Protein 7Y68 (pdb70)

GO terms:
  GO:0005764 lysosome (C, IDA)
  GO:0005765 lysosomal membrane (C, IDA)
  GO:0005886 plasma membrane (C, IDA)
  GO:0050658 RNA transport (P, IDA)
  GO:0005765 lysosomal membrane (C, EXP)

Organism: Homo sapiens (NCBI:txid9606)

InterPro domains:
  IPR025958 SID1 transmembrane family [PF13965] (170-832)
  IPR025958 SID1 transmembrane family [PTHR12185] (2-832)

Foldseek 3Di:
DAADEAEEEDEAPDKDKAWAFQRYKYKYKYKDKAFQVDDKWKKKKKFWPPDDPPWWKKKWKFWPPDIDIATPQHWDDDDQLFIETHRMAMDIAADDGDPDRMDMTMMMMMIHINHHDITIMMIHMHMDPCQEDDAFDKDKDKADQRYKDKHKYAADPPFFKKKKKKFFPFFPFKKKKFKAERDDDAQAHPPRRQVDGAIEIAGGIDMDMDGCVVHVVRMIMTIMHTDPDCVQVPDDDDCPPRSPNDHHHDNPDMTMMMIHMYGADGPCLVVVLLVVLCVVLCVVVVVVVVVCVVPVVVAVVLVVVLVVVLVVLLVVLVVQLVCCVPRNHVQRFQDLNQFAPDDDSFGRVLQQSLLVLLQSLLVVQVVVLVVVVVVVVVCVVVPDVVCDFLAHPDDCNLVNVLSVLSNSLSRQRSSCNRGPDLVSPCRHLLSVVVNLVSLVVLLVCQLPVPCPVVVVVCVVVSVVLVVLQVVCSVPLPDDCVNLVVVLVVLLVVQVVVLPVVPVVVSVVVSVPRNVVSVVLSVVCSVCVASRDSLSVSVVSVVVSLVVLVVSVVVCVPDPRDWDVVLVVLNVVLVVLVVVLVVLSVLPGNLDDDTSNVSNVSRDFADPSRRHRSVSVNSNSVSVSSSSSSSNSPCGRPVSNRHRPCSNPVD/DAADEAEEEDEAPDKDKAWAFQRYKYKYKYKDKAFQVDDKWKKKKKFWDPDDPPWWKKKWKFWPPDIDIATPQHWDDDDQLFIETHRMAMDIAADDGDPDRMDMTMMMMMIHINHHDITIMMIHMHMDPCQEDDAFDKDKDKADQRYKDKHKYAADPPFFKKKKKKFFPFFPFKKKKFKAERDDDAQAHPPRRQVDGAIEIAGGIDMDMDGCVVHVVRMIMTIMHTDPDCVQVPDDDDCPPRSPNDHHHDNPDMTMMMIHMYGADGPCLVVVLLVVLCVVLCVVVVVVVVVCVVPVVVAVVLVVVLVVVLVVLLVVLVVQLVCCVPRNHVQRFQDLNQFAPDDDSFGRVLQQSLLVLLQSLLVVQVVVLVVVVVVVVVCVVVPDVVCDFLAHPDDCNLVNVLSVLSNSLSRQRSSCNRGPDLVSPCRHLLSVVVNLVSLVVLLVCQLPVPCPVVVVVCVVVSVVLVVLQVVCSVPLPDDCVNLVVVLVVLLVVQVVVLPVVPVVVSVVVSVPRNVVSVVLSVVCSVCVASRDSLSVSVVSVVVSLVVLVVSVVVCVPDPRDWDVVLVVLNVVLVVLVVVLVVLSVLPGNLDDDTSNVSNVSRDFADPSRRHRSVSVNSNSVSVSSSSSSSNSPCGRPVSNRHRPCSNPVD

Radius of gyration: 37.03 Å; Cα contacts (8 Å, |Δi|>4): 2255; chains: 2; bounding box: 83×62×116 Å

Solvent-accessible surface area: 59311 Å² total; per-residue (Å²): 104,106,53,98,36,40,62,73,131,14,119,28,82,124,48,29,87,39,77,0,33,32,90,38,17,4,18,0,25,0,77,10,71,13,40,128,139,99,45,35,2,4,14,2,18,2,44,4,62,153,33,73,96,62,1,18,0,0,1,3,2,16,24,92,89,25,19,55,27,12,28,0,8,22,72,22,36,15,104,136,67,10,27,9,25,4,54,66,0,27,22,7,12,19,48,45,114,15,167,63,123,44,50,111,44,98,5,20,2,14,0,2,5,19,4,109,88,104,6,41,0,57,1,87,0,26,80,25,131,52,13,33,12,132,56,48,89,111,46,58,20,70,1,6,12,1,28,6,21,2,1,30,2,85,20,46,166,50,16,91,29,0,21,2,39,1,58,8,153,134,24,83,3,0,0,13,2,0,1,4,30,16,66,39,73,17,17,9,68,47,18,12,7,58,65,49,32,38,31,0,16,0,2,75,65,4,4,2,40,0,46,67,170,71,13,96,66,66,4,0,10,0,0,1,5,3,62,16,21,17,50,48,0,34,17,110,73,97,47,104,64,43,68,47,102,84,40,20,92,14,48,153,48,91,3,79,0,28,2,50,1,25,88,29,42,94,73,117,10,38,81,41,0,78,120,65,0,83,40,47,0,88,68,48,40,114,117,31,94,98,106,42,62,166,78,95,219,215,140,76,76,44,54,40,68,6,58,68,30,33,28,38,1,53,39,20,3,94,56,58,10,57,55,22,89,124,69,10,32,25,28,32,4,44,24,18,24,32,0,15,17,41,77,80,89,57,37,4,19,0,11,36,18,0,2,49,0,3,36,34,0,0,67,4,0,42,89,41,0,80,75,80,52,78,75,47,82,169,48,88,140,78,118,108,92,30,66,52,60,15,5,20,51,86,97,34,60,38,25,72,23,0,0,42,4,0,33,48,3,2,82,7,2,14,36,18,16,24,0,11,13,54,15,4,23,50,24,8,11,29,31,4,23,80,0,11,27,26,1,51,24,10,4,70,38,34,23,53,94,129,1,81,89,27,44,70,66,38,64,74,64,34,34,60,25,39,54,24,13,19,62,3,54,79,53,39,74,30,120,90,67,62,22,64,86,62,13,95,105,37,60,113,49,6,80,123,114,23,93,119,58,102,186,117,66,66,129,65,24,56,88,74,11,8,67,56,10,125,38,21,16,47,142,0,58,142,80,52,12,36,18,15,10,7,26,32,1,2,21,20,2,30,52,10,63,48,38,24,46,26,14,31,69,62,9,93,178,72,86,34,138,24,82,106,105,3,76,120,34,42,75,63,11,50,86,32,4,44,126,0,28,116,46,10,98,85,17,23,41,42,46,56,135,28,26,1,28,8,5,41,60,9,58,94,31,99,51,80,93,0,0,1,11,52,0,21,7,6,7,34,0,0,33,0,6,13,14,2,0,37,5,3,15,18,3,21,47,55,7,84,124,39,50,81,63,16,82,90,42,78,107,108,53,98,35,39,60,70,131,15,119,28,79,123,50,29,84,40,77,0,33,33,88,38,18,4,18,0,24,1,77,11,71,13,38,129,141,98,45,36,2,5,13,3,17,1,43,4,60,150,32,75,98,62,1,18,0,0,1,3,2,16,22,93,90,24,19,56,29,9,27,0,8,22,73,22,32,17,108,137,66,10,31,8,24,4,53,64,0,26,22,8,11,18,46,44,114,16,168,64,123,42,48,107,43,95,5,21,1,15,0,2,5,19,4,109,88,103,7,41,0,57,0,85,0,24,79,26,133,53,13,30,12,130,53,48,88,114,43,57,19,70,1,6,13,0,28,6,20,2,2,30,1,86,20,48,164,50,17,92,28,0,20,2,40,0,57,8,155,135,22,83,2,0,0,13,1,0,1,5,26,15,64,39,75,16,19,10,65,47,18,12,6,57,65,47,34,39,31,0,16,0,2,76,65,3,4,1,39,0,44,65,170,70,12,96,66,67,5,0,11,0,0,1,5,3,60,17,20,18,52,48,0,33,17,111,75,100,47,104,66,44,67,48,100,84,40,22,93,14,47,153,46,89,4,80,1,28,1,52,1,25,90,29,42,92,73,116,9,39,82,44,0,79,118,66,0,82,40,50,0,88,67,49,40,116,119,30,94,98,105,40,65,164,80,94,219,217,139,74,75,42,54,40,68,6,56,69,30,32,27,38,1,53,38,20,4,93,54,59,10,57,54,23,89,123,70,10,31,26,28,33,2,42,26,16,25,32,0,16,18,40,77,80,89,55,37,4,19,0,12,36,18,0,2,48,0,3,35,35,0,0,68,4,0,41,90,42,1,81,76,78,52,80,76,48,81,166,47,88,138,79,118,110,91,31,65,55,61,16,4,19,53,88,98,32,60,36,24,72,22,0,0,41,5,0,33,48,2,2,81,9,2,14,36,19,13,24,0,13,14,56,16,3,24,51,24,8,10,29,33,4,23,80,1,12,27,25,1,51,24,11,4,71,40,34,24,54,93,130,1,80,91,27,44,71,67,37,66,74,63,35,36,59,26,39,55,25,15,19,63,4,56,78,53,37,74,33,122,91,67,60,22,65,86,60,13,95,106,37,61,114,48,6,78,123,113,23,94,120,59,102,184,118,68,66,128,66,25,57,90,74,12,9,69,56,11,123,38,20,16,48,141,0,58,143,81,53,13,37,17,14,10,7,27,32,1,2,21,19,3,29,52,10,63,46,38,25,46,26,15,32,71,62,9,91,178,70,87,32,137,25,83,107,103,3,75,122,34,43,76,64,12,49,86,32,2,43,124,0,29,114,46,12,97,86,16,24,42,44,46,55,136,26,26,1,28,8,4,40,59,9,57,92,29,98,51,80,95,0,0,2,11,51,0,22,7,6,7,33,0,0,34,0,7,13,15,2,0,36,5,3,16,18,3,21,47,55,7,84,122,40,50,82,62,16,83,89,44,78

Secondary structure (DSSP, 8-state):
-PPEEEEEE--SS--B--EE-TTEEEEEEEEEEEETTB--EEEEEEEESS--SSS-EEEEEE-SS-EEEEEESEEEE-SSS-EEEESEEEEEPP-PPPSSSEEEEEEEEEEEE--SS-EEEEEEEEEETT-B--BT--EEEEEBTTB-EEEEEE--TT--EEEEEEE-SS--S-EEEEEE-SSS----STTTTTSSSEEEEESSEEEEEEEGGG-TTSEEEEEEEE-S--GGGT-----SSTTSSS-EE-TT--EEEEEEEEEPP-SHHHHHHHHHHHHHHHHHHHHHHHHHHHHTT--HHHHHHHHHHHHHHHHHHHHHHHHHHHH-B-SSS---TTS---BTTBS-SHHHHTTHHHHHHHHHHHHHHHHHHHHHHHHTTT--STTTTSS----THHHHHHHHHHHHHHHHHHHHTTS--STTTHHHHTTHHHHHHHHHHHHHHHH-S--HHHHHHHHHHHHHHHHHHHHHHHTTT--HHHHHHHHHHHHHHHHHHHHHT--HHHHHHHHHHHHHHHHHHHHHHHH--S--HHHHHHHHHHHHHHHHHHHHHHHHTSS----STTTHHHHHHHHHHHHHHHHHHHTTSS--SSHHHHHTT-----BTTTB-HHHHHHHHHHHHHHHHHHHHHHGGGS-SS-SSTTTT--/-PPEEEEEE--SS--B--EE-TTEEEEEEEEEEEETTB--EEEEEEEESS--SSS-EEEEEE-SS-EEEEEESEEEE-SSS-EEEESEEEEEPP-PPPSSSEEEEEEEEEEEE--SS-EEEEEEEEEETT-B--BT--EEEEEBTTB-EEEEEE--TT--EEEEEEE-SS--S-EEEEEE-SSS----STTTTTSSSEEEEESSEEEEEEEGGG-TTSEEEEEEEE-S--GGGT-----SSTTSSS-EE-TT--EEEEEEEEEPP-SHHHHHHHHHHHHHHHHHHHHHHHHHHHHTT--HHHHHHHHHHHHHHHHHHHHHHHHHHHH-B-SSS---TTS---BTTBS-SHHHHTTHHHHHHHHHHHHHHHHHHHHHHHHTTT--STTTTSS----THHHHHHHHHHHHHHHHHHHHTTS--STTTHHHHTTHHHHHHHHHHHHHHHH-S--HHHHHHHHHHHHHHHHHHHHHHHTTT--HHHHHHHHHHHHHHHHHHHHHT--HHHHHHHHHHHHHHHHHHHHHHHH--S--HHHHHHHHHHHHHHHHHHHHHHHHTSS----STTTHHHHHHHHHHHHHHHHHHHTTSS--SSHHHHHTT-----BTTTB-HHHHHHHHHHHHHHHHHHHHHHGGGS-SS-SSTTTT--

Nearest PDB structures (foldseek):
  7y68-assembly1_A  TM=1.002E+00  e=0.000E+00  Homo sapiens
  7y69-assembly1_B  TM=9.981E-01  e=0.000E+00  Homo sapiens
  8wor-assembly1_B  TM=9.069E-01  e=5.785E-72  Homo sapiens
  8k11-assembly1_B  TM=9.899E-01  e=1.745E-47  Homo sapiens
  8k1b-assembly1_B  TM=9.508E-01  e=8.782E-30  Homo sapiens

Sequence (1300 aa):
GPKNVSQKDAEFERTYVDEVNSELVNIYTFNHTVTRNRTEGVRVSVNVLNKQKGAPLLFVVRQKEAVVSFQVPLILRGMFQRKYLYQKVERTLCQPPTKNESEIQFFYVDVSTLSPVNTTYQLRVSRMDDFVLRTGEQFSFNTTAAQPQYFKYEFPEGVDSVIVKVTSNKAFPCSVISIQDVLCPVYDLDNNVAFIGMYQTMTKKAAITVQRKDFPSNSFYVVVVVKTEDQACGGSLPFYPFAEDEPVDQGHRQKTLSVLVSQAVTSEAYVSGMLFCLGIFLSFYLLTVLLACWENWRFWNIATIAVFYALPVVQLVITYQTVVNVTGNQDICYYNFLCAHPLGNLSAFNNILSNLGYILLGLLFLLIILQREINHNRALLRNDLCALECGIPKHFGLFYAMGTALMMEGLLSACYHVCPNYTNFQFDTSFMYMIAGLCMLKLYQKRHPDINASAYSAYACLAIVIFFSVLGVVFGKGNTAFWIVFSIIHIIATLLLSTQLYYVDRMVLLVMGNVINWSLAAYGLIMRPNDFASYLLAIGICNLLLYFAFYIIMKLRSGERIKLIPLLCIVCTSVVWGFALFFFFQGLSTWQKTPAESREHNRDCILLDFFDDHDIWHFLSSIAMFGSFLVLLTLDDDLDTVQRDKIYVFGPKNVSQKDAEFERTYVDEVNSELVNIYTFNHTVTRNRTEGVRVSVNVLNKQKGAPLLFVVRQKEAVVSFQVPLILRGMFQRKYLYQKVERTLCQPPTKNESEIQFFYVDVSTLSPVNTTYQLRVSRMDDFVLRTGEQFSFNTTAAQPQYFKYEFPEGVDSVIVKVTSNKAFPCSVISIQDVLCPVYDLDNNVAFIGMYQTMTKKAAITVQRKDFPSNSFYVVVVVKTEDQACGGSLPFYPFAEDEPVDQGHRQKTLSVLVSQAVTSEAYVSGMLFCLGIFLSFYLLTVLLACWENWRFWNIATIAVFYALPVVQLVITYQTVVNVTGNQDICYYNFLCAHPLGNLSAFNNILSNLGYILLGLLFLLIILQREINHNRALLRNDLCALECGIPKHFGLFYAMGTALMMEGLLSACYHVCPNYTNFQFDTSFMYMIAGLCMLKLYQKRHPDINASAYSAYACLAIVIFFSVLGVVFGKGNTAFWIVFSIIHIIATLLLSTQLYYVDRMVLLVMGNVINWSLAAYGLIMRPNDFASYLLAIGICNLLLYFAFYIIMKLRSGERIKLIPLLCIVCTSVVWGFALFFFFQGLSTWQKTPAESREHNRDCILLDFFDDHDIWHFLSSIAMFGSFLVLLTLDDDLDTVQRDKIYVF

B-factor: mean 83.23, std 34.51, range [32.23, 163.01]

Structure (mmCIF, N/CA/C/O backbone):
data_7Y68
#
_entry.id   7Y68
#
_cell.length_a   1.00
_cell.length_b   1.00
_cell.length_c   1.00
_cell.angle_alpha   90.00
_cell.angle_beta   90.00
_cell.angle_gamma   90.00
#
_symmetry.space_group_name_H-M   'P 1'
#
loop_
_entity.id
_entity.type
_entity.pdbx_description
1 polymer 'SID1 transmembrane family member 2'
2 branched 2-acetamido-2-deoxy-beta-D-glucopyranose-(1-4)-2-acetamido-2-deoxy-beta-D-glucopyranose
3 non-polymer 'ZINC ION'
4 non-polymer 2-acetamido-2-deoxy-beta-D-glucopyranose
#
loop_
_atom_site.group_PDB
_atom_site.id
_atom_site.type_symbol
_atom_site.label_atom_id
_atom_site.label_alt_id
_atom_site.label_comp_id
_atom_site.label_asym_id
_atom_site.label_entity_id
_atom_site.label_seq_id
_atom_site.pdbx_PDB_ins_code
_atom_site.Cartn_x
_atom_site.Cartn_y
_atom_site.Cartn_z
_atom_site.occupancy
_atom_site.B_iso_or_equiv
_atom_site.auth_seq_id
_atom_site.auth_comp_id
_atom_site.auth_asym_id
_atom_site.auth_atom_id
_atom_site.pdbx_PDB_model_num
ATOM 1 N N . GLY A 1 24 ? 148.009 131.356 68.343 1.00 72.87 24 GLY A N 1
ATOM 2 C CA . GLY A 1 24 ? 148.697 132.237 69.269 1.00 72.87 24 GLY A CA 1
ATOM 3 C C . GLY A 1 24 ? 147.807 132.750 70.382 1.00 72.87 24 GLY A C 1
ATOM 4 O O . GLY A 1 24 ? 147.774 132.174 71.470 1.00 72.87 24 GLY A O 1
ATOM 5 N N . PRO A 1 25 ? 147.087 133.836 70.121 1.00 69.42 25 PRO A N 1
ATOM 6 C CA . PRO A 1 25 ? 146.195 134.391 71.141 1.00 69.42 25 PRO A CA 1
ATOM 7 C C . PRO A 1 25 ? 145.017 133.470 71.421 1.00 69.42 25 PRO A C 1
ATOM 8 O O . PRO A 1 25 ? 144.542 132.731 70.555 1.00 69.42 25 PRO A O 1
ATOM 12 N N . LYS A 1 26 ? 144.551 133.526 72.663 1.00 62.09 26 LYS A N 1
ATOM 13 C CA . LYS A 1 26 ? 143.431 132.709 73.096 1.00 62.09 26 LYS A CA 1
ATOM 14 C C . LYS A 1 26 ? 142.160 133.084 72.343 1.00 62.09 26 LYS A C 1
ATOM 15 O O . LYS A 1 26 ? 141.972 134.224 71.910 1.00 62.09 26 LYS A O 1
ATOM 21 N N . ASN A 1 27 ? 141.280 132.100 72.183 1.00 63.12 27 ASN A N 1
ATOM 22 C CA . ASN A 1 27 ? 139.898 132.398 71.847 1.00 63.12 27 ASN A CA 1
ATOM 23 C C . ASN A 1 27 ? 139.287 133.236 72.960 1.00 63.12 27 ASN A C 1
ATOM 24 O O . ASN A 1 27 ? 139.636 133.081 74.130 1.00 63.12 27 ASN A O 1
ATOM 29 N N . VAL A 1 28 ? 138.376 134.130 72.597 1.00 56.33 28 VAL A N 1
ATOM 30 C CA . VAL A 1 28 ? 137.546 134.832 73.568 1.00 56.33 28 VAL A CA 1
ATOM 31 C C . VAL A 1 28 ? 136.119 134.816 73.047 1.00 56.33 28 VAL A C 1
ATOM 32 O O . VAL A 1 28 ? 135.825 135.432 72.017 1.00 56.33 28 VAL A O 1
ATOM 36 N N . SER A 1 29 ? 135.241 134.109 73.749 1.00 51.66 29 SER A N 1
ATOM 37 C CA . SER A 1 29 ? 133.843 133.997 73.365 1.00 51.66 29 SER A CA 1
ATOM 38 C C . SER A 1 29 ? 133.016 134.931 74.232 1.00 51.66 29 SER A C 1
ATOM 39 O O . SER A 1 29 ? 132.982 134.782 75.456 1.00 51.66 29 SER A O 1
ATOM 42 N N . GLN A 1 30 ? 132.350 135.884 73.593 1.00 50.40 30 GLN A N 1
ATOM 43 C CA . GLN A 1 30 ? 131.442 136.801 74.262 1.00 50.40 30 GLN A CA 1
ATOM 44 C C . GLN A 1 30 ? 130.032 136.472 73.801 1.00 50.40 30 GLN A C 1
ATOM 45 O O . GLN A 1 30 ? 129.769 136.418 72.596 1.00 50.40 30 GLN A O 1
ATOM 51 N N . LYS A 1 31 ? 129.131 136.259 74.755 1.00 48.99 31 LYS A N 1
ATOM 52 C CA . LYS A 1 31 ? 127.813 135.734 74.443 1.00 48.99 31 LYS A CA 1
ATOM 53 C C . LYS A 1 31 ? 126.787 136.303 75.407 1.00 48.99 31 LYS A C 1
ATOM 54 O O . LYS A 1 31 ? 127.041 136.406 76.609 1.00 48.99 31 LYS A O 1
ATOM 60 N N . ASP A 1 32 ? 125.637 136.689 74.867 1.00 52.34 32 ASP A N 1
ATOM 61 C CA . ASP A 1 32 ? 124.547 137.175 75.696 1.00 52.34 32 ASP A CA 1
ATOM 62 C C . ASP A 1 32 ? 123.948 136.025 76.492 1.00 52.34 32 ASP A C 1
ATOM 63 O O . ASP A 1 32 ? 123.897 134.886 76.023 1.00 52.34 32 ASP A O 1
ATOM 68 N N . ALA A 1 33 ? 123.488 136.328 77.698 1.00 49.74 33 ALA A N 1
ATOM 69 C CA . ALA A 1 33 ? 122.956 135.312 78.589 1.00 49.74 33 ALA A CA 1
ATOM 70 C C . ALA A 1 33 ? 121.661 135.805 79.214 1.00 49.74 33 ALA A C 1
ATOM 71 O O . ALA A 1 33 ? 121.275 136.967 79.068 1.00 49.74 33 ALA A O 1
ATOM 73 N N . GLU A 1 34 ? 120.984 134.900 79.916 1.00 55.87 34 GLU A N 1
ATOM 74 C CA . GLU A 1 34 ? 119.687 135.185 80.506 1.00 55.87 34 GLU A CA 1
ATOM 75 C C . GLU A 1 34 ? 119.637 134.628 81.918 1.00 55.87 34 GLU A C 1
ATOM 76 O O . GLU A 1 34 ? 120.373 133.704 82.272 1.00 55.87 34 GLU A O 1
ATOM 82 N N . PHE A 1 35 ? 118.761 135.209 82.731 1.00 48.90 35 PHE A N 1
ATOM 83 C CA . PHE A 1 35 ? 118.545 134.703 84.073 1.00 48.90 35 PHE A CA 1
ATOM 84 C C . PHE A 1 35 ? 117.776 133.385 84.026 1.00 48.90 35 PHE A C 1
ATOM 85 O O . PHE A 1 35 ? 117.046 133.094 83.076 1.00 48.90 35 PHE A O 1
ATOM 93 N N . GLU A 1 36 ? 117.940 132.592 85.084 1.00 49.93 36 GLU A N 1
ATOM 94 C CA . GLU A 1 36 ? 117.210 131.338 85.274 1.00 49.93 36 GLU A CA 1
ATOM 95 C C . GLU A 1 36 ? 117.290 130.449 84.039 1.00 49.93 36 GLU A C 1
ATOM 96 O O . GLU A 1 36 ? 116.279 129.997 83.500 1.00 49.93 36 GLU A O 1
ATOM 102 N N . ARG A 1 37 ? 118.514 130.199 83.587 1.00 51.90 37 ARG A N 1
ATOM 103 C CA . ARG A 1 37 ? 118.761 129.311 82.460 1.00 51.90 37 ARG A CA 1
ATOM 104 C C . ARG A 1 37 ? 120.183 128.798 82.577 1.00 51.90 37 ARG A C 1
ATOM 105 O O . ARG A 1 37 ? 121.127 129.591 82.619 1.00 51.90 37 ARG A O 1
ATOM 113 N N . THR A 1 38 ? 120.332 127.480 82.638 1.00 47.95 38 THR A N 1
ATOM 114 C CA . THR A 1 38 ? 121.601 126.856 82.981 1.00 47.95 38 THR A CA 1
ATOM 115 C C . THR A 1 38 ? 122.440 126.644 81.731 1.00 47.95 38 THR A C 1
ATOM 116 O O . THR A 1 38 ? 121.921 126.230 80.691 1.00 47.95 38 THR A O 1
ATOM 120 N N . TYR A 1 39 ? 123.736 126.926 81.838 1.00 48.11 39 TYR A N 1
ATOM 121 C CA . TYR A 1 39 ? 124.675 126.807 80.734 1.00 48.11 39 TYR A CA 1
ATOM 122 C C . TYR A 1 39 ? 125.689 125.723 81.054 1.00 48.11 39 TYR A C 1
ATOM 123 O O . TYR A 1 39 ? 126.290 125.732 82.134 1.00 48.11 39 TYR A O 1
ATOM 132 N N . VAL A 1 40 ? 125.882 124.804 80.117 1.00 49.80 40 VAL A N 1
ATOM 133 C CA . VAL A 1 40 ? 126.862 123.730 80.252 1.00 49.80 40 VAL A CA 1
ATOM 134 C C . VAL A 1 40 ? 127.888 123.935 79.145 1.00 49.80 40 VAL A C 1
ATOM 135 O O . VAL A 1 40 ? 127.733 123.442 78.025 1.00 49.80 40 VAL A O 1
ATOM 139 N N . ASP A 1 41 ? 128.953 124.658 79.457 1.00 52.65 41 ASP A N 1
ATOM 140 C CA . ASP A 1 41 ? 130.016 124.960 78.512 1.00 52.65 41 ASP A CA 1
ATOM 141 C C . ASP A 1 41 ? 131.315 124.343 79.021 1.00 52.65 41 ASP A C 1
ATOM 142 O O . ASP A 1 41 ? 131.329 123.607 80.008 1.00 52.65 41 ASP A O 1
ATOM 147 N N . GLU A 1 42 ? 132.414 124.638 78.330 1.00 57.00 42 GLU A N 1
ATOM 148 C CA . GLU A 1 42 ? 133.719 124.170 78.768 1.00 57.00 42 GLU A CA 1
ATOM 149 C C . GLU A 1 42 ? 134.791 125.156 78.334 1.00 57.00 42 GLU A C 1
ATOM 150 O O . GLU A 1 42 ? 134.623 125.893 77.359 1.00 57.00 42 GLU A O 1
ATOM 156 N N . VAL A 1 43 ? 135.897 125.159 79.077 1.00 49.97 43 VAL A N 1
ATOM 157 C CA . VAL A 1 43 ? 137.050 125.994 78.785 1.00 49.97 43 VAL A CA 1
ATOM 158 C C . VAL A 1 43 ? 138.307 125.152 78.932 1.00 49.97 43 VAL A C 1
ATOM 159 O O . VAL A 1 43 ? 138.301 124.083 79.544 1.00 49.97 43 VAL A O 1
ATOM 163 N N . ASN A 1 44 ? 139.391 125.652 78.354 1.00 53.51 44 ASN A N 1
ATOM 164 C CA . ASN A 1 44 ? 140.710 125.057 78.501 1.00 53.51 44 ASN A CA 1
ATOM 165 C C . ASN A 1 44 ? 141.709 126.198 78.630 1.00 53.51 44 ASN A C 1
ATOM 166 O O . ASN A 1 44 ? 141.337 127.349 78.869 1.00 53.51 44 ASN A O 1
ATOM 171 N N . SER A 1 45 ? 142.993 125.882 78.490 1.00 55.74 45 SER A N 1
ATOM 172 C CA . SER A 1 45 ? 144.004 126.919 78.621 1.00 55.74 45 SER A CA 1
ATOM 173 C C . SER A 1 45 ? 144.036 127.862 77.431 1.00 55.74 45 SER A C 1
ATOM 174 O O . SER A 1 45 ? 144.736 128.878 77.490 1.00 55.74 45 SER A O 1
ATOM 177 N N . GLU A 1 46 ? 143.300 127.563 76.365 1.00 57.28 46 GLU A N 1
ATOM 178 C CA . GLU A 1 46 ? 143.242 128.396 75.170 1.00 57.28 46 GLU A CA 1
ATOM 179 C C . GLU A 1 46 ? 141.813 128.832 74.878 1.00 57.28 46 GLU A C 1
ATOM 180 O O . GLU A 1 46 ? 141.369 128.841 73.731 1.00 57.28 46 GLU A O 1
ATOM 186 N N . LEU A 1 47 ? 141.076 129.205 75.924 1.00 50.00 47 LEU A N 1
ATOM 187 C CA . LEU A 1 47 ? 139.671 129.565 75.792 1.00 50.00 47 LEU A CA 1
ATOM 188 C C . LEU A 1 47 ? 139.179 130.303 77.027 1.00 50.00 47 LEU A C 1
ATOM 189 O O . LEU A 1 47 ? 139.386 129.846 78.155 1.00 50.00 47 LEU A O 1
ATOM 194 N N . VAL A 1 48 ? 138.535 131.449 76.825 1.00 46.12 48 VAL A N 1
ATOM 195 C CA . VAL A 1 48 ? 137.914 132.224 77.891 1.00 46.12 48 VAL A CA 1
ATOM 196 C C . VAL A 1 48 ? 136.467 132.463 77.499 1.00 46.12 48 VAL A C 1
ATOM 197 O O . VAL A 1 48 ? 136.193 132.881 76.370 1.00 46.12 48 VAL A O 1
ATOM 201 N N . ASN A 1 49 ? 135.542 132.198 78.418 1.00 42.46 49 ASN A N 1
ATOM 202 C CA . ASN A 1 49 ? 134.131 132.460 78.176 1.00 42.46 49 ASN A CA 1
ATOM 203 C C . ASN A 1 49 ? 133.693 133.691 78.952 1.00 42.46 49 ASN A C 1
ATOM 204 O O . ASN A 1 49 ? 134.054 133.862 80.116 1.00 42.46 49 ASN A O 1
ATOM 209 N N . ILE A 1 50 ? 132.924 134.554 78.295 1.00 41.60 50 ILE A N 1
ATOM 210 C CA . ILE A 1 50 ? 132.387 135.753 78.921 1.00 41.60 50 ILE A CA 1
ATOM 211 C C . ILE A 1 50 ? 130.896 135.809 78.635 1.00 41.60 50 ILE A C 1
ATOM 212 O O . ILE A 1 50 ? 130.482 135.759 77.473 1.00 41.60 50 ILE A O 1
ATOM 217 N N . TYR A 1 51 ? 130.095 135.915 79.690 1.00 42.59 51 TYR A N 1
ATOM 218 C CA . TYR A 1 51 ? 128.650 136.025 79.584 1.00 42.59 51 TYR A CA 1
ATOM 219 C C . TYR A 1 51 ? 128.214 137.403 80.055 1.00 42.59 51 TYR A C 1
ATOM 220 O O . TYR A 1 51 ? 128.685 137.889 81.088 1.00 42.59 51 TYR A O 1
ATOM 229 N N . THR A 1 52 ? 127.310 138.019 79.303 1.00 44.33 52 THR A N 1
ATOM 230 C CA . THR A 1 52 ? 126.771 139.336 79.618 1.00 44.33 52 THR A CA 1
ATOM 231 C C . THR A 1 52 ? 125.341 139.186 80.109 1.00 44.33 52 THR A C 1
ATOM 232 O O . THR A 1 52 ? 124.463 138.780 79.342 1.00 44.33 52 THR A O 1
ATOM 236 N N . PHE A 1 53 ? 125.104 139.527 81.371 1.00 45.24 53 PHE A N 1
ATOM 237 C CA . PHE A 1 53 ? 123.762 139.567 81.925 1.00 45.24 53 PHE A CA 1
ATOM 238 C C . PHE A 1 53 ? 123.349 141.012 82.150 1.00 45.24 53 PH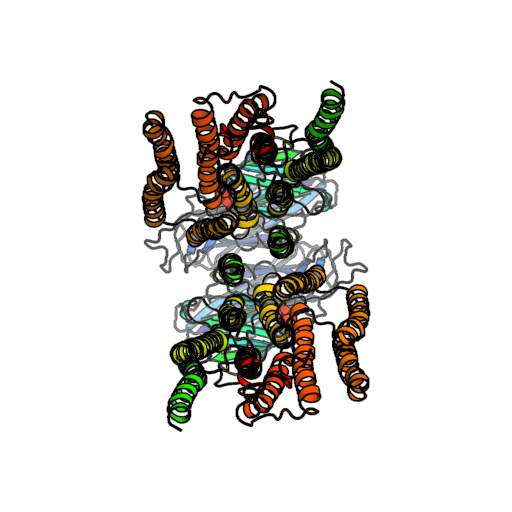E A C 1
ATOM 239 O O . PHE A 1 53 ? 124.190 141.885 82.379 1.00 45.24 53 PHE A O 1
ATOM 247 N N . ASN A 1 54 ? 122.048 141.257 82.091 1.00 56.22 54 ASN A N 1
ATOM 248 C CA . ASN A 1 54 ? 121.481 142.553 82.421 1.00 56.22 54 ASN A CA 1
ATOM 249 C C . ASN A 1 54 ? 120.185 142.332 83.183 1.00 56.22 54 ASN A C 1
ATOM 250 O O . ASN A 1 54 ? 119.538 141.291 83.057 1.00 56.22 54 ASN A O 1
ATOM 255 N N . HIS A 1 55 ? 119.801 143.332 83.965 1.00 62.03 55 HIS A N 1
ATOM 256 C CA . HIS A 1 55 ? 118.524 143.260 84.659 1.00 62.03 55 HIS A CA 1
ATOM 257 C C . HIS A 1 55 ? 118.089 144.665 85.033 1.00 62.03 55 HIS A C 1
ATOM 258 O O . HIS A 1 55 ? 118.926 145.535 85.283 1.00 62.03 55 HIS A O 1
ATOM 265 N N . THR A 1 56 ? 116.779 144.885 85.041 1.00 69.90 56 THR A N 1
ATOM 266 C CA . THR A 1 56 ? 116.214 146.191 85.346 1.00 69.90 56 THR A CA 1
ATOM 267 C C . THR A 1 56 ? 115.874 146.252 86.828 1.00 69.90 56 THR A C 1
ATOM 268 O O . THR A 1 56 ? 115.077 145.447 87.321 1.00 69.90 56 THR A O 1
ATOM 272 N N . VAL A 1 57 ? 116.476 147.202 87.531 1.00 75.75 57 VAL A N 1
ATOM 273 C CA . VAL A 1 57 ? 116.315 147.339 88.973 1.00 75.75 57 VAL A CA 1
ATOM 274 C C . VAL A 1 57 ? 115.479 148.574 89.266 1.00 75.75 57 VAL A C 1
ATOM 275 O O . VAL A 1 57 ? 115.506 149.565 88.525 1.00 75.75 57 VAL A O 1
ATOM 279 N N . THR A 1 58 ? 114.727 148.508 90.364 1.00 84.52 58 THR A N 1
ATOM 280 C CA . THR A 1 58 ? 113.794 149.549 90.764 1.00 84.52 58 THR A CA 1
ATOM 281 C C . THR A 1 58 ? 114.071 149.927 92.213 1.00 84.52 58 THR A C 1
ATOM 282 O O . THR A 1 58 ? 114.537 149.105 93.005 1.00 84.52 58 THR A O 1
ATOM 286 N N . ARG A 1 59 ? 113.783 151.187 92.554 1.00 89.68 59 ARG A N 1
ATOM 287 C CA . ARG A 1 59 ? 114.155 151.705 93.869 1.00 89.68 59 ARG A CA 1
ATOM 288 C C . ARG A 1 59 ? 113.402 151.000 94.993 1.00 89.68 59 ARG A C 1
ATOM 289 O O . ARG A 1 59 ? 114.014 150.514 95.950 1.00 89.68 59 ARG A O 1
ATOM 297 N N . ASN A 1 60 ? 112.078 150.928 94.896 1.00 94.76 60 ASN A N 1
ATOM 298 C CA . ASN A 1 60 ? 111.277 150.453 96.019 1.00 94.76 60 ASN A CA 1
ATOM 299 C C . ASN A 1 60 ? 111.012 148.956 95.977 1.00 94.76 60 ASN A C 1
ATOM 300 O O . ASN A 1 60 ? 110.170 148.471 96.739 1.00 94.76 60 ASN A O 1
ATOM 305 N N . ARG A 1 61 ? 111.702 148.219 95.114 1.00 82.61 61 ARG A N 1
ATOM 306 C CA . ARG A 1 61 ? 111.624 146.762 95.098 1.00 82.61 61 ARG A CA 1
ATOM 307 C C . ARG A 1 61 ? 113.018 146.255 94.768 1.00 82.61 61 ARG A C 1
ATOM 308 O O . ARG A 1 61 ? 113.458 146.350 93.619 1.00 82.61 61 ARG A O 1
ATOM 316 N N . THR A 1 62 ? 113.718 145.741 95.769 1.00 72.35 62 THR A N 1
ATOM 317 C CA . THR A 1 62 ? 115.065 145.232 95.579 1.00 72.35 62 THR A CA 1
ATOM 318 C C . THR A 1 62 ? 115.022 143.723 95.403 1.00 72.35 62 THR A C 1
ATOM 319 O O . THR A 1 62 ? 114.300 143.021 96.115 1.00 72.35 62 THR A O 1
ATOM 323 N N . GLU A 1 63 ? 115.801 143.234 94.446 1.00 68.52 63 GLU A N 1
ATOM 324 C CA . GLU A 1 63 ? 115.955 141.811 94.211 1.00 68.52 63 GLU A CA 1
ATOM 325 C C . GLU A 1 63 ? 117.418 141.447 94.394 1.00 68.52 63 GLU A C 1
ATOM 326 O O . GLU A 1 63 ? 118.295 142.312 94.424 1.00 68.52 63 GLU A O 1
ATOM 332 N N . GLY A 1 64 ? 117.672 140.155 94.525 1.00 54.18 64 GLY A N 1
ATOM 333 C CA . GLY A 1 64 ? 119.020 139.636 94.674 1.00 54.18 64 GLY A CA 1
ATOM 334 C C . GLY A 1 64 ? 119.375 138.785 93.471 1.00 54.18 64 GLY A C 1
ATOM 335 O O . GLY A 1 64 ? 118.526 138.073 92.933 1.00 54.18 64 GLY A O 1
ATOM 336 N N . VAL A 1 65 ? 120.628 138.871 93.048 1.00 43.20 65 VAL A N 1
ATOM 337 C CA . VAL A 1 65 ? 121.136 138.086 91.936 1.00 43.20 65 VAL A CA 1
ATOM 338 C C . VAL A 1 65 ? 122.113 137.079 92.512 1.00 43.20 65 VAL A C 1
ATOM 339 O O . VAL A 1 65 ? 123.123 137.460 93.113 1.00 43.20 65 VAL A O 1
ATOM 343 N N . ARG A 1 66 ? 121.814 135.798 92.340 1.00 39.85 66 ARG A N 1
ATOM 344 C CA . ARG A 1 66 ? 122.621 134.735 92.915 1.00 39.85 66 ARG A CA 1
ATOM 345 C C . ARG A 1 66 ? 123.229 133.931 91.781 1.00 39.85 66 ARG A C 1
ATOM 346 O O . ARG A 1 66 ? 122.503 133.340 90.974 1.00 39.85 66 ARG A O 1
ATOM 354 N N . VAL A 1 67 ? 124.546 133.925 91.713 1.00 39.86 67 VAL A N 1
ATOM 355 C CA . VAL A 1 67 ? 125.263 133.141 90.721 1.00 39.86 67 VAL A CA 1
ATOM 356 C C . VAL A 1 67 ? 125.653 131.813 91.347 1.00 39.86 67 VAL A C 1
ATOM 357 O O . VAL A 1 67 ? 126.010 131.740 92.532 1.00 39.86 67 VAL A O 1
ATOM 361 N N . SER A 1 68 ? 125.550 130.753 90.553 1.00 42.65 68 SER A N 1
ATOM 362 C CA . SER A 1 68 ? 125.819 129.396 90.992 1.00 42.65 68 SER A CA 1
ATOM 363 C C . SER A 1 68 ? 126.668 128.710 89.941 1.00 42.65 68 SER A C 1
ATOM 364 O O . SER A 1 68 ? 126.309 128.701 88.760 1.00 42.65 68 SER A O 1
ATOM 367 N N . VAL A 1 69 ? 127.786 128.136 90.365 1.00 40.55 69 VAL A N 1
ATOM 368 C CA . VAL A 1 69 ? 128.672 127.413 89.468 1.00 40.55 69 VAL A CA 1
ATOM 369 C C . VAL A 1 69 ? 128.894 126.024 90.043 1.00 40.55 69 VAL A C 1
ATOM 370 O O . VAL A 1 69 ? 128.865 125.819 91.259 1.00 40.55 69 VAL A O 1
ATOM 374 N N . ASN A 1 70 ? 129.112 125.067 89.150 1.00 46.88 70 ASN A N 1
ATOM 375 C CA . ASN A 1 70 ? 129.240 123.672 89.541 1.00 46.88 70 ASN A CA 1
ATOM 376 C C . ASN A 1 70 ? 130.058 122.967 88.473 1.00 46.88 70 ASN A C 1
ATOM 377 O O . ASN A 1 70 ? 129.649 122.929 87.315 1.00 46.88 70 ASN A O 1
ATOM 382 N N . VAL A 1 71 ? 131.202 122.422 88.850 1.00 49.91 71 VAL A N 1
ATOM 383 C CA . VAL A 1 71 ? 132.068 121.731 87.906 1.00 49.91 71 VAL A CA 1
ATOM 384 C C . VAL A 1 71 ? 131.743 120.247 87.935 1.00 49.91 71 VAL A C 1
ATOM 385 O O . VAL A 1 71 ? 131.514 119.664 89.001 1.00 49.91 71 VAL A O 1
ATOM 389 N N . LEU A 1 72 ? 131.705 119.637 86.759 1.00 57.01 72 LEU A N 1
ATOM 390 C CA . LEU A 1 72 ? 131.372 118.230 86.610 1.00 57.01 72 LEU A CA 1
ATOM 391 C C . LEU A 1 72 ? 132.652 117.410 86.547 1.00 57.01 72 LEU A C 1
ATOM 392 O O . LEU A 1 72 ? 133.587 117.779 85.830 1.00 57.01 72 LEU A O 1
ATOM 397 N N . ASN A 1 73 ? 132.696 116.337 87.338 1.00 66.25 73 ASN A N 1
ATOM 398 C CA . ASN A 1 73 ? 133.770 115.333 87.365 1.00 66.25 73 ASN A CA 1
ATOM 399 C C . ASN A 1 73 ? 135.143 115.948 87.080 1.00 66.25 73 ASN A C 1
ATOM 400 O O . ASN A 1 73 ? 135.855 115.577 86.145 1.00 66.25 73 ASN A O 1
ATOM 405 N N . LYS A 1 74 ? 135.508 116.896 87.936 1.00 66.40 74 LYS A N 1
ATOM 406 C CA . LYS A 1 74 ? 136.724 117.677 87.756 1.00 66.40 74 LYS A CA 1
ATOM 407 C C . LYS A 1 74 ? 137.920 116.994 88.408 1.00 66.40 74 LYS A C 1
ATOM 408 O O . LYS A 1 74 ? 137.839 116.512 89.540 1.00 66.40 74 LYS A O 1
ATOM 414 N N . GLN A 1 75 ? 139.034 116.956 87.683 1.00 70.22 75 GLN A N 1
ATOM 415 C CA . GLN A 1 75 ? 140.299 116.472 88.212 1.00 70.22 75 GLN A CA 1
ATOM 416 C C . GLN A 1 75 ? 141.076 117.626 88.835 1.00 70.22 75 GLN A C 1
ATOM 417 O O . GLN A 1 75 ? 140.872 118.794 88.505 1.00 70.22 75 GLN A O 1
ATOM 419 N N . LYS A 1 76 ? 141.992 117.280 89.734 1.00 70.01 76 LYS A N 1
ATOM 420 C CA . LYS A 1 76 ? 142.665 118.264 90.574 1.00 70.01 76 LYS A CA 1
ATOM 421 C C . LYS A 1 76 ? 143.787 119.011 89.857 1.00 70.01 76 LYS A C 1
ATOM 422 O O . LYS A 1 76 ? 144.601 119.653 90.530 1.00 70.01 76 LYS A O 1
ATOM 424 N N . GLY A 1 77 ? 143.857 118.942 88.530 1.00 63.68 77 GLY A N 1
ATOM 425 C CA . GLY A 1 77 ? 144.932 119.583 87.797 1.00 63.68 77 GLY A CA 1
ATOM 426 C C . GLY A 1 77 ? 145.046 121.076 88.032 1.00 63.68 77 GLY A C 1
ATOM 427 O O . GLY A 1 77 ? 146.000 121.537 88.664 1.00 63.68 77 GLY A O 1
ATOM 428 N N . ALA A 1 78 ? 144.071 121.844 87.543 1.00 56.96 78 ALA A N 1
ATOM 429 C CA . ALA A 1 78 ? 144.068 123.284 87.718 1.00 56.96 78 ALA A CA 1
ATOM 430 C C . ALA A 1 78 ? 142.623 123.751 87.705 1.00 56.96 78 ALA A C 1
ATOM 431 O O . ALA A 1 78 ? 141.848 123.312 86.843 1.00 56.96 78 ALA A O 1
ATOM 433 N N . PRO A 1 79 ? 142.237 124.628 88.620 1.00 48.11 79 PRO A N 1
ATOM 434 C CA . PRO A 1 79 ? 140.821 124.956 88.791 1.00 48.11 79 PRO A CA 1
ATOM 435 C C . PRO A 1 79 ? 140.304 125.904 87.720 1.00 48.11 79 PRO A C 1
ATOM 436 O O . PRO A 1 79 ? 141.050 126.487 86.936 1.00 48.11 79 PRO A O 1
ATOM 440 N N . LEU A 1 80 ? 138.980 126.033 87.702 1.00 41.15 80 LEU A N 1
ATOM 441 C CA . LEU A 1 80 ? 138.315 127.124 87.012 1.00 41.15 80 LEU A CA 1
ATOM 442 C C . LEU A 1 80 ? 138.507 128.409 87.799 1.00 41.15 80 LEU A C 1
ATOM 443 O O . LEU A 1 80 ? 138.622 128.396 89.025 1.00 41.15 80 LEU A O 1
ATOM 448 N N . LEU A 1 81 ? 138.454 129.528 87.087 1.00 34.32 81 LEU A N 1
ATOM 449 C CA . LEU A 1 81 ? 138.594 130.849 87.673 1.00 34.32 81 LEU A CA 1
ATOM 450 C C . LEU A 1 81 ? 137.398 131.659 87.207 1.00 34.32 81 LEU A C 1
ATOM 451 O O . LEU A 1 81 ? 137.220 131.865 85.998 1.00 34.32 81 LEU A O 1
ATOM 456 N N . PHE A 1 82 ? 136.566 132.075 88.159 1.00 35.50 82 PHE A N 1
ATOM 457 C CA . PHE A 1 82 ? 135.300 132.742 87.892 1.00 35.50 82 PHE A CA 1
ATOM 458 C C . PHE A 1 82 ? 135.368 134.172 88.398 1.00 35.50 82 PHE A C 1
ATOM 459 O O . PHE A 1 82 ? 135.706 134.409 89.562 1.00 35.50 82 PHE A O 1
ATOM 467 N N . VAL A 1 83 ? 135.046 135.120 87.523 1.00 33.13 83 VAL A N 1
ATOM 468 C CA . VAL A 1 83 ? 135.072 136.539 87.852 1.00 33.13 83 VAL A CA 1
ATOM 469 C C . VAL A 1 83 ? 133.714 137.133 87.513 1.00 33.13 83 VAL A C 1
ATOM 470 O O . VAL A 1 83 ? 133.270 137.051 86.367 1.00 33.13 83 VAL A O 1
ATOM 474 N N . VAL A 1 84 ? 133.067 137.745 88.496 1.00 33.79 84 VAL A N 1
ATOM 475 C CA . VAL A 1 84 ? 131.828 138.479 88.287 1.00 33.79 84 VAL A CA 1
ATOM 476 C C . VAL A 1 84 ? 132.159 139.961 88.350 1.00 33.79 84 VAL A C 1
ATOM 477 O O . VAL A 1 84 ? 132.626 140.458 89.383 1.00 33.79 84 VAL A O 1
ATOM 481 N N . ARG A 1 85 ? 131.928 140.661 87.250 1.00 37.67 85 ARG A N 1
ATOM 482 C CA . ARG A 1 85 ? 132.310 142.056 87.097 1.00 37.67 85 ARG A CA 1
ATOM 483 C C . ARG A 1 85 ? 131.056 142.909 87.007 1.00 37.67 85 ARG A C 1
ATOM 484 O O . ARG A 1 85 ? 130.251 142.736 86.087 1.00 37.67 85 ARG A O 1
ATOM 492 N N . GLN A 1 86 ? 130.905 143.829 87.947 1.00 43.57 86 GLN A N 1
ATOM 493 C CA . GLN A 1 86 ? 129.805 144.775 87.974 1.00 43.57 86 GLN A CA 1
ATOM 494 C C . GLN A 1 86 ? 130.353 146.178 87.760 1.00 43.57 86 GLN A C 1
ATOM 495 O O . GLN A 1 86 ? 131.550 146.376 87.546 1.00 43.57 86 GLN A O 1
ATOM 501 N N . LYS A 1 87 ? 129.461 147.165 87.820 1.00 46.56 87 LYS A N 1
ATOM 502 C CA . LYS A 1 87 ? 129.895 148.546 87.645 1.00 46.56 87 LYS A CA 1
ATOM 503 C C . LYS A 1 87 ? 130.835 148.983 88.758 1.00 46.56 87 LYS A C 1
ATOM 504 O O . LYS A 1 87 ? 131.845 149.646 88.497 1.00 46.56 87 LYS A O 1
ATOM 510 N N . GLU A 1 88 ? 130.526 148.624 90.003 1.00 48.01 88 GLU A N 1
ATOM 511 C CA . GLU A 1 88 ? 131.258 149.133 91.154 1.00 48.01 88 GLU A CA 1
ATOM 512 C C . GLU A 1 88 ? 131.908 148.041 91.990 1.00 48.01 88 GLU A C 1
ATOM 513 O O . GLU A 1 88 ? 132.341 148.319 93.112 1.00 48.01 88 GLU A O 1
ATOM 519 N N . ALA A 1 89 ? 132.002 146.815 91.484 1.00 40.31 89 ALA A N 1
ATOM 520 C CA . ALA A 1 89 ? 132.564 145.741 92.284 1.00 40.31 89 ALA A CA 1
ATOM 521 C C . ALA A 1 89 ? 133.066 144.631 91.378 1.00 40.31 89 ALA A C 1
ATOM 522 O O . ALA A 1 89 ? 132.484 144.369 90.325 1.00 40.31 89 ALA A O 1
ATOM 524 N N . VAL A 1 90 ? 134.151 143.991 91.801 1.00 35.93 90 VAL A N 1
ATOM 525 C CA . VAL A 1 90 ? 134.689 142.801 91.157 1.00 35.93 90 VAL A CA 1
ATOM 526 C C . VAL A 1 90 ? 134.733 141.702 92.203 1.00 35.93 90 VAL A C 1
ATOM 527 O O . VAL A 1 90 ? 135.247 141.912 93.306 1.00 35.93 90 VAL A O 1
ATOM 531 N N . VAL A 1 91 ? 134.199 140.537 91.861 1.00 32.89 91 VAL A N 1
ATOM 532 C CA . VAL A 1 91 ? 134.208 139.378 92.743 1.00 32.89 91 VAL A CA 1
ATOM 533 C C . VAL A 1 91 ? 134.871 138.244 91.986 1.00 32.89 91 VAL A C 1
ATOM 534 O O . VAL A 1 91 ? 134.676 138.110 90.778 1.00 32.89 91 VAL A O 1
ATOM 538 N N . SER A 1 92 ? 135.681 137.451 92.673 1.00 32.23 92 SER A N 1
ATOM 539 C CA . SER A 1 92 ? 136.337 136.351 91.992 1.00 32.23 92 SER A CA 1
ATOM 540 C C . SER A 1 92 ? 136.469 135.173 92.936 1.00 32.23 92 SER A C 1
ATOM 541 O O . SER A 1 92 ? 136.532 135.339 94.154 1.00 32.23 92 SER A O 1
ATOM 544 N N . PHE A 1 93 ? 136.504 133.980 92.355 1.00 35.86 93 PHE A N 1
ATOM 545 C CA . PHE A 1 93 ? 136.817 132.773 93.102 1.00 35.86 93 PHE A CA 1
ATOM 546 C C . PHE A 1 93 ? 137.332 131.718 92.135 1.00 35.86 93 PHE A C 1
ATOM 547 O O . PHE A 1 93 ? 137.468 131.958 90.932 1.00 35.86 93 PHE A O 1
ATOM 555 N N . GLN A 1 94 ? 137.629 130.543 92.678 1.00 40.98 94 GLN A N 1
ATOM 556 C CA . GLN A 1 94 ? 138.213 129.447 91.920 1.00 40.98 94 GLN A CA 1
ATOM 557 C C . GLN A 1 94 ? 137.552 128.148 92.340 1.00 40.98 94 GLN A C 1
ATOM 558 O O . GLN A 1 94 ? 137.356 127.904 93.531 1.00 40.98 94 GLN A O 1
ATOM 564 N N . VAL A 1 95 ? 137.192 127.332 91.353 1.00 41.91 95 VAL A N 1
ATOM 565 C CA . VAL A 1 95 ? 136.313 126.184 91.541 1.00 41.91 95 VAL A CA 1
ATOM 566 C C . VAL A 1 95 ? 137.022 124.947 91.008 1.00 41.91 95 VAL A C 1
ATOM 567 O O . VAL A 1 95 ? 137.500 124.967 89.875 1.00 41.91 95 VAL A O 1
ATOM 571 N N . PRO A 1 96 ? 137.091 123.841 91.760 1.00 44.07 96 PRO A N 1
ATOM 572 C CA . PRO A 1 96 ? 136.533 123.609 93.093 1.00 44.07 96 PRO A CA 1
ATOM 573 C C . PRO A 1 96 ? 137.198 124.454 94.163 1.00 44.07 96 PRO A C 1
ATOM 574 O O . PRO A 1 96 ? 138.415 124.595 94.177 1.00 44.07 96 PRO A O 1
ATOM 578 N N . LEU A 1 97 ? 136.389 125.001 95.062 1.00 43.49 97 LEU A N 1
ATOM 579 C CA . LEU A 1 97 ? 136.883 125.936 96.056 1.00 43.49 97 LEU A CA 1
ATOM 580 C C . LEU A 1 97 ? 137.445 125.169 97.243 1.00 43.49 97 LEU A C 1
ATOM 581 O O . LEU A 1 97 ? 136.815 124.233 97.739 1.00 43.49 97 LEU A O 1
ATOM 586 N N . ILE A 1 98 ? 138.630 125.565 97.693 1.00 48.95 98 ILE A N 1
ATOM 587 C CA . ILE A 1 98 ? 139.341 124.879 98.763 1.00 48.95 98 ILE A CA 1
ATOM 588 C C . ILE A 1 98 ? 139.309 125.761 100.002 1.00 48.95 98 ILE A C 1
ATOM 589 O O . ILE A 1 98 ? 139.636 126.951 99.933 1.00 48.95 98 ILE A O 1
ATOM 594 N N . LEU A 1 99 ? 138.919 125.174 101.128 1.00 53.45 99 LEU A N 1
ATOM 595 C CA . LEU A 1 99 ? 138.759 125.885 102.385 1.00 53.45 99 LEU A CA 1
ATOM 596 C C . LEU A 1 99 ? 139.619 125.237 103.459 1.00 53.45 99 LEU A C 1
ATOM 597 O O . LEU A 1 99 ? 139.962 124.053 103.388 1.00 53.45 99 LEU A O 1
ATOM 602 N N . ARG A 1 100 ? 139.956 125.941 104.463 1.00 60.92 100 ARG A N 1
ATOM 603 C CA . ARG A 1 100 ? 140.795 125.233 105.306 1.00 60.92 100 ARG A CA 1
ATOM 604 C C . ARG A 1 100 ? 140.265 124.801 106.609 1.00 60.92 100 ARG A C 1
ATOM 605 O O . ARG A 1 100 ? 139.244 125.142 107.080 1.00 60.92 100 ARG A O 1
ATOM 613 N N . GLY A 1 101 ? 141.047 123.987 107.180 1.00 70.71 101 GLY A N 1
ATOM 614 C CA . GLY A 1 101 ? 140.770 123.366 108.457 1.00 70.71 101 GLY A CA 1
ATOM 615 C C . GLY A 1 101 ? 141.622 123.966 109.554 1.00 70.71 101 GLY A C 1
ATOM 616 O O . GLY A 1 101 ? 141.978 125.150 109.518 1.00 70.71 101 GLY A O 1
ATOM 617 N N . MET A 1 102 ? 141.963 123.145 110.547 1.00 82.23 102 MET A N 1
ATOM 618 C CA . MET A 1 102 ? 142.895 123.588 111.580 1.00 82.23 102 MET A CA 1
ATOM 619 C C . MET A 1 102 ? 144.327 123.144 111.294 1.00 82.23 102 MET A C 1
ATOM 620 O O . MET A 1 102 ? 145.222 123.980 111.134 1.00 82.23 102 MET A O 1
ATOM 625 N N . PHE A 1 103 ? 144.559 121.836 111.228 1.00 84.49 103 PHE A N 1
ATOM 626 C CA . PHE A 1 103 ? 145.914 121.307 111.087 1.00 84.49 103 PHE A CA 1
ATOM 627 C C . PHE A 1 103 ? 146.173 120.906 109.636 1.00 84.49 103 PHE A C 1
ATOM 628 O O . PHE A 1 103 ? 146.216 119.729 109.279 1.00 84.49 103 PHE A O 1
ATOM 636 N N . GLN A 1 104 ? 146.370 121.930 108.803 1.00 84.84 104 GLN A N 1
ATOM 637 C CA . GLN A 1 104 ? 146.660 121.745 107.382 1.00 84.84 104 GLN A CA 1
ATOM 638 C C . GLN A 1 104 ? 145.643 120.821 106.722 1.00 84.84 104 GLN A C 1
ATOM 639 O O . GLN A 1 104 ? 145.987 119.957 105.914 1.00 84.84 104 GLN A O 1
ATOM 645 N N . ARG A 1 105 ? 144.376 120.999 107.076 1.00 79.47 105 ARG A N 1
ATOM 646 C CA . ARG A 1 105 ? 143.287 120.230 106.493 1.00 79.47 105 ARG A CA 1
ATOM 647 C C . ARG A 1 105 ? 142.593 121.087 105.446 1.00 79.47 105 ARG A C 1
ATOM 648 O O . ARG A 1 105 ? 142.186 122.217 105.734 1.00 79.47 105 ARG A O 1
ATOM 656 N N . LYS A 1 106 ? 142.465 120.550 104.240 1.00 69.20 106 LYS A N 1
ATOM 657 C CA . LYS A 1 106 ? 141.811 121.232 103.137 1.00 69.20 106 LYS A CA 1
ATOM 658 C C . LYS A 1 106 ? 140.522 120.506 102.795 1.00 69.20 106 LYS A C 1
ATOM 659 O O . LYS A 1 106 ? 140.495 119.275 102.715 1.00 69.20 106 LYS A O 1
ATOM 665 N N . TYR A 1 107 ? 139.454 121.270 102.606 1.00 61.23 107 TYR A N 1
ATOM 666 C CA . TYR A 1 107 ? 138.177 120.727 102.172 1.00 61.23 107 TYR A CA 1
ATOM 667 C C . TYR A 1 107 ? 137.832 121.314 100.814 1.00 61.23 107 TYR A C 1
ATOM 668 O O . TYR A 1 107 ? 137.971 122.517 100.598 1.00 61.23 107 TYR A O 1
ATOM 677 N N . LEU A 1 108 ? 137.376 120.466 99.900 1.00 54.68 108 LEU A N 1
ATOM 678 C CA . LEU A 1 108 ? 137.215 120.842 98.505 1.00 54.68 108 LEU A CA 1
ATOM 679 C C . LEU A 1 108 ? 135.750 120.743 98.114 1.00 54.68 108 LEU A C 1
ATOM 680 O O . LEU A 1 108 ? 135.111 119.713 98.348 1.00 54.68 108 LEU A O 1
ATOM 685 N N . TYR A 1 109 ? 135.223 121.814 97.523 1.00 48.03 109 TYR A N 1
ATOM 686 C CA . TYR A 1 109 ? 133.812 121.922 97.174 1.00 48.03 109 TYR A CA 1
ATOM 687 C C . TYR A 1 109 ? 133.678 122.087 95.671 1.00 48.03 109 TYR A C 1
ATOM 688 O O . TYR A 1 109 ? 134.257 123.013 95.093 1.00 48.03 109 TYR A O 1
ATOM 697 N N . GLN A 1 110 ? 132.906 121.199 95.041 1.00 47.14 110 GLN A N 1
ATOM 698 C CA . GLN A 1 110 ? 132.719 121.260 93.596 1.00 47.14 110 GLN A CA 1
ATOM 699 C C . GLN A 1 110 ? 131.728 122.331 93.174 1.00 47.14 110 GLN A C 1
ATOM 700 O O . GLN A 1 110 ? 131.734 122.727 92.006 1.00 47.14 110 GLN A O 1
ATOM 706 N N . LYS A 1 111 ? 130.880 122.808 94.079 1.00 42.08 111 LYS A N 1
ATOM 707 C CA . LYS A 1 111 ? 129.802 123.725 93.739 1.00 42.08 111 LYS A CA 1
ATOM 708 C C . LYS A 1 111 ? 129.878 124.961 94.619 1.00 42.08 111 LYS A C 1
ATOM 709 O O . LYS A 1 111 ? 129.946 124.849 95.845 1.00 42.08 111 LYS A O 1
ATOM 715 N N . VAL A 1 112 ? 129.847 126.136 93.992 1.00 40.51 112 VAL A N 1
ATOM 716 C CA . VAL A 1 112 ? 129.966 127.411 94.688 1.00 40.51 112 VAL A CA 1
ATOM 717 C C . VAL A 1 112 ? 128.779 128.283 94.312 1.00 40.51 112 VAL A C 1
ATOM 718 O O . VAL A 1 112 ? 128.214 128.152 93.223 1.00 40.51 112 VAL A O 1
ATOM 722 N N . GLU A 1 113 ? 128.386 129.169 95.227 1.00 42.39 113 GLU A N 1
ATOM 723 C CA . GLU A 1 113 ? 127.305 130.114 94.987 1.00 42.39 113 GLU A CA 1
ATOM 724 C C . GLU A 1 113 ? 127.581 131.406 95.736 1.00 42.39 113 GLU A C 1
ATOM 725 O O . GLU A 1 113 ? 128.126 131.384 96.840 1.00 42.39 113 GLU A O 1
ATOM 731 N N . ARG A 1 114 ? 127.200 132.529 95.134 1.00 42.48 114 ARG A N 1
ATOM 732 C CA . ARG A 1 114 ? 127.218 133.813 95.827 1.00 42.48 114 ARG A CA 1
ATOM 733 C C . ARG A 1 114 ? 126.035 134.674 95.424 1.00 42.48 114 ARG A C 1
ATOM 734 O O . ARG A 1 114 ? 125.672 134.740 94.250 1.00 42.48 114 ARG A O 1
ATOM 742 N N . THR A 1 115 ? 125.453 135.348 96.412 1.00 41.14 115 THR A N 1
ATOM 743 C CA . THR A 1 115 ? 124.549 136.455 96.145 1.00 41.14 115 THR A CA 1
ATOM 744 C C . THR A 1 115 ? 125.383 137.702 95.901 1.00 41.14 115 THR A C 1
ATOM 745 O O . THR A 1 115 ? 126.342 137.968 96.632 1.00 41.14 115 THR A O 1
ATOM 749 N N . LEU A 1 116 ? 125.027 138.468 94.878 1.00 43.21 116 LEU A N 1
ATOM 750 C CA . LEU A 1 116 ? 125.831 139.608 94.469 1.00 43.21 116 LEU A CA 1
ATOM 751 C C . LEU A 1 116 ? 125.417 140.855 95.238 1.00 43.21 116 LEU A C 1
ATOM 752 O O . LEU A 1 116 ? 124.232 141.193 95.295 1.00 43.21 116 LEU A O 1
ATOM 757 N N . CYS A 1 117 ? 126.400 141.530 95.825 1.00 54.67 117 CYS A N 1
ATOM 758 C CA . CYS A 1 117 ? 126.156 142.810 96.467 1.00 54.67 117 CYS A CA 1
ATOM 759 C C . CYS A 1 117 ? 126.010 143.891 95.409 1.00 54.67 117 CYS A C 1
ATOM 760 O O . CYS A 1 117 ? 126.743 143.914 94.418 1.00 54.67 117 CYS A O 1
ATOM 763 N N . GLN A 1 118 ? 125.054 144.794 95.618 1.00 64.26 118 GLN A N 1
ATOM 764 C CA . GLN A 1 118 ? 124.889 145.882 94.692 1.00 64.26 118 GLN A CA 1
ATOM 765 C C . GLN A 1 118 ? 124.374 147.112 95.428 1.00 64.26 118 GLN A C 1
ATOM 766 O O . GLN A 1 118 ? 123.442 146.992 96.237 1.00 64.26 118 GLN A O 1
ATOM 772 N N . PRO A 1 119 ? 124.966 148.277 95.190 1.00 68.73 119 PRO A N 1
ATOM 773 C CA . PRO A 1 119 ? 124.572 149.480 95.917 1.00 68.73 119 PRO A CA 1
ATOM 774 C C . PRO A 1 119 ? 123.173 149.912 95.519 1.00 68.73 119 PRO A C 1
ATOM 775 O O . PRO A 1 119 ? 122.675 149.507 94.458 1.00 68.73 119 PRO A O 1
ATOM 779 N N . PRO A 1 120 ? 122.502 150.713 96.345 1.00 75.78 120 PRO A N 1
ATOM 780 C CA . PRO A 1 120 ? 121.140 151.135 96.006 1.00 75.78 120 PRO A CA 1
ATOM 781 C C . PRO A 1 120 ? 121.113 151.931 94.710 1.00 75.78 120 PRO A C 1
ATOM 782 O O . PRO A 1 120 ? 122.025 152.704 94.409 1.00 75.78 120 PRO A O 1
ATOM 786 N N . THR A 1 121 ? 120.049 151.726 93.940 1.00 83.05 121 THR A N 1
ATOM 787 C CA . THR A 1 121 ? 119.924 152.380 92.645 1.00 83.05 121 THR A CA 1
ATOM 788 C C . THR A 1 121 ? 119.581 153.854 92.818 1.00 83.05 121 THR A C 1
ATOM 789 O O . THR A 1 121 ? 118.741 154.221 93.646 1.00 83.05 121 THR A O 1
ATOM 793 N N . LYS A 1 122 ? 120.248 154.705 92.038 1.00 88.68 122 LYS A N 1
ATOM 794 C CA . LYS A 1 122 ? 120.051 156.143 92.168 1.00 88.68 122 LYS A CA 1
ATOM 795 C C . LYS A 1 122 ? 118.796 156.619 91.448 1.00 88.68 122 LYS A C 1
ATOM 796 O O . LYS A 1 122 ? 118.211 157.634 91.842 1.00 88.68 122 LYS A O 1
ATOM 802 N N . ASN A 1 123 ? 118.365 155.916 90.405 1.00 89.73 123 ASN A N 1
ATOM 803 C CA . ASN A 1 123 ? 117.177 156.321 89.671 1.00 89.73 123 ASN A CA 1
ATOM 804 C C . ASN A 1 123 ? 115.947 155.591 90.206 1.00 89.73 123 ASN A C 1
ATOM 805 O O . ASN A 1 123 ? 116.017 154.801 91.150 1.00 89.73 123 ASN A O 1
ATOM 810 N N . GLU A 1 124 ? 114.795 155.866 89.591 1.00 88.44 124 GLU A N 1
ATOM 811 C CA . GLU A 1 124 ? 113.597 155.102 89.912 1.00 88.44 124 GLU A CA 1
ATOM 812 C C . GLU A 1 124 ? 113.699 153.677 89.386 1.00 88.44 124 GLU A C 1
ATOM 813 O O . GLU A 1 124 ? 113.152 152.750 89.994 1.00 88.44 124 GLU A O 1
ATOM 819 N N . SER A 1 125 ? 114.399 153.489 88.268 1.00 84.35 125 SER A N 1
ATOM 820 C CA . SER A 1 125 ? 114.639 152.185 87.669 1.00 84.35 125 SER A CA 1
ATOM 821 C C . SER A 1 125 ? 115.705 152.351 86.603 1.00 84.35 125 SER A C 1
ATOM 822 O O . SER A 1 125 ? 115.676 153.316 85.836 1.00 84.35 125 SER A O 1
ATOM 825 N N . GLU A 1 126 ? 116.639 151.407 86.559 1.00 79.12 126 GLU A N 1
ATOM 826 C CA . GLU A 1 126 ? 117.698 151.454 85.561 1.00 79.12 126 GLU A CA 1
ATOM 827 C C . GLU A 1 126 ? 118.094 150.046 85.156 1.00 79.12 126 GLU A C 1
ATOM 828 O O . GLU A 1 126 ? 117.933 149.090 85.914 1.00 79.12 126 GLU A O 1
ATOM 834 N N . ILE A 1 127 ? 118.631 149.936 83.948 1.00 68.40 127 ILE A N 1
ATOM 835 C CA . ILE A 1 127 ? 119.183 148.683 83.453 1.00 68.40 127 ILE A CA 1
ATOM 836 C C . ILE A 1 127 ? 120.621 148.585 83.933 1.00 68.40 127 ILE A C 1
ATOM 837 O O . ILE A 1 127 ? 121.413 149.514 83.736 1.00 68.40 127 ILE A O 1
ATOM 842 N N . GLN A 1 128 ? 120.967 147.468 84.561 1.00 62.73 128 GLN A N 1
ATOM 843 C CA . GLN A 1 128 ? 122.307 147.246 85.077 1.00 62.73 128 GLN A CA 1
ATOM 844 C C . GLN A 1 128 ? 122.867 145.984 84.451 1.00 62.73 128 GLN A C 1
ATOM 845 O O . GLN A 1 128 ? 122.201 144.944 84.441 1.00 62.73 128 GLN A O 1
ATOM 851 N N . PHE A 1 129 ? 124.081 146.086 83.928 1.00 52.61 129 PHE A N 1
ATOM 852 C CA . PHE A 1 129 ? 124.785 144.968 83.326 1.00 52.61 129 PHE A CA 1
ATOM 853 C C . PHE A 1 129 ? 125.833 144.428 84.284 1.00 52.61 129 PHE A C 1
ATOM 854 O O . PHE A 1 129 ? 126.361 145.151 85.132 1.00 52.61 129 PHE A O 1
ATOM 862 N N . PHE A 1 130 ? 126.133 143.145 84.132 1.00 42.28 130 PHE A N 1
ATOM 863 C CA . PHE A 1 130 ? 127.296 142.552 84.766 1.00 42.28 130 PHE A CA 1
ATOM 864 C C . PHE A 1 130 ? 127.758 141.394 83.899 1.00 42.28 130 PHE A C 1
ATOM 865 O O . PHE A 1 130 ? 127.053 140.949 82.991 1.00 42.28 130 PHE A O 1
ATOM 873 N N . TYR A 1 131 ? 128.978 140.944 84.152 1.00 38.24 131 TYR A N 1
ATOM 874 C CA . TYR A 1 131 ? 129.617 139.952 83.306 1.00 38.24 131 TYR A CA 1
ATOM 875 C C . TYR A 1 131 ? 130.160 138.823 84.160 1.00 38.24 131 TYR A C 1
ATOM 876 O O . TYR A 1 131 ? 130.560 139.028 85.305 1.00 38.24 131 TYR A O 1
ATOM 885 N N . VAL A 1 132 ? 130.161 137.623 83.591 1.00 38.52 132 VAL A N 1
ATOM 886 C CA . VAL A 1 132 ? 130.747 136.449 84.224 1.00 38.52 132 VAL A CA 1
ATOM 887 C C . VAL A 1 132 ? 131.849 135.929 83.318 1.00 38.52 132 VAL A C 1
ATOM 888 O O . VAL A 1 132 ? 131.634 135.738 82.117 1.00 38.52 132 VAL A O 1
ATOM 892 N N . ASP A 1 133 ? 133.023 135.703 83.894 1.00 37.84 133 ASP A N 1
ATOM 893 C CA . ASP A 1 133 ? 134.241 135.421 83.153 1.00 37.84 133 ASP A CA 1
ATOM 894 C C . ASP A 1 133 ? 134.784 134.096 83.654 1.00 37.84 133 ASP A C 1
ATOM 895 O O . ASP A 1 133 ? 135.146 133.982 84.830 1.00 37.84 133 ASP A O 1
ATOM 900 N N . VAL A 1 134 ? 134.842 133.103 82.774 1.00 39.42 134 VAL A N 1
ATOM 901 C CA . VAL A 1 134 ? 135.265 131.754 83.123 1.00 39.42 134 VAL A CA 1
ATOM 902 C C . VAL A 1 134 ? 136.542 131.451 82.362 1.00 39.42 134 VAL A C 1
ATOM 903 O O . VAL A 1 134 ? 136.567 131.536 81.127 1.00 39.42 134 VAL A O 1
ATOM 907 N N . SER A 1 135 ? 137.596 131.093 83.093 1.00 39.58 135 SER A N 1
ATOM 908 C CA . SER A 1 135 ? 138.857 130.783 82.437 1.00 39.58 135 SER A CA 1
ATOM 909 C C . SER A 1 135 ? 139.645 129.792 83.275 1.00 39.58 135 SER A C 1
ATOM 910 O O . SER A 1 135 ? 139.553 129.786 84.498 1.00 39.58 135 SER A O 1
ATOM 913 N N . THR A 1 136 ? 140.433 128.955 82.611 1.00 48.29 136 THR A N 1
ATOM 914 C CA . THR A 1 136 ? 141.295 128.024 83.321 1.00 48.29 136 THR A CA 1
ATOM 915 C C . THR A 1 136 ? 142.648 127.970 82.633 1.00 48.29 136 THR A C 1
ATOM 916 O O . THR A 1 136 ? 142.781 128.301 81.455 1.00 48.29 136 THR A O 1
ATOM 920 N N . LEU A 1 137 ? 143.662 127.566 83.399 1.00 52.47 137 LEU A N 1
ATOM 921 C CA . LEU A 1 137 ? 145.008 127.376 82.877 1.00 52.47 137 LEU A CA 1
ATOM 922 C C . LEU A 1 137 ? 145.348 125.902 82.697 1.00 52.47 137 LEU A C 1
ATOM 923 O O . LEU A 1 137 ? 146.516 125.561 82.492 1.00 52.47 137 LEU A O 1
ATOM 928 N N . SER A 1 138 ? 144.358 125.024 82.773 1.00 55.45 138 SER A N 1
ATOM 929 C CA . SER A 1 138 ? 144.664 123.622 82.550 1.00 55.45 138 SER A CA 1
ATOM 930 C C . SER A 1 138 ? 144.488 123.269 81.078 1.00 55.45 138 SER A C 1
ATOM 931 O O . SER A 1 138 ? 143.628 123.832 80.396 1.00 55.45 138 SER A O 1
ATOM 934 N N . PRO A 1 139 ? 145.284 122.337 80.564 1.00 59.66 139 PRO A N 1
ATOM 935 C CA . PRO A 1 139 ? 145.244 122.049 79.125 1.00 59.66 139 PRO A CA 1
ATOM 936 C C . PRO A 1 139 ? 144.196 121.022 78.729 1.00 59.66 139 PRO A C 1
ATOM 937 O O . PRO A 1 139 ? 144.227 120.508 77.609 1.00 59.66 139 PRO A O 1
ATOM 941 N N . VAL A 1 140 ? 143.266 120.715 79.627 1.00 58.98 140 VAL A N 1
ATOM 942 C CA . VAL A 1 140 ? 142.241 119.714 79.363 1.00 58.98 140 VAL A CA 1
ATOM 943 C C . VAL A 1 140 ? 140.877 120.388 79.368 1.00 58.98 140 VAL A C 1
ATOM 944 O O . VAL A 1 140 ? 140.658 121.385 80.065 1.00 58.98 140 VAL A O 1
ATOM 948 N N . ASN A 1 141 ? 139.962 119.849 78.565 1.00 61.63 141 ASN A N 1
ATOM 949 C CA . ASN A 1 141 ? 138.596 120.353 78.558 1.00 61.63 141 ASN A CA 1
ATOM 950 C C . ASN A 1 141 ? 137.990 120.192 79.939 1.00 61.63 141 ASN A C 1
ATOM 951 O O . ASN A 1 141 ? 137.859 119.070 80.437 1.00 61.63 141 ASN A O 1
ATOM 956 N N . THR A 1 142 ? 137.613 121.301 80.557 1.00 54.69 142 THR A N 1
ATOM 957 C CA . THR A 1 142 ? 136.944 121.273 81.846 1.00 54.69 142 THR A CA 1
ATOM 958 C C . THR A 1 142 ? 135.513 121.748 81.656 1.00 54.69 142 THR A C 1
ATOM 959 O O . THR A 1 142 ? 135.288 122.873 81.204 1.00 54.69 142 THR A O 1
ATOM 963 N N . THR A 1 143 ? 134.556 120.904 82.018 1.00 51.68 143 THR A N 1
ATOM 964 C CA . THR A 1 143 ? 133.146 121.170 81.775 1.00 51.68 143 THR A CA 1
ATOM 965 C C . THR A 1 143 ? 132.512 121.672 83.063 1.00 51.68 143 THR A C 1
ATOM 966 O O . THR A 1 143 ? 132.582 121.002 84.097 1.00 51.68 143 THR A O 1
ATOM 970 N N . TYR A 1 144 ? 131.900 122.842 82.995 1.00 46.82 144 TYR A N 1
ATOM 971 C CA . TYR A 1 144 ? 131.292 123.482 84.146 1.00 46.82 144 TYR A CA 1
ATOM 972 C C . TYR A 1 144 ? 129.802 123.666 83.895 1.00 46.82 144 TYR A C 1
ATOM 973 O O . TYR A 1 144 ? 129.267 123.272 82.859 1.00 46.82 144 TYR A O 1
ATOM 982 N N . GLN A 1 145 ? 129.135 124.283 84.862 1.00 47.03 145 GLN A N 1
ATOM 983 C CA . GLN A 1 145 ? 127.691 124.464 84.816 1.00 47.03 145 GLN A CA 1
ATOM 984 C C . GLN A 1 145 ? 127.396 125.767 85.539 1.00 47.03 145 GLN A C 1
ATOM 985 O O . GLN A 1 145 ? 127.665 125.878 86.738 1.00 47.03 145 GLN A O 1
ATOM 991 N N . LEU A 1 146 ? 126.865 126.744 84.815 1.00 42.87 146 LEU A N 1
ATOM 992 C CA . LEU A 1 146 ? 126.671 128.088 85.335 1.00 42.87 146 LEU A CA 1
ATOM 993 C C . LEU A 1 146 ? 125.193 128.439 85.320 1.00 42.87 146 LEU A C 1
ATOM 994 O O . LEU A 1 146 ? 124.466 128.073 84.394 1.00 42.87 146 LEU A O 1
ATOM 999 N N . ARG A 1 147 ? 124.744 129.152 86.349 1.00 43.64 147 ARG A N 1
ATOM 1000 C CA . ARG A 1 147 ? 123.351 129.587 86.386 1.00 43.64 147 ARG A CA 1
ATOM 1001 C C . ARG A 1 147 ? 123.238 130.838 87.235 1.00 43.64 147 ARG A C 1
ATOM 1002 O O . ARG A 1 147 ? 123.616 130.825 88.408 1.00 43.64 147 ARG A O 1
ATOM 1010 N N . VAL A 1 148 ? 122.701 131.903 86.656 1.00 41.72 148 VAL A N 1
ATOM 1011 C CA . VAL A 1 148 ? 122.427 133.141 87.370 1.00 41.72 148 VAL A CA 1
ATOM 1012 C C . VAL A 1 148 ? 120.926 133.223 87.576 1.00 41.72 148 VAL A C 1
ATOM 1013 O O . VAL A 1 148 ? 120.159 133.193 86.605 1.00 41.72 148 VAL A O 1
ATOM 1017 N N . SER A 1 149 ? 120.501 133.320 88.828 1.00 45.88 149 SER A N 1
ATOM 1018 C CA . SER A 1 149 ? 119.087 133.321 89.154 1.00 45.88 149 SER A CA 1
ATOM 1019 C C . SER A 1 149 ? 118.736 134.571 89.942 1.00 45.88 149 SER A C 1
ATOM 1020 O O . SER A 1 149 ? 119.589 135.185 90.585 1.00 45.88 149 SER A O 1
ATOM 1023 N N . ARG A 1 150 ? 117.469 134.948 89.871 1.00 55.08 150 ARG A N 1
ATOM 1024 C CA . ARG A 1 150 ? 116.946 136.076 90.619 1.00 55.08 150 ARG A CA 1
ATOM 1025 C C . ARG A 1 150 ? 116.148 135.560 91.806 1.00 55.08 150 ARG A C 1
ATOM 1026 O O . ARG A 1 150 ? 115.350 134.629 91.673 1.00 55.08 150 ARG A O 1
ATOM 1034 N N . MET A 1 151 ? 116.378 136.160 92.966 1.00 57.04 151 MET A N 1
ATOM 1035 C CA . MET A 1 151 ? 115.787 135.712 94.217 1.00 57.04 151 MET A CA 1
ATOM 1036 C C . MET A 1 151 ? 114.525 136.515 94.493 1.00 57.04 151 MET A C 1
ATOM 1037 O O . MET A 1 151 ? 114.577 137.743 94.614 1.00 57.04 151 MET A O 1
ATOM 1042 N N . ASP A 1 152 ? 113.397 135.820 94.603 1.00 63.18 152 ASP A N 1
ATOM 1043 C CA . ASP A 1 152 ? 112.131 136.441 94.956 1.00 63.18 152 ASP A CA 1
ATOM 1044 C C . ASP A 1 152 ? 111.913 136.477 96.461 1.00 63.18 152 ASP A C 1
ATOM 1045 O O . ASP A 1 152 ? 110.793 136.734 96.912 1.00 63.18 152 ASP A O 1
ATOM 1050 N N . ASP A 1 153 ? 112.964 136.228 97.240 1.00 58.92 153 ASP A N 1
ATOM 1051 C CA . ASP A 1 153 ? 112.870 136.101 98.687 1.00 58.92 153 ASP A CA 1
ATOM 1052 C C . ASP A 1 153 ? 114.027 136.805 99.389 1.00 58.92 153 ASP A C 1
ATOM 1053 O O . ASP A 1 153 ? 114.420 136.411 100.490 1.00 58.92 153 ASP A O 1
ATOM 1058 N N . PHE A 1 154 ? 114.578 137.848 98.765 1.00 46.91 154 PHE A N 1
ATOM 1059 C CA . PHE A 1 154 ? 115.754 138.520 99.307 1.00 46.91 154 PHE A CA 1
ATOM 1060 C C . PHE A 1 154 ? 115.403 139.448 100.464 1.00 46.91 154 PHE A C 1
ATOM 1061 O O . PHE A 1 154 ? 116.183 139.581 101.412 1.00 46.91 154 PHE A O 1
ATOM 1069 N N . VAL A 1 155 ? 114.248 140.098 100.409 1.00 48.41 155 VAL A N 1
ATOM 1070 C CA . VAL A 1 155 ? 113.848 141.051 101.437 1.00 48.41 155 VAL A CA 1
ATOM 1071 C C . VAL A 1 155 ? 113.036 140.316 102.492 1.00 48.41 155 VAL A C 1
ATOM 1072 O O . VAL A 1 155 ? 111.951 139.801 102.208 1.00 48.41 155 VAL A O 1
ATOM 1076 N N . LEU A 1 156 ? 113.561 140.270 103.712 1.00 50.18 156 LEU A N 1
ATOM 1077 C CA . LEU A 1 156 ? 112.856 139.624 104.804 1.00 50.18 156 LEU A CA 1
ATOM 1078 C C . LEU A 1 156 ? 111.653 140.454 105.230 1.00 50.18 156 LEU A C 1
ATOM 1079 O O . LEU A 1 156 ? 111.586 141.665 105.008 1.00 50.18 156 LEU A O 1
ATOM 1084 N N . ARG A 1 157 ? 110.695 139.785 105.859 1.00 57.36 157 ARG A N 1
ATOM 1085 C CA . ARG A 1 157 ? 109.480 140.421 106.334 1.00 57.36 157 ARG A CA 1
ATOM 1086 C C . ARG A 1 157 ? 109.363 140.235 107.839 1.00 57.36 157 ARG A C 1
ATOM 1087 O O . ARG A 1 157 ? 109.927 139.298 108.409 1.00 57.36 157 ARG A O 1
ATOM 1095 N N . THR A 1 158 ? 108.624 141.137 108.478 1.00 55.32 158 THR A N 1
ATOM 1096 C CA . THR A 1 158 ? 108.561 141.174 109.932 1.00 55.32 158 THR A CA 1
ATOM 1097 C C . THR A 1 158 ? 107.506 140.199 110.433 1.00 55.32 158 THR A C 1
ATOM 1098 O O . THR A 1 158 ? 106.314 140.365 110.156 1.00 55.32 158 THR A O 1
ATOM 1102 N N . GLY A 1 159 ? 107.943 139.183 111.171 1.00 56.12 159 GLY A N 1
ATOM 1103 C CA . GLY A 1 159 ? 107.019 138.246 111.770 1.00 56.12 159 GLY A CA 1
ATOM 1104 C C . GLY A 1 159 ? 106.661 137.052 110.918 1.00 56.12 159 GLY A C 1
ATOM 1105 O O . GLY A 1 159 ? 105.650 136.398 111.188 1.00 56.12 159 GLY A O 1
ATOM 1106 N N . GLU A 1 160 ? 107.456 136.742 109.896 1.00 56.32 160 GLU A N 1
ATOM 1107 C CA . GLU A 1 160 ? 107.166 135.637 108.987 1.00 56.32 160 GLU A CA 1
ATOM 1108 C C . GLU A 1 160 ? 108.392 134.742 108.871 1.00 56.32 160 GLU A C 1
ATOM 1109 O O . GLU A 1 160 ? 109.418 135.155 108.322 1.00 56.32 160 GLU A O 1
ATOM 1115 N N . GLN A 1 161 ? 108.279 133.524 109.394 1.00 53.59 161 GLN A N 1
ATOM 1116 C CA . GLN A 1 161 ? 109.337 132.530 109.275 1.00 53.59 161 GLN A CA 1
ATOM 1117 C C . GLN A 1 161 ? 109.701 132.271 107.820 1.00 53.59 161 GLN A C 1
ATOM 1118 O O . GLN A 1 161 ? 108.829 132.103 106.965 1.00 53.59 161 GLN A O 1
ATOM 1124 N N . PHE A 1 162 ? 111.004 132.231 107.543 1.00 49.76 162 PHE A N 1
ATOM 1125 C CA . PHE A 1 162 ? 111.513 131.972 106.201 1.00 49.76 162 PHE A CA 1
ATOM 1126 C C . PHE A 1 162 ? 112.656 130.971 106.273 1.00 49.76 162 PHE A C 1
ATOM 1127 O O . PHE A 1 162 ? 113.585 131.152 107.059 1.00 49.76 162 PHE A O 1
ATOM 1135 N N . SER A 1 163 ? 112.609 129.935 105.437 1.00 50.50 163 SER A N 1
ATOM 1136 C CA . SER A 1 163 ? 113.550 128.827 105.530 1.00 50.50 163 SER A CA 1
ATOM 1137 C C . SER A 1 163 ? 114.409 128.735 104.277 1.00 50.50 163 SER A C 1
ATOM 1138 O O . SER A 1 163 ? 113.960 129.053 103.173 1.00 50.50 163 SER A O 1
ATOM 1141 N N . PHE A 1 164 ? 115.650 128.285 104.454 1.00 46.52 164 PHE A N 1
ATOM 1142 C CA . PHE A 1 164 ? 116.605 128.224 103.350 1.00 46.52 164 PHE A CA 1
ATOM 1143 C C . PHE A 1 164 ? 117.695 127.205 103.669 1.00 46.52 164 PHE A C 1
ATOM 1144 O O . PHE A 1 164 ? 117.717 126.596 104.740 1.00 46.52 164 PHE A O 1
ATOM 1152 N N . ASN A 1 165 ? 118.617 127.045 102.717 1.00 53.05 165 ASN A N 1
ATOM 1153 C CA . ASN A 1 165 ? 119.702 126.075 102.776 1.00 53.05 165 ASN A CA 1
ATOM 1154 C C . ASN A 1 165 ? 121.030 126.794 102.608 1.00 53.05 165 ASN A C 1
ATOM 1155 O O . ASN A 1 165 ? 121.117 127.802 101.903 1.00 53.05 165 ASN A O 1
ATOM 1160 N N . THR A 1 166 ? 122.074 126.262 103.238 1.00 46.94 166 THR A N 1
ATOM 1161 C CA . THR A 1 166 ? 123.400 126.824 103.022 1.00 46.94 166 THR A CA 1
ATOM 1162 C C . THR A 1 166 ? 124.466 125.776 103.303 1.00 46.94 166 THR A C 1
ATOM 1163 O O . THR A 1 166 ? 124.256 124.836 104.070 1.00 46.94 166 THR A O 1
ATOM 1167 N N . THR A 1 167 ? 125.618 125.942 102.650 1.00 47.40 167 THR A N 1
ATOM 1168 C CA . THR A 1 167 ? 126.777 125.092 102.890 1.00 47.40 167 THR A CA 1
ATOM 1169 C C . THR A 1 167 ? 128.021 125.953 103.053 1.00 47.40 167 THR A C 1
ATOM 1170 O O . THR A 1 167 ? 127.932 127.184 103.047 1.00 47.40 167 THR A O 1
ATOM 1174 N N . ALA A 1 168 ? 129.187 125.320 103.189 1.00 46.46 168 ALA A N 1
ATOM 1175 C CA . ALA A 1 168 ? 130.411 126.075 103.423 1.00 46.46 168 ALA A CA 1
ATOM 1176 C C . ALA A 1 168 ? 130.888 126.813 102.184 1.00 46.46 168 ALA A C 1
ATOM 1177 O O . ALA A 1 168 ? 131.644 127.781 102.309 1.00 46.46 168 ALA A O 1
ATOM 1179 N N . ALA A 1 169 ? 130.471 126.383 100.997 1.00 43.13 169 ALA A N 1
ATOM 1180 C CA . ALA A 1 169 ? 130.829 127.048 99.756 1.00 43.13 169 ALA A CA 1
ATOM 1181 C C . ALA A 1 169 ? 129.705 127.910 99.209 1.00 43.13 169 ALA A C 1
ATOM 1182 O O . ALA A 1 169 ? 129.895 128.576 98.191 1.00 43.13 169 ALA A O 1
ATOM 1184 N N . GLN A 1 170 ? 128.547 127.921 99.861 1.00 42.58 170 GLN A N 1
ATOM 1185 C CA . GLN A 1 170 ? 127.377 128.668 99.401 1.00 42.58 170 GLN A CA 1
ATOM 1186 C C . GLN A 1 170 ? 126.847 129.531 100.536 1.00 42.58 170 GLN A C 1
ATOM 1187 O O . GLN A 1 170 ? 125.771 129.268 101.083 1.00 42.58 170 GLN A O 1
ATOM 1193 N N . PRO A 1 171 ? 127.576 130.578 100.910 1.00 40.53 171 PRO A N 1
ATOM 1194 C CA . PRO A 1 171 ? 127.094 131.468 101.968 1.00 40.53 171 PRO A CA 1
ATOM 1195 C C . PRO A 1 171 ? 125.911 132.280 101.481 1.00 40.53 171 PRO A C 1
ATOM 1196 O O . PRO A 1 171 ? 125.789 132.585 100.295 1.00 40.53 171 PRO A O 1
ATOM 1200 N N . GLN A 1 172 ? 125.026 132.639 102.409 1.00 40.65 172 GLN A N 1
ATOM 1201 C CA . GLN A 1 172 ? 123.845 133.386 102.006 1.00 40.65 172 GLN A CA 1
ATOM 1202 C C . GLN A 1 172 ? 123.687 134.628 102.862 1.00 40.65 172 GLN A C 1
ATOM 1203 O O . GLN A 1 172 ? 124.274 134.746 103.934 1.00 40.65 172 GLN A O 1
ATOM 1209 N N . TYR A 1 173 ? 122.911 135.578 102.351 1.00 39.69 173 TYR A N 1
ATOM 1210 C CA . TYR A 1 173 ? 122.584 136.766 103.117 1.00 39.69 173 TYR A CA 1
ATOM 1211 C C . TYR A 1 173 ? 121.297 137.368 102.579 1.00 39.69 173 TYR A C 1
ATOM 1212 O O . TYR A 1 173 ? 121.002 137.282 101.386 1.00 39.69 173 TYR A O 1
ATOM 1221 N N . PHE A 1 174 ? 120.532 137.965 103.484 1.00 40.20 174 PHE A N 1
ATOM 1222 C CA . PHE A 1 174 ? 119.230 138.534 103.181 1.00 40.20 174 PHE A CA 1
ATOM 1223 C C . PHE A 1 174 ? 119.170 139.944 103.739 1.00 40.20 174 PHE A C 1
ATOM 1224 O O . PHE A 1 174 ? 119.993 140.340 104.563 1.00 40.20 174 PHE A O 1
ATOM 1232 N N . LYS A 1 175 ? 118.187 140.706 103.277 1.00 44.22 175 LYS A N 1
ATOM 1233 C CA . LYS A 1 175 ? 118.061 142.111 103.629 1.00 44.22 175 LYS A CA 1
ATOM 1234 C C . LYS A 1 175 ? 116.788 142.335 104.425 1.00 44.22 175 LYS A C 1
ATOM 1235 O O . LYS A 1 175 ? 115.719 141.852 104.043 1.00 44.22 175 LYS A O 1
ATOM 1241 N N . TYR A 1 176 ? 116.907 143.063 105.528 1.00 50.14 176 TYR A N 1
ATOM 1242 C CA . TYR A 1 176 ? 115.757 143.491 106.308 1.00 50.14 176 TYR A CA 1
ATOM 1243 C C . TYR A 1 176 ? 115.781 145.005 106.421 1.00 50.14 176 TYR A C 1
ATOM 1244 O O . TYR A 1 176 ? 116.796 145.582 106.809 1.00 50.14 176 TYR A O 1
ATOM 1253 N N . GLU A 1 177 ? 114.656 145.641 106.110 1.00 54.32 177 GLU A N 1
ATOM 1254 C CA . GLU A 1 177 ? 114.523 147.087 106.206 1.00 54.32 177 GLU A CA 1
ATOM 1255 C C . GLU A 1 177 ? 113.410 147.422 107.185 1.00 54.32 177 GLU A C 1
ATOM 1256 O O . GLU A 1 177 ? 112.325 146.837 107.124 1.00 54.32 177 GLU A O 1
ATOM 1262 N N . PHE A 1 178 ? 113.693 148.356 108.089 1.00 55.14 178 PHE A N 1
ATOM 1263 C CA . PHE A 1 178 ? 112.839 148.574 109.247 1.00 55.14 178 PHE A CA 1
ATOM 1264 C C . PHE A 1 178 ? 111.461 149.066 108.817 1.00 55.14 178 PHE A C 1
ATOM 1265 O O . PHE A 1 178 ? 111.353 149.921 107.932 1.00 55.14 178 PHE A O 1
ATOM 1273 N N . PRO A 1 179 ? 110.392 148.554 109.418 1.00 57.34 179 PRO A N 1
ATOM 1274 C CA . PRO A 1 179 ? 109.056 149.080 109.126 1.00 57.34 179 PRO A CA 1
ATOM 1275 C C . PRO A 1 179 ? 108.858 150.466 109.718 1.00 57.34 179 PRO A C 1
ATOM 1276 O O . PRO A 1 179 ? 109.777 151.032 110.317 1.00 57.34 179 PRO A O 1
ATOM 1280 N N . GLU A 1 180 ? 107.663 151.025 109.556 1.00 63.35 180 GLU A N 1
ATOM 1281 C CA . GLU A 1 180 ? 107.394 152.381 110.014 1.00 63.35 180 GLU A CA 1
ATOM 1282 C C . GLU A 1 180 ? 107.236 152.393 111.529 1.00 63.35 180 GLU A C 1
ATOM 1283 O O . GLU A 1 180 ? 106.386 151.684 112.077 1.00 63.35 180 GLU A O 1
ATOM 1289 N N . GLY A 1 181 ? 108.053 153.199 112.202 1.00 63.17 181 GLY A N 1
ATOM 1290 C CA . GLY A 1 181 ? 107.915 153.412 113.627 1.00 63.17 181 GLY A CA 1
ATOM 1291 C C . GLY A 1 181 ? 108.439 152.312 114.520 1.00 63.17 181 GLY A C 1
ATOM 1292 O O . GLY A 1 181 ? 108.236 152.382 115.735 1.00 63.17 181 GLY A O 1
ATOM 1293 N N . VAL A 1 182 ? 109.107 151.304 113.970 1.00 61.04 182 VAL A N 1
ATOM 1294 C CA . VAL A 1 182 ? 109.674 150.216 114.760 1.00 61.04 182 VAL A CA 1
ATOM 1295 C C . VAL A 1 182 ? 111.148 150.528 114.965 1.00 61.04 182 VAL A C 1
ATOM 1296 O O . VAL A 1 182 ? 111.914 150.604 114.000 1.00 61.04 182 VAL A O 1
ATOM 1300 N N . ASP A 1 183 ? 111.552 150.706 116.220 1.00 59.70 183 ASP A N 1
ATOM 1301 C CA . ASP A 1 183 ? 112.894 151.176 116.526 1.00 59.70 183 ASP A CA 1
ATOM 1302 C C . ASP A 1 183 ? 113.861 150.060 116.887 1.00 59.70 183 ASP A C 1
ATOM 1303 O O . ASP A 1 183 ? 115.061 150.321 117.000 1.00 59.70 183 ASP A O 1
ATOM 1308 N N . SER A 1 184 ? 113.381 148.834 117.067 1.00 55.23 184 SER A N 1
ATOM 1309 C CA . SER A 1 184 ? 114.265 147.717 117.355 1.00 55.23 184 SER A CA 1
ATOM 1310 C C . SER A 1 184 ? 113.582 146.433 116.927 1.00 55.23 184 SER A C 1
ATOM 1311 O O . SER A 1 184 ? 112.354 146.336 116.938 1.00 55.23 184 SER A O 1
ATOM 1314 N N . VAL A 1 185 ? 114.394 145.452 116.547 1.00 50.77 185 VAL A N 1
ATOM 1315 C CA . VAL A 1 185 ? 113.916 144.125 116.186 1.00 50.77 185 VAL A CA 1
ATOM 1316 C C . VAL A 1 185 ? 114.844 143.094 116.812 1.00 50.77 185 VAL A C 1
ATOM 1317 O O . VAL A 1 185 ? 115.927 143.413 117.297 1.00 50.77 185 VAL A O 1
ATOM 1321 N N . ILE A 1 186 ? 114.393 141.847 116.820 1.00 49.25 186 ILE A N 1
ATOM 1322 C CA . ILE A 1 186 ? 115.231 140.716 117.180 1.00 49.25 186 ILE A CA 1
ATOM 1323 C C . ILE A 1 186 ? 115.194 139.719 116.032 1.00 49.25 186 ILE A C 1
ATOM 1324 O O . ILE A 1 186 ? 114.115 139.379 115.529 1.00 49.25 186 ILE A O 1
ATOM 1329 N N . VAL A 1 187 ? 116.372 139.286 115.600 1.00 47.57 187 VAL A N 1
ATOM 1330 C CA . VAL A 1 187 ? 116.537 138.309 114.535 1.00 47.57 187 VAL A CA 1
ATOM 1331 C C . VAL A 1 187 ? 116.792 136.965 115.198 1.00 47.57 187 VAL A C 1
ATOM 1332 O O . VAL A 1 187 ? 117.811 136.784 115.870 1.00 47.57 187 VAL A O 1
ATOM 1336 N N . LYS A 1 188 ? 115.864 136.030 115.026 1.00 45.85 188 LYS A N 1
ATOM 1337 C CA . LYS A 1 188 ? 115.966 134.696 115.591 1.00 45.85 188 LYS A CA 1
ATOM 1338 C C . LYS A 1 188 ? 116.170 133.719 114.448 1.00 45.85 188 LYS A C 1
ATOM 1339 O O . LYS A 1 188 ? 115.344 133.652 113.531 1.00 45.85 188 LYS A O 1
ATOM 1345 N N . VAL A 1 189 ? 117.261 132.965 114.500 1.00 47.90 189 VAL A N 1
ATOM 1346 C CA . VAL A 1 189 ? 117.566 131.963 113.488 1.00 47.90 189 VAL A CA 1
ATOM 1347 C C . VAL A 1 189 ? 117.664 130.618 114.191 1.00 47.90 189 VAL A C 1
ATOM 1348 O O . VAL A 1 189 ? 118.328 130.501 115.226 1.00 47.90 189 VAL A O 1
ATOM 1352 N N . THR A 1 190 ? 116.990 129.614 113.642 1.00 50.38 190 THR A N 1
ATOM 1353 C CA . THR A 1 190 ? 116.886 128.307 114.272 1.00 50.38 190 THR A CA 1
ATOM 1354 C C . THR A 1 190 ? 117.156 127.201 113.265 1.00 50.38 190 THR A C 1
ATOM 1355 O O . THR A 1 190 ? 116.858 127.330 112.075 1.00 50.38 190 THR A O 1
ATOM 1359 N N . SER A 1 191 ? 117.728 126.108 113.758 1.00 58.61 191 SER A N 1
ATOM 1360 C CA . SER A 1 191 ? 117.998 124.926 112.956 1.00 58.61 191 SER A CA 1
ATOM 1361 C C . SER A 1 191 ? 117.638 123.691 113.764 1.00 58.61 191 SER A C 1
ATOM 1362 O O . SER A 1 191 ? 117.964 123.603 114.949 1.00 58.61 191 SER A O 1
ATOM 1365 N N . ASN A 1 192 ? 116.967 122.738 113.121 1.00 66.17 192 ASN A N 1
ATOM 1366 C CA . ASN A 1 192 ? 116.506 121.529 113.788 1.00 66.17 192 ASN A CA 1
ATOM 1367 C C . ASN A 1 192 ? 117.556 120.425 113.800 1.00 66.17 192 ASN A C 1
ATOM 1368 O O . ASN A 1 192 ? 117.206 119.254 113.976 1.00 66.17 192 ASN A O 1
ATOM 1373 N N . LYS A 1 193 ? 118.828 120.769 113.620 1.00 64.24 193 LYS A N 1
ATOM 1374 C CA . LYS A 1 193 ? 119.898 119.784 113.608 1.00 64.24 193 LYS A CA 1
ATOM 1375 C C . LYS A 1 193 ? 121.192 120.486 113.990 1.00 64.24 193 LYS A C 1
ATOM 1376 O O . LYS A 1 193 ? 121.369 121.677 113.722 1.00 64.24 193 LYS A O 1
ATOM 1382 N N . ALA A 1 194 ? 122.099 119.738 114.614 1.00 65.02 194 ALA A N 1
ATOM 1383 C CA . ALA A 1 194 ? 123.173 120.345 115.394 1.00 65.02 194 ALA A CA 1
ATOM 1384 C C . ALA A 1 194 ? 124.406 120.718 114.572 1.00 65.02 194 ALA A C 1
ATOM 1385 O O . ALA A 1 194 ? 124.778 121.893 114.514 1.00 65.02 194 ALA A O 1
ATOM 1387 N N . PHE A 1 195 ? 125.049 119.741 113.924 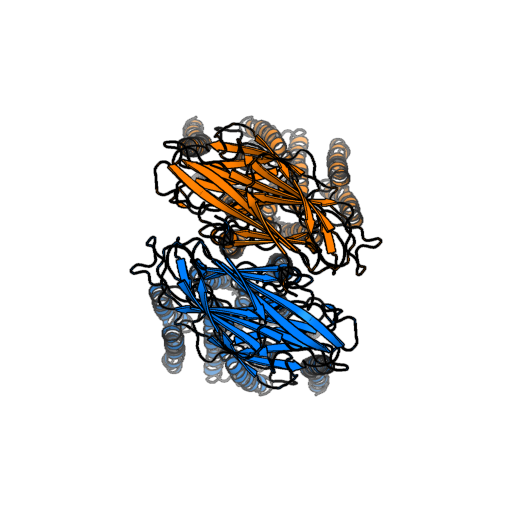1.00 68.80 195 PHE A N 1
ATOM 1388 C CA . PHE A 1 195 ? 126.442 120.016 113.589 1.00 68.80 195 PHE A CA 1
ATOM 1389 C C . PHE A 1 195 ? 126.798 120.186 112.120 1.00 68.80 195 PHE A C 1
ATOM 1390 O O . PHE A 1 195 ? 127.638 119.443 111.602 1.00 68.80 195 PHE A O 1
ATOM 1398 N N . PRO A 1 196 ? 126.196 121.121 111.421 1.00 62.03 196 PRO A N 1
ATOM 1399 C CA . PRO A 1 196 ? 127.017 122.087 110.694 1.00 62.03 196 PRO A CA 1
ATOM 1400 C C . PRO A 1 196 ? 127.138 123.307 111.585 1.00 62.03 196 PRO A C 1
ATOM 1401 O O . PRO A 1 196 ? 126.126 123.740 112.143 1.00 62.03 196 PRO A O 1
ATOM 1405 N N . CYS A 1 197 ? 128.320 123.881 111.750 1.00 60.86 197 CYS A N 1
ATOM 1406 C CA . CYS A 1 197 ? 128.342 125.108 112.523 1.00 60.86 197 CYS A CA 1
ATOM 1407 C C . CYS A 1 197 ? 127.947 126.281 111.638 1.00 60.86 197 CYS A C 1
ATOM 1408 O O . CYS A 1 197 ? 127.776 126.149 110.425 1.00 60.86 197 CYS A O 1
ATOM 1411 N N . SER A 1 198 ? 127.801 127.444 112.257 1.00 51.01 198 SER A N 1
ATOM 1412 C CA . SER A 1 198 ? 127.426 128.620 111.498 1.00 51.01 198 SER A CA 1
ATOM 1413 C C . SER A 1 198 ? 127.892 129.869 112.212 1.00 51.01 198 SER A C 1
ATOM 1414 O O . SER A 1 198 ? 128.092 129.878 113.427 1.00 51.01 198 SER A O 1
ATOM 1417 N N . VAL A 1 199 ? 128.062 130.923 111.430 1.00 44.21 199 VAL A N 1
ATOM 1418 C CA . VAL A 1 199 ? 128.270 132.275 111.915 1.00 44.21 199 VAL A CA 1
ATOM 1419 C C . VAL A 1 199 ? 127.189 133.134 111.286 1.00 44.21 199 VAL A C 1
ATOM 1420 O O . VAL A 1 199 ? 127.012 133.123 110.060 1.00 44.21 199 VAL A O 1
ATOM 1424 N N . ILE A 1 200 ? 126.448 133.840 112.125 1.00 47.13 200 ILE A N 1
ATOM 1425 C CA . ILE A 1 200 ? 125.337 134.675 111.700 1.00 47.13 200 ILE A CA 1
ATOM 1426 C C . ILE A 1 200 ? 125.707 136.104 112.054 1.00 47.13 200 ILE A C 1
ATOM 1427 O O . ILE A 1 200 ? 125.681 136.495 113.225 1.00 47.13 200 ILE A O 1
ATOM 1432 N N . SER A 1 201 ? 126.029 136.888 111.040 1.00 44.95 201 SER A N 1
ATOM 1433 C CA . SER A 1 201 ? 126.484 138.254 111.214 1.00 44.95 201 SER A CA 1
ATOM 1434 C C . SER A 1 201 ? 125.398 139.216 110.766 1.00 44.95 201 SER A C 1
ATOM 1435 O O . SER A 1 201 ? 124.554 138.885 109.935 1.00 44.95 201 SER A O 1
ATOM 1438 N N . ILE A 1 202 ? 125.407 140.409 111.344 1.00 44.17 202 ILE A N 1
ATOM 1439 C CA . ILE A 1 202 ? 124.458 141.449 110.984 1.00 44.17 202 ILE A CA 1
ATOM 1440 C C . ILE A 1 202 ? 125.259 142.678 110.595 1.00 44.17 202 ILE A C 1
ATOM 1441 O O . ILE A 1 202 ? 125.931 143.279 111.438 1.00 44.17 202 ILE A O 1
ATOM 1446 N N . GLN A 1 203 ? 125.193 143.045 109.322 1.00 43.60 203 GLN A N 1
ATOM 1447 C CA . GLN A 1 203 ? 126.009 144.114 108.774 1.00 43.60 203 GLN A CA 1
ATOM 1448 C C . GLN A 1 203 ? 125.116 145.179 108.159 1.00 43.60 203 GLN A C 1
ATOM 1449 O O . GLN A 1 203 ? 123.919 144.983 107.980 1.00 43.60 203 GLN A O 1
ATOM 1455 N N . ASP A 1 204 ? 125.700 146.328 107.845 1.00 49.26 204 ASP A N 1
ATOM 1456 C CA . ASP A 1 204 ? 124.930 147.367 107.184 1.00 49.26 204 ASP A CA 1
ATOM 1457 C C . ASP A 1 204 ? 124.809 147.048 105.696 1.00 49.26 204 ASP A C 1
ATOM 1458 O O . ASP A 1 204 ? 125.326 146.043 105.205 1.00 49.26 204 ASP A O 1
ATOM 1463 N N . VAL A 1 205 ? 124.122 147.912 104.957 1.00 47.82 205 VAL A N 1
ATOM 1464 C CA . VAL A 1 205 ? 123.749 147.617 103.582 1.00 47.82 205 VAL A CA 1
ATOM 1465 C C . VAL A 1 205 ? 124.683 148.299 102.582 1.00 47.82 205 VAL A C 1
ATOM 1466 O O . VAL A 1 205 ? 124.299 148.527 101.437 1.00 47.82 205 VAL A O 1
ATOM 1470 N N . LEU A 1 206 ? 125.898 148.630 102.996 1.00 51.85 206 LEU A N 1
ATOM 1471 C CA . LEU A 1 206 ? 126.893 149.199 102.100 1.00 51.85 206 LEU A CA 1
ATOM 1472 C C . LEU A 1 206 ? 127.782 148.081 101.578 1.00 51.85 206 LEU A C 1
ATOM 1473 O O . LEU A 1 206 ? 128.297 147.277 102.360 1.00 51.85 206 LEU A O 1
ATOM 1478 N N . CYS A 1 207 ? 127.954 148.029 100.261 1.00 55.03 207 CYS A N 1
ATOM 1479 C CA . CYS A 1 207 ? 128.818 147.020 99.677 1.00 55.03 207 CYS A CA 1
ATOM 1480 C C . CYS A 1 207 ? 130.267 147.278 100.086 1.00 55.03 207 CYS A C 1
ATOM 1481 O O . CYS A 1 207 ? 130.665 148.424 100.300 1.00 55.03 207 CYS A O 1
ATOM 1484 N N . PRO A 1 208 ? 131.085 146.223 100.206 1.00 49.80 208 PRO A N 1
ATOM 1485 C CA . PRO A 1 208 ? 130.744 144.823 99.958 1.00 49.80 208 PRO A CA 1
ATOM 1486 C C . PRO A 1 208 ? 130.099 144.156 101.161 1.00 49.80 208 PRO A C 1
ATOM 1487 O O . PRO A 1 208 ? 129.895 144.793 102.190 1.00 49.80 208 PRO A O 1
ATOM 1491 N N . VAL A 1 209 ? 129.776 142.877 101.020 1.00 46.83 209 VAL A N 1
ATOM 1492 C CA . VAL A 1 209 ? 129.257 142.066 102.110 1.00 46.83 209 VAL A CA 1
ATOM 1493 C C . VAL A 1 209 ? 130.307 141.024 102.450 1.00 46.83 209 VAL A C 1
ATOM 1494 O O . VAL A 1 209 ? 130.890 140.399 101.558 1.00 46.83 209 VAL A O 1
ATOM 1498 N N . TYR A 1 210 ? 130.558 140.854 103.739 1.00 46.04 210 TYR A N 1
ATOM 1499 C CA . TYR A 1 210 ? 131.633 139.998 104.221 1.00 46.04 210 TYR A CA 1
ATOM 1500 C C . TYR A 1 210 ? 131.020 138.654 104.586 1.00 46.04 210 TYR A C 1
ATOM 1501 O O . TYR A 1 210 ? 130.653 138.408 105.732 1.00 46.04 210 TYR A O 1
ATOM 1510 N N . ASP A 1 211 ? 130.916 137.774 103.596 1.00 45.65 211 ASP A N 1
ATOM 1511 C CA . ASP A 1 211 ? 130.261 136.483 103.752 1.00 45.65 211 ASP A CA 1
ATOM 1512 C C . ASP A 1 211 ? 131.208 135.336 103.435 1.00 45.65 211 ASP A C 1
ATOM 1513 O O . ASP A 1 211 ? 130.824 134.337 102.827 1.00 45.65 211 ASP A O 1
ATOM 1518 N N . LEU A 1 212 ? 132.459 135.464 103.853 1.00 47.15 212 LEU A N 1
ATOM 1519 C CA . LEU A 1 212 ? 133.451 134.416 103.696 1.00 47.15 212 LEU A CA 1
ATOM 1520 C C . LEU A 1 212 ? 133.953 133.990 105.065 1.00 47.15 212 LEU A C 1
ATOM 1521 O O . LEU A 1 212 ? 133.793 134.703 106.057 1.00 47.15 212 LEU A O 1
ATOM 1526 N N . ASP A 1 213 ? 134.562 132.806 105.109 1.00 53.13 213 ASP A N 1
ATOM 1527 C CA . ASP A 1 213 ? 135.044 132.264 106.371 1.00 53.13 213 ASP A CA 1
ATOM 1528 C C . ASP A 1 213 ? 136.062 133.174 107.043 1.00 53.13 213 ASP A C 1
ATOM 1529 O O . ASP A 1 213 ? 136.273 133.060 108.254 1.00 53.13 213 ASP A O 1
ATOM 1534 N N . ASN A 1 214 ? 136.695 134.069 106.289 1.00 48.65 214 ASN A N 1
ATOM 1535 C CA . ASN A 1 214 ? 137.696 134.970 106.832 1.00 48.65 214 ASN A CA 1
ATOM 1536 C C . ASN A 1 214 ? 137.273 136.432 106.854 1.00 48.65 214 ASN A C 1
ATOM 1537 O O . ASN A 1 214 ? 137.968 137.246 107.467 1.00 48.65 214 ASN A O 1
ATOM 1542 N N . ASN A 1 215 ? 136.165 136.789 106.206 1.00 45.90 215 ASN A N 1
ATOM 1543 C CA . ASN A 1 215 ? 135.653 138.150 106.250 1.00 45.90 215 ASN A CA 1
ATOM 1544 C C . ASN A 1 215 ? 134.531 138.340 107.261 1.00 45.90 215 ASN A C 1
ATOM 1545 O O . ASN A 1 215 ? 134.321 139.466 107.719 1.00 45.90 215 ASN A O 1
ATOM 1550 N N . VAL A 1 216 ? 133.808 137.273 107.612 1.00 45.89 216 VAL A N 1
ATOM 1551 C CA . VAL A 1 216 ? 132.521 137.419 108.287 1.00 45.89 216 VAL A CA 1
ATOM 1552 C C . VAL A 1 216 ? 132.668 138.054 109.662 1.00 45.89 216 VAL A C 1
ATOM 1553 O O . VAL A 1 216 ? 131.730 138.686 110.162 1.00 45.89 216 VAL A O 1
ATOM 1557 N N . ALA A 1 217 ? 133.829 137.918 110.293 1.00 46.99 217 ALA A N 1
ATOM 1558 C CA . ALA A 1 217 ? 134.042 138.456 111.628 1.00 46.99 217 ALA A CA 1
ATOM 1559 C C . ALA A 1 217 ? 134.748 139.803 111.614 1.00 46.99 217 ALA A C 1
ATOM 1560 O O . ALA A 1 217 ? 135.217 140.254 112.661 1.00 46.99 217 ALA A O 1
ATOM 1562 N N . PHE A 1 218 ? 134.841 140.450 110.453 1.00 47.97 218 PHE A N 1
ATOM 1563 C CA . PHE A 1 218 ? 135.568 141.711 110.364 1.00 47.97 218 PHE A CA 1
ATOM 1564 C C . PHE A 1 218 ? 134.820 142.836 111.072 1.00 47.97 218 PHE A C 1
ATOM 1565 O O . PHE A 1 218 ? 135.401 143.564 111.883 1.00 47.97 218 PHE A O 1
ATOM 1573 N N . ILE A 1 219 ? 133.530 142.989 110.785 1.00 50.95 219 ILE A N 1
ATOM 1574 C CA . ILE A 1 219 ? 132.710 144.057 111.338 1.00 50.95 219 ILE A CA 1
ATOM 1575 C C . ILE A 1 219 ? 131.339 143.492 111.688 1.00 50.95 219 ILE A C 1
ATOM 1576 O O . ILE A 1 219 ? 131.064 142.305 111.500 1.00 50.95 219 ILE A O 1
ATOM 1581 N N . GLY A 1 220 ? 130.474 144.360 112.200 1.00 54.94 220 GLY A N 1
ATOM 1582 C CA . GLY A 1 220 ? 129.138 143.956 112.586 1.00 54.94 220 GLY A CA 1
ATOM 1583 C C . GLY A 1 220 ? 129.147 143.131 113.860 1.00 54.94 220 GLY A C 1
ATOM 1584 O O . GLY A 1 220 ? 130.168 142.938 114.517 1.00 54.94 220 GLY A O 1
ATOM 1585 N N . MET A 1 221 ? 127.966 142.632 114.203 1.00 51.82 221 MET A N 1
ATOM 1586 C CA . MET A 1 221 ? 127.764 141.815 115.390 1.00 51.82 221 MET A CA 1
ATOM 1587 C C . MET A 1 221 ? 127.327 140.426 114.952 1.00 51.82 221 MET A C 1
ATOM 1588 O O . MET A 1 221 ? 126.465 140.291 114.079 1.00 51.82 221 MET A O 1
ATOM 1593 N N . TYR A 1 222 ? 127.938 139.397 115.532 1.00 52.43 222 TYR A N 1
ATOM 1594 C CA . TYR A 1 222 ? 127.743 138.043 115.041 1.00 52.43 222 TYR A CA 1
ATOM 1595 C C . TYR A 1 222 ? 127.624 137.070 116.203 1.00 52.43 222 TYR A C 1
ATOM 1596 O O . TYR A 1 222 ? 127.856 137.413 117.363 1.00 52.43 222 TYR A O 1
ATOM 1605 N N . GLN A 1 223 ? 127.273 135.831 115.864 1.00 51.75 223 GLN A N 1
ATOM 1606 C CA . GLN A 1 223 ? 126.939 134.804 116.842 1.00 51.75 223 GLN A CA 1
ATOM 1607 C C . GLN A 1 223 ? 127.136 133.443 116.200 1.00 51.75 223 GLN A C 1
ATOM 1608 O O . GLN A 1 223 ? 126.489 133.142 115.195 1.00 51.75 223 GLN A O 1
ATOM 1614 N N . THR A 1 224 ? 128.015 132.629 116.769 1.00 54.17 224 THR A N 1
ATOM 1615 C CA . THR A 1 224 ? 128.108 131.236 116.355 1.00 54.17 224 THR A CA 1
ATOM 1616 C C . THR A 1 224 ? 126.921 130.460 116.906 1.00 54.17 224 THR A C 1
ATOM 1617 O O . THR A 1 224 ? 126.602 130.565 118.093 1.00 54.17 224 THR A O 1
ATOM 1621 N N . MET A 1 225 ? 126.264 129.674 116.056 1.00 53.58 225 MET A N 1
ATOM 1622 C CA . MET A 1 225 ? 125.163 128.848 116.521 1.00 53.58 225 MET A CA 1
ATOM 1623 C C . MET A 1 225 ? 125.440 127.370 116.314 1.00 53.58 225 MET A C 1
ATOM 1624 O O . MET A 1 225 ? 126.322 126.969 115.554 1.00 53.58 225 MET A O 1
ATOM 1629 N N . THR A 1 226 ? 124.648 126.572 117.022 1.00 60.62 226 THR A N 1
ATOM 1630 C CA . THR A 1 226 ? 124.453 125.159 116.738 1.00 60.62 226 THR A CA 1
ATOM 1631 C C . THR A 1 226 ? 123.004 124.856 116.396 1.00 60.62 226 THR A C 1
ATOM 1632 O O . THR A 1 226 ? 122.737 124.148 115.420 1.00 60.62 226 THR A O 1
ATOM 1636 N N . LYS A 1 227 ? 122.057 125.382 117.174 1.00 56.27 227 LYS A N 1
ATOM 1637 C CA . LYS A 1 227 ? 120.639 125.190 116.900 1.00 56.27 227 LYS A CA 1
ATOM 1638 C C . LYS A 1 227 ? 119.862 126.497 116.984 1.00 56.27 227 LYS A C 1
ATOM 1639 O O . LYS A 1 227 ? 118.792 126.620 116.384 1.00 56.27 227 LYS A O 1
ATOM 1645 N N . LYS A 1 228 ? 120.374 127.475 117.728 1.00 50.99 228 LYS A N 1
ATOM 1646 C CA . LYS A 1 228 ? 119.666 128.730 117.926 1.00 50.99 228 LYS A CA 1
ATOM 1647 C C . LYS A 1 228 ? 120.637 129.897 117.914 1.00 50.99 228 LYS A C 1
ATOM 1648 O O . LYS A 1 228 ? 121.782 129.779 118.353 1.00 50.99 228 LYS A O 1
ATOM 1654 N N . ALA A 1 229 ? 120.163 131.025 117.395 1.00 48.94 229 ALA A N 1
ATOM 1655 C CA . ALA A 1 229 ? 120.820 132.310 117.563 1.00 48.94 229 ALA A CA 1
ATOM 1656 C C . ALA A 1 229 ? 119.745 133.382 117.607 1.00 48.94 229 ALA A C 1
ATOM 1657 O O . ALA A 1 229 ? 118.672 133.223 117.024 1.00 48.94 229 ALA A O 1
ATOM 1659 N N . ALA A 1 230 ? 120.049 134.481 118.290 1.00 49.38 230 ALA A N 1
ATOM 1660 C CA . ALA A 1 230 ? 119.096 135.579 118.429 1.00 49.38 230 ALA A CA 1
ATOM 1661 C C . ALA A 1 230 ? 119.884 136.848 118.690 1.00 49.38 230 ALA A C 1
ATOM 1662 O O . ALA A 1 230 ? 120.687 136.893 119.624 1.00 49.38 230 ALA A O 1
ATOM 1664 N N . ILE A 1 231 ? 119.666 137.869 117.865 1.00 51.42 231 ILE A N 1
ATOM 1665 C CA . ILE A 1 231 ? 120.438 139.105 117.926 1.00 51.42 231 ILE A CA 1
ATOM 1666 C C . ILE A 1 231 ? 119.483 140.288 117.936 1.00 51.42 231 ILE A C 1
ATOM 1667 O O . ILE A 1 231 ? 118.582 140.369 117.098 1.00 51.42 231 ILE A O 1
ATOM 1672 N N . THR A 1 232 ? 119.690 141.211 118.870 1.00 53.03 232 THR A N 1
ATOM 1673 C CA . THR A 1 232 ? 118.861 142.403 118.974 1.00 53.03 232 THR A CA 1
ATOM 1674 C C . THR A 1 232 ? 119.492 143.539 118.180 1.00 53.03 232 THR A C 1
ATOM 1675 O O . THR A 1 232 ? 120.672 143.852 118.363 1.00 53.03 232 THR A O 1
ATOM 1679 N N . VAL A 1 233 ? 118.702 144.157 117.306 1.00 52.36 233 VAL A N 1
ATOM 1680 C CA . VAL A 1 233 ? 119.174 145.174 116.378 1.00 52.36 233 VAL A CA 1
ATOM 1681 C C . VAL A 1 233 ? 118.359 146.442 116.586 1.00 52.36 233 VAL A C 1
ATOM 1682 O O . VAL A 1 233 ? 117.150 146.381 116.828 1.00 52.36 233 VAL A O 1
ATOM 1686 N N . GLN A 1 234 ? 119.030 147.588 116.494 1.00 56.54 234 GLN A N 1
ATOM 1687 C CA . GLN A 1 234 ? 118.418 148.886 116.724 1.00 56.54 234 GLN A CA 1
ATOM 1688 C C . GLN A 1 234 ? 118.789 149.835 115.593 1.00 56.54 234 GLN A C 1
ATOM 1689 O O . GLN A 1 234 ? 119.880 149.745 115.024 1.00 56.54 234 GLN A O 1
ATOM 1695 N N . ARG A 1 235 ? 117.867 150.744 115.263 1.00 57.88 235 ARG A N 1
ATOM 1696 C CA . ARG A 1 235 ? 118.058 151.603 114.096 1.00 57.88 235 ARG A CA 1
ATOM 1697 C C . ARG A 1 235 ? 119.278 152.500 114.244 1.00 57.88 235 ARG A C 1
ATOM 1698 O O . ARG A 1 235 ? 119.988 152.755 113.265 1.00 57.88 235 ARG A O 1
ATOM 1706 N N . LYS A 1 236 ? 119.528 153.007 115.453 1.00 57.67 236 LYS A N 1
ATOM 1707 C CA . LYS A 1 236 ? 120.579 153.999 115.647 1.00 57.67 236 LYS A CA 1
ATOM 1708 C C . LYS A 1 236 ? 121.957 153.504 115.224 1.00 57.67 236 LYS A C 1
ATOM 1709 O O . LYS A 1 236 ? 122.885 154.314 115.138 1.00 57.67 236 LYS A O 1
ATOM 1715 N N . ASP A 1 237 ? 122.116 152.210 114.958 1.00 59.94 237 ASP A N 1
ATOM 1716 C CA . ASP A 1 237 ? 123.368 151.695 114.428 1.00 59.94 237 ASP A CA 1
ATOM 1717 C C . ASP A 1 237 ? 123.377 151.625 112.909 1.00 59.94 237 ASP A C 1
ATOM 1718 O O . ASP A 1 237 ? 124.451 151.477 112.315 1.00 59.94 237 ASP A O 1
ATOM 1723 N N . PHE A 1 238 ? 122.213 151.729 112.272 1.00 55.85 238 PHE A N 1
ATOM 1724 C CA . PHE A 1 238 ? 122.071 151.553 110.829 1.00 55.85 238 PHE A CA 1
ATOM 1725 C C . PHE A 1 238 ? 121.334 152.755 110.260 1.00 55.85 238 PHE A C 1
ATOM 1726 O O . PHE A 1 238 ? 120.100 152.753 110.164 1.00 55.85 238 PHE A O 1
ATOM 1734 N N . PRO A 1 239 ? 122.061 153.804 109.873 1.00 60.61 239 PRO A N 1
ATOM 1735 C CA . PRO A 1 239 ? 121.395 155.023 109.387 1.00 60.61 239 PRO A CA 1
ATOM 1736 C C . PRO A 1 239 ? 120.633 154.830 108.093 1.00 60.61 239 PRO A C 1
ATOM 1737 O O . PRO A 1 239 ? 119.811 155.684 107.744 1.00 60.61 239 PRO A O 1
ATOM 1741 N N . SER A 1 240 ? 120.882 153.745 107.365 1.00 57.19 240 SER A N 1
ATOM 1742 C CA . SER A 1 240 ? 120.114 153.437 106.169 1.00 57.19 240 SER A CA 1
ATOM 1743 C C . SER A 1 240 ? 118.777 152.784 106.486 1.00 57.19 240 SER A C 1
ATOM 1744 O O . SER A 1 240 ? 117.996 152.539 105.561 1.00 57.19 240 SER A O 1
ATOM 1747 N N . ASN A 1 241 ? 118.506 152.496 107.761 1.00 55.92 241 ASN A N 1
ATOM 1748 C CA . ASN A 1 241 ? 117.270 151.845 108.192 1.00 55.92 241 ASN A CA 1
ATOM 1749 C C . ASN A 1 241 ? 117.096 150.482 107.529 1.00 55.92 241 ASN A C 1
ATOM 1750 O O . ASN A 1 241 ? 115.993 150.097 107.142 1.00 55.92 241 ASN A O 1
ATOM 1755 N N . SER A 1 242 ? 118.194 149.745 107.406 1.00 51.67 242 SER A N 1
ATOM 1756 C CA . SER A 1 242 ? 118.172 148.393 106.871 1.00 51.67 242 SER A CA 1
ATOM 1757 C C . SER A 1 242 ? 119.506 147.737 107.182 1.00 51.67 242 SER A C 1
ATOM 1758 O O . SER A 1 242 ? 120.492 148.415 107.476 1.00 51.67 242 SER A O 1
ATOM 1761 N N . PHE A 1 243 ? 119.523 146.410 107.109 1.00 45.52 243 PHE A N 1
ATOM 1762 C CA . PHE A 1 243 ? 120.741 145.656 107.356 1.00 45.52 243 PHE A CA 1
ATOM 1763 C C . PHE A 1 243 ? 120.677 144.318 106.635 1.00 45.52 243 PHE A C 1
ATOM 1764 O O . PHE A 1 243 ? 119.646 143.926 106.084 1.00 45.52 243 PHE A O 1
ATOM 1772 N N . TYR A 1 244 ? 121.812 143.629 106.641 1.00 41.15 244 TYR A N 1
ATOM 1773 C CA . TYR A 1 244 ? 121.980 142.316 106.039 1.00 41.15 244 TYR A CA 1
ATOM 1774 C C . TYR A 1 244 ? 122.183 141.287 107.139 1.00 41.15 244 TYR A C 1
ATOM 1775 O O . TYR A 1 244 ? 123.035 141.470 108.018 1.00 41.15 244 TYR A O 1
ATOM 1784 N N . VAL A 1 245 ? 121.401 140.216 107.078 1.00 39.06 245 VAL A N 1
ATOM 1785 C CA . VAL A 1 245 ? 121.606 139.020 107.881 1.00 39.06 245 VAL A CA 1
ATOM 1786 C C . VAL A 1 245 ? 122.409 138.042 107.038 1.00 39.06 245 VAL A C 1
ATOM 1787 O O . VAL A 1 245 ? 121.946 137.605 105.981 1.00 39.06 245 VAL A O 1
ATOM 1791 N N . VAL A 1 246 ? 123.604 137.692 107.501 1.00 38.98 246 VAL A N 1
ATOM 1792 C CA . VAL A 1 246 ? 124.550 136.886 106.743 1.00 38.98 246 VAL A CA 1
ATOM 1793 C C . VAL A 1 246 ? 124.752 135.567 107.471 1.00 38.98 246 VAL A C 1
ATOM 1794 O O . VAL A 1 246 ? 125.039 135.556 108.671 1.00 38.98 246 VAL A O 1
ATOM 1798 N N . VAL A 1 247 ? 124.612 134.462 106.744 1.00 39.15 247 VAL A N 1
ATOM 1799 C CA . VAL A 1 247 ? 124.792 133.122 107.282 1.00 39.15 247 VAL A CA 1
ATOM 1800 C C . VAL A 1 247 ? 125.945 132.463 106.540 1.00 39.15 247 VAL A C 1
ATOM 1801 O O . VAL A 1 247 ? 125.926 132.375 105.300 1.00 39.15 247 VAL A O 1
ATOM 1805 N N . VAL A 1 248 ? 126.942 132.002 107.299 1.00 43.76 248 VAL A N 1
ATOM 1806 C CA . VAL A 1 248 ? 128.137 131.357 106.763 1.00 43.76 248 VAL A CA 1
ATOM 1807 C C . VAL A 1 248 ? 128.366 130.065 107.534 1.00 43.76 248 VAL A C 1
ATOM 1808 O O . VAL A 1 248 ? 128.550 130.099 108.752 1.00 43.76 248 VAL A O 1
ATOM 1812 N N . VAL A 1 249 ? 128.395 128.940 106.835 1.00 49.34 249 VAL A N 1
ATOM 1813 C CA . VAL A 1 249 ? 128.605 127.647 107.477 1.00 49.34 249 VAL A CA 1
ATOM 1814 C C . VAL A 1 249 ? 130.095 127.342 107.506 1.00 49.34 249 VAL A C 1
ATOM 1815 O O . VAL A 1 249 ? 130.833 127.691 106.580 1.00 49.34 249 VAL A O 1
ATOM 1819 N N . LYS A 1 250 ? 130.542 126.700 108.580 1.00 56.27 250 LYS A N 1
ATOM 1820 C CA . LYS A 1 250 ? 131.955 126.471 108.832 1.00 56.27 250 LYS A CA 1
ATOM 1821 C C . LYS A 1 250 ? 132.349 125.048 108.454 1.00 56.27 250 LYS A C 1
ATOM 1822 O O . LYS A 1 250 ? 131.518 124.138 108.431 1.00 56.27 250 LYS A O 1
ATOM 1828 N N . THR A 1 251 ? 133.635 124.867 108.156 1.00 59.31 251 THR A N 1
ATOM 1829 C CA . THR A 1 251 ? 134.127 123.570 107.709 1.00 59.31 251 THR A CA 1
ATOM 1830 C C . THR A 1 251 ? 134.386 122.604 108.855 1.00 59.31 251 THR A C 1
ATOM 1831 O O . THR A 1 251 ? 134.533 121.403 108.608 1.00 59.31 251 THR A O 1
ATOM 1835 N N . GLU A 1 252 ? 134.450 123.088 110.090 1.00 67.80 252 GLU A N 1
ATOM 1836 C CA . GLU A 1 252 ? 134.761 122.237 111.227 1.00 67.80 252 GLU A CA 1
ATOM 1837 C C . GLU A 1 252 ? 133.973 122.697 112.444 1.00 67.80 252 GLU A C 1
ATOM 1838 O O . GLU A 1 252 ? 133.750 123.893 112.644 1.00 67.80 252 GLU A O 1
ATOM 1844 N N . ASP A 1 253 ? 133.564 121.730 113.263 1.00 70.11 253 ASP A N 1
ATOM 1845 C CA . ASP A 1 253 ? 132.596 121.956 114.328 1.00 70.11 253 ASP A CA 1
ATOM 1846 C C . ASP A 1 253 ? 133.231 122.026 115.713 1.00 70.11 253 ASP A C 1
ATOM 1847 O O . ASP A 1 253 ? 132.555 121.765 116.711 1.00 70.11 253 ASP A O 1
ATOM 1852 N N . GLN A 1 254 ? 134.518 122.364 115.798 1.00 75.04 254 GLN A N 1
ATOM 1853 C CA . GLN A 1 254 ? 135.171 122.448 117.101 1.00 75.04 254 GLN A CA 1
ATOM 1854 C C . GLN A 1 254 ? 134.638 123.615 117.920 1.00 75.04 254 GLN A C 1
ATOM 1855 O O . GLN A 1 254 ? 134.467 123.497 119.138 1.00 75.04 254 GLN A O 1
ATOM 1861 N N . ALA A 1 255 ? 134.373 124.750 117.274 1.00 74.83 255 ALA A N 1
ATOM 1862 C CA . ALA A 1 255 ? 133.875 125.920 117.981 1.00 74.83 255 ALA A CA 1
ATOM 1863 C C . ALA A 1 255 ? 132.471 125.724 118.535 1.00 74.83 255 ALA A C 1
ATOM 1864 O O . ALA A 1 255 ? 132.009 126.561 119.315 1.00 74.83 255 ALA A O 1
ATOM 1866 N N . CYS A 1 256 ? 131.786 124.650 118.151 1.00 72.74 256 CYS A N 1
ATOM 1867 C CA . CYS A 1 256 ? 130.461 124.340 118.667 1.00 72.74 256 CYS A CA 1
ATOM 1868 C C . CYS A 1 256 ? 130.464 123.103 119.553 1.00 72.74 256 CYS A C 1
ATOM 1869 O O . CYS A 1 256 ? 129.398 122.544 119.827 1.00 72.74 256 CYS A O 1
ATOM 1872 N N . GLY A 1 257 ? 131.634 122.660 120.001 1.00 73.96 257 GLY A N 1
ATOM 1873 C CA . GLY A 1 257 ? 131.726 121.510 120.875 1.00 73.96 257 GLY A CA 1
ATOM 1874 C C . GLY A 1 257 ? 131.727 120.168 120.185 1.00 73.96 257 GLY A C 1
ATOM 1875 O O . GLY A 1 257 ? 131.423 119.159 120.830 1.00 73.96 257 GLY A O 1
ATOM 1876 N N . GLY A 1 258 ? 132.055 120.117 118.899 1.00 78.36 258 GLY A N 1
ATOM 1877 C CA . GLY A 1 258 ? 132.098 118.872 118.170 1.00 78.36 258 GLY A CA 1
ATOM 1878 C C . GLY A 1 258 ? 133.511 118.347 117.998 1.00 78.36 258 GLY A C 1
ATOM 1879 O O . GLY A 1 258 ? 134.482 119.099 118.009 1.00 78.36 258 GLY A O 1
ATOM 1880 N N . SER A 1 259 ? 133.614 117.031 117.838 1.00 91.95 259 SER A N 1
ATOM 1881 C CA . SER A 1 259 ? 134.895 116.381 117.618 1.00 91.95 259 SER A CA 1
ATOM 1882 C C . SER A 1 259 ? 135.230 116.381 116.128 1.00 91.95 259 SER A C 1
ATOM 1883 O O . SER A 1 259 ? 134.439 116.813 115.287 1.00 91.95 259 SER A O 1
ATOM 1886 N N . LEU A 1 260 ? 136.423 115.889 115.792 1.00 98.29 260 LEU A N 1
ATOM 1887 C CA . LEU A 1 260 ? 136.859 115.826 114.405 1.00 98.29 260 LEU A CA 1
ATOM 1888 C C . LEU A 1 260 ? 137.474 114.461 114.117 1.00 98.29 260 LEU A C 1
ATOM 1889 O O . LEU A 1 260 ? 138.231 113.932 114.949 1.00 98.29 260 LEU A O 1
ATOM 1894 N N . PRO A 1 261 ? 137.160 113.851 112.979 1.00 104.93 261 PRO A N 1
ATOM 1895 C CA . PRO A 1 261 ? 137.951 112.719 112.494 1.00 104.93 261 PRO A CA 1
ATOM 1896 C C . PRO A 1 261 ? 138.991 113.175 111.485 1.00 104.93 261 PRO A C 1
ATOM 1897 O O . PRO A 1 261 ? 138.916 114.272 110.930 1.00 104.93 261 PRO A O 1
ATOM 1901 N N . PHE A 1 262 ? 140.002 112.330 111.279 1.00 107.59 262 PHE A N 1
ATOM 1902 C CA . PHE A 1 262 ? 140.894 112.512 110.130 1.00 107.59 262 PHE A CA 1
ATOM 1903 C C . PHE A 1 262 ? 141.495 111.152 109.770 1.00 107.59 262 PHE A C 1
ATOM 1904 O O . PHE A 1 262 ? 142.529 110.760 110.317 1.00 107.59 262 PHE A O 1
ATOM 1906 N N . TYR A 1 263 ? 140.846 110.440 108.847 1.00 105.97 263 TYR A N 1
ATOM 1907 C CA . TYR A 1 263 ? 141.531 109.259 108.333 1.00 105.97 263 TYR A CA 1
ATOM 1908 C C . TYR A 1 263 ? 142.530 109.676 107.250 1.00 105.97 263 TYR A C 1
ATOM 1909 O O . TYR A 1 263 ? 143.733 109.439 107.423 1.00 105.97 263 TYR A O 1
ATOM 1911 N N . PRO A 1 264 ? 142.114 110.282 106.136 1.00 105.91 264 PRO A N 1
ATOM 1912 C CA . PRO A 1 264 ? 143.086 110.920 105.233 1.00 105.91 264 PRO A CA 1
ATOM 1913 C C . PRO A 1 264 ? 143.172 112.438 105.334 1.00 105.91 264 PRO A C 1
ATOM 1914 O O . PRO A 1 264 ? 143.886 113.039 104.525 1.00 105.91 264 PRO A O 1
ATOM 1918 N N . PHE A 1 265 ? 142.467 113.065 106.283 1.00 102.12 265 PHE A N 1
ATOM 1919 C CA . PHE A 1 265 ? 142.237 114.507 106.202 1.00 102.12 265 PHE A CA 1
ATOM 1920 C C . PHE A 1 265 ? 143.536 115.294 106.324 1.00 102.12 265 PHE A C 1
ATOM 1921 O O . PHE A 1 265 ? 143.729 116.295 105.625 1.00 102.12 265 PHE A O 1
ATOM 1929 N N . ALA A 1 266 ? 144.440 114.862 107.205 1.00 102.00 266 ALA A N 1
ATOM 1930 C CA . ALA A 1 266 ? 145.675 115.600 107.428 1.00 102.00 266 ALA A CA 1
ATOM 1931 C C . ALA A 1 266 ? 146.650 115.491 106.264 1.00 102.00 266 ALA A C 1
ATOM 1932 O O . ALA A 1 266 ? 147.657 116.208 106.256 1.00 102.00 266 ALA A O 1
ATOM 1934 N N . GLU A 1 267 ? 146.380 114.628 105.288 1.00 100.21 267 GLU A N 1
ATOM 1935 C CA . GLU A 1 267 ? 147.279 114.451 104.158 1.00 100.21 267 GLU A CA 1
ATOM 1936 C C . GLU A 1 267 ? 147.230 115.675 103.241 1.00 100.21 267 GLU A C 1
ATOM 1937 O O . GLU A 1 267 ? 146.508 116.647 103.481 1.00 100.21 267 GLU A O 1
ATOM 1939 N N . ASP A 1 268 ? 148.023 115.619 102.169 1.00 98.29 268 ASP A N 1
ATOM 1940 C CA . ASP A 1 268 ? 148.165 116.774 101.286 1.00 98.29 268 ASP A CA 1
ATOM 1941 C C . ASP A 1 268 ? 146.878 117.067 100.521 1.00 98.29 268 ASP A C 1
ATOM 1942 O O . ASP A 1 268 ? 146.474 118.229 100.403 1.00 98.29 268 ASP A O 1
ATOM 1944 N N . GLU A 1 269 ? 146.227 116.034 99.991 1.00 93.69 269 GLU A N 1
ATOM 1945 C CA . GLU A 1 269 ? 145.062 116.251 99.151 1.00 93.69 269 GLU A CA 1
ATOM 1946 C C . GLU A 1 269 ? 143.896 116.797 99.974 1.00 93.69 269 GLU A C 1
ATOM 1947 O O . GLU A 1 269 ? 143.809 116.557 101.181 1.00 93.69 269 GLU A O 1
ATOM 1953 N N . PRO A 1 270 ? 143.002 117.555 99.348 1.00 79.08 270 PRO A N 1
ATOM 1954 C CA . PRO A 1 270 ? 141.804 118.020 100.047 1.00 79.08 270 PRO A CA 1
ATOM 1955 C C . PRO A 1 270 ? 140.767 116.916 100.177 1.00 79.08 270 PRO A C 1
ATOM 1956 O O . PRO A 1 270 ? 140.836 115.871 99.528 1.00 79.08 270 PRO A O 1
ATOM 1960 N N . VAL A 1 271 ? 139.788 117.172 101.038 1.00 76.10 271 VAL A N 1
ATOM 1961 C CA . VAL A 1 271 ? 138.754 116.206 101.382 1.00 76.10 271 VAL A CA 1
ATOM 1962 C C . VAL A 1 271 ? 137.430 116.687 100.812 1.00 76.10 271 VAL A C 1
ATOM 1963 O O . VAL A 1 271 ? 137.019 117.827 101.057 1.00 76.10 271 VAL A O 1
ATOM 1967 N N . ASP A 1 272 ? 136.763 115.820 100.056 1.00 73.36 272 ASP A N 1
ATOM 1968 C CA . ASP A 1 272 ? 135.451 116.153 99.521 1.00 73.36 272 ASP A CA 1
ATOM 1969 C C . ASP A 1 272 ? 134.467 116.359 100.662 1.00 73.36 272 ASP A C 1
ATOM 1970 O O . ASP A 1 272 ? 134.246 115.454 101.472 1.00 73.36 272 ASP A O 1
ATOM 1975 N N . GLN A 1 273 ? 133.871 117.552 100.725 1.00 65.21 273 GLN A N 1
ATOM 1976 C CA . GLN A 1 273 ? 133.003 117.899 101.842 1.00 65.21 273 GLN A CA 1
ATOM 1977 C C . GLN A 1 273 ? 131.750 118.628 101.374 1.00 65.21 273 GLN A C 1
ATOM 1978 O O . GLN A 1 273 ? 131.178 119.427 102.121 1.00 65.21 273 GLN A O 1
ATOM 1984 N N . GLY A 1 274 ? 131.298 118.356 100.155 1.00 69.87 274 GLY A N 1
ATOM 1985 C CA . GLY A 1 274 ? 130.114 119.005 99.637 1.00 69.87 274 GLY A CA 1
ATOM 1986 C C . GLY A 1 274 ? 128.806 118.358 100.024 1.00 69.87 274 GLY A C 1
ATOM 1987 O O . GLY A 1 274 ? 127.755 118.746 99.510 1.00 69.87 274 GLY A O 1
ATOM 1988 N N . HIS A 1 275 ? 128.841 117.377 100.921 1.00 73.11 275 HIS A N 1
ATOM 1989 C CA . HIS A 1 275 ? 127.678 116.576 101.268 1.00 73.11 275 HIS A CA 1
ATOM 1990 C C . HIS A 1 275 ? 126.967 117.039 102.534 1.00 73.11 275 HIS A C 1
ATOM 1991 O O . HIS A 1 275 ? 125.974 116.418 102.925 1.00 73.11 275 HIS A O 1
ATOM 1998 N N . ARG A 1 276 ? 127.434 118.102 103.185 1.00 65.15 276 ARG A N 1
ATOM 1999 C CA . ARG A 1 276 ? 126.851 118.556 104.441 1.00 65.15 276 ARG A CA 1
ATOM 2000 C C . ARG A 1 276 ? 126.204 119.919 104.248 1.00 65.15 276 ARG A C 1
ATOM 2001 O O . ARG A 1 276 ? 126.875 120.880 103.861 1.00 65.15 276 ARG A O 1
ATOM 2009 N N . GLN A 1 277 ? 124.912 119.998 104.533 1.00 58.14 277 GLN A N 1
ATOM 2010 C CA . GLN A 1 277 ? 124.136 121.221 104.433 1.00 58.14 277 GLN A CA 1
ATOM 2011 C C . GLN A 1 277 ? 123.626 121.628 105.804 1.00 58.14 277 GLN A C 1
ATOM 2012 O O . GLN A 1 277 ? 123.625 120.845 106.754 1.00 58.14 277 GLN A O 1
ATOM 2018 N N . LYS A 1 278 ? 123.157 122.867 105.883 1.00 52.40 278 LYS A N 1
ATOM 2019 C CA . LYS A 1 278 ? 122.427 123.336 107.049 1.00 52.40 278 LYS A CA 1
ATOM 2020 C C . LYS A 1 278 ? 121.153 124.007 106.570 1.00 52.40 278 LYS A C 1
ATOM 2021 O O . LYS A 1 278 ? 121.198 124.889 105.705 1.00 52.40 278 LYS A O 1
ATOM 2027 N N . THR A 1 279 ? 120.025 123.580 107.128 1.00 50.96 279 THR A N 1
ATOM 2028 C CA . THR A 1 279 ? 118.717 124.122 106.793 1.00 50.96 279 THR A CA 1
ATOM 2029 C C . THR A 1 279 ? 118.287 125.043 107.921 1.00 50.96 279 THR A C 1
ATOM 2030 O O . THR A 1 279 ? 118.095 124.593 109.055 1.00 50.96 279 THR A O 1
ATOM 2034 N N . LEU A 1 280 ? 118.127 126.323 107.614 1.00 47.06 280 LEU A N 1
ATOM 2035 C CA . LEU A 1 280 ? 117.917 127.329 108.641 1.00 47.06 280 LEU A CA 1
ATOM 2036 C C . LEU A 1 280 ? 116.581 128.024 108.448 1.00 47.06 280 LEU A C 1
ATOM 2037 O O . LEU A 1 280 ? 116.047 128.093 107.338 1.00 47.06 280 LEU A O 1
ATOM 2042 N N . SER A 1 281 ? 116.046 128.534 109.553 1.00 45.57 281 SER A N 1
ATOM 2043 C CA . SER A 1 281 ? 114.841 129.346 109.562 1.00 45.57 281 SER A CA 1
ATOM 2044 C C . SER A 1 281 ? 115.181 130.679 110.202 1.00 45.57 281 SER A C 1
ATOM 2045 O O . SER A 1 281 ? 115.836 130.716 111.246 1.00 45.57 281 SER A O 1
ATOM 2048 N N . VAL A 1 282 ? 114.737 131.763 109.588 1.00 45.37 282 VAL A N 1
ATOM 2049 C CA . VAL A 1 282 ? 115.017 133.109 110.063 1.00 45.37 282 VAL A CA 1
ATOM 2050 C C . VAL A 1 282 ? 113.695 133.835 110.254 1.00 45.37 282 VAL A C 1
ATOM 2051 O O . VAL A 1 282 ? 112.779 133.716 109.429 1.00 45.37 282 VAL A O 1
ATOM 2055 N N . LEU A 1 283 ? 113.587 134.547 111.374 1.00 45.98 283 LEU A N 1
ATOM 2056 C CA . LEU A 1 283 ? 112.386 135.289 111.731 1.00 45.98 283 LEU A CA 1
ATOM 2057 C C . LEU A 1 283 ? 112.812 136.576 112.415 1.00 45.98 283 LEU A C 1
ATOM 2058 O O . LEU A 1 283 ? 113.505 136.535 113.434 1.00 45.98 283 LEU A O 1
ATOM 2063 N N . VAL A 1 284 ? 112.411 137.714 111.862 1.00 50.28 284 VAL A N 1
ATOM 2064 C CA . VAL A 1 284 ? 112.739 139.018 112.425 1.00 50.28 284 VAL A CA 1
ATOM 2065 C C . VAL A 1 284 ? 111.464 139.598 113.010 1.00 50.28 284 VAL A C 1
ATOM 2066 O O . VAL A 1 284 ? 110.514 139.888 112.274 1.00 50.28 284 VAL A O 1
ATOM 2070 N N . SER A 1 285 ? 111.438 139.774 114.327 1.00 53.27 285 SER A N 1
ATOM 2071 C CA . SER A 1 285 ? 110.218 140.183 115.006 1.00 53.27 285 SER A CA 1
ATOM 2072 C C . SER A 1 285 ? 110.478 141.390 115.891 1.00 53.27 285 SER A C 1
ATOM 2073 O O . SER A 1 285 ? 111.565 141.556 116.444 1.00 53.27 285 SER A O 1
ATOM 2076 N N . GLN A 1 286 ? 109.454 142.223 116.035 1.00 59.20 286 GLN A N 1
ATOM 2077 C CA . GLN A 1 286 ? 109.579 143.442 116.818 1.00 59.20 286 GLN A CA 1
ATOM 2078 C C . GLN A 1 286 ? 109.818 143.117 118.288 1.00 59.20 286 GLN A C 1
ATOM 2079 O O . GLN A 1 286 ? 109.373 142.088 118.802 1.00 59.20 286 GLN A O 1
ATOM 2085 N N . ALA A 1 287 ? 110.536 144.005 118.963 1.00 62.49 287 ALA A N 1
ATOM 2086 C CA . ALA A 1 287 ? 110.876 143.841 120.367 1.00 62.49 287 ALA A CA 1
ATOM 2087 C C . ALA A 1 287 ? 109.948 144.677 121.243 1.00 62.49 287 ALA A C 1
ATOM 2088 O O . ALA A 1 287 ? 109.180 145.511 120.759 1.00 62.49 287 ALA A O 1
ATOM 2090 N N . VAL A 1 288 ? 110.013 144.423 122.552 1.00 67.45 288 VAL A N 1
ATOM 2091 C CA . VAL A 1 288 ? 109.167 145.133 123.508 1.00 67.45 288 VAL A CA 1
ATOM 2092 C C . VAL A 1 288 ? 109.383 146.631 123.347 1.00 67.45 288 VAL A C 1
ATOM 2093 O O . VAL A 1 288 ? 110.516 147.124 123.416 1.00 67.45 288 VAL A O 1
ATOM 2097 N N . THR A 1 289 ? 108.298 147.362 123.090 1.00 74.20 289 THR A N 1
ATOM 2098 C CA . THR A 1 289 ? 108.453 148.737 122.630 1.00 74.20 289 THR A CA 1
ATOM 2099 C C . THR A 1 289 ? 109.058 149.662 123.679 1.00 74.20 289 THR A C 1
ATOM 2100 O O . THR A 1 289 ? 110.245 149.994 123.606 1.00 74.20 289 THR A O 1
ATOM 2104 N N . SER A 1 290 ? 108.261 150.080 124.657 1.00 75.20 290 SER A N 1
ATOM 2105 C CA . SER A 1 290 ? 108.799 150.774 125.823 1.00 75.20 290 SER A CA 1
ATOM 2106 C C . SER A 1 290 ? 108.087 150.454 127.127 1.00 75.20 290 SER A C 1
ATOM 2107 O O . SER A 1 290 ? 108.716 150.553 128.186 1.00 75.20 290 SER A O 1
ATOM 2110 N N . GLU A 1 291 ? 106.811 150.074 127.102 1.00 75.75 291 GLU A N 1
ATOM 2111 C CA . GLU A 1 291 ? 106.044 149.907 128.326 1.00 75.75 291 GLU A CA 1
ATOM 2112 C C . GLU A 1 291 ? 106.299 148.578 129.012 1.00 75.75 291 GLU A C 1
ATOM 2113 O O . GLU A 1 291 ? 105.823 148.382 130.133 1.00 75.75 291 GLU A O 1
ATOM 2119 N N . ALA A 1 292 ? 107.031 147.663 128.376 1.00 68.93 292 ALA A N 1
ATOM 2120 C CA . ALA A 1 292 ? 107.480 146.475 129.092 1.00 68.93 292 ALA A CA 1
ATOM 2121 C C . ALA A 1 292 ? 108.415 146.856 130.229 1.00 68.93 292 ALA A C 1
ATOM 2122 O O . ALA A 1 292 ? 108.343 146.283 131.320 1.00 68.93 292 ALA A O 1
ATOM 2124 N N . TYR A 1 293 ? 109.296 147.831 129.989 1.00 66.41 293 TYR A N 1
ATOM 2125 C CA . TYR A 1 293 ? 110.187 148.308 131.042 1.00 66.41 293 TYR A CA 1
ATOM 2126 C C . TYR A 1 293 ? 109.399 148.923 132.189 1.00 66.41 293 TYR A C 1
ATOM 2127 O O . TYR A 1 293 ? 109.685 148.662 133.364 1.00 66.41 293 TYR A O 1
ATOM 2136 N N . VAL A 1 294 ? 108.405 149.752 131.862 1.00 69.25 294 VAL A N 1
ATOM 2137 C CA . VAL A 1 294 ? 107.564 150.360 132.886 1.00 69.25 294 VAL A CA 1
ATOM 2138 C C . VAL A 1 294 ? 106.828 149.287 133.674 1.00 69.25 294 VAL A C 1
ATOM 2139 O O . VAL A 1 294 ? 106.750 149.348 134.906 1.00 69.25 294 VAL A O 1
ATOM 2143 N N . SER A 1 295 ? 106.275 148.292 132.980 1.00 68.87 295 SER A N 1
ATOM 2144 C CA . SER A 1 295 ? 105.557 147.222 133.661 1.00 68.87 295 SER A CA 1
ATOM 2145 C C . SER A 1 295 ? 106.477 146.443 134.588 1.00 68.87 295 SER A C 1
ATOM 2146 O O . SER A 1 295 ? 106.099 146.122 135.720 1.00 68.87 295 SER A O 1
ATOM 2149 N N . GLY A 1 296 ? 107.692 146.136 134.136 1.00 68.96 296 GLY A N 1
ATOM 2150 C CA . GLY A 1 296 ? 108.618 145.404 134.985 1.00 68.96 296 GLY A CA 1
ATOM 2151 C C . GLY A 1 296 ? 109.016 146.190 136.220 1.00 68.96 296 GLY A C 1
ATOM 2152 O O . GLY A 1 296 ? 109.018 145.658 137.336 1.00 68.96 296 GLY A O 1
ATOM 2153 N N . MET A 1 297 ? 109.355 147.469 136.037 1.00 70.30 297 MET A N 1
ATOM 2154 C CA . MET A 1 297 ? 109.737 148.290 137.180 1.00 70.30 297 MET A CA 1
ATOM 2155 C C . MET A 1 297 ? 108.579 148.454 138.155 1.00 70.30 297 MET A C 1
ATOM 2156 O O . MET A 1 297 ? 108.768 148.362 139.375 1.00 70.30 297 MET A O 1
ATOM 2161 N N . LEU A 1 298 ? 107.372 148.696 137.638 1.00 68.45 298 LEU A N 1
ATOM 2162 C CA . LEU A 1 298 ? 106.212 148.832 138.511 1.00 68.45 298 LEU A CA 1
ATOM 2163 C C . LEU A 1 298 ? 105.922 147.536 139.250 1.00 68.45 298 LEU A C 1
ATOM 2164 O O . LEU A 1 298 ? 105.563 147.561 140.430 1.00 68.45 298 LEU A O 1
ATOM 2169 N N . PHE A 1 299 ? 106.085 146.393 138.584 1.00 66.31 299 PHE A N 1
ATOM 2170 C CA . PHE A 1 299 ? 105.888 145.114 139.255 1.00 66.31 299 PHE A CA 1
ATOM 2171 C C . PHE A 1 299 ? 106.880 144.941 140.396 1.00 66.31 299 PHE A C 1
ATOM 2172 O O . PHE A 1 299 ? 106.499 144.593 141.521 1.00 66.31 299 PHE A O 1
ATOM 2180 N N . CYS A 1 300 ? 108.164 145.185 140.122 1.00 68.73 300 CYS A N 1
ATOM 2181 C CA . CYS A 1 300 ? 109.185 145.056 141.157 1.00 68.73 300 CYS A CA 1
ATOM 2182 C C . CYS A 1 300 ? 108.873 145.951 142.348 1.00 68.73 300 CYS A C 1
ATOM 2183 O O . CYS A 1 300 ? 108.855 145.496 143.500 1.00 68.73 300 CYS A O 1
ATOM 2186 N N . LEU A 1 301 ? 108.616 147.235 142.084 1.00 70.11 301 LEU A N 1
ATOM 2187 C CA . LEU A 1 301 ? 108.367 148.174 143.170 1.00 70.11 301 LEU A CA 1
ATOM 2188 C C . LEU A 1 301 ? 107.115 147.802 143.947 1.00 70.11 301 LEU A C 1
ATOM 2189 O O . LEU A 1 301 ? 107.117 147.834 145.180 1.00 70.11 301 LEU A O 1
ATOM 2194 N N . GLY A 1 302 ? 106.039 147.432 143.253 1.00 69.45 302 GLY A N 1
ATOM 2195 C CA . GLY A 1 302 ? 104.823 147.065 143.950 1.00 69.45 302 GLY A CA 1
ATOM 2196 C C . GLY A 1 302 ? 105.009 145.870 144.860 1.00 69.45 302 GLY A C 1
ATOM 2197 O O . GLY A 1 302 ? 104.633 145.910 146.034 1.00 69.45 302 GLY A O 1
ATOM 2198 N N . ILE A 1 303 ? 105.624 144.801 144.347 1.00 68.61 303 ILE A N 1
ATOM 2199 C CA . ILE A 1 303 ? 105.735 143.605 145.172 1.00 68.61 303 ILE A CA 1
ATOM 2200 C C . ILE A 1 303 ? 106.702 143.821 146.330 1.00 68.61 303 ILE A C 1
ATOM 2201 O O . ILE A 1 303 ? 106.465 143.317 147.433 1.00 68.61 303 ILE A O 1
ATOM 2206 N N . PHE A 1 304 ? 107.799 144.550 146.124 1.00 68.62 304 PHE A N 1
ATOM 2207 C CA . PHE A 1 304 ? 108.774 144.714 147.195 1.00 68.62 304 PHE A CA 1
ATOM 2208 C C . PHE A 1 304 ? 108.516 145.931 148.074 1.00 68.62 304 PHE A C 1
ATOM 2209 O O . PHE A 1 304 ? 109.281 146.164 149.012 1.00 68.62 304 PHE A O 1
ATOM 2217 N N . LEU A 1 305 ? 107.468 146.710 147.804 1.00 71.68 305 LEU A N 1
ATOM 2218 C CA . LEU A 1 305 ? 106.992 147.698 148.762 1.00 71.68 305 LEU A CA 1
ATOM 2219 C C . LEU A 1 305 ? 105.705 147.275 149.447 1.00 71.68 305 LEU A C 1
ATOM 2220 O O . LEU A 1 305 ? 105.337 147.873 150.469 1.00 71.68 305 LEU A O 1
ATOM 2225 N N . SER A 1 306 ? 105.014 146.266 148.916 1.00 74.56 306 SER A N 1
ATOM 2226 C CA . SER A 1 306 ? 103.932 145.659 149.676 1.00 74.56 306 SER A CA 1
ATOM 2227 C C . SER A 1 306 ? 104.449 145.113 150.998 1.00 74.56 306 SER A C 1
ATOM 2228 O O . SER A 1 306 ? 103.766 145.202 152.021 1.00 74.56 306 SER A O 1
ATOM 2231 N N . PHE A 1 307 ? 105.670 144.575 151.000 1.00 75.93 307 PHE A N 1
ATOM 2232 C CA . PHE A 1 307 ? 106.270 144.101 152.243 1.00 75.93 307 PHE A CA 1
ATOM 2233 C C . PHE A 1 307 ? 106.460 145.243 153.232 1.00 75.93 307 PHE A C 1
ATOM 2234 O O . PHE A 1 307 ? 106.146 145.110 154.419 1.00 75.93 307 PHE A O 1
ATOM 2242 N N . TYR A 1 308 ? 106.982 146.375 152.760 1.00 76.38 308 TYR A N 1
ATOM 2243 C CA . TYR A 1 308 ? 107.218 147.516 153.641 1.00 76.38 308 TYR A CA 1
ATOM 2244 C C . TYR A 1 308 ? 105.912 148.027 154.236 1.00 76.38 308 TYR A C 1
ATOM 2245 O O . TYR A 1 308 ? 105.808 148.248 155.451 1.00 76.38 308 TYR A O 1
ATOM 2254 N N . LEU A 1 309 ? 104.900 148.218 153.388 1.00 82.84 309 LEU A N 1
ATOM 2255 C CA . LEU A 1 309 ? 103.603 148.672 153.877 1.00 82.84 309 LEU A CA 1
ATOM 2256 C C . LEU A 1 309 ? 103.007 147.664 154.853 1.00 82.84 309 LEU A C 1
ATOM 2257 O O . LEU A 1 309 ? 102.431 148.044 155.882 1.00 82.84 309 LEU A O 1
ATOM 2262 N N . LEU A 1 310 ? 103.146 146.372 154.549 1.00 84.78 310 LEU A N 1
ATOM 2263 C CA . LEU A 1 310 ? 102.625 145.333 155.426 1.00 84.78 310 LEU A CA 1
ATOM 2264 C C . LEU A 1 310 ? 103.286 145.381 156.792 1.00 84.78 310 LEU A C 1
ATOM 2265 O O . LEU A 1 310 ? 102.612 145.245 157.816 1.00 84.78 310 LEU A O 1
ATOM 2270 N N . THR A 1 311 ? 104.606 145.573 156.834 1.00 87.33 311 THR A N 1
ATOM 2271 C CA . THR A 1 311 ? 105.293 145.666 158.119 1.00 87.33 311 THR A CA 1
ATOM 2272 C C . THR A 1 311 ? 104.871 146.911 158.887 1.00 87.33 311 THR A C 1
ATOM 2273 O O . THR A 1 311 ? 104.733 146.867 160.113 1.00 87.33 311 THR A O 1
ATOM 2277 N N . VAL A 1 312 ? 104.677 148.034 158.192 1.00 93.74 312 VAL A N 1
ATOM 2278 C CA . VAL A 1 312 ? 104.236 149.250 158.877 1.00 93.74 312 VAL A CA 1
ATOM 2279 C C . VAL A 1 312 ? 102.881 149.027 159.543 1.00 93.74 312 VAL A C 1
ATOM 2280 O O . VAL A 1 312 ? 102.697 149.313 160.737 1.00 93.74 312 VAL A O 1
ATOM 2284 N N . LEU A 1 313 ? 101.912 148.511 158.784 1.00 99.79 313 LEU A N 1
ATOM 2285 C CA . LEU A 1 313 ? 100.610 148.222 159.380 1.00 99.79 313 LEU A CA 1
ATOM 2286 C C . LEU A 1 313 ? 100.708 147.158 160.469 1.00 99.79 313 LEU A C 1
ATOM 2287 O O . LEU A 1 313 ? 100.005 147.238 161.481 1.00 99.79 313 LEU A O 1
ATOM 2292 N N . LEU A 1 314 ? 101.581 146.164 160.292 1.00 106.04 314 LEU A N 1
ATOM 2293 C CA . LEU A 1 314 ? 101.729 145.124 161.304 1.00 106.04 314 LEU A CA 1
ATOM 2294 C C . LEU A 1 314 ? 102.230 145.702 162.618 1.00 106.04 314 LEU A C 1
ATOM 2295 O O . LEU A 1 314 ? 101.743 145.335 163.691 1.00 106.04 314 LEU A O 1
ATOM 2300 N N . ALA A 1 315 ? 103.213 146.599 162.553 1.00 110.52 315 ALA A N 1
ATOM 2301 C CA . ALA A 1 315 ? 103.717 147.225 163.769 1.00 110.52 315 ALA A CA 1
ATOM 2302 C C . ALA A 1 315 ? 102.653 148.095 164.424 1.00 110.52 315 ALA A C 1
ATOM 2303 O O . ALA A 1 315 ? 102.399 147.973 165.631 1.00 110.52 315 ALA A O 1
ATOM 2305 N N . CYS A 1 316 ? 102.000 148.967 163.642 1.00 115.11 316 CYS A N 1
ATOM 2306 C CA . CYS A 1 316 ? 101.004 149.851 164.241 1.00 115.11 316 CYS A CA 1
ATOM 2307 C C . CYS A 1 316 ? 99.805 149.068 164.762 1.00 115.11 316 CYS A C 1
ATOM 2308 O O . CYS A 1 316 ? 99.065 149.566 165.619 1.00 115.11 316 CYS A O 1
ATOM 2311 N N . TRP A 1 317 ? 99.598 147.850 164.261 1.00 120.29 317 TRP A N 1
ATOM 2312 C CA . TRP A 1 317 ? 98.582 146.964 164.817 1.00 120.29 317 TRP A CA 1
ATOM 2313 C C . TRP A 1 317 ? 99.046 146.345 166.130 1.00 120.29 317 TRP A C 1
ATOM 2314 O O . TRP A 1 317 ? 98.402 146.507 167.173 1.00 120.29 317 TRP A O 1
ATOM 2325 N N . GLU A 1 318 ? 100.167 145.626 166.090 1.00 123.97 318 GLU A N 1
ATOM 2326 C CA . GLU A 1 318 ? 100.561 144.796 167.223 1.00 123.97 318 GLU A CA 1
ATOM 2327 C C . GLU A 1 318 ? 100.943 145.638 168.433 1.00 123.97 318 GLU A C 1
ATOM 2328 O O . GLU A 1 318 ? 100.585 145.294 169.566 1.00 123.97 318 GLU A O 1
ATOM 2334 N N . ASN A 1 319 ? 101.671 146.738 168.223 1.00 125.40 319 ASN A N 1
ATOM 2335 C CA . ASN A 1 319 ? 102.057 147.568 169.362 1.00 125.40 319 ASN A CA 1
ATOM 2336 C C . ASN A 1 319 ? 100.843 148.164 170.061 1.00 125.40 319 ASN A C 1
ATOM 2337 O O . ASN A 1 319 ? 100.896 148.442 171.266 1.00 125.40 319 ASN A O 1
ATOM 2342 N N . TRP A 1 320 ? 99.743 148.361 169.334 1.00 127.21 320 TRP A N 1
ATOM 2343 C CA . TRP A 1 320 ? 98.524 148.936 169.889 1.00 127.21 320 TRP A CA 1
ATOM 2344 C C . TRP A 1 320 ? 97.455 147.882 170.160 1.00 127.21 320 TRP A C 1
ATOM 2345 O O . TRP A 1 320 ? 96.261 148.152 169.996 1.00 127.21 320 TRP A O 1
ATOM 2356 N N . ARG A 1 321 ? 97.863 146.685 170.567 1.00 129.67 321 ARG A N 1
ATOM 2357 C CA . ARG A 1 321 ? 96.912 145.631 170.904 1.00 129.67 321 ARG A CA 1
ATOM 2358 C C . ARG A 1 321 ? 97.109 145.158 172.340 1.00 129.67 321 ARG A C 1
ATOM 2359 O O . ARG A 1 321 ? 96.174 145.163 173.140 1.00 129.67 321 ARG A O 1
ATOM 2367 N N . PHE A 1 450 ? 131.939 141.997 161.828 1.00 147.79 450 PHE A N 1
ATOM 2368 C CA . PHE A 1 450 ? 131.088 143.140 161.524 1.00 147.79 450 PHE A CA 1
ATOM 2369 C C . PHE A 1 450 ? 131.550 143.838 160.249 1.00 147.79 450 PHE A C 1
ATOM 2370 O O . PHE A 1 450 ? 130.828 143.875 159.252 1.00 147.79 450 PHE A O 1
ATOM 2372 N N . TRP A 1 451 ? 132.762 144.394 160.288 1.00 147.90 451 TRP A N 1
ATOM 2373 C CA . TRP A 1 451 ? 133.300 145.064 159.109 1.00 147.90 451 TRP A CA 1
ATOM 2374 C C . TRP A 1 451 ? 133.925 144.075 158.134 1.00 147.90 451 TRP A C 1
ATOM 2375 O O . TRP A 1 451 ? 134.183 144.428 156.979 1.00 147.90 451 TRP A O 1
ATOM 2377 N N . ASN A 1 452 ? 134.175 142.840 158.577 1.00 147.22 452 ASN A N 1
ATOM 2378 C CA . ASN A 1 452 ? 134.822 141.858 157.713 1.00 147.22 452 ASN A CA 1
ATOM 2379 C C . ASN A 1 452 ? 133.919 141.451 156.555 1.00 147.22 452 ASN A C 1
ATOM 2380 O O . ASN A 1 452 ? 134.384 141.302 155.418 1.00 147.22 452 ASN A O 1
ATOM 2382 N N . ILE A 1 453 ? 132.625 141.259 156.825 1.00 146.85 453 ILE A N 1
ATOM 2383 C CA . ILE A 1 453 ? 131.700 140.822 155.781 1.00 146.85 453 ILE A CA 1
ATOM 2384 C C . ILE A 1 453 ? 131.607 141.872 154.680 1.00 146.85 453 ILE A C 1
ATOM 2385 O O . ILE A 1 453 ? 131.660 141.552 153.486 1.00 146.85 453 ILE A O 1
ATOM 2387 N N . ALA A 1 454 ? 131.459 143.141 155.066 1.00 144.61 454 ALA A N 1
ATOM 2388 C CA . ALA A 1 454 ? 131.435 144.212 154.076 1.00 144.61 454 ALA A CA 1
ATOM 2389 C C . ALA A 1 454 ? 132.776 144.339 153.364 1.00 144.61 454 ALA A C 1
ATOM 2390 O O . ALA A 1 454 ? 132.821 144.482 152.137 1.00 144.61 454 ALA A O 1
ATOM 2392 N N . THR A 1 455 ? 133.878 144.285 154.118 1.00 143.03 455 THR A N 1
ATOM 2393 C CA . THR A 1 455 ? 135.200 144.441 153.515 1.00 143.03 455 THR A CA 1
ATOM 2394 C C . THR A 1 455 ? 135.492 143.323 152.525 1.00 143.03 455 THR A C 1
ATOM 2395 O O . THR A 1 455 ? 136.065 143.567 151.457 1.00 143.03 455 THR A O 1
ATOM 2397 N N . ILE A 1 456 ? 135.113 142.089 152.864 1.00 139.69 456 ILE A N 1
ATOM 2398 C CA . ILE A 1 456 ? 135.282 140.976 151.933 1.00 139.69 456 ILE A CA 1
ATOM 2399 C C . ILE A 1 456 ? 134.535 141.261 150.638 1.00 139.69 456 ILE A C 1
ATOM 2400 O O . ILE A 1 456 ? 135.070 141.085 149.537 1.00 139.69 456 ILE A O 1
ATOM 2402 N N . ALA A 1 457 ? 133.284 141.711 150.751 1.00 135.89 457 ALA A N 1
ATOM 2403 C CA . ALA A 1 457 ? 132.539 142.125 149.567 1.00 135.89 457 ALA A CA 1
ATOM 2404 C C . ALA A 1 457 ? 133.144 143.377 148.945 1.00 135.89 457 ALA A C 1
ATOM 2405 O O . ALA A 1 457 ? 133.232 143.481 147.717 1.00 135.89 457 ALA A O 1
ATOM 2407 N N . VAL A 1 458 ? 133.565 144.338 149.773 1.00 135.56 458 VAL A N 1
ATOM 2408 C CA . VAL A 1 458 ? 134.179 145.555 149.246 1.00 135.56 458 VAL A CA 1
ATOM 2409 C C . VAL A 1 458 ? 135.478 145.226 148.525 1.00 135.56 458 VAL A C 1
ATOM 2410 O O . VAL A 1 458 ? 135.754 145.750 147.438 1.00 135.56 458 VAL A O 1
ATOM 2412 N N . PHE A 1 459 ? 136.296 144.348 149.112 1.00 135.13 459 PHE A N 1
ATOM 2413 C CA . PHE A 1 459 ? 137.496 143.867 148.430 1.00 135.13 459 PHE A CA 1
ATOM 2414 C C . PHE A 1 459 ? 137.181 142.863 147.346 1.00 135.13 459 PHE A C 1
ATOM 2415 O O . PHE A 1 459 ? 138.105 142.292 146.752 1.00 135.13 459 PHE A O 1
ATOM 2417 N N . TYR A 1 460 ? 135.894 142.633 147.096 1.00 128.30 460 TYR A N 1
ATOM 2418 C CA . TYR A 1 460 ? 135.434 141.831 145.970 1.00 128.30 460 TYR A CA 1
ATOM 2419 C C . TYR A 1 460 ? 134.632 142.652 144.975 1.00 128.30 460 TYR A C 1
ATOM 2420 O O . TYR A 1 460 ? 134.872 142.551 143.769 1.00 128.30 460 TYR A O 1
ATOM 2422 N N . ALA A 1 461 ? 133.709 143.491 145.455 1.00 125.12 461 ALA A N 1
ATOM 2423 C CA . ALA A 1 461 ? 132.814 144.220 144.557 1.00 125.12 461 ALA A CA 1
ATOM 2424 C C . ALA A 1 461 ? 133.592 145.092 143.582 1.00 125.12 461 ALA A C 1
ATOM 2425 O O . ALA A 1 461 ? 133.277 145.136 142.388 1.00 125.12 461 ALA A O 1
ATOM 2427 N N . LEU A 1 462 ? 134.606 145.805 144.071 1.00 122.15 462 LEU A N 1
ATOM 2428 C CA . LEU A 1 462 ? 135.442 146.585 143.162 1.00 122.15 462 LEU A CA 1
ATOM 2429 C C . LEU A 1 462 ? 136.157 145.697 142.151 1.00 122.15 462 LEU A C 1
ATOM 2430 O O . LEU A 1 462 ? 136.130 146.026 140.952 1.00 122.15 462 LEU A O 1
ATOM 2432 N N . PRO A 1 463 ? 136.797 144.582 142.531 1.00 120.99 463 PRO A N 1
ATOM 2433 C CA . PRO A 1 463 ? 137.203 143.614 141.496 1.00 120.99 463 PRO A CA 1
ATOM 2434 C C . PRO A 1 463 ? 136.038 143.080 140.680 1.00 120.99 463 PRO A C 1
ATOM 2435 O O . PRO A 1 463 ? 136.219 142.794 139.493 1.00 120.99 463 PRO A O 1
ATOM 2439 N N . VAL A 1 464 ? 134.849 142.930 141.273 1.00 116.06 464 VAL A N 1
ATOM 2440 C CA . VAL A 1 464 ? 133.685 142.525 140.486 1.00 116.06 464 VAL A CA 1
ATOM 2441 C C . VAL A 1 464 ? 133.319 143.614 139.489 1.00 116.06 464 VAL A C 1
ATOM 2442 O O . VAL A 1 464 ? 133.106 143.346 138.301 1.00 116.06 464 VAL A O 1
ATOM 2446 N N . VAL A 1 465 ? 133.241 144.861 139.957 1.00 116.75 465 VAL A N 1
ATOM 2447 C CA . VAL A 1 465 ? 132.890 145.969 139.072 1.00 116.75 465 VAL A CA 1
ATOM 2448 C C . VAL A 1 465 ? 133.934 146.118 137.972 1.00 116.75 465 VAL A C 1
ATOM 2449 O O . VAL A 1 465 ? 133.603 146.269 136.792 1.00 116.75 465 VAL A O 1
ATOM 2453 N N . GLN A 1 466 ? 135.215 146.059 138.342 1.00 115.83 466 GLN A N 1
ATOM 2454 C CA . GLN A 1 466 ? 136.269 146.284 137.359 1.00 115.83 466 GLN A CA 1
ATOM 2455 C C . GLN A 1 466 ? 136.360 145.135 136.360 1.00 115.83 466 GLN A C 1
ATOM 2456 O O . GLN A 1 466 ? 136.490 145.369 135.154 1.00 115.83 466 GLN A O 1
ATOM 2462 N N . LEU A 1 467 ? 136.293 143.890 136.840 1.00 112.31 467 LEU A N 1
ATOM 2463 C CA . LEU A 1 467 ? 136.473 142.741 135.956 1.00 112.31 467 LEU A CA 1
ATOM 2464 C C . LEU A 1 467 ? 135.381 142.672 134.895 1.00 112.31 467 LEU A C 1
ATOM 2465 O O . LEU A 1 467 ? 135.669 142.556 133.700 1.00 112.31 467 LEU A O 1
ATOM 2470 N N . VAL A 1 468 ? 134.118 142.740 135.317 1.00 105.19 468 VAL A N 1
ATOM 2471 C CA . VAL A 1 468 ? 133.018 142.554 134.376 1.00 105.19 468 VAL A CA 1
ATOM 2472 C C . VAL A 1 468 ? 132.917 143.735 133.418 1.00 105.19 468 VAL A C 1
ATOM 2473 O O . VAL A 1 468 ? 132.667 143.555 132.221 1.00 105.19 468 VAL A O 1
ATOM 2477 N N . ILE A 1 469 ? 133.101 144.957 133.923 1.00 107.09 469 ILE A N 1
ATOM 2478 C CA . ILE A 1 469 ? 133.069 146.129 133.050 1.00 107.09 469 ILE A CA 1
ATOM 2479 C C . ILE A 1 469 ? 134.177 146.046 132.008 1.00 107.09 469 ILE A C 1
ATOM 2480 O O . ILE A 1 469 ? 133.954 146.308 130.822 1.00 107.09 469 ILE A O 1
ATOM 2485 N N . THR A 1 470 ? 135.385 145.668 132.432 1.00 105.92 470 THR A N 1
ATOM 2486 C CA . THR A 1 470 ? 136.478 145.472 131.489 1.00 105.92 470 THR A CA 1
ATOM 2487 C C . THR A 1 470 ? 136.187 144.328 130.525 1.00 105.92 470 THR A C 1
ATOM 2488 O O . THR A 1 470 ? 136.769 144.279 129.435 1.00 105.92 470 THR A O 1
ATOM 2492 N N . TYR A 1 471 ? 135.274 143.433 130.888 1.00 97.59 471 TYR A N 1
ATOM 2493 C CA . TYR A 1 471 ? 134.941 142.271 130.077 1.00 97.59 471 TYR A CA 1
ATOM 2494 C C . TYR A 1 471 ? 133.686 142.475 129.239 1.00 97.59 471 TYR A C 1
ATOM 2495 O O . TYR A 1 471 ? 133.593 141.925 128.138 1.00 97.59 471 TYR A O 1
ATOM 2504 N N . GLN A 1 472 ? 132.721 143.250 129.743 1.00 93.31 472 GLN A N 1
ATOM 2505 C CA . GLN A 1 472 ? 131.527 143.574 128.964 1.00 93.31 472 GLN A CA 1
ATOM 2506 C C . GLN A 1 472 ? 131.861 144.433 127.751 1.00 93.31 472 GLN A C 1
ATOM 2507 O O . GLN A 1 472 ? 131.293 144.236 126.670 1.00 93.31 472 GLN A O 1
ATOM 2513 N N . THR A 1 473 ? 132.782 145.388 127.907 1.00 95.79 473 THR A N 1
ATOM 2514 C CA . THR A 1 473 ? 133.040 146.368 126.859 1.00 95.79 473 THR A CA 1
ATOM 2515 C C . THR A 1 473 ? 133.512 145.735 125.556 1.00 95.79 473 THR A C 1
ATOM 2516 O O . THR A 1 473 ? 133.415 146.376 124.504 1.00 95.79 473 THR A O 1
ATOM 2520 N N . VAL A 1 474 ? 134.022 144.503 125.598 1.00 91.89 474 VAL A N 1
ATOM 2521 C CA . VAL A 1 474 ? 134.493 143.856 124.377 1.00 91.89 474 VAL A CA 1
ATOM 2522 C C . VAL A 1 474 ? 133.343 143.681 123.392 1.00 91.89 474 VAL A C 1
ATOM 2523 O O . VAL A 1 474 ? 133.401 144.156 122.252 1.00 91.89 474 VAL A O 1
ATOM 2527 N N . VAL A 1 475 ? 132.271 143.012 123.824 1.00 88.51 475 VAL A N 1
ATOM 2528 C CA . VAL A 1 475 ? 131.105 142.840 122.960 1.00 88.51 475 VAL A CA 1
ATOM 2529 C C . VAL A 1 475 ? 130.507 144.190 122.592 1.00 88.51 475 VAL A C 1
ATOM 2530 O O . VAL A 1 475 ? 129.945 144.356 121.502 1.00 88.51 475 VAL A O 1
ATOM 2534 N N . ASN A 1 476 ? 130.617 145.174 123.490 1.00 91.91 476 ASN A N 1
ATOM 2535 C CA . ASN A 1 476 ? 130.137 146.518 123.189 1.00 91.91 476 ASN A CA 1
ATOM 2536 C C . ASN A 1 476 ? 130.853 147.102 121.976 1.00 91.91 476 ASN A C 1
ATOM 2537 O O . ASN A 1 476 ? 130.240 147.824 121.182 1.00 91.91 476 ASN A O 1
ATOM 2542 N N . VAL A 1 477 ? 132.136 146.787 121.802 1.00 89.19 477 VAL A N 1
ATOM 2543 C CA . VAL A 1 477 ? 132.921 147.355 120.720 1.00 89.19 477 VAL A CA 1
ATOM 2544 C C . VAL A 1 477 ? 133.258 146.335 119.635 1.00 89.19 477 VAL A C 1
ATOM 2545 O O . VAL A 1 477 ? 133.507 146.730 118.489 1.00 89.19 477 VAL A O 1
ATOM 2549 N N . THR A 1 478 ? 133.241 145.035 119.941 1.00 82.78 478 THR A N 1
ATOM 2550 C CA . THR A 1 478 ? 133.645 144.034 118.960 1.00 82.78 478 THR A CA 1
ATOM 2551 C C . THR A 1 478 ? 132.466 143.400 118.235 1.00 82.78 478 THR A C 1
ATOM 2552 O O . THR A 1 478 ? 132.599 143.022 117.066 1.00 82.78 478 THR A O 1
ATOM 2556 N N . GLY A 1 479 ? 131.316 143.284 118.889 1.00 68.18 479 GLY A N 1
ATOM 2557 C CA . GLY A 1 479 ? 130.195 142.597 118.291 1.00 68.18 479 GLY A CA 1
ATOM 2558 C C . GLY A 1 479 ? 130.289 141.091 118.323 1.00 68.18 479 GLY A C 1
ATOM 2559 O O . GLY A 1 479 ? 129.407 140.422 117.775 1.00 68.18 479 GLY A O 1
ATOM 2560 N N . ASN A 1 480 ? 131.323 140.535 118.943 1.00 65.08 480 ASN A N 1
ATOM 2561 C CA . ASN A 1 480 ? 131.456 139.089 119.093 1.00 65.08 480 ASN A CA 1
ATOM 2562 C C . ASN A 1 480 ? 130.624 138.680 120.297 1.00 65.08 480 ASN A C 1
ATOM 2563 O O . ASN A 1 480 ? 131.080 138.761 121.438 1.00 65.08 480 ASN A O 1
ATOM 2568 N N . GLN A 1 481 ? 129.392 138.242 120.047 1.00 61.83 481 GLN A N 1
ATOM 2569 C CA . GLN A 1 481 ? 128.446 137.938 121.108 1.00 61.83 481 GLN A CA 1
ATOM 2570 C C . GLN A 1 481 ? 128.569 136.510 121.614 1.00 61.83 481 GLN A C 1
ATOM 2571 O O . GLN A 1 481 ? 127.620 135.987 122.208 1.00 61.83 481 GLN A O 1
ATOM 2577 N N . ASP A 1 482 ? 129.713 135.870 121.396 1.00 66.13 482 ASP A N 1
ATOM 2578 C CA . ASP A 1 482 ? 130.001 134.565 121.968 1.00 66.13 482 ASP A CA 1
ATOM 2579 C C . ASP A 1 482 ? 130.822 134.680 123.243 1.00 66.13 482 ASP A C 1
ATOM 2580 O O . ASP A 1 482 ? 131.506 133.728 123.626 1.00 66.13 482 ASP A O 1
ATOM 2585 N N . ILE A 1 483 ? 130.770 135.834 123.898 1.00 72.76 483 ILE A N 1
ATOM 2586 C CA . ILE A 1 483 ? 131.631 136.138 125.026 1.00 72.76 483 ILE A CA 1
ATOM 2587 C C . ILE A 1 483 ? 130.862 136.157 126.341 1.00 72.76 483 ILE A C 1
ATOM 2588 O O . ILE A 1 483 ? 131.346 135.641 127.350 1.00 72.76 483 ILE A O 1
ATOM 2593 N N . CYS A 1 484 ? 129.656 136.716 126.346 1.00 71.94 484 CYS A N 1
ATOM 2594 C CA . CYS A 1 484 ? 128.808 136.757 127.528 1.00 71.94 484 CYS A CA 1
ATOM 2595 C C . CYS A 1 484 ? 127.637 135.804 127.334 1.00 71.94 484 CYS A C 1
ATOM 2596 O O . CYS A 1 484 ? 127.032 135.767 126.260 1.00 71.94 484 CYS A O 1
ATOM 2599 N N . TYR A 1 485 ? 127.329 135.036 128.378 1.00 68.23 485 TYR A N 1
ATOM 2600 C CA . TYR A 1 485 ? 126.369 133.934 128.295 1.00 68.23 485 TYR A CA 1
ATOM 2601 C C . TYR A 1 485 ? 124.988 134.401 128.755 1.00 68.23 485 TYR A C 1
ATOM 2602 O O . TYR A 1 485 ? 124.449 133.964 129.771 1.00 68.23 485 TYR A O 1
ATOM 2611 N N . TYR A 1 486 ? 124.411 135.302 127.968 1.00 63.55 486 TYR A N 1
ATOM 2612 C CA . TYR A 1 486 ? 123.088 135.819 128.271 1.00 63.55 486 TYR A CA 1
ATOM 2613 C C . TYR A 1 486 ? 122.017 134.786 127.945 1.00 63.55 486 TYR A C 1
ATOM 2614 O O . TYR A 1 486 ? 122.294 133.656 127.534 1.00 63.55 486 TYR A O 1
ATOM 2623 N N . ASN A 1 487 ? 120.771 135.195 128.138 1.00 57.68 487 ASN A N 1
ATOM 2624 C CA . ASN A 1 487 ? 119.594 134.499 127.634 1.00 57.68 487 ASN A CA 1
ATOM 2625 C C . ASN A 1 487 ? 119.067 135.409 126.530 1.00 57.68 487 ASN A C 1
ATOM 2626 O O . ASN A 1 487 ? 118.242 136.288 126.773 1.00 57.68 487 ASN A O 1
ATOM 2631 N N . PHE A 1 488 ? 119.567 135.199 125.314 1.00 54.08 488 PHE A N 1
ATOM 2632 C CA . PHE A 1 488 ? 119.363 136.166 124.245 1.00 54.08 488 PHE A CA 1
ATOM 2633 C C . PHE A 1 488 ? 117.909 136.282 123.823 1.00 54.08 488 PHE A C 1
ATOM 2634 O O . PHE A 1 488 ? 117.535 137.290 123.218 1.00 54.08 488 PHE A O 1
ATOM 2642 N N . LEU A 1 489 ? 117.083 135.280 124.117 1.00 55.82 489 LEU A N 1
ATOM 2643 C CA . LEU A 1 489 ? 115.670 135.375 123.784 1.00 55.82 489 LEU A CA 1
ATOM 2644 C C . LEU A 1 489 ? 114.902 136.257 124.757 1.00 55.82 489 LEU A C 1
ATOM 2645 O O . LEU A 1 489 ? 113.846 136.783 124.393 1.00 55.82 489 LEU A O 1
ATOM 2650 N N . CYS A 1 490 ? 115.405 136.427 125.981 1.00 57.97 490 CYS A N 1
ATOM 2651 C CA . CYS A 1 490 ? 114.859 137.379 126.952 1.00 57.97 490 CYS A CA 1
ATOM 2652 C C . CYS A 1 490 ? 116.037 138.188 127.487 1.00 57.97 490 CYS A C 1
ATOM 2653 O O . CYS A 1 490 ? 116.595 137.874 128.538 1.00 57.97 490 CYS A O 1
ATOM 2656 N N . ALA A 1 491 ? 116.408 139.240 126.758 1.00 54.46 491 ALA A N 1
ATOM 2657 C CA . ALA A 1 491 ? 117.513 140.107 127.164 1.00 54.46 491 ALA A CA 1
ATOM 2658 C C . ALA A 1 491 ? 117.209 141.498 126.622 1.00 54.46 491 ALA A C 1
ATOM 2659 O O . ALA A 1 491 ? 117.410 141.757 125.432 1.00 54.46 491 ALA A O 1
ATOM 2661 N N . HIS A 1 492 ? 116.731 142.382 127.491 1.00 56.19 492 HIS A N 1
ATOM 2662 C CA . HIS A 1 492 ? 116.222 143.671 127.058 1.00 56.19 492 HIS A CA 1
ATOM 2663 C C . HIS A 1 492 ? 117.228 144.761 127.378 1.00 56.19 492 HIS A C 1
ATOM 2664 O 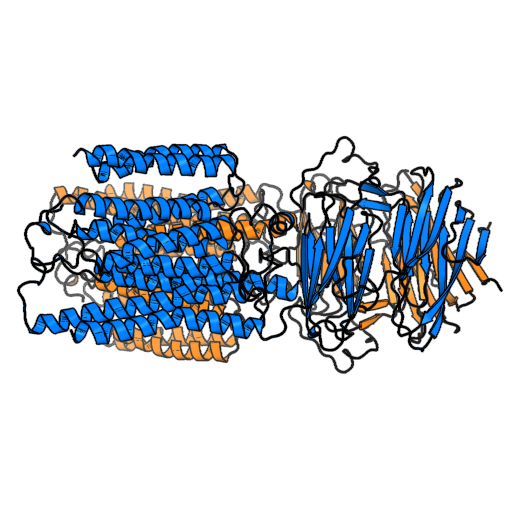O . HIS A 1 492 ? 117.454 145.053 128.559 1.00 56.19 492 HIS A O 1
ATOM 2671 N N . PRO A 1 493 ? 117.846 145.384 126.378 1.00 59.54 493 PRO A N 1
ATOM 2672 C CA . PRO A 1 493 ? 118.924 146.335 126.654 1.00 59.54 493 PRO A CA 1
ATOM 2673 C C . PRO A 1 493 ? 118.408 147.652 127.204 1.00 59.54 493 PRO A C 1
ATOM 2674 O O . PRO A 1 493 ? 117.268 148.056 126.963 1.00 59.54 493 PRO A O 1
ATOM 2678 N N . LEU A 1 494 ? 119.277 148.324 127.951 1.00 64.04 494 LEU A N 1
ATOM 2679 C CA . LEU A 1 494 ? 119.014 149.679 128.417 1.00 64.04 494 LEU A CA 1
ATOM 2680 C C . LEU A 1 494 ? 120.354 150.380 128.557 1.00 64.04 494 LEU A C 1
ATOM 2681 O O . LEU A 1 494 ? 121.191 149.956 129.357 1.00 64.04 494 LEU A O 1
ATOM 2686 N N . GLY A 1 495 ? 120.549 151.447 127.789 1.00 69.40 495 GLY A N 1
ATOM 2687 C CA . GLY A 1 495 ? 121.854 152.083 127.756 1.00 69.40 495 GLY A CA 1
ATOM 2688 C C . GLY A 1 495 ? 122.894 151.109 127.249 1.00 69.40 495 GLY A C 1
ATOM 2689 O O . GLY A 1 495 ? 122.756 150.521 126.171 1.00 69.40 495 GLY A O 1
ATOM 2690 N N . ASN A 1 496 ? 123.950 150.922 128.034 1.00 74.19 496 ASN A N 1
ATOM 2691 C CA . ASN A 1 496 ? 125.008 149.988 127.684 1.00 74.19 496 ASN A CA 1
ATOM 2692 C C . ASN A 1 496 ? 124.702 148.577 128.176 1.00 74.19 496 ASN A C 1
ATOM 2693 O O . ASN A 1 496 ? 125.288 147.614 127.672 1.00 74.19 496 ASN A O 1
ATOM 2698 N N . LEU A 1 497 ? 123.772 148.429 129.114 1.00 67.24 497 LEU A N 1
ATOM 2699 C CA . LEU A 1 497 ? 123.432 147.115 129.642 1.00 67.24 497 LEU A CA 1
ATOM 2700 C C . LEU A 1 497 ? 122.714 146.300 128.579 1.00 67.24 497 LEU A C 1
ATOM 2701 O O . LEU A 1 497 ? 121.778 146.789 127.940 1.00 67.24 497 LEU A O 1
ATOM 2706 N N . SER A 1 498 ? 123.151 145.055 128.388 1.00 64.96 498 SER A N 1
ATOM 2707 C CA . SER A 1 498 ? 122.520 144.204 127.385 1.00 64.96 498 SER A CA 1
ATOM 2708 C C . SER A 1 498 ? 121.282 143.520 127.943 1.00 64.96 498 SER A C 1
ATOM 2709 O O . SER A 1 498 ? 120.226 143.518 127.303 1.00 64.96 498 SER A O 1
ATOM 2712 N N . ALA A 1 499 ? 121.391 142.927 129.128 1.00 60.60 499 ALA A N 1
ATOM 2713 C CA . ALA A 1 499 ? 120.280 142.258 129.795 1.00 60.60 499 ALA A CA 1
ATOM 2714 C C . ALA A 1 499 ? 119.934 143.076 131.033 1.00 60.60 499 ALA A C 1
ATOM 2715 O O . ALA A 1 499 ? 120.431 142.809 132.127 1.00 60.60 499 ALA A O 1
ATOM 2717 N N . PHE A 1 500 ? 119.080 144.080 130.851 1.00 59.57 500 PHE A N 1
ATOM 2718 C CA . PHE A 1 500 ? 118.699 144.938 131.963 1.00 59.57 500 PHE A CA 1
ATOM 2719 C C . PHE A 1 500 ? 117.712 144.255 132.897 1.00 59.57 500 PHE A C 1
ATOM 2720 O O . PHE A 1 500 ? 117.692 144.555 134.094 1.00 59.57 500 PHE A O 1
ATOM 2728 N N . ASN A 1 501 ? 116.895 143.336 132.379 1.00 57.11 501 ASN A N 1
ATOM 2729 C CA . ASN A 1 501 ? 115.933 142.656 133.236 1.00 57.11 501 ASN A CA 1
ATOM 2730 C C . ASN A 1 501 ? 116.624 141.719 134.217 1.00 57.11 501 ASN A C 1
ATOM 2731 O O . ASN A 1 501 ? 116.083 141.443 135.293 1.00 57.11 501 ASN A O 1
ATOM 2736 N N . ASN A 1 502 ? 117.811 141.229 133.875 1.00 60.66 502 ASN A N 1
ATOM 2737 C CA . ASN A 1 502 ? 118.604 140.405 134.783 1.00 60.66 502 ASN A CA 1
ATOM 2738 C C . ASN A 1 502 ? 119.307 141.220 135.845 1.00 60.66 502 ASN A C 1
ATOM 2739 O O . ASN A 1 502 ? 120.171 140.710 136.556 1.00 60.66 502 ASN A O 1
ATOM 2744 N N . ILE A 1 503 ? 118.950 142.496 135.965 1.00 60.70 503 ILE A N 1
ATOM 2745 C CA . ILE A 1 503 ? 119.481 143.375 136.991 1.00 60.70 503 ILE A CA 1
ATOM 2746 C C . ILE A 1 503 ? 118.378 143.922 137.885 1.00 60.70 503 ILE A C 1
ATOM 2747 O O . ILE A 1 503 ? 118.535 143.968 139.110 1.00 60.70 503 ILE A O 1
ATOM 2752 N N . LEU A 1 504 ? 117.256 144.344 137.299 1.00 59.96 504 LEU A N 1
ATOM 2753 C CA . LEU A 1 504 ? 116.076 144.668 138.092 1.00 59.96 504 LEU A CA 1
ATOM 2754 C C . LEU A 1 504 ? 115.678 143.519 139.004 1.00 59.96 504 LEU A C 1
ATOM 2755 O O . LEU A 1 504 ? 115.184 143.750 140.112 1.00 59.96 504 LEU A O 1
ATOM 2760 N N . SER A 1 505 ? 115.862 142.280 138.548 1.00 61.61 505 SER A N 1
ATOM 2761 C CA . SER A 1 505 ? 115.488 141.121 139.343 1.00 61.61 505 SER A CA 1
ATOM 2762 C C . SER A 1 505 ? 116.192 141.094 140.689 1.00 61.61 505 SER A C 1
ATOM 2763 O O . SER A 1 505 ? 115.667 140.504 141.639 1.00 61.61 505 SER A O 1
ATOM 2766 N N . ASN A 1 506 ? 117.360 141.724 140.799 1.00 63.90 506 ASN A N 1
ATOM 2767 C CA . ASN A 1 506 ? 118.118 141.744 142.037 1.00 63.90 506 ASN A CA 1
ATOM 2768 C C . ASN A 1 506 ? 117.710 142.887 142.953 1.00 63.90 506 ASN A C 1
ATOM 2769 O O . ASN A 1 506 ? 118.450 143.217 143.884 1.00 63.90 506 ASN A O 1
ATOM 2774 N N . LEU A 1 507 ? 116.552 143.499 142.713 1.00 62.31 507 LEU A N 1
ATOM 2775 C CA . LEU A 1 507 ? 116.043 144.499 143.635 1.00 62.31 507 LEU A CA 1
ATOM 2776 C C . LEU A 1 507 ? 115.419 143.872 144.871 1.00 62.31 507 LEU A C 1
ATOM 2777 O O . LEU A 1 507 ? 115.265 144.554 145.886 1.00 62.31 507 LEU A O 1
ATOM 2782 N N . GLY A 1 508 ? 115.054 142.592 144.801 1.00 62.92 508 GLY A N 1
ATOM 2783 C CA . GLY A 1 508 ? 114.489 141.931 145.962 1.00 62.92 508 GLY A CA 1
ATOM 2784 C C . GLY A 1 508 ? 115.497 141.745 147.077 1.00 62.92 508 GLY A C 1
ATOM 2785 O O . GLY A 1 508 ? 115.166 141.888 148.254 1.00 62.92 508 GLY A O 1
ATOM 2786 N N . TYR A 1 509 ? 116.735 141.404 146.723 1.00 67.80 509 TYR A N 1
ATOM 2787 C CA . TYR A 1 509 ? 117.774 141.286 147.735 1.00 67.80 509 TYR A CA 1
ATOM 2788 C C . TYR A 1 509 ? 118.036 142.626 148.408 1.00 67.80 509 TYR A C 1
ATOM 2789 O O . TYR A 1 509 ? 118.162 142.698 149.635 1.00 67.80 509 TYR A O 1
ATOM 2798 N N . ILE A 1 510 ? 118.125 143.697 147.621 1.00 66.54 510 ILE A N 1
ATOM 2799 C CA . ILE A 1 510 ? 118.413 145.015 148.178 1.00 66.54 510 ILE A CA 1
ATOM 2800 C C . ILE A 1 510 ? 117.288 145.471 149.099 1.00 66.54 510 ILE A C 1
ATOM 2801 O O . ILE A 1 510 ? 117.532 145.947 150.212 1.00 66.54 510 ILE A O 1
ATOM 2806 N N . LEU A 1 511 ? 116.042 145.332 148.656 1.00 65.00 511 LEU A N 1
ATOM 2807 C CA . LEU A 1 511 ? 114.917 145.895 149.390 1.00 65.00 511 LEU A CA 1
ATOM 2808 C C . LEU A 1 511 ? 114.339 144.958 150.439 1.00 65.00 511 LEU A C 1
ATOM 2809 O O . LEU A 1 511 ? 113.461 145.378 151.199 1.00 65.00 511 LEU A O 1
ATOM 2814 N N . LEU A 1 512 ? 114.795 143.709 150.505 1.00 68.52 512 LEU A N 1
ATOM 2815 C CA . LEU A 1 512 ? 114.423 142.830 151.603 1.00 68.52 512 LEU A CA 1
ATOM 2816 C C . LEU A 1 512 ? 115.573 142.548 152.551 1.00 68.52 512 LEU A C 1
ATOM 2817 O O . LEU A 1 512 ? 115.332 142.056 153.657 1.00 68.52 512 LEU A O 1
ATOM 2822 N N . GLY A 1 513 ? 116.810 142.836 152.146 1.00 71.66 513 GLY A N 1
ATOM 2823 C CA . GLY A 1 513 ? 117.888 142.944 153.107 1.00 71.66 513 GLY A CA 1
ATOM 2824 C C . GLY A 1 513 ? 117.876 144.244 153.872 1.00 71.66 513 GLY A C 1
ATOM 2825 O O . GLY A 1 513 ? 118.485 144.331 154.939 1.00 71.66 513 GLY A O 1
ATOM 2826 N N . LEU A 1 514 ? 117.183 145.253 153.349 1.00 73.08 514 LEU A N 1
ATOM 2827 C CA . LEU A 1 514 ? 117.048 146.532 154.028 1.00 73.08 514 LEU A CA 1
ATOM 2828 C C . LEU A 1 514 ? 115.823 146.574 154.922 1.00 73.08 514 LEU A C 1
ATOM 2829 O O . LEU A 1 514 ? 115.840 147.256 155.951 1.00 73.08 514 LEU A O 1
ATOM 2834 N N . LEU A 1 515 ? 114.760 145.858 154.556 1.00 75.40 515 LEU A N 1
ATOM 2835 C CA . LEU A 1 515 ? 113.599 145.774 155.432 1.00 75.40 515 LEU A CA 1
ATOM 2836 C C . LEU A 1 515 ? 113.895 144.925 156.657 1.00 75.40 515 LEU A C 1
ATOM 2837 O O . LEU A 1 515 ? 113.328 145.165 157.728 1.00 75.40 515 LEU A O 1
ATOM 2842 N N . PHE A 1 516 ? 114.784 143.939 156.526 1.00 78.18 516 PHE A N 1
ATOM 2843 C CA . PHE A 1 516 ? 115.155 143.131 157.681 1.00 78.18 516 PHE A CA 1
ATOM 2844 C C . PHE A 1 516 ? 115.972 143.936 158.682 1.00 78.18 516 PHE A C 1
ATOM 2845 O O . PHE A 1 516 ? 115.723 143.866 159.890 1.00 78.18 516 PHE A O 1
ATOM 2853 N N . LEU A 1 517 ? 116.957 144.701 158.203 1.00 77.12 517 LEU A N 1
ATOM 2854 C CA . LEU A 1 517 ? 117.736 145.544 159.103 1.00 77.12 517 LEU A CA 1
ATOM 2855 C C . LEU A 1 517 ? 116.859 146.551 159.832 1.00 77.12 517 LEU A C 1
ATOM 2856 O O . LEU A 1 517 ? 117.213 146.998 160.926 1.00 77.12 517 LEU A O 1
ATOM 2861 N N . LEU A 1 518 ? 115.720 146.917 159.249 1.00 77.87 518 LEU A N 1
ATOM 2862 C CA . LEU A 1 518 ? 114.770 147.776 159.940 1.00 77.87 518 LEU A CA 1
ATOM 2863 C C . LEU A 1 518 ? 113.877 147.009 160.904 1.00 77.87 518 LEU A C 1
ATOM 2864 O O . LEU A 1 518 ? 113.084 147.629 161.616 1.00 77.87 518 LEU A O 1
ATOM 2869 N N . ILE A 1 519 ? 113.978 145.684 160.931 1.00 82.06 519 ILE A N 1
ATOM 2870 C CA . ILE A 1 519 ? 113.324 144.890 161.963 1.00 82.06 519 ILE A CA 1
ATOM 2871 C C . ILE A 1 519 ? 114.281 144.609 163.111 1.00 82.06 519 ILE A C 1
ATOM 2872 O O . ILE A 1 519 ? 113.918 144.761 164.279 1.00 82.06 519 ILE A O 1
ATOM 2877 N N . ILE A 1 520 ? 115.510 144.199 162.789 1.00 86.64 520 ILE A N 1
ATOM 2878 C CA . ILE A 1 520 ? 116.519 143.968 163.818 1.00 86.64 520 ILE A CA 1
ATOM 2879 C C . ILE A 1 520 ? 116.784 145.251 164.591 1.00 86.64 520 ILE A C 1
ATOM 2880 O O . ILE A 1 520 ? 116.931 145.236 165.819 1.00 86.64 520 ILE A O 1
ATOM 2885 N N . LEU A 1 521 ? 116.853 146.380 163.885 1.00 88.14 521 LEU A N 1
ATOM 2886 C CA . LEU A 1 521 ? 117.019 147.665 164.553 1.00 88.14 521 LEU A CA 1
ATOM 2887 C C . LEU A 1 521 ? 115.840 147.965 165.464 1.00 88.14 521 LEU A C 1
ATOM 2888 O O . LEU A 1 521 ? 116.019 148.458 166.583 1.00 88.14 521 LEU A O 1
ATOM 2893 N N . GLN A 1 522 ? 114.623 147.673 165.005 1.00 91.12 522 GLN A N 1
ATOM 2894 C CA . GLN A 1 522 ? 113.448 147.978 165.810 1.00 91.12 522 GLN A CA 1
ATOM 2895 C C . GLN A 1 522 ? 113.317 147.034 166.996 1.00 91.12 522 GLN A C 1
ATOM 2896 O O . GLN A 1 522 ? 112.820 147.436 168.052 1.00 91.12 522 GLN A O 1
ATOM 2902 N N . ARG A 1 523 ? 113.739 145.780 166.839 1.00 93.56 523 ARG A N 1
ATOM 2903 C CA . ARG A 1 523 ? 113.747 144.863 167.972 1.00 93.56 523 ARG A CA 1
ATOM 2904 C C . ARG A 1 523 ? 114.792 145.269 169.004 1.00 93.56 523 ARG A C 1
ATOM 2905 O O . ARG A 1 523 ? 114.531 145.212 170.211 1.00 93.56 523 ARG A O 1
ATOM 2913 N N . GLU A 1 524 ? 115.980 145.678 168.553 1.00 97.51 524 GLU A N 1
ATOM 2914 C CA . GLU A 1 524 ? 117.000 146.131 169.492 1.00 97.51 524 GLU A CA 1
ATOM 2915 C C . GLU A 1 524 ? 116.562 147.399 170.218 1.00 97.51 524 GLU A C 1
ATOM 2916 O O . GLU A 1 524 ? 116.679 147.490 171.445 1.00 97.51 524 GLU A O 1
ATOM 2922 N N . ILE A 1 525 ? 116.052 148.386 169.478 1.00 97.58 525 ILE A N 1
ATOM 2923 C CA . ILE A 1 525 ? 115.622 149.637 170.101 1.00 97.58 525 ILE A CA 1
ATOM 2924 C C . ILE A 1 525 ? 114.498 149.379 171.095 1.00 97.58 525 ILE A C 1
ATOM 2925 O O . ILE A 1 525 ? 114.519 149.879 172.226 1.00 97.58 525 ILE A O 1
ATOM 2930 N N . ASN A 1 526 ? 113.497 148.598 170.685 1.00 100.37 526 ASN A N 1
ATOM 2931 C CA . ASN A 1 526 ? 112.407 148.267 171.596 1.00 100.37 526 ASN A CA 1
ATOM 2932 C C . ASN A 1 526 ? 112.927 147.529 172.823 1.00 100.37 526 ASN A C 1
ATOM 2933 O O . ASN A 1 526 ? 112.490 147.797 173.949 1.00 100.37 526 ASN A O 1
ATOM 2938 N N . HIS A 1 527 ? 113.860 146.597 172.624 1.00 104.76 527 HIS A N 1
ATOM 2939 C CA . HIS A 1 527 ? 114.437 145.876 173.753 1.00 104.76 527 HIS A CA 1
ATOM 2940 C C . HIS A 1 527 ? 115.185 146.818 174.684 1.00 104.76 527 HIS A C 1
ATOM 2941 O O . HIS A 1 527 ? 115.100 146.685 175.910 1.00 104.76 527 HIS A O 1
ATOM 2948 N N . ASN A 1 528 ? 115.921 147.779 174.124 1.00 104.35 528 ASN A N 1
ATOM 2949 C CA . ASN A 1 528 ? 116.657 148.717 174.964 1.00 104.35 528 ASN A CA 1
ATOM 2950 C C . ASN A 1 528 ? 115.722 149.732 175.613 1.00 104.35 528 ASN A C 1
ATOM 2951 O O . ASN A 1 528 ? 115.979 150.193 176.730 1.00 104.35 528 ASN A O 1
ATOM 2956 N N . ARG A 1 529 ? 114.630 150.091 174.932 1.00 107.70 529 ARG A N 1
ATOM 2957 C CA . ARG A 1 529 ? 113.605 150.898 175.585 1.00 107.70 529 ARG A CA 1
ATOM 2958 C C . ARG A 1 529 ? 112.926 150.126 176.706 1.00 107.70 529 ARG A C 1
ATOM 2959 O O . ARG A 1 529 ? 112.282 150.727 177.573 1.00 107.70 529 ARG A O 1
ATOM 2967 N N . ALA A 1 530 ? 113.047 148.795 176.701 1.00 109.82 530 ALA A N 1
ATOM 2968 C CA . ALA A 1 530 ? 112.549 147.997 177.816 1.00 109.82 530 ALA A CA 1
ATOM 2969 C C . ALA A 1 530 ? 113.574 147.909 178.934 1.00 109.82 530 ALA A C 1
ATOM 2970 O O . ALA A 1 530 ? 113.205 147.749 180.103 1.00 109.82 530 ALA A O 1
ATOM 2972 N N . LEU A 1 531 ? 114.862 148.017 178.601 1.00 112.49 531 LEU A N 1
ATOM 2973 C CA . LEU A 1 531 ? 115.913 147.862 179.600 1.00 112.49 531 LEU A CA 1
ATOM 2974 C C . LEU A 1 531 ? 115.966 149.029 180.577 1.00 112.49 531 LEU A C 1
ATOM 2975 O O . LEU A 1 531 ? 116.729 148.972 181.546 1.00 112.49 531 LEU A O 1
ATOM 2980 N N . LEU A 1 532 ? 115.196 150.088 180.337 1.00 114.05 532 LEU A N 1
ATOM 2981 C CA . LEU A 1 532 ? 115.020 151.134 181.332 1.00 114.05 532 LEU A CA 1
ATOM 2982 C C . LEU A 1 532 ? 113.906 150.811 182.317 1.00 114.05 532 LEU A C 1
ATOM 2983 O O . LEU A 1 532 ? 113.784 151.496 183.340 1.00 114.05 532 LEU A O 1
ATOM 2988 N N . ARG A 1 533 ? 113.096 149.789 182.036 1.00 117.49 533 ARG A N 1
ATOM 2989 C CA . ARG A 1 533 ? 112.095 149.309 182.977 1.00 117.49 533 ARG A CA 1
ATOM 2990 C C . ARG A 1 533 ? 112.577 148.109 183.780 1.00 117.49 533 ARG A C 1
ATOM 2991 O O . ARG A 1 533 ? 112.039 147.849 184.863 1.00 117.49 533 ARG A O 1
ATOM 2993 N N . ASN A 1 534 ? 113.570 147.380 183.266 1.00 120.84 534 ASN A N 1
ATOM 2994 C CA . ASN A 1 534 ? 114.258 146.316 183.998 1.00 120.84 534 ASN A CA 1
ATOM 2995 C C . ASN A 1 534 ? 113.301 145.196 184.411 1.00 120.84 534 ASN A C 1
ATOM 2996 O O . ASN A 1 534 ? 113.110 144.903 185.592 1.00 120.84 534 ASN A O 1
ATOM 3001 N N . ASP A 1 535 ? 112.697 144.571 183.406 1.00 125.48 535 ASP A N 1
ATOM 3002 C CA . ASP A 1 535 ? 111.983 143.329 183.639 1.00 125.48 535 ASP A CA 1
ATOM 3003 C C . ASP A 1 535 ? 112.981 142.195 183.865 1.00 125.48 535 ASP A C 1
ATOM 3004 O O . ASP A 1 535 ? 114.149 142.275 183.474 1.00 125.48 535 ASP A O 1
ATOM 3009 N N . LEU A 1 536 ? 112.504 141.129 184.509 1.00 128.41 536 LEU A N 1
ATOM 3010 C CA . LEU A 1 536 ? 113.362 139.994 184.831 1.00 128.41 536 LEU A CA 1
ATOM 3011 C C . LEU A 1 536 ? 113.909 139.292 183.595 1.00 128.41 536 LEU A C 1
ATOM 3012 O O . LEU A 1 536 ? 114.900 138.562 183.710 1.00 128.41 536 LEU A O 1
ATOM 3014 N N . CYS A 1 537 ? 113.301 139.493 182.425 1.00 130.48 537 CYS A N 1
ATOM 3015 C CA . CYS A 1 537 ? 113.740 138.834 181.196 1.00 130.48 537 CYS A CA 1
ATOM 3016 C C . CYS A 1 537 ? 114.911 139.608 180.585 1.00 130.48 537 CYS A C 1
ATOM 3017 O O . CYS A 1 537 ? 114.802 140.265 179.549 1.00 130.48 537 CYS A O 1
ATOM 3019 N N . ALA A 1 538 ? 116.056 139.524 181.262 1.00 130.96 538 ALA A N 1
ATOM 3020 C CA . ALA A 1 538 ? 117.289 140.071 180.693 1.00 130.96 538 ALA A CA 1
ATOM 3021 C C . ALA A 1 538 ? 117.921 139.071 179.732 1.00 130.96 538 ALA A C 1
ATOM 3022 O O . ALA A 1 538 ? 118.057 139.338 178.533 1.00 130.96 538 ALA A O 1
ATOM 3024 N N . LEU A 1 539 ? 118.308 137.903 180.246 1.00 131.67 539 LEU A N 1
ATOM 3025 C CA . LEU A 1 539 ? 118.777 136.806 179.412 1.00 131.67 539 LEU A CA 1
ATOM 3026 C C . LEU A 1 539 ? 118.341 135.436 179.905 1.00 131.67 539 LEU A C 1
ATOM 3027 O O . LEU A 1 539 ? 118.725 134.436 179.292 1.00 131.67 539 LEU A O 1
ATOM 3029 N N . GLU A 1 540 ? 117.559 135.348 180.983 1.00 131.32 540 GLU A N 1
ATOM 3030 C CA . GLU A 1 540 ? 117.144 134.077 181.563 1.00 131.32 540 GLU A CA 1
ATOM 3031 C C . GLU A 1 540 ? 115.713 133.706 181.200 1.00 131.32 540 GLU A C 1
ATOM 3032 O O . GLU A 1 540 ? 115.470 132.613 180.683 1.00 131.32 540 GLU A O 1
ATOM 3034 N N . CYS A 1 541 ? 114.756 134.601 181.458 1.00 128.86 541 CYS A N 1
ATOM 3035 C CA . CYS A 1 541 ? 113.364 134.322 181.120 1.00 128.86 541 CYS A CA 1
ATOM 3036 C C . CYS A 1 541 ? 113.158 134.174 179.619 1.00 128.86 541 CYS A C 1
ATOM 3037 O O . CYS A 1 541 ? 112.120 133.654 179.195 1.00 128.86 541 CYS A O 1
ATOM 3039 N N . GLY A 1 542 ? 114.113 134.624 178.811 1.00 125.71 542 GLY A N 1
ATOM 3040 C CA . GLY A 1 542 ? 114.067 134.394 177.383 1.00 125.71 542 GLY A CA 1
ATOM 3041 C C . GLY A 1 542 ? 115.317 133.701 176.886 1.00 125.71 542 GLY A C 1
ATOM 3042 O O . GLY A 1 542 ? 115.701 132.647 177.402 1.00 125.71 542 GLY A O 1
ATOM 3043 N N . ILE A 1 543 ? 115.959 134.286 175.881 1.00 120.98 543 ILE A N 1
ATOM 3044 C CA . ILE A 1 543 ? 117.227 133.783 175.360 1.00 120.98 543 ILE A CA 1
ATOM 3045 C C . ILE A 1 543 ? 118.136 134.987 175.143 1.00 120.98 543 ILE A C 1
ATOM 3046 O O . ILE A 1 543 ? 117.657 136.045 174.712 1.00 120.98 543 ILE A O 1
ATOM 3051 N N . PRO A 1 544 ? 119.429 134.891 175.453 1.00 120.94 544 PRO A N 1
ATOM 3052 C CA . PRO A 1 544 ? 120.327 136.043 175.261 1.00 120.94 544 PRO A CA 1
ATOM 3053 C C . PRO A 1 544 ? 120.308 136.537 173.823 1.00 120.94 544 PRO A C 1
ATOM 3054 O O . PRO A 1 544 ? 120.689 135.822 172.893 1.00 120.94 544 PRO A O 1
ATOM 3058 N N . LYS A 1 545 ? 119.861 137.777 173.650 1.00 115.27 545 LYS A N 1
ATOM 3059 C CA . LYS A 1 545 ? 119.708 138.351 172.320 1.00 115.27 545 LYS A CA 1
ATOM 3060 C C . LYS A 1 545 ? 121.071 138.713 171.744 1.00 115.27 545 LYS A C 1
ATOM 3061 O O . LYS A 1 545 ? 121.801 139.526 172.320 1.00 115.27 545 LYS A O 1
ATOM 3067 N N . HIS A 1 546 ? 121.415 138.108 170.609 1.00 110.74 546 HIS A N 1
ATOM 3068 C CA . HIS A 1 546 ? 122.660 138.386 169.897 1.00 110.74 546 HIS A CA 1
ATOM 3069 C C . HIS A 1 546 ? 122.299 138.790 168.472 1.00 110.74 546 HIS A C 1
ATOM 3070 O O . HIS A 1 546 ? 122.218 137.949 167.575 1.00 110.74 546 HIS A O 1
ATOM 3077 N N . PHE A 1 547 ? 122.095 140.087 168.270 1.00 102.10 547 PHE A N 1
ATOM 3078 C CA . PHE A 1 547 ? 121.771 140.619 166.955 1.00 102.10 547 PHE A CA 1
ATOM 3079 C C . PHE A 1 547 ? 122.988 140.781 166.059 1.00 102.10 547 PHE A C 1
ATOM 3080 O O . PHE A 1 547 ? 122.816 141.055 164.866 1.00 102.10 547 PHE A O 1
ATOM 3088 N N . GLY A 1 548 ? 124.202 140.643 166.603 1.00 100.70 548 GLY A N 1
ATOM 3089 C CA . GLY A 1 548 ? 125.394 140.851 165.800 1.00 100.70 548 GLY A CA 1
ATOM 3090 C C . GLY A 1 548 ? 125.447 139.985 164.558 1.00 100.70 548 GLY A C 1
ATOM 3091 O O . GLY A 1 548 ? 125.977 140.407 163.526 1.00 100.70 548 GLY A O 1
ATOM 3092 N N . LEU A 1 549 ? 124.889 138.776 164.630 1.00 99.01 549 LEU A N 1
ATOM 3093 C CA . LEU A 1 549 ? 124.839 137.902 163.468 1.00 99.01 549 LEU A CA 1
ATOM 3094 C C . LEU A 1 549 ? 123.496 137.974 162.745 1.00 99.01 549 LEU A C 1
ATOM 3095 O O . LEU A 1 549 ? 123.377 137.459 161.632 1.00 99.01 549 LEU A O 1
ATOM 3100 N N . PHE A 1 550 ? 122.492 138.633 163.339 1.00 93.70 550 PHE A N 1
ATOM 3101 C CA . PHE A 1 550 ? 121.328 139.080 162.572 1.00 93.70 550 PHE A CA 1
ATOM 3102 C C . PHE A 1 550 ? 121.706 140.190 161.598 1.00 93.70 550 PHE A C 1
ATOM 3103 O O . PHE A 1 550 ? 121.323 140.157 160.425 1.00 93.70 550 PHE A O 1
ATOM 3111 N N . TYR A 1 551 ? 122.440 141.194 162.076 1.00 93.44 551 TYR A N 1
ATOM 3112 C CA . TYR A 1 551 ? 122.948 142.228 161.181 1.00 93.44 551 TYR A CA 1
ATOM 3113 C C . TYR A 1 551 ? 123.749 141.626 160.039 1.00 93.44 551 TYR A C 1
ATOM 3114 O O . TYR A 1 551 ? 123.676 142.102 158.901 1.00 93.44 551 TYR A O 1
ATOM 3123 N N . ALA A 1 552 ? 124.500 140.562 160.318 1.00 91.66 552 ALA A N 1
ATOM 3124 C CA . ALA A 1 552 ? 125.246 139.894 159.257 1.00 91.66 552 ALA A CA 1
ATOM 3125 C C . ALA A 1 552 ? 124.307 139.297 158.218 1.00 91.66 552 ALA A C 1
ATOM 3126 O O . ALA A 1 552 ? 124.559 139.396 157.013 1.00 91.66 552 ALA A O 1
ATOM 3128 N N . MET A 1 553 ? 123.218 138.670 158.667 1.00 90.81 553 MET A N 1
ATOM 3129 C CA . MET A 1 553 ? 122.251 138.110 157.728 1.00 90.81 553 MET A CA 1
ATOM 3130 C C . MET A 1 553 ? 121.557 139.203 156.928 1.00 90.81 553 MET A C 1
ATOM 3131 O O . MET A 1 553 ? 121.384 139.081 155.710 1.00 90.81 553 MET A O 1
ATOM 3136 N N . GLY A 1 554 ? 121.152 140.283 157.596 1.00 85.39 554 GLY A N 1
ATOM 3137 C CA . GLY A 1 554 ? 120.439 141.342 156.907 1.00 85.39 554 GLY A CA 1
ATOM 3138 C C . GLY A 1 554 ? 121.307 142.138 155.956 1.00 85.39 554 GLY A C 1
ATOM 3139 O O . GLY A 1 554 ? 120.788 142.809 155.060 1.00 85.39 554 GLY A O 1
ATOM 3140 N N . THR A 1 555 ? 122.627 142.077 156.122 1.00 84.38 555 THR A N 1
ATOM 3141 C CA . THR A 1 555 ? 123.521 142.813 155.243 1.00 84.38 555 THR A CA 1
ATOM 3142 C C . THR A 1 555 ? 124.167 141.930 154.188 1.00 84.38 555 THR A C 1
ATOM 3143 O O . THR A 1 555 ? 124.633 142.448 153.169 1.00 84.38 555 THR A O 1
ATOM 3147 N N . ALA A 1 556 ? 124.210 140.616 154.410 1.00 85.94 556 ALA A N 1
ATOM 3148 C CA . ALA A 1 556 ? 124.639 139.717 153.347 1.00 85.94 556 ALA A CA 1
ATOM 3149 C C . ALA A 1 556 ? 123.582 139.611 152.257 1.00 85.94 556 ALA A C 1
ATOM 3150 O O . ALA A 1 556 ? 123.921 139.452 151.081 1.00 85.94 556 ALA A O 1
ATOM 3152 N N . LEU A 1 557 ? 122.303 139.703 152.624 1.00 77.65 557 LEU A N 1
ATOM 3153 C CA . LEU A 1 557 ? 121.254 139.716 151.610 1.00 77.65 557 LEU A CA 1
ATOM 3154 C C . LEU A 1 557 ? 121.369 140.955 150.732 1.00 77.65 557 LEU A C 1
ATOM 3155 O O . LEU A 1 557 ? 121.089 140.901 149.531 1.00 77.65 557 LEU A O 1
ATOM 3160 N N . MET A 1 558 ? 121.794 142.078 151.313 1.00 81.47 558 MET A N 1
ATOM 3161 C CA . MET A 1 558 ? 122.023 143.290 150.532 1.00 81.47 558 MET A CA 1
ATOM 3162 C C . MET A 1 558 ? 123.148 143.105 149.522 1.00 81.47 558 MET A C 1
ATOM 3163 O O . MET A 1 558 ? 123.016 143.492 148.357 1.00 81.47 558 MET A O 1
ATOM 3168 N N . MET A 1 559 ? 124.268 142.524 149.951 1.00 85.95 559 MET A N 1
ATOM 3169 C CA . MET A 1 559 ? 125.400 142.376 149.044 1.00 85.95 559 MET A CA 1
ATOM 3170 C C . MET A 1 559 ? 125.115 141.354 147.953 1.00 85.95 559 MET A C 1
ATOM 3171 O O . MET A 1 559 ? 125.729 141.409 146.882 1.00 85.95 559 MET A O 1
ATOM 3176 N N . GLU A 1 560 ? 124.205 140.413 148.204 1.00 84.63 560 GLU A N 1
ATOM 3177 C CA . GLU A 1 560 ? 123.828 139.469 147.159 1.00 84.63 560 GLU A CA 1
ATOM 3178 C C . GLU A 1 560 ? 123.154 140.170 145.987 1.00 84.63 560 GLU A C 1
ATOM 3179 O O . GLU A 1 560 ? 123.409 139.820 144.829 1.00 84.63 560 GLU A O 1
ATOM 3185 N N . GLY A 1 561 ? 122.306 141.156 146.258 1.00 77.28 561 GLY A N 1
ATOM 3186 C CA . GLY A 1 561 ? 121.700 141.939 145.205 1.00 77.28 561 GLY A CA 1
ATOM 3187 C C . GLY A 1 561 ? 122.627 142.911 144.525 1.00 77.28 561 GLY A C 1
ATOM 3188 O O . GLY A 1 561 ? 122.176 143.741 143.735 1.00 77.28 561 GLY A O 1
ATOM 3189 N N . LEU A 1 562 ? 123.919 142.841 144.824 1.00 77.91 562 LEU A N 1
ATOM 3190 C CA . LEU A 1 562 ? 124.942 143.587 144.113 1.00 77.91 562 LEU A CA 1
ATOM 3191 C C . LEU A 1 562 ? 126.010 142.695 143.512 1.00 77.91 562 LEU A C 1
ATOM 3192 O O . LEU A 1 562 ? 126.514 143.002 142.431 1.00 77.91 562 LEU A O 1
ATOM 3197 N N . LEU A 1 563 ? 126.367 141.599 144.181 1.00 83.13 563 LEU A N 1
ATOM 3198 C CA . LEU A 1 563 ? 127.268 140.624 143.585 1.00 83.13 563 LEU A CA 1
ATOM 3199 C C . LEU A 1 563 ? 126.644 139.937 142.380 1.00 83.13 563 LEU A C 1
ATOM 3200 O O . LEU A 1 563 ? 127.344 139.688 141.394 1.00 83.13 563 LEU A O 1
ATOM 3205 N N . SER A 1 564 ? 125.350 139.632 142.436 1.00 76.22 564 SER A N 1
ATOM 3206 C CA . SER A 1 564 ? 124.645 139.022 141.317 1.00 76.22 564 SER A CA 1
ATOM 3207 C C . SER A 1 564 ? 124.182 140.033 140.281 1.00 76.22 564 SER A C 1
ATOM 3208 O O . SER A 1 564 ? 124.207 139.729 139.085 1.00 76.22 564 SER A O 1
ATOM 3211 N N . ALA A 1 565 ? 123.755 141.222 140.710 1.00 74.19 565 ALA A N 1
ATOM 3212 C CA . ALA A 1 565 ? 123.405 142.262 139.751 1.00 74.19 565 ALA A CA 1
ATOM 3213 C C . ALA A 1 565 ? 124.608 142.682 138.920 1.00 74.19 565 ALA A C 1
ATOM 3214 O O . ALA A 1 565 ? 124.450 143.083 137.764 1.00 74.19 565 ALA A O 1
ATOM 3216 N N . CYS A 1 566 ? 125.810 142.598 139.485 1.00 80.38 566 CYS A N 1
ATOM 3217 C CA . CYS A 1 566 ? 127.022 142.866 138.725 1.00 80.38 566 CYS A CA 1
ATOM 3218 C C . CYS A 1 566 ? 127.501 141.645 137.958 1.00 80.38 566 CYS A C 1
ATOM 3219 O O . CYS A 1 566 ? 128.139 141.793 136.911 1.00 80.38 566 CYS A O 1
ATOM 3222 N N . TYR A 1 567 ? 127.211 140.444 138.457 1.00 79.29 567 TYR A N 1
ATOM 3223 C CA . TYR A 1 567 ? 127.502 139.243 137.685 1.00 79.29 567 TYR A CA 1
ATOM 3224 C C . TYR A 1 567 ? 126.626 139.165 136.442 1.00 79.29 567 TYR A C 1
ATOM 3225 O O . TYR A 1 567 ? 127.074 138.696 135.391 1.00 79.29 567 TYR A O 1
ATOM 3234 N N . HIS A 1 568 ? 125.379 139.624 136.537 1.00 71.20 568 HIS A N 1
ATOM 3235 C CA . HIS A 1 568 ? 124.494 139.621 135.381 1.00 71.20 568 HIS A CA 1
ATOM 3236 C C . HIS A 1 568 ? 124.745 140.844 134.513 1.00 71.20 568 HIS A C 1
ATOM 3237 O O . HIS A 1 568 ? 123.814 141.575 134.163 1.00 71.20 568 HIS A O 1
ATOM 3244 N N . VAL A 1 569 ? 126.013 141.074 134.173 1.00 75.60 569 VAL A N 1
ATOM 3245 C CA . VAL A 1 569 ? 126.398 141.994 133.115 1.00 75.60 569 VAL A CA 1
ATOM 3246 C C . VAL A 1 569 ? 127.190 141.315 132.006 1.00 75.60 569 VAL A C 1
ATOM 3247 O O . VAL A 1 569 ? 127.152 141.755 130.853 1.00 75.60 569 VAL A O 1
ATOM 3251 N N . CYS A 1 570 ? 127.911 140.246 132.334 1.00 79.57 570 CYS A N 1
ATOM 3252 C CA . CYS A 1 570 ? 128.387 139.276 131.351 1.00 79.57 570 CYS A CA 1
ATOM 3253 C C . CYS A 1 570 ? 128.586 137.986 132.126 1.00 79.57 570 CYS A C 1
ATOM 3254 O O . CYS A 1 570 ? 129.681 137.712 132.635 1.00 79.57 570 CYS A O 1
ATOM 3257 N N . PRO A 1 571 ? 127.540 137.174 132.260 1.00 72.29 571 PRO A N 1
ATOM 3258 C CA . PRO A 1 571 ? 127.713 135.857 132.879 1.00 72.29 571 PRO A CA 1
ATOM 3259 C C . PRO A 1 571 ? 128.720 135.030 132.097 1.00 72.29 571 PRO A C 1
ATOM 3260 O O . PRO A 1 571 ? 128.806 135.122 130.872 1.00 72.29 571 PRO A O 1
ATOM 3264 N N . ASN A 1 572 ? 129.482 134.221 132.813 1.00 84.66 572 ASN A N 1
ATOM 3265 C CA . ASN A 1 572 ? 130.643 133.558 132.229 1.00 84.66 572 ASN A CA 1
ATOM 3266 C C . ASN A 1 572 ? 131.066 132.421 133.154 1.00 84.66 572 ASN A C 1
ATOM 3267 O O . ASN A 1 572 ? 130.355 132.075 134.106 1.00 84.66 572 ASN A O 1
ATOM 3272 N N . TYR A 1 573 ? 132.226 131.834 132.861 1.00 90.06 573 TYR A N 1
ATOM 3273 C CA . TYR A 1 573 ? 132.856 130.832 133.712 1.00 90.06 573 TYR A CA 1
ATOM 3274 C C . TYR A 1 573 ? 133.812 131.476 134.708 1.00 90.06 573 TYR A C 1
ATOM 3275 O O . TYR A 1 573 ? 133.782 131.159 135.901 1.00 90.06 573 TYR A O 1
ATOM 3277 N N . THR A 1 574 ? 134.670 132.378 134.226 1.00 92.80 574 THR A N 1
ATOM 3278 C CA . THR A 1 574 ? 135.542 133.130 135.120 1.00 92.80 574 THR A CA 1
ATOM 3279 C C . THR A 1 574 ? 134.742 134.003 136.075 1.00 92.80 574 THR A C 1
ATOM 3280 O O . THR A 1 574 ? 135.208 134.309 137.177 1.00 92.80 574 THR A O 1
ATOM 3284 N N . ASN A 1 575 ? 133.544 134.408 135.671 1.00 94.41 575 ASN A N 1
ATOM 3285 C CA . ASN A 1 575 ? 132.746 135.394 136.384 1.00 94.41 575 ASN A CA 1
ATOM 3286 C C . ASN A 1 575 ? 131.734 134.778 137.345 1.00 94.41 575 ASN A C 1
ATOM 3287 O O . ASN A 1 575 ? 131.042 135.523 138.046 1.00 94.41 575 ASN A O 1
ATOM 3292 N N . PHE A 1 576 ? 131.638 133.447 137.414 1.00 100.50 576 PHE A N 1
ATOM 3293 C CA . PHE A 1 576 ? 130.477 132.830 138.052 1.00 100.50 576 PHE A CA 1
ATOM 3294 C C . PHE A 1 576 ? 130.493 132.960 139.570 1.00 100.50 576 PHE A C 1
ATOM 3295 O O . PHE A 1 576 ? 129.437 133.143 140.186 1.00 100.50 576 PHE A O 1
ATOM 3303 N N . GLN A 1 577 ? 131.664 132.857 140.198 1.00 102.12 577 GLN A N 1
ATOM 3304 C CA . GLN A 1 577 ? 131.710 132.667 141.645 1.00 102.12 577 GLN A CA 1
ATOM 3305 C C . GLN A 1 577 ? 131.109 133.831 142.424 1.00 102.12 577 GLN A C 1
ATOM 3306 O O . GLN A 1 577 ? 130.832 133.674 143.616 1.00 102.12 577 GLN A O 1
ATOM 3312 N N . PHE A 1 578 ? 130.902 134.983 141.788 1.00 102.52 578 PHE A N 1
ATOM 3313 C CA . PHE A 1 578 ? 130.517 136.181 142.526 1.00 102.52 578 PHE A CA 1
ATOM 3314 C C . PHE A 1 578 ? 129.146 136.041 143.183 1.00 102.52 578 PHE A C 1
ATOM 3315 O O . PHE A 1 578 ? 128.959 136.472 144.328 1.00 102.52 578 PHE A O 1
ATOM 3323 N N . ASP A 1 579 ? 128.172 135.450 142.488 1.00 97.40 579 ASP A N 1
ATOM 3324 C CA . ASP A 1 579 ? 126.794 135.506 142.977 1.00 97.40 579 ASP A CA 1
ATOM 3325 C C . ASP A 1 579 ? 126.443 134.345 143.908 1.00 97.40 579 ASP A C 1
ATOM 3326 O O . ASP A 1 579 ? 126.064 134.566 145.063 1.00 97.40 579 ASP A O 1
ATOM 3331 N N . THR A 1 580 ? 126.562 133.104 143.427 1.00 102.97 580 THR A N 1
ATOM 3332 C CA . THR A 1 580 ? 126.024 131.974 144.177 1.00 102.97 580 THR A CA 1
ATOM 3333 C C . THR A 1 580 ? 126.904 131.601 145.361 1.00 102.97 580 THR A C 1
ATOM 3334 O O . THR A 1 580 ? 126.399 131.104 146.373 1.00 102.97 580 THR A O 1
ATOM 3338 N N . SER A 1 581 ? 128.216 131.819 145.252 1.00 104.34 581 SER A N 1
ATOM 3339 C CA . SER A 1 581 ? 129.105 131.495 146.361 1.00 104.34 581 SER A CA 1
ATOM 3340 C C . SER A 1 581 ? 128.820 132.366 147.576 1.00 104.34 581 SER A C 1
ATOM 3341 O O . SER A 1 581 ? 129.043 131.935 148.713 1.00 104.34 581 SER A O 1
ATOM 3344 N N . PHE A 1 582 ? 128.324 133.583 147.360 1.00 100.26 582 PHE A N 1
ATOM 3345 C CA . PHE A 1 582 ? 128.043 134.475 148.473 1.00 100.26 582 PHE A CA 1
ATOM 3346 C C . PHE A 1 582 ? 126.675 134.199 149.086 1.00 100.26 582 PHE A C 1
ATOM 3347 O O . PHE A 1 582 ? 126.360 134.752 150.145 1.00 100.26 582 PHE A O 1
ATOM 3355 N N . MET A 1 583 ? 125.865 133.341 148.462 1.00 99.56 583 MET A N 1
ATOM 3356 C CA . MET A 1 583 ? 124.666 132.844 149.121 1.00 99.56 583 MET A CA 1
ATOM 3357 C C . MET A 1 583 ? 124.978 131.722 150.097 1.00 99.56 583 MET A C 1
ATOM 3358 O O . MET A 1 583 ? 124.122 131.385 150.921 1.00 99.56 583 MET A O 1
ATOM 3363 N N . TYR A 1 584 ? 126.174 131.137 150.013 1.00 105.87 584 TYR A N 1
ATOM 3364 C CA . TYR A 1 584 ? 126.611 130.189 151.029 1.00 105.87 584 TYR A CA 1
ATOM 3365 C C . TYR A 1 584 ? 126.727 130.871 152.385 1.00 105.87 584 TYR A C 1
ATOM 3366 O O . TYR A 1 584 ? 126.414 130.271 153.420 1.00 105.87 584 TYR A O 1
ATOM 3375 N N . MET A 1 585 ? 127.200 132.120 152.394 1.00 105.34 585 MET A N 1
ATOM 3376 C CA . MET A 1 585 ? 127.294 132.874 153.639 1.00 105.34 585 MET A CA 1
ATOM 3377 C C . MET A 1 585 ? 125.937 132.967 154.321 1.00 105.34 585 MET A C 1
ATOM 3378 O O . MET A 1 585 ? 125.801 132.634 155.502 1.00 105.34 585 MET A O 1
ATOM 3383 N N . ILE A 1 586 ? 124.913 133.398 153.580 1.00 99.31 586 ILE A N 1
ATOM 3384 C CA . ILE A 1 586 ? 123.562 133.435 154.131 1.00 99.31 586 ILE A CA 1
ATOM 3385 C C . ILE A 1 586 ? 123.128 132.039 154.553 1.00 99.31 586 ILE A C 1
ATOM 3386 O O . ILE A 1 586 ? 122.477 131.858 155.589 1.00 99.31 586 ILE A O 1
ATOM 3391 N N . ALA A 1 587 ? 123.486 131.030 153.758 1.00 104.63 587 ALA A N 1
ATOM 3392 C CA . ALA A 1 587 ? 123.234 129.654 154.163 1.00 104.63 587 ALA A CA 1
ATOM 3393 C C . ALA A 1 587 ? 124.000 129.308 155.432 1.00 104.63 587 ALA A C 1
ATOM 3394 O O . ALA A 1 587 ? 123.479 128.616 156.313 1.00 104.63 587 ALA A O 1
ATOM 3396 N N . GLY A 1 588 ? 125.245 129.777 155.539 1.00 105.80 588 GLY A N 1
ATOM 3397 C CA . GLY A 1 588 ? 126.009 129.532 156.748 1.00 105.80 588 GLY A CA 1
ATOM 3398 C C . GLY A 1 588 ? 125.395 130.192 157.969 1.00 105.80 588 GLY A C 1
ATOM 3399 O O . GLY A 1 588 ? 125.164 129.542 158.991 1.00 105.80 588 GLY A O 1
ATOM 3400 N N . LEU A 1 589 ? 125.091 131.489 157.866 1.00 102.13 589 LEU A N 1
ATOM 3401 C CA . LEU A 1 589 ? 124.552 132.207 159.016 1.00 102.13 589 LEU A CA 1
ATOM 3402 C C . LEU A 1 589 ? 123.199 131.656 159.443 1.00 102.13 589 LEU A C 1
ATOM 3403 O O . LEU A 1 589 ? 122.852 131.717 160.627 1.00 102.13 589 LEU A O 1
ATOM 3408 N N . CYS A 1 590 ? 122.422 131.116 158.502 1.00 104.01 590 CYS A N 1
ATOM 3409 C CA . CYS A 1 590 ? 121.151 130.495 158.855 1.00 104.01 590 CYS A CA 1
ATOM 3410 C C . CYS A 1 590 ? 121.332 129.197 159.629 1.00 104.01 590 CYS A C 1
ATOM 3411 O O . CYS A 1 590 ? 120.363 128.703 160.213 1.00 104.01 590 CYS A O 1
ATOM 3414 N N . MET A 1 591 ? 122.540 128.636 159.638 1.00 109.80 591 MET A N 1
ATOM 3415 C CA . MET A 1 591 ? 122.846 127.448 160.424 1.00 109.80 591 MET A CA 1
ATOM 3416 C C . MET A 1 591 ? 123.392 127.802 161.799 1.00 109.80 591 MET A C 1
ATOM 3417 O O . MET A 1 591 ? 123.063 127.135 162.787 1.00 109.80 591 MET A O 1
ATOM 3422 N N . LEU A 1 592 ? 124.235 128.835 161.873 1.00 111.14 592 LEU A N 1
ATOM 3423 C CA . LEU A 1 592 ? 124.836 129.215 163.149 1.00 111.14 592 LEU A CA 1
ATOM 3424 C C . LEU A 1 592 ? 123.788 129.652 164.162 1.00 111.14 592 LEU A C 1
ATOM 3425 O O . LEU A 1 592 ? 123.884 129.304 165.343 1.00 111.14 592 LEU A O 1
ATOM 3430 N N . LYS A 1 593 ? 122.788 130.424 163.725 1.00 108.54 593 LYS A N 1
ATOM 3431 C CA . LYS A 1 593 ? 121.770 130.897 164.659 1.00 108.54 593 LYS A CA 1
ATOM 3432 C C . LYS A 1 593 ? 121.150 129.769 165.463 1.00 108.54 593 LYS A C 1
ATOM 3433 O O . LYS A 1 593 ? 121.156 129.815 166.697 1.00 108.54 593 LYS A O 1
ATOM 3439 N N . LEU A 1 594 ? 120.656 128.727 164.801 1.00 113.68 594 LEU A N 1
ATOM 3440 C CA . LEU A 1 594 ? 119.997 127.670 165.551 1.00 113.68 594 LEU A CA 1
ATOM 3441 C C . LEU A 1 594 ? 120.995 126.937 166.437 1.00 113.68 594 LEU A C 1
ATOM 3442 O O . LEU A 1 594 ? 120.646 126.469 167.527 1.00 113.68 594 LEU A O 1
ATOM 3447 N N . TYR A 1 595 ? 122.248 126.832 165.990 1.00 118.00 595 TYR A N 1
ATOM 3448 C CA . TYR A 1 595 ? 123.301 126.344 166.872 1.00 118.00 595 TYR A CA 1
ATOM 3449 C C . TYR A 1 595 ? 123.621 127.359 167.965 1.00 118.00 595 TYR A C 1
ATOM 3450 O O . TYR A 1 595 ? 123.690 127.003 169.147 1.00 118.00 595 TYR A O 1
ATOM 3459 N N . GLN A 1 596 ? 123.814 128.627 167.596 1.00 116.18 596 GLN A N 1
ATOM 3460 C CA . GLN A 1 596 ? 124.181 129.664 168.557 1.00 116.18 596 GLN A CA 1
ATOM 3461 C C . GLN A 1 596 ? 123.027 130.073 169.460 1.00 116.18 596 GLN A C 1
ATOM 3462 O O . GLN A 1 596 ? 123.203 130.959 170.302 1.00 116.18 596 GLN A O 1
ATOM 3468 N N . LYS A 1 597 ? 121.860 129.452 169.314 1.00 116.16 597 LYS A N 1
ATOM 3469 C CA . LYS A 1 597 ? 120.743 129.697 170.213 1.00 116.16 597 LYS A CA 1
ATOM 3470 C C . LYS A 1 597 ? 120.742 128.720 171.377 1.00 116.16 597 LYS A C 1
ATOM 3471 O O . LYS A 1 597 ? 120.345 129.079 172.490 1.00 116.16 597 LYS A O 1
ATOM 3477 N N . ARG A 1 598 ? 121.184 127.490 171.134 1.00 121.77 598 ARG A N 1
ATOM 3478 C CA . ARG A 1 598 ? 121.267 126.467 172.163 1.00 121.77 598 ARG A CA 1
ATOM 3479 C C . ARG A 1 598 ? 122.662 126.359 172.763 1.00 121.77 598 ARG A C 1
ATOM 3480 O O . ARG A 1 598 ? 122.896 125.494 173.610 1.00 121.77 598 ARG A O 1
ATOM 3488 N N . HIS A 1 599 ? 123.591 127.217 172.342 1.00 122.15 599 HIS A N 1
ATOM 3489 C CA . HIS A 1 599 ? 124.959 127.214 172.843 1.00 122.15 599 HIS A CA 1
ATOM 3490 C C . HIS A 1 599 ? 125.467 128.649 172.902 1.00 122.15 599 HIS A C 1
ATOM 3491 O O . HIS A 1 599 ? 125.797 129.237 171.864 1.00 122.15 599 HIS A O 1
ATOM 3498 N N . PRO A 1 600 ? 125.543 129.246 174.093 1.00 129.52 600 PRO A N 1
ATOM 3499 C CA . PRO A 1 600 ? 125.860 130.678 174.188 1.00 129.52 600 PRO A CA 1
ATOM 3500 C C . PRO A 1 600 ? 127.290 131.020 173.795 1.00 129.52 600 PRO A C 1
ATOM 3501 O O . PRO A 1 600 ? 127.511 131.910 172.967 1.00 129.52 600 PRO A O 1
ATOM 3505 N N . ASP A 1 601 ? 128.268 130.324 174.373 1.00 133.88 601 ASP A N 1
ATOM 3506 C CA . ASP A 1 601 ? 129.678 130.634 174.131 1.00 133.88 601 ASP A CA 1
ATOM 3507 C C . ASP A 1 601 ? 130.135 129.964 172.835 1.00 133.88 601 ASP A C 1
ATOM 3508 O O . ASP A 1 601 ? 131.019 129.105 172.806 1.00 133.88 601 ASP A O 1
ATOM 3513 N N . ILE A 1 602 ? 129.505 130.386 171.741 1.00 132.63 602 ILE A N 1
ATOM 3514 C CA . ILE A 1 602 ? 129.797 129.865 170.414 1.00 132.63 602 ILE A CA 1
ATOM 3515 C C . ILE A 1 602 ? 130.595 130.858 169.581 1.00 132.63 602 ILE A C 1
ATOM 3516 O O . ILE A 1 602 ? 130.755 130.660 168.372 1.00 132.63 602 ILE A O 1
ATOM 3518 N N . ASN A 1 603 ? 131.095 131.934 170.197 1.00 135.63 603 ASN A N 1
ATOM 3519 C CA . ASN A 1 603 ? 131.939 132.874 169.467 1.00 135.63 603 ASN A CA 1
ATOM 3520 C C . ASN A 1 603 ? 133.216 132.207 168.979 1.00 135.63 603 ASN A C 1
ATOM 3521 O O . ASN A 1 603 ? 133.749 132.579 167.927 1.00 135.63 603 ASN A O 1
ATOM 3523 N N . ALA A 1 604 ? 133.724 131.225 169.728 1.00 137.98 604 ALA A N 1
ATOM 3524 C CA . ALA A 1 604 ? 134.829 130.415 169.232 1.00 137.98 604 ALA A CA 1
ATOM 3525 C C . ALA A 1 604 ? 134.381 129.507 168.095 1.00 137.98 604 ALA A C 1
ATOM 3526 O O . ALA A 1 604 ? 135.163 129.230 167.179 1.00 137.98 604 ALA A O 1
ATOM 3528 N N . SER A 1 605 ? 133.132 129.037 168.136 1.00 138.95 605 SER A N 1
ATOM 3529 C CA . SER A 1 605 ? 132.591 128.232 167.050 1.00 138.95 605 SER A CA 1
ATOM 3530 C C . SER A 1 605 ? 132.126 129.078 165.876 1.00 138.95 605 SER A C 1
ATOM 3531 O O . SER A 1 605 ? 131.892 128.533 164.791 1.00 138.95 605 SER A O 1
ATOM 3533 N N . ALA A 1 606 ? 131.981 130.392 166.065 1.00 138.72 606 ALA A N 1
ATOM 3534 C CA . ALA A 1 606 ? 131.641 131.266 164.948 1.00 138.72 606 ALA A CA 1
ATOM 3535 C C . ALA A 1 606 ? 132.741 131.258 163.894 1.00 138.72 606 ALA A C 1
ATOM 3536 O O . ALA A 1 606 ? 132.460 131.193 162.692 1.00 138.72 606 ALA A O 1
ATOM 3538 N N . TYR A 1 607 ? 134.000 131.321 164.325 1.00 141.86 607 TYR A N 1
ATOM 3539 C CA . TYR A 1 607 ? 135.122 131.224 163.403 1.00 141.86 607 TYR A CA 1
ATOM 3540 C C . TYR A 1 607 ? 135.401 129.795 162.960 1.00 141.86 607 TYR A C 1
ATOM 3541 O O . TYR A 1 607 ? 136.143 129.599 161.993 1.00 141.86 607 TYR A O 1
ATOM 3543 N N . SER A 1 608 ? 134.830 128.799 163.643 1.00 142.19 608 SER A N 1
ATOM 3544 C CA . SER A 1 608 ? 134.999 127.416 163.211 1.00 142.19 608 SER A CA 1
ATOM 3545 C C . SER A 1 608 ? 134.349 127.180 161.853 1.00 142.19 608 SER A C 1
ATOM 3546 O O . SER A 1 608 ? 134.927 126.511 160.988 1.00 142.19 608 SER A O 1
ATOM 3548 N N . ALA A 1 609 ? 133.148 127.723 161.645 1.00 142.66 609 ALA A N 1
ATOM 3549 C CA . ALA A 1 609 ? 132.464 127.580 160.369 1.00 142.66 609 ALA A CA 1
ATOM 3550 C C . ALA A 1 609 ? 133.064 128.457 159.279 1.00 142.66 609 ALA A C 1
ATOM 3551 O O . ALA A 1 609 ? 132.927 128.129 158.096 1.00 142.66 609 ALA A O 1
ATOM 3553 N N . TYR A 1 610 ? 133.713 129.565 159.650 1.00 144.24 610 TYR A N 1
ATOM 3554 C CA . TYR A 1 610 ? 134.340 130.427 158.651 1.00 144.24 610 TYR A CA 1
ATOM 3555 C C . TYR A 1 610 ? 135.385 129.665 157.844 1.00 144.24 610 TYR A C 1
ATOM 3556 O O . TYR A 1 610 ? 135.568 129.924 156.650 1.00 144.24 610 TYR A O 1
ATOM 3558 N N . ALA A 1 611 ? 136.083 128.725 158.484 1.00 144.60 611 ALA A N 1
ATOM 3559 C CA . ALA A 1 611 ? 137.023 127.879 157.758 1.00 144.60 611 ALA A CA 1
ATOM 3560 C C . ALA A 1 611 ? 136.301 126.975 156.766 1.00 144.60 611 ALA A C 1
ATOM 3561 O O . ALA A 1 611 ? 136.791 126.749 155.654 1.00 144.60 611 ALA A O 1
ATOM 3563 N N . CYS A 1 612 ? 135.136 126.447 157.153 1.00 144.84 612 CYS A N 1
ATOM 3564 C CA . CYS A 1 612 ? 134.412 125.519 156.291 1.00 144.84 612 CYS A CA 1
ATOM 3565 C C . CYS A 1 612 ? 133.902 126.192 155.024 1.00 144.84 612 CYS A C 1
ATOM 3566 O O . CYS A 1 612 ? 133.838 125.550 153.969 1.00 144.84 612 CYS A O 1
ATOM 3568 N N . LEU A 1 613 ? 133.529 127.472 155.108 1.00 145.36 613 LEU A N 1
ATOM 3569 C CA . LEU A 1 613 ? 132.947 128.152 153.954 1.00 145.36 613 LEU A CA 1
ATOM 3570 C C . LEU A 1 613 ? 133.929 128.218 152.791 1.00 145.36 613 LEU A C 1
ATOM 3571 O O . LEU A 1 613 ? 133.549 127.983 151.637 1.00 145.36 613 LEU A O 1
ATOM 3573 N N . ALA A 1 614 ? 135.194 128.538 153.073 1.00 145.79 614 ALA A N 1
ATOM 3574 C CA . ALA A 1 614 ? 136.195 128.586 152.014 1.00 145.79 614 ALA A CA 1
ATOM 3575 C C . ALA A 1 614 ? 136.389 127.226 151.359 1.00 145.79 614 ALA A C 1
ATOM 3576 O O . ALA A 1 614 ? 136.660 127.150 150.156 1.00 145.79 614 ALA A O 1
ATOM 3578 N N . ILE A 1 615 ? 136.253 126.143 152.132 1.00 145.44 615 ILE A N 1
ATOM 3579 C CA . ILE A 1 615 ? 136.419 124.802 151.579 1.00 145.44 615 ILE A CA 1
ATOM 3580 C C . ILE A 1 615 ? 135.373 124.532 150.507 1.00 145.44 615 ILE A C 1
ATOM 3581 O O . ILE A 1 615 ? 135.677 123.965 149.450 1.00 145.44 615 ILE A O 1
ATOM 3583 N N . VAL A 1 616 ? 134.122 124.923 150.763 1.00 143.58 616 VAL A N 1
ATOM 3584 C CA . VAL A 1 616 ? 133.079 124.787 149.751 1.00 143.58 616 VAL A CA 1
ATOM 3585 C C . VAL A 1 616 ? 133.409 125.642 148.536 1.00 143.58 616 VAL A C 1
ATOM 3586 O O . VAL A 1 616 ? 133.236 125.213 147.388 1.00 143.58 616 VAL A O 1
ATOM 3588 N N . ILE A 1 617 ? 133.878 126.870 148.768 1.00 144.01 617 ILE A N 1
ATOM 3589 C CA . ILE A 1 617 ? 134.358 127.700 147.667 1.00 144.01 617 ILE A CA 1
ATOM 3590 C C . ILE A 1 617 ? 135.552 127.039 146.992 1.00 144.01 617 ILE A C 1
ATOM 3591 O O . ILE A 1 617 ? 135.672 127.044 145.760 1.00 144.01 617 ILE A O 1
ATOM 3593 N N . PHE A 1 618 ? 136.457 126.466 147.787 1.00 145.82 618 PHE A N 1
ATOM 3594 C CA . PHE A 1 618 ? 137.563 125.701 147.222 1.00 145.82 618 PHE A CA 1
ATOM 3595 C C . PHE A 1 618 ? 137.057 124.474 146.477 1.00 145.82 618 PHE A C 1
ATOM 3596 O O . PHE A 1 618 ? 137.575 124.130 145.410 1.00 145.82 618 PHE A O 1
ATOM 3598 N N . PHE A 1 619 ? 136.050 123.793 147.033 1.00 144.74 619 PHE A N 1
ATOM 3599 C CA . PHE A 1 619 ? 135.463 122.646 146.346 1.00 144.74 619 PHE A CA 1
ATOM 3600 C C . PHE A 1 619 ? 134.870 123.058 145.006 1.00 144.74 619 PHE A C 1
ATOM 3601 O O . PHE A 1 619 ? 135.046 122.361 144.000 1.00 144.74 619 PHE A O 1
ATOM 3603 N N . SER A 1 620 ? 134.157 124.186 144.975 1.00 144.23 620 SER A N 1
ATOM 3604 C CA . SER A 1 620 ? 133.703 124.730 143.701 1.00 144.23 620 SER A CA 1
ATOM 3605 C C . SER A 1 620 ? 134.887 125.116 142.826 1.00 144.23 620 SER A C 1
ATOM 3606 O O . SER A 1 620 ? 134.881 124.870 141.614 1.00 144.23 620 SER A O 1
ATOM 3609 N N . VAL A 1 621 ? 135.915 125.722 143.425 1.00 144.54 621 VAL A N 1
ATOM 3610 C CA . VAL A 1 621 ? 137.129 126.046 142.684 1.00 144.54 621 VAL A CA 1
ATOM 3611 C C . VAL A 1 621 ? 137.807 124.774 142.194 1.00 144.54 621 VAL A C 1
ATOM 3612 O O . VAL A 1 621 ? 138.294 124.710 141.058 1.00 144.54 621 VAL A O 1
ATOM 3614 N N . LEU A 1 622 ? 137.861 123.745 143.045 1.00 145.24 622 LEU A N 1
ATOM 3615 C CA . LEU A 1 622 ? 138.402 122.460 142.614 1.00 145.24 622 LEU A CA 1
ATOM 3616 C C . LEU A 1 622 ? 137.590 121.889 141.461 1.00 145.24 622 LEU A C 1
ATOM 3617 O O . LEU A 1 622 ? 138.153 121.366 140.493 1.00 145.24 622 LEU A O 1
ATOM 3619 N N . GLY A 1 623 ? 136.263 121.981 141.547 1.00 144.79 623 GLY A N 1
ATOM 3620 C CA . GLY A 1 623 ? 135.433 121.678 140.398 1.00 144.79 623 GLY A CA 1
ATOM 3621 C C . GLY A 1 623 ? 135.612 122.650 139.251 1.00 144.79 623 GLY A C 1
ATOM 3622 O O . GLY A 1 623 ? 135.493 122.249 138.090 1.00 144.79 623 GLY A O 1
ATOM 3623 N N . VAL A 1 624 ? 135.892 123.919 139.554 1.00 146.64 624 VAL A N 1
ATOM 3624 C CA . VAL A 1 624 ? 136.110 124.908 138.505 1.00 146.64 624 VAL A CA 1
ATOM 3625 C C . VAL A 1 624 ? 137.392 124.624 137.732 1.00 146.64 624 VAL A C 1
ATOM 3626 O O . VAL A 1 624 ? 137.484 124.943 136.543 1.00 146.64 624 VAL A O 1
ATOM 3628 N N . VAL A 1 625 ? 138.400 124.039 138.390 1.00 147.52 625 VAL A N 1
ATOM 3629 C CA . VAL A 1 625 ? 139.670 123.765 137.721 1.00 147.52 625 VAL A CA 1
ATOM 3630 C C . VAL A 1 625 ? 139.463 122.858 136.518 1.00 147.52 625 VAL A C 1
ATOM 3631 O O . VAL A 1 625 ? 140.181 122.963 135.516 1.00 147.52 625 VAL A O 1
ATOM 3633 N N . PHE A 1 626 ? 138.486 121.954 136.591 1.00 146.85 626 PHE A N 1
ATOM 3634 C CA . PHE A 1 626 ? 138.056 121.140 135.455 1.00 146.85 626 PHE A CA 1
ATOM 3635 C C . PHE A 1 626 ? 136.534 121.246 135.390 1.00 146.85 626 PHE A C 1
ATOM 3636 O O . PHE A 1 626 ? 135.823 120.433 135.984 1.00 146.85 626 PHE A O 1
ATOM 3638 N N . GLY A 1 627 ? 136.041 122.259 134.671 1.00 143.82 627 GLY A N 1
ATOM 3639 C CA . GLY A 1 627 ? 134.607 122.484 134.602 1.00 143.82 627 GLY A CA 1
ATOM 3640 C C . GLY A 1 627 ? 133.852 121.349 133.947 1.00 143.82 627 GLY A C 1
ATOM 3641 O O . GLY A 1 627 ? 132.716 121.052 134.330 1.00 143.82 627 GLY A O 1
ATOM 3642 N N . LYS A 1 628 ? 134.461 120.701 132.956 1.00 147.51 628 LYS A N 1
ATOM 3643 C CA . LYS A 1 628 ? 133.899 119.522 132.302 1.00 147.51 628 LYS A CA 1
ATOM 3644 C C . LYS A 1 628 ? 134.595 118.250 132.761 1.00 147.51 628 LYS A C 1
ATOM 3645 O O . LYS A 1 628 ? 134.842 117.341 131.963 1.00 147.51 628 LYS A O 1
ATOM 3647 N N . GLY A 1 629 ? 134.932 118.178 134.049 1.00 151.37 629 GLY A N 1
ATOM 3648 C CA . GLY A 1 629 ? 135.727 117.082 134.581 1.00 151.37 629 GLY A CA 1
ATOM 3649 C C . GLY A 1 629 ? 135.050 115.737 134.339 1.00 151.37 629 GLY A C 1
ATOM 3650 O O . GLY A 1 629 ? 133.832 115.638 134.169 1.00 151.37 629 GLY A O 1
ATOM 3651 N N . ASN A 1 630 ? 135.869 114.690 134.331 1.00 152.94 630 ASN A N 1
ATOM 3652 C CA . ASN A 1 630 ? 135.375 113.340 134.131 1.00 152.94 630 ASN A CA 1
ATOM 3653 C C . ASN A 1 630 ? 134.537 112.895 135.327 1.00 152.94 630 ASN A C 1
ATOM 3654 O O . ASN A 1 630 ? 134.422 113.589 136.342 1.00 152.94 630 ASN A O 1
ATOM 3659 N N . THR A 1 631 ? 133.938 111.710 135.189 1.00 153.12 631 THR A N 1
ATOM 3660 C CA . THR A 1 631 ? 133.194 111.121 136.295 1.00 153.12 631 THR A CA 1
ATOM 3661 C C . THR A 1 631 ? 134.082 110.920 137.517 1.00 153.12 631 THR A C 1
ATOM 3662 O O . THR A 1 631 ? 133.611 111.050 138.652 1.00 153.12 631 THR A O 1
ATOM 3666 N N . ALA A 1 632 ? 135.372 110.640 137.300 1.00 152.84 632 ALA A N 1
ATOM 3667 C CA . ALA A 1 632 ? 136.276 110.353 138.411 1.00 152.84 632 ALA A CA 1
ATOM 3668 C C . ALA A 1 632 ? 136.301 111.495 139.419 1.00 152.84 632 ALA A C 1
ATOM 3669 O O . ALA A 1 632 ? 136.308 111.259 140.632 1.00 152.84 632 ALA A O 1
ATOM 3671 N N . PHE A 1 633 ? 136.317 112.741 138.942 1.00 151.32 633 PHE A N 1
ATOM 3672 C CA . PHE A 1 633 ? 136.131 113.868 139.849 1.00 151.32 633 PHE A CA 1
ATOM 3673 C C . PHE A 1 633 ? 134.761 113.821 140.507 1.00 151.32 633 PHE A C 1
ATOM 3674 O O . PHE A 1 633 ? 134.630 114.054 141.714 1.00 151.32 633 PHE A O 1
ATOM 3682 N N . TRP A 1 634 ? 133.726 113.526 139.721 1.00 145.60 634 TRP A N 1
ATOM 3683 C CA . TRP A 1 634 ? 132.360 113.681 140.197 1.00 145.60 634 TRP A CA 1
ATOM 3684 C C . TRP A 1 634 ? 132.013 112.614 141.230 1.00 145.60 634 TRP A C 1
ATOM 3685 O O . TRP A 1 634 ? 131.441 112.919 142.283 1.00 145.60 634 TRP A O 1
ATOM 3696 N N . ILE A 1 635 ? 132.349 111.351 140.947 1.00 151.72 635 ILE A N 1
ATOM 3697 C CA . ILE A 1 635 ? 131.986 110.268 141.859 1.00 151.72 635 ILE A CA 1
ATOM 3698 C C . ILE A 1 635 ? 132.820 110.331 143.137 1.00 151.72 635 ILE A C 1
ATOM 3699 O O . ILE A 1 635 ? 132.302 110.114 144.239 1.00 151.72 635 ILE A O 1
ATOM 3704 N N . VAL A 1 636 ? 134.121 110.612 143.017 1.00 153.37 636 VAL A N 1
ATOM 3705 C CA . VAL A 1 636 ? 134.967 110.708 144.205 1.00 153.37 636 VAL A CA 1
ATOM 3706 C C . VAL A 1 636 ? 134.476 111.828 145.113 1.00 153.37 636 VAL A C 1
ATOM 3707 O O . VAL A 1 636 ? 134.460 111.689 146.342 1.00 153.37 636 VAL A O 1
ATOM 3711 N N . PHE A 1 637 ? 134.072 112.954 144.527 1.00 152.32 637 PHE A N 1
ATOM 3712 C CA . PHE A 1 637 ? 133.414 113.974 145.329 1.00 152.32 637 PHE A CA 1
ATOM 3713 C C . PHE A 1 637 ? 132.057 113.492 145.825 1.00 152.32 637 PHE A C 1
ATOM 3714 O O . PHE A 1 637 ? 131.635 113.857 146.926 1.00 152.32 637 PHE A O 1
ATOM 3722 N N . SER A 1 638 ? 131.356 112.691 145.021 1.00 153.45 638 SER A N 1
ATOM 3723 C CA . SER A 1 638 ? 130.067 112.157 145.447 1.00 153.45 638 SER A CA 1
ATOM 3724 C C . SER A 1 638 ? 130.222 111.226 146.644 1.00 153.45 638 SER A C 1
ATOM 3725 O O . SER A 1 638 ? 129.438 111.291 147.598 1.00 153.45 638 SER A O 1
ATOM 3728 N N . ILE A 1 639 ? 131.223 110.344 146.614 1.00 154.98 639 ILE A N 1
ATOM 3729 C CA . ILE A 1 639 ? 131.400 109.410 147.722 1.00 154.98 639 ILE A CA 1
ATOM 3730 C C . ILE A 1 639 ? 131.928 110.132 148.960 1.00 154.98 639 ILE A C 1
ATOM 3731 O O . ILE A 1 639 ? 131.541 109.809 150.089 1.00 154.98 639 ILE A O 1
ATOM 3736 N N . ILE A 1 640 ? 132.825 111.106 148.776 1.00 155.31 640 ILE A N 1
ATOM 3737 C CA . ILE A 1 640 ? 133.306 111.867 149.928 1.00 155.31 640 ILE A CA 1
ATOM 3738 C C . ILE A 1 640 ? 132.170 112.684 150.531 1.00 155.31 640 ILE A C 1
ATOM 3739 O O . ILE A 1 640 ? 132.194 113.011 151.723 1.00 155.31 640 ILE A O 1
ATOM 3744 N N . HIS A 1 641 ? 131.166 113.030 149.723 1.00 156.78 641 HIS A N 1
ATOM 3745 C CA . HIS A 1 641 ? 129.934 113.595 150.262 1.00 156.78 641 HIS A CA 1
ATOM 3746 C C . HIS A 1 641 ? 129.246 112.605 151.193 1.00 156.78 641 HIS A C 1
ATOM 3747 O O . HIS A 1 641 ? 128.744 112.985 152.257 1.00 156.78 641 HIS A O 1
ATOM 3754 N N . ILE A 1 642 ? 129.223 111.325 150.809 1.00 158.13 642 ILE A N 1
ATOM 3755 C CA . ILE A 1 642 ? 128.479 110.315 151.555 1.00 158.13 642 ILE A CA 1
ATOM 3756 C C . ILE A 1 642 ? 128.986 110.209 152.988 1.00 158.13 642 ILE A C 1
ATOM 3757 O O . ILE A 1 642 ? 128.206 109.953 153.913 1.00 158.13 642 ILE A O 1
ATOM 3762 N N . ILE A 1 643 ? 130.289 110.406 153.199 1.00 161.41 643 ILE A N 1
ATOM 3763 C CA . ILE A 1 643 ? 130.833 110.376 154.554 1.00 161.41 643 ILE A CA 1
ATOM 3764 C C . ILE A 1 643 ? 130.243 111.504 155.390 1.00 161.41 643 ILE A C 1
ATOM 3765 O O . ILE A 1 643 ? 129.879 111.310 156.556 1.00 161.41 643 ILE A O 1
ATOM 3770 N N . ALA A 1 644 ? 130.130 112.699 154.805 1.00 161.89 644 ALA A N 1
ATOM 3771 C CA . ALA A 1 644 ? 129.595 113.848 155.527 1.00 161.89 644 ALA A CA 1
ATOM 3772 C C . ALA A 1 644 ? 128.134 113.671 155.919 1.00 161.89 644 ALA A C 1
ATOM 3773 O O . ALA A 1 644 ? 127.645 114.410 156.778 1.00 161.89 644 ALA A O 1
ATOM 3775 N N . THR A 1 645 ? 127.428 112.720 155.304 1.00 160.84 645 THR A N 1
ATOM 3776 C CA . THR A 1 645 ? 126.031 112.483 155.651 1.00 160.84 645 THR A CA 1
ATOM 3777 C C . THR A 1 645 ? 125.891 112.104 157.121 1.00 160.84 645 THR A C 1
ATOM 3778 O O . THR A 1 645 ? 125.249 112.814 157.903 1.00 160.84 645 THR A O 1
ATOM 3782 N N . LEU A 1 646 ? 126.491 110.979 157.515 1.00 161.30 646 LEU A N 1
ATOM 3783 C CA . LEU A 1 646 ? 126.456 110.568 158.913 1.00 161.30 646 LEU A CA 1
ATOM 3784 C C . LEU A 1 646 ? 127.381 111.405 159.784 1.00 161.30 646 LEU A C 1
ATOM 3785 O O . LEU A 1 646 ? 127.209 111.422 161.008 1.00 161.30 646 LEU A O 1
ATOM 3790 N N . LEU A 1 647 ? 128.357 112.092 159.187 1.00 162.35 647 LEU A N 1
ATOM 3791 C CA . LEU A 1 647 ? 129.349 112.817 159.973 1.00 162.35 647 LEU A CA 1
ATOM 3792 C C . LEU A 1 647 ? 128.712 113.964 160.749 1.00 162.35 647 LEU A C 1
ATOM 3793 O O . LEU A 1 647 ? 128.946 114.119 161.954 1.00 162.35 647 LEU A O 1
ATOM 3798 N N . LEU A 1 648 ? 127.901 114.783 160.076 1.00 160.78 648 LEU A N 1
ATOM 3799 C CA . LEU A 1 648 ? 127.217 115.870 160.766 1.00 160.78 648 LEU A CA 1
ATOM 3800 C C . LEU A 1 648 ? 125.972 115.377 161.493 1.00 160.78 648 LEU A C 1
ATOM 3801 O O . LEU A 1 648 ? 125.528 116.014 162.457 1.00 160.78 648 LEU A O 1
ATOM 3806 N N . SER A 1 649 ? 125.403 114.252 161.055 1.00 161.70 649 SER A N 1
ATOM 3807 C CA . SER A 1 649 ? 124.252 113.681 161.747 1.00 161.70 649 SER A CA 1
ATOM 3808 C C . SER A 1 649 ? 124.611 113.281 163.172 1.00 161.70 649 SER A C 1
ATOM 3809 O O . SER A 1 649 ? 123.765 113.329 164.074 1.00 161.70 649 SER A O 1
ATOM 3812 N N . THR A 1 650 ? 125.865 112.878 163.395 1.00 162.11 650 THR A N 1
ATOM 3813 C CA . THR A 1 650 ? 126.311 112.510 164.733 1.00 162.11 650 THR A CA 1
ATOM 3814 C C . THR A 1 650 ? 126.396 113.724 165.653 1.00 162.11 650 THR A C 1
ATOM 3815 O O . THR A 1 650 ? 126.197 113.595 166.866 1.00 162.11 650 THR A O 1
ATOM 3819 N N . GLN A 1 651 ? 126.692 114.902 165.096 1.00 160.45 651 GLN A N 1
ATOM 3820 C CA . GLN A 1 651 ? 126.856 116.102 165.913 1.00 160.45 651 GLN A CA 1
ATOM 3821 C C . GLN A 1 651 ? 125.608 116.392 166.740 1.00 160.45 651 GLN A C 1
ATOM 3822 O O . GLN A 1 651 ? 125.705 116.767 167.914 1.00 160.45 651 GLN A O 1
ATOM 3828 N N . LEU A 1 652 ? 124.429 116.220 166.149 1.00 155.47 652 LEU A N 1
ATOM 3829 C CA . LEU A 1 652 ? 123.176 116.463 166.850 1.00 155.47 652 LEU A CA 1
ATOM 3830 C C . LEU A 1 652 ? 122.632 115.221 167.545 1.00 155.47 652 LEU A C 1
ATOM 3831 O O . LEU A 1 652 ? 121.551 115.284 168.137 1.00 155.47 652 LEU A O 1
ATOM 3836 N N . TYR A 1 653 ? 123.350 114.103 167.485 1.00 160.01 653 TYR A N 1
ATOM 3837 C CA . TYR A 1 653 ? 122.957 112.890 168.195 1.00 160.01 653 TYR A CA 1
ATOM 3838 C C . TYR A 1 653 ? 124.173 112.007 168.454 1.00 160.01 653 TYR A C 1
ATOM 3839 O O . TYR A 1 653 ? 124.408 111.573 169.581 1.00 160.01 653 TYR A O 1
ATOM 3848 N N . TYR A 1 685 ? 114.812 108.972 172.503 1.00 163.01 685 TYR A N 1
ATOM 3849 C CA . TYR A 1 685 ? 115.733 109.260 171.412 1.00 163.01 685 TYR A CA 1
ATOM 3850 C C . TYR A 1 685 ? 115.265 108.582 170.128 1.00 163.01 685 TYR A C 1
ATOM 3851 O O . TYR A 1 685 ? 116.050 108.381 169.200 1.00 163.01 685 TYR A O 1
ATOM 3860 N N . VAL A 1 686 ? 113.978 108.228 170.086 1.00 161.39 686 VAL A N 1
ATOM 3861 C CA . VAL A 1 686 ? 113.440 107.483 168.950 1.00 161.39 686 VAL A CA 1
ATOM 3862 C C . VAL A 1 686 ? 113.500 108.325 167.681 1.00 161.39 686 VAL A C 1
ATOM 3863 O O . VAL A 1 686 ? 113.959 107.863 166.629 1.00 161.39 686 VAL A O 1
ATOM 3867 N N . ASP A 1 687 ? 113.033 109.574 167.760 1.00 158.66 687 ASP A N 1
ATOM 3868 C CA . ASP A 1 687 ? 113.049 110.445 166.588 1.00 158.66 687 ASP A CA 1
ATOM 3869 C C . ASP A 1 687 ? 114.464 110.779 166.134 1.00 158.66 687 ASP A C 1
ATOM 3870 O O . ASP A 1 687 ? 114.653 111.177 164.979 1.00 158.66 687 ASP A O 1
ATOM 3875 N N . ARG A 1 688 ? 115.460 110.629 167.010 1.00 158.47 688 ARG A N 1
ATOM 3876 C CA . ARG A 1 688 ? 116.840 110.848 166.594 1.00 158.47 688 ARG A CA 1
ATOM 3877 C C . ARG A 1 688 ? 117.356 109.692 165.750 1.00 158.47 688 ARG A C 1
ATOM 3878 O O . ARG A 1 688 ? 118.240 109.887 164.907 1.00 158.47 688 ARG A O 1
ATOM 3886 N N . MET A 1 689 ? 116.833 108.483 165.965 1.00 158.27 689 MET A N 1
ATOM 3887 C CA . MET A 1 689 ? 117.067 107.406 165.012 1.00 158.27 689 MET A CA 1
ATOM 3888 C C . MET A 1 689 ? 116.235 107.601 163.753 1.00 158.27 689 MET A C 1
ATOM 3889 O O . MET A 1 689 ? 116.663 107.212 162.661 1.00 158.27 689 MET A O 1
ATOM 3894 N N . VAL A 1 690 ? 115.048 108.195 163.891 1.00 157.35 690 VAL A N 1
ATOM 3895 C CA . VAL A 1 690 ? 114.289 108.628 162.725 1.00 157.35 690 VAL A CA 1
ATOM 3896 C C . VAL A 1 690 ? 114.996 109.794 162.045 1.00 157.35 690 VAL A C 1
ATOM 3897 O O . VAL A 1 690 ? 114.900 109.959 160.823 1.00 157.35 690 VAL A O 1
ATOM 3901 N N . LEU A 1 691 ? 115.732 110.603 162.814 1.00 154.31 691 LEU A N 1
ATOM 3902 C CA . LEU A 1 691 ? 116.463 111.734 162.246 1.00 154.31 691 LEU A CA 1
ATOM 3903 C C . LEU A 1 691 ? 117.412 111.292 161.140 1.00 154.31 691 LEU A C 1
ATOM 3904 O O . LEU A 1 691 ? 117.609 112.012 160.153 1.00 154.31 691 LEU A O 1
ATOM 3909 N N . LEU A 1 692 ? 118.011 110.110 161.283 1.00 156.04 692 LEU A N 1
ATOM 3910 C CA . LEU A 1 692 ? 118.913 109.603 160.262 1.00 156.04 692 LEU A CA 1
ATOM 3911 C C . LEU A 1 692 ? 118.187 109.180 158.991 1.00 156.04 692 LEU A C 1
ATOM 3912 O O . LEU A 1 692 ? 118.843 108.980 157.965 1.00 156.04 692 LEU A O 1
ATOM 3917 N N . VAL A 1 693 ? 116.860 109.044 159.033 1.00 155.58 693 VAL A N 1
ATOM 3918 C CA . VAL A 1 693 ? 116.124 108.557 157.871 1.00 155.58 693 VAL A CA 1
ATOM 3919 C C . VAL A 1 693 ? 116.114 109.605 156.764 1.00 155.58 693 VAL A C 1
ATOM 3920 O O . VAL A 1 693 ? 116.644 109.381 155.670 1.00 155.58 693 VAL A O 1
ATOM 3924 N N . MET A 1 694 ? 115.525 110.771 157.037 1.00 155.28 694 MET A N 1
ATOM 3925 C CA . MET A 1 694 ? 115.344 111.759 155.977 1.00 155.28 694 MET A CA 1
ATOM 3926 C C . MET A 1 694 ? 116.646 112.448 155.599 1.00 155.28 694 MET A C 1
ATOM 3927 O O . MET A 1 694 ? 116.807 112.865 154.449 1.00 155.28 694 MET A O 1
ATOM 3932 N N . GLY A 1 695 ? 117.583 112.575 156.541 1.00 154.23 695 GLY A N 1
ATOM 3933 C CA . GLY A 1 695 ? 118.803 113.313 156.258 1.00 154.23 695 GLY A CA 1
ATOM 3934 C C . GLY A 1 695 ? 119.694 112.613 155.253 1.00 154.23 695 GLY A C 1
ATOM 3935 O O . GLY A 1 695 ? 120.139 113.213 154.271 1.00 154.23 695 GLY A O 1
ATOM 3936 N N . ASN A 1 696 ? 119.976 111.330 155.490 1.00 155.12 696 ASN A N 1
ATOM 3937 C CA . ASN A 1 696 ? 120.850 110.587 154.589 1.00 155.12 696 ASN A CA 1
ATOM 3938 C C . ASN A 1 696 ? 120.214 110.383 153.221 1.00 155.12 696 ASN A C 1
ATOM 3939 O O . ASN A 1 696 ? 120.922 110.356 152.209 1.00 155.12 696 ASN A O 1
ATOM 3944 N N . VAL A 1 697 ? 118.888 110.236 153.171 1.00 153.52 697 VAL A N 1
ATOM 3945 C CA . VAL A 1 697 ? 118.207 109.989 151.902 1.00 153.52 697 VAL A CA 1
ATOM 3946 C C . VAL A 1 697 ? 118.411 111.156 150.945 1.00 153.52 697 VAL A C 1
ATOM 3947 O O . VAL A 1 697 ? 118.721 110.958 149.765 1.00 153.52 697 VAL A O 1
ATOM 3951 N N . ILE A 1 698 ? 118.257 112.388 151.439 1.00 151.62 698 ILE A N 1
ATOM 3952 C CA . ILE A 1 698 ? 118.347 113.559 150.570 1.00 151.62 698 ILE A CA 1
ATOM 3953 C C . ILE A 1 698 ? 119.730 113.657 149.940 1.00 151.62 698 ILE A C 1
ATOM 3954 O O . ILE A 1 698 ? 119.862 113.901 148.736 1.00 151.62 698 ILE A O 1
ATOM 3959 N N . ASN A 1 699 ? 120.780 113.465 150.741 1.00 150.87 699 ASN A N 1
ATOM 3960 C CA . ASN A 1 699 ? 122.131 113.464 150.189 1.00 150.87 699 ASN A CA 1
ATOM 3961 C C . ASN A 1 699 ? 122.300 112.354 149.163 1.00 150.87 699 ASN A C 1
ATOM 3962 O O . ASN A 1 699 ? 122.895 112.566 148.099 1.00 150.87 699 ASN A O 1
ATOM 3967 N N . TRP A 1 700 ? 121.789 111.159 149.467 1.00 152.92 700 TRP A N 1
ATOM 3968 C CA . TRP A 1 700 ? 121.777 110.090 148.474 1.00 152.92 700 TRP A CA 1
ATOM 3969 C C . TRP A 1 700 ? 120.886 110.450 147.293 1.00 152.92 700 TRP A C 1
ATOM 3970 O O . TRP A 1 700 ? 121.232 110.172 146.139 1.00 152.92 700 TRP A O 1
ATOM 3981 N N . SER A 1 701 ? 119.729 111.062 147.561 1.00 149.87 701 SER A N 1
ATOM 3982 C CA . SER A 1 701 ? 118.853 111.494 146.475 1.00 149.87 701 SER A CA 1
ATOM 3983 C C . SER A 1 701 ? 119.530 112.540 145.600 1.00 149.87 701 SER A C 1
ATOM 3984 O O . SER A 1 701 ? 119.546 112.416 144.371 1.00 149.87 701 SER A O 1
ATOM 3987 N N . LEU A 1 702 ? 120.098 113.579 146.218 1.00 144.45 702 LEU A N 1
ATOM 3988 C CA . LEU A 1 702 ? 120.770 114.626 145.458 1.00 144.45 702 LEU A CA 1
ATOM 3989 C C . LEU A 1 702 ? 122.013 114.119 144.739 1.00 144.45 702 LEU A C 1
ATOM 3990 O O . LEU A 1 702 ? 122.467 114.761 143.789 1.00 144.45 702 LEU A O 1
ATOM 3995 N N . ALA A 1 703 ? 122.575 112.991 145.175 1.00 144.95 703 ALA A N 1
ATOM 3996 C CA . ALA A 1 703 ? 123.748 112.444 144.503 1.00 144.95 703 ALA A CA 1
ATOM 3997 C C . ALA A 1 703 ? 123.407 111.974 143.093 1.00 144.95 703 ALA A C 1
ATOM 3998 O O . ALA A 1 703 ? 124.083 112.339 142.126 1.00 144.95 703 ALA A O 1
ATOM 4000 N N . ALA A 1 704 ? 122.348 111.169 142.960 1.00 144.10 704 ALA A N 1
ATOM 4001 C CA . ALA A 1 704 ? 122.019 110.587 141.663 1.00 144.10 704 ALA A CA 1
ATOM 4002 C C . ALA A 1 704 ? 121.670 111.661 140.642 1.00 144.10 704 ALA A C 1
ATOM 4003 O O . ALA A 1 704 ? 122.118 111.604 139.491 1.00 144.10 704 ALA A O 1
ATOM 4005 N N . TYR A 1 705 ? 120.880 112.657 141.046 1.00 144.45 705 TYR A N 1
ATOM 4006 C CA . TYR A 1 705 ? 120.536 113.741 140.132 1.00 144.45 705 TYR A CA 1
ATOM 4007 C C . TYR A 1 705 ? 121.765 114.546 139.736 1.00 144.45 705 TYR A C 1
ATOM 4008 O O . TYR A 1 705 ? 121.749 115.242 138.714 1.00 144.45 705 TYR A O 1
ATOM 4017 N N . GLY A 1 706 ? 122.833 114.471 140.531 1.00 140.06 706 GLY A N 1
ATOM 4018 C CA . GLY A 1 706 ? 124.109 115.004 140.085 1.00 140.06 706 GLY A CA 1
ATOM 4019 C C . GLY A 1 706 ? 124.855 114.037 139.186 1.00 140.06 706 GLY A C 1
ATOM 4020 O O . GLY A 1 706 ? 125.421 114.437 138.164 1.00 140.06 706 GLY A O 1
ATOM 4021 N N . LEU A 1 707 ? 124.876 112.753 139.556 1.00 141.12 707 LEU A N 1
ATOM 4022 C CA . LEU A 1 707 ? 125.591 111.753 138.764 1.00 141.12 707 LEU A CA 1
ATOM 4023 C C . LEU A 1 707 ? 125.005 111.620 137.364 1.00 141.12 707 LEU A C 1
ATOM 4024 O O . LEU A 1 707 ? 125.744 111.578 136.375 1.00 141.12 707 LEU A O 1
ATOM 4029 N N . ILE A 1 708 ? 123.676 111.546 137.259 1.00 137.56 708 ILE A N 1
ATOM 4030 C CA . ILE A 1 708 ? 123.054 111.328 135.955 1.00 137.56 708 ILE A CA 1
ATOM 4031 C C . ILE A 1 708 ? 123.231 112.541 135.052 1.00 137.56 708 ILE A C 1
ATOM 4032 O O . ILE A 1 708 ? 123.357 112.400 133.830 1.00 137.56 708 ILE A O 1
ATOM 4037 N N . MET A 1 709 ? 123.246 113.744 135.623 1.00 131.67 709 MET A N 1
ATOM 4038 C CA . MET A 1 709 ? 123.255 114.980 134.851 1.00 131.67 709 MET A CA 1
ATOM 4039 C C . MET A 1 709 ? 124.645 115.593 134.735 1.00 131.67 709 MET A C 1
ATOM 4040 O O . MET A 1 709 ? 125.076 115.931 133.629 1.00 131.67 709 MET A O 1
ATOM 4045 N N . ARG A 1 710 ? 125.355 115.732 135.856 1.00 129.15 710 ARG A N 1
ATOM 4046 C CA . ARG A 1 710 ? 126.695 116.308 135.903 1.00 129.15 710 ARG A CA 1
ATOM 4047 C C . ARG A 1 710 ? 126.721 117.671 135.220 1.00 129.15 710 ARG A C 1
ATOM 4048 O O . ARG A 1 710 ? 127.355 117.822 134.170 1.00 129.15 710 ARG A O 1
ATOM 4050 N N . PRO A 1 711 ? 126.045 118.677 135.774 1.00 119.23 711 PRO A N 1
ATOM 4051 C CA . PRO A 1 711 ? 125.989 119.979 135.102 1.00 119.23 711 PRO A CA 1
ATOM 4052 C C . PRO A 1 711 ? 127.360 120.628 135.011 1.00 119.23 711 PRO A C 1
ATOM 4053 O O . PRO A 1 711 ? 128.224 120.436 135.869 1.00 119.23 711 PRO A O 1
ATOM 4057 N N . ASN A 1 712 ? 127.552 121.404 133.940 1.00 109.75 712 ASN A N 1
ATOM 4058 C CA . ASN A 1 712 ? 128.754 122.221 133.822 1.00 109.75 712 ASN A CA 1
ATOM 4059 C C . ASN A 1 712 ? 128.857 123.198 134.983 1.00 109.75 712 ASN A C 1
ATOM 4060 O O . ASN A 1 712 ? 129.961 123.506 135.447 1.00 109.75 712 ASN A O 1
ATOM 4065 N N . ASP A 1 713 ? 127.720 123.677 135.478 1.00 112.41 713 ASP A N 1
ATOM 4066 C CA . ASP A 1 713 ? 127.691 124.561 136.635 1.00 112.41 713 ASP A CA 1
ATOM 4067 C C . ASP A 1 713 ? 127.661 123.725 137.907 1.00 112.41 713 ASP A C 1
ATOM 4068 O O . ASP A 1 713 ? 126.653 123.075 138.207 1.00 112.41 713 ASP A O 1
ATOM 4073 N N . PHE A 1 714 ? 128.761 123.741 138.657 1.00 124.78 714 PHE A N 1
ATOM 4074 C CA . PHE A 1 714 ? 128.880 122.959 139.881 1.00 124.78 714 PHE A CA 1
ATOM 4075 C C . PHE A 1 714 ? 128.604 123.772 141.137 1.00 124.78 714 PHE A C 1
ATOM 4076 O O . PHE A 1 714 ? 127.923 123.285 142.044 1.00 124.78 714 PHE A O 1
ATOM 4084 N N . ALA A 1 715 ? 129.127 124.998 141.216 1.00 118.55 715 ALA A N 1
ATOM 4085 C CA . ALA A 1 715 ? 128.885 125.829 142.389 1.00 118.55 715 ALA A CA 1
ATOM 4086 C C . ALA A 1 715 ? 127.404 126.122 142.570 1.00 118.55 715 ALA A C 1
ATOM 4087 O O . ALA A 1 715 ? 126.940 126.315 143.699 1.00 118.55 715 ALA A O 1
ATOM 4089 N N . SER A 1 716 ? 126.647 126.164 141.473 1.00 113.43 716 SER A N 1
ATOM 4090 C CA . SER A 1 716 ? 125.200 126.292 141.585 1.00 113.43 716 SER A CA 1
ATOM 4091 C C . SER A 1 716 ? 124.561 124.986 142.035 1.00 113.43 716 SER A C 1
ATOM 4092 O O . SER A 1 716 ? 123.516 125.005 142.693 1.00 113.43 716 SER A O 1
ATOM 4095 N N . TYR A 1 717 ? 125.165 123.849 141.681 1.00 121.88 717 TYR A N 1
ATOM 4096 C CA . TYR A 1 717 ? 124.640 122.562 142.124 1.00 121.88 717 TYR A CA 1
ATOM 4097 C C . TYR A 1 717 ? 124.718 122.431 143.638 1.00 121.88 717 TYR A C 1
ATOM 4098 O O . TYR A 1 717 ? 123.721 122.121 144.297 1.00 121.88 717 TYR A O 1
ATOM 4107 N N . LEU A 1 718 ? 125.902 122.672 144.208 1.00 118.16 718 LEU A N 1
ATOM 4108 C CA . LEU A 1 718 ? 126.078 122.507 145.645 1.00 118.16 718 LEU A CA 1
ATOM 4109 C C . LEU A 1 718 ? 125.207 123.475 146.433 1.00 118.16 718 LEU A C 1
ATOM 4110 O O . LEU A 1 718 ? 124.837 123.172 147.572 1.00 118.16 718 LEU A O 1
ATOM 4115 N N . LEU A 1 719 ? 124.870 124.628 145.850 1.00 112.36 719 LEU A N 1
ATOM 4116 C CA . LEU A 1 719 ? 123.908 125.519 146.484 1.00 112.36 719 LEU A CA 1
ATOM 4117 C C . LEU A 1 719 ? 122.605 124.793 146.782 1.00 112.36 719 LEU A C 1
ATOM 4118 O O . LEU A 1 719 ? 122.017 124.976 147.852 1.00 112.36 719 LEU A O 1
ATOM 4123 N N . ALA A 1 720 ? 122.146 123.949 145.853 1.00 113.01 720 ALA A N 1
ATOM 4124 C CA . ALA A 1 720 ? 120.935 123.176 146.101 1.00 113.01 720 ALA A CA 1
ATOM 4125 C C . ALA A 1 720 ? 121.102 122.267 147.311 1.00 113.01 720 ALA A C 1
ATOM 4126 O O . ALA A 1 720 ? 120.213 122.192 148.166 1.00 113.01 720 ALA A O 1
ATOM 4128 N N . ILE A 1 721 ? 122.246 121.584 147.411 1.00 117.24 721 ILE A N 1
ATOM 4129 C CA . ILE A 1 721 ? 122.543 120.808 148.613 1.00 117.24 721 ILE A CA 1
ATOM 4130 C C . ILE A 1 721 ? 122.571 121.714 149.835 1.00 117.24 721 ILE A C 1
ATOM 4131 O O . ILE A 1 721 ? 122.174 121.303 150.933 1.00 117.24 721 ILE A O 1
ATOM 4136 N N . GLY A 1 722 ? 123.032 122.950 149.672 1.00 113.02 722 GLY A N 1
ATOM 4137 C CA . GLY A 1 722 ? 122.984 123.931 150.738 1.00 113.02 722 GLY A CA 1
ATOM 4138 C C . GLY A 1 722 ? 121.602 124.110 151.335 1.00 113.02 722 GLY A C 1
ATOM 4139 O O . GLY A 1 722 ? 121.402 123.837 152.520 1.00 113.02 722 GLY A O 1
ATOM 4140 N N . ILE A 1 723 ? 120.638 124.561 150.526 1.00 109.28 723 ILE A N 1
ATOM 4141 C CA . ILE A 1 723 ? 119.291 124.797 151.042 1.00 109.28 723 ILE A CA 1
ATOM 4142 C C . ILE A 1 723 ? 118.653 123.501 151.524 1.00 109.28 723 ILE A C 1
ATOM 4143 O O . ILE A 1 723 ? 118.028 123.467 152.590 1.00 109.28 723 ILE A O 1
ATOM 4148 N N . CYS A 1 724 ? 118.792 122.417 150.753 1.00 116.22 724 CYS A N 1
ATOM 4149 C CA . CYS A 1 724 ? 118.087 121.184 151.094 1.00 116.22 724 CYS A CA 1
ATOM 4150 C C . CYS A 1 724 ? 118.444 120.698 152.493 1.00 116.22 724 CYS A C 1
ATOM 4151 O O . CYS A 1 724 ? 117.561 120.301 153.263 1.00 116.22 724 CYS A O 1
ATOM 4154 N N . ASN A 1 725 ? 119.728 120.728 152.847 1.00 117.18 725 ASN A N 1
ATOM 4155 C CA . ASN A 1 725 ? 120.101 120.420 154.222 1.00 117.18 725 ASN A CA 1
ATOM 4156 C C . ASN A 1 725 ? 119.653 121.526 155.167 1.00 117.18 725 ASN A C 1
ATOM 4157 O O . ASN A 1 725 ? 119.148 121.250 156.262 1.00 117.18 725 ASN A O 1
ATOM 4162 N N . LEU A 1 726 ? 119.826 122.781 154.753 1.00 111.33 726 LEU A N 1
ATOM 4163 C CA . LEU A 1 726 ? 119.388 123.908 155.568 1.00 111.33 726 LEU A CA 1
ATOM 4164 C C . LEU A 1 726 ? 117.883 123.873 155.800 1.00 111.33 726 LEU A C 1
ATOM 4165 O O . LEU A 1 726 ? 117.412 124.064 156.925 1.00 111.33 726 LEU A O 1
ATOM 4170 N N . LEU A 1 727 ? 117.108 123.613 154.746 1.00 112.59 727 LEU A N 1
ATOM 4171 C CA . LEU A 1 727 ? 115.663 123.535 154.911 1.00 112.59 727 LEU A CA 1
ATOM 4172 C C . LEU A 1 727 ? 115.258 122.314 155.722 1.00 112.59 727 LEU A C 1
ATOM 4173 O O . LEU A 1 727 ? 114.187 122.314 156.336 1.00 112.59 727 LEU A O 1
ATOM 4178 N N . LEU A 1 728 ? 116.102 121.282 155.750 1.00 116.93 728 LEU A N 1
ATOM 4179 C CA . LEU A 1 728 ? 115.850 120.140 156.619 1.00 116.93 728 LEU A CA 1
ATOM 4180 C C . LEU A 1 728 ? 116.127 120.484 158.075 1.00 116.93 728 LEU A C 1
ATOM 4181 O O . LEU A 1 728 ? 115.380 120.076 158.971 1.00 116.93 728 LEU A O 1
ATOM 4186 N N . TYR A 1 729 ? 117.198 121.236 158.330 1.00 116.07 729 TYR A N 1
ATOM 4187 C CA . TYR A 1 729 ? 117.651 121.432 159.701 1.00 116.07 729 TYR A CA 1
ATOM 4188 C C . TYR A 1 729 ? 116.704 122.347 160.473 1.00 116.07 729 TYR A C 1
ATOM 4189 O O . TYR A 1 729 ? 116.657 122.283 161.707 1.00 116.07 729 TYR A O 1
ATOM 4198 N N . PHE A 1 730 ? 115.939 123.193 159.774 1.00 113.71 730 PHE A N 1
ATOM 4199 C CA . PHE A 1 730 ? 114.802 123.855 160.413 1.00 113.71 730 PHE A CA 1
ATOM 4200 C C . PHE A 1 730 ? 113.817 122.838 160.966 1.00 113.71 730 PHE A C 1
ATOM 4201 O O . PHE A 1 730 ? 113.323 122.988 162.089 1.00 113.71 730 PHE A O 1
ATOM 4209 N N . ALA A 1 731 ? 113.509 121.800 160.185 1.00 119.79 731 ALA A N 1
ATOM 4210 C CA . ALA A 1 731 ? 112.534 120.811 160.625 1.00 119.79 731 ALA A CA 1
ATOM 4211 C C . ALA A 1 731 ? 113.005 120.097 161.882 1.00 119.79 731 ALA A C 1
ATOM 4212 O O . ALA A 1 731 ? 112.217 119.867 162.805 1.00 119.79 731 ALA A O 1
ATOM 4214 N N . PHE A 1 732 ? 114.292 119.753 161.945 1.00 129.65 732 PHE A N 1
ATOM 4215 C CA . PHE A 1 732 ? 114.808 119.086 163.133 1.00 129.65 732 PHE A CA 1
ATOM 4216 C C . PHE A 1 732 ? 114.639 119.950 164.373 1.00 129.65 732 PHE A C 1
ATOM 4217 O O . PHE A 1 732 ? 114.211 119.459 165.424 1.00 129.65 732 PHE A O 1
ATOM 4225 N N . TYR A 1 733 ? 114.970 121.239 164.275 1.00 121.69 733 TYR A N 1
ATOM 4226 C CA . TYR A 1 733 ? 114.817 122.122 165.424 1.00 121.69 733 TYR A CA 1
ATOM 4227 C C . TYR A 1 733 ? 113.360 122.204 165.854 1.00 121.69 733 TYR A C 1
ATOM 4228 O O . TYR A 1 733 ? 113.063 122.397 167.038 1.00 121.69 733 TYR A O 1
ATOM 4237 N N . ILE A 1 734 ? 112.437 122.061 164.904 1.00 119.64 734 ILE A N 1
ATOM 4238 C CA . ILE A 1 734 ? 111.016 122.082 165.230 1.00 119.64 734 ILE A CA 1
ATOM 4239 C C . ILE A 1 734 ? 110.587 120.760 165.857 1.00 119.64 734 ILE A C 1
ATOM 4240 O O . ILE A 1 734 ? 109.893 120.740 166.880 1.00 119.64 734 ILE A O 1
ATOM 4245 N N . ILE A 1 735 ? 110.980 119.639 165.250 1.00 121.44 735 ILE A N 1
ATOM 4246 C CA . ILE A 1 735 ? 110.501 118.337 165.714 1.00 121.44 735 ILE A CA 1
ATOM 4247 C C . ILE A 1 735 ? 110.911 118.100 167.161 1.00 121.44 735 ILE A C 1
ATOM 4248 O O . ILE A 1 735 ? 110.110 117.639 167.982 1.00 121.44 735 ILE A O 1
ATOM 4253 N N . MET A 1 736 ? 112.164 118.414 167.499 1.00 122.78 736 MET A N 1
ATOM 4254 C CA . MET A 1 736 ? 112.582 118.326 168.894 1.00 122.78 736 MET A CA 1
ATOM 4255 C C . MET A 1 736 ? 111.801 119.308 169.756 1.00 122.78 736 MET A C 1
ATOM 4256 O O . MET A 1 736 ? 111.431 118.994 170.893 1.00 122.78 736 MET A O 1
ATOM 4261 N N . LYS A 1 737 ? 111.539 120.505 169.228 1.00 120.51 737 LYS A N 1
ATOM 4262 C CA . LYS A 1 737 ? 110.681 121.458 169.923 1.00 120.51 737 LYS A CA 1
ATOM 4263 C C . LYS A 1 737 ? 109.232 120.990 169.942 1.00 120.51 737 LYS A C 1
ATOM 4264 O O . LYS A 1 737 ? 108.482 121.335 170.863 1.00 120.51 737 LYS A O 1
ATOM 4270 N N . LEU A 1 738 ? 108.823 120.208 168.940 1.00 120.56 738 LEU A N 1
ATOM 4271 C CA . LEU A 1 738 ? 107.464 119.677 168.908 1.00 120.56 738 LEU A CA 1
ATOM 4272 C C . LEU A 1 738 ? 107.223 118.691 170.047 1.00 120.56 738 LEU A C 1
ATOM 4273 O O . LEU A 1 738 ? 106.073 118.475 170.446 1.00 120.56 738 LEU A O 1
ATOM 4278 N N . ARG A 1 739 ? 108.287 118.104 170.591 1.00 122.21 739 ARG A N 1
ATOM 4279 C CA . ARG A 1 739 ? 108.191 117.102 171.653 1.00 122.21 739 ARG A CA 1
ATOM 4280 C C . ARG A 1 739 ? 108.650 117.638 173.000 1.00 122.21 739 ARG A C 1
ATOM 4281 O O . ARG A 1 739 ? 109.286 116.926 173.780 1.00 122.21 739 ARG A O 1
ATOM 4289 N N . SER A 1 740 ? 108.342 118.897 173.293 1.00 121.60 740 SER A N 1
ATOM 4290 C CA . SER A 1 740 ? 108.542 119.474 174.612 1.00 121.60 740 SER A CA 1
ATOM 4291 C C . SER A 1 740 ? 107.259 120.169 175.044 1.00 121.60 740 SER A C 1
ATOM 4292 O O . SER A 1 740 ? 106.294 120.274 174.283 1.00 121.60 740 SER A O 1
ATOM 4295 N N . GLY A 1 741 ? 107.254 120.646 176.291 1.00 119.84 741 GLY A N 1
ATOM 4296 C CA . GLY A 1 741 ? 106.175 121.513 176.728 1.00 119.84 741 GLY A CA 1
ATOM 4297 C C . GLY A 1 741 ? 106.129 122.825 175.978 1.00 119.84 741 GLY A C 1
ATOM 4298 O O . GLY A 1 741 ? 105.089 123.492 175.974 1.00 119.84 741 GLY A O 1
ATOM 4299 N N . GLU A 1 742 ? 107.238 123.210 175.352 1.00 117.75 742 GLU A N 1
ATOM 4300 C CA . GLU A 1 742 ? 107.267 124.400 174.516 1.00 117.75 742 GLU A CA 1
ATOM 4301 C C . GLU A 1 742 ? 106.364 124.221 173.305 1.00 117.75 742 GLU A C 1
ATOM 4302 O O . GLU A 1 742 ? 106.416 123.200 172.613 1.00 117.75 742 GLU A O 1
ATOM 4308 N N . ARG A 1 743 ? 105.528 125.224 173.052 1.00 110.40 743 ARG A N 1
ATOM 4309 C CA . ARG A 1 743 ? 104.548 125.190 171.979 1.00 110.40 743 ARG A CA 1
ATOM 4310 C C . ARG A 1 743 ? 104.776 126.361 171.030 1.00 110.40 743 ARG A C 1
ATOM 4311 O O . ARG A 1 743 ? 105.173 127.451 171.448 1.00 110.40 743 ARG A O 1
ATOM 4319 N N . ILE A 1 744 ? 104.519 126.123 169.749 1.00 106.25 744 ILE A N 1
ATOM 4320 C CA . ILE A 1 744 ? 104.790 127.101 168.700 1.00 106.25 744 ILE A CA 1
ATOM 4321 C C . ILE A 1 744 ? 103.568 127.994 168.521 1.00 106.25 744 ILE A C 1
ATOM 4322 O O . ILE A 1 744 ? 102.483 127.516 168.173 1.00 106.25 744 ILE A O 1
ATOM 4327 N N . LYS A 1 745 ? 103.745 129.291 168.756 1.00 102.38 745 LYS A N 1
ATOM 4328 C CA . LYS A 1 745 ? 102.685 130.249 168.488 1.00 102.38 745 LYS A CA 1
ATOM 4329 C C . LYS A 1 745 ? 102.516 130.435 166.982 1.00 102.38 745 LYS A C 1
ATOM 4330 O O . LYS A 1 745 ? 103.397 130.100 166.189 1.00 102.38 745 LYS A O 1
ATOM 4336 N N . LEU A 1 746 ? 101.354 130.966 166.591 1.00 98.16 746 LEU A N 1
ATOM 4337 C CA . LEU A 1 746 ? 101.051 131.097 165.168 1.00 98.16 746 LEU A CA 1
ATOM 4338 C C . LEU A 1 746 ? 101.893 132.183 164.508 1.00 98.16 746 LEU A C 1
ATOM 4339 O O . LEU A 1 746 ? 102.319 132.024 163.359 1.00 98.16 746 LEU A O 1
ATOM 4344 N N . ILE A 1 747 ? 102.131 133.298 165.208 1.00 96.17 747 ILE A N 1
ATOM 4345 C CA . ILE A 1 747 ? 102.918 134.386 164.619 1.00 96.17 747 ILE A CA 1
ATOM 4346 C C . ILE A 1 747 ? 104.286 133.912 164.143 1.00 96.17 747 ILE A C 1
ATOM 4347 O O . ILE A 1 747 ? 104.707 134.316 163.048 1.00 96.17 747 ILE A O 1
ATOM 4352 N N . PRO A 1 748 ? 105.023 133.084 164.883 1.00 95.48 748 PRO A N 1
ATOM 4353 C CA . PRO A 1 748 ? 106.226 132.464 164.317 1.00 95.48 748 PRO A CA 1
ATOM 4354 C C . PRO A 1 748 ? 105.985 131.132 163.625 1.00 95.48 748 PRO A C 1
ATOM 4355 O O . PRO A 1 748 ? 106.958 130.480 163.235 1.00 95.48 748 PRO A O 1
ATOM 4359 N N . LEU A 1 749 ? 104.729 130.717 163.470 1.00 93.89 749 LEU A N 1
ATOM 4360 C CA . LEU A 1 749 ? 104.370 129.536 162.696 1.00 93.89 749 LEU A CA 1
ATOM 4361 C C . LEU A 1 749 ? 103.881 129.885 161.299 1.00 93.89 749 LEU A C 1
ATOM 4362 O O . LEU A 1 749 ? 104.193 129.170 160.344 1.00 93.89 749 LEU A O 1
ATOM 4367 N N . LEU A 1 750 ? 103.125 130.974 161.162 1.00 89.32 750 LEU A N 1
ATOM 4368 C CA . LEU A 1 750 ? 102.675 131.404 159.847 1.00 89.32 750 LEU A CA 1
ATOM 4369 C C . LEU A 1 750 ? 103.836 131.797 158.946 1.00 89.32 750 LEU A C 1
ATOM 4370 O O . LEU A 1 750 ? 103.651 131.910 157.731 1.00 89.32 750 LEU A O 1
ATOM 4375 N N . CYS A 1 751 ? 105.022 132.012 159.506 1.00 90.01 751 CYS A N 1
ATOM 4376 C CA . CYS A 1 751 ? 106.213 132.254 158.708 1.00 90.01 751 CYS A CA 1
ATOM 4377 C C . CYS A 1 751 ? 106.968 130.974 158.381 1.00 90.01 751 CYS A C 1
ATOM 4378 O O . CYS A 1 751 ? 107.983 131.033 157.684 1.00 90.01 751 CYS A O 1
ATOM 4381 N N . ILE A 1 752 ? 106.493 129.827 158.855 1.00 87.76 752 ILE A N 1
ATOM 4382 C CA . ILE A 1 752 ? 107.138 128.556 158.546 1.00 87.76 752 ILE A CA 1
ATOM 4383 C C . ILE A 1 752 ? 106.515 127.904 157.321 1.00 87.76 752 ILE A C 1
ATOM 4384 O O . ILE A 1 752 ? 107.224 127.346 156.481 1.00 87.76 752 ILE A O 1
ATOM 4389 N N . VAL A 1 753 ? 105.189 127.951 157.205 1.00 83.82 753 VAL A N 1
ATOM 4390 C CA . VAL A 1 753 ? 104.535 127.355 156.047 1.00 83.82 753 VAL A CA 1
ATOM 4391 C C . VAL A 1 753 ? 104.814 128.177 154.792 1.00 83.82 753 VAL A C 1
ATOM 4392 O O . VAL A 1 753 ? 105.143 127.629 153.736 1.00 83.82 753 VAL A O 1
ATOM 4396 N N . CYS A 1 754 ? 104.720 129.506 154.896 1.00 82.44 754 CYS A N 1
ATOM 4397 C CA . CYS A 1 754 ? 104.915 130.347 153.720 1.00 82.44 754 CYS A CA 1
ATOM 4398 C C . CYS A 1 754 ? 106.371 130.353 153.278 1.00 82.44 754 CYS A C 1
ATOM 4399 O O . CYS A 1 754 ? 106.661 130.453 152.082 1.00 82.44 754 CYS A O 1
ATOM 4402 N N . THR A 1 755 ? 107.304 130.250 154.224 1.00 80.18 755 THR A N 1
ATOM 4403 C CA . THR A 1 755 ? 108.706 130.143 153.840 1.00 80.18 755 THR A CA 1
ATOM 4404 C C . THR A 1 755 ? 108.955 128.866 153.052 1.00 80.18 755 THR A C 1
ATOM 4405 O O . THR A 1 755 ? 109.758 128.850 152.113 1.00 80.18 755 THR A O 1
ATOM 4409 N N . SER A 1 756 ? 108.258 127.786 153.405 1.00 79.70 756 SER A N 1
ATOM 4410 C CA . SER A 1 756 ? 108.449 126.525 152.701 1.00 79.70 756 SER A CA 1
ATOM 4411 C C . SER A 1 756 ? 107.742 126.528 151.353 1.00 79.70 756 SER A C 1
ATOM 4412 O O . SER A 1 756 ? 108.249 125.959 150.379 1.00 79.70 756 SER A O 1
ATOM 4415 N N . VAL A 1 757 ? 106.565 127.152 151.277 1.00 77.23 757 VAL A N 1
ATOM 4416 C CA . VAL A 1 757 ? 105.859 127.257 150.000 1.00 77.23 757 VAL A CA 1
ATOM 4417 C C . VAL A 1 757 ? 106.705 128.017 148.987 1.00 77.23 757 VAL A C 1
ATOM 4418 O O . VAL A 1 757 ? 106.886 127.575 147.849 1.00 77.23 757 VAL A O 1
ATOM 4422 N N . VAL A 1 758 ? 107.242 129.170 149.391 1.00 74.49 758 VAL A N 1
ATOM 4423 C CA . VAL A 1 758 ? 108.056 129.958 148.474 1.00 74.49 758 VAL A CA 1
ATOM 4424 C C . VAL A 1 758 ? 109.347 129.231 148.129 1.00 74.49 758 VAL A C 1
ATOM 4425 O O . VAL A 1 758 ? 109.843 129.342 147.003 1.00 74.49 758 VAL A O 1
ATOM 4429 N N . TRP A 1 759 ? 109.908 128.468 149.068 1.00 75.86 759 TRP A N 1
ATOM 4430 C CA . TRP A 1 759 ? 111.073 127.655 148.738 1.00 75.86 759 TRP A CA 1
ATOM 4431 C C . TRP A 1 759 ? 110.737 126.622 147.674 1.00 75.86 759 TRP A C 1
ATOM 4432 O O . TRP A 1 759 ? 111.549 126.353 146.782 1.00 75.86 759 TRP A O 1
ATOM 4443 N N . GLY A 1 760 ? 109.551 126.018 147.759 1.00 72.25 760 GLY A N 1
ATOM 4444 C CA . GLY A 1 760 ? 109.164 125.041 146.754 1.00 72.25 760 GLY A CA 1
ATOM 4445 C C . GLY A 1 760 ? 109.075 125.642 145.366 1.00 72.25 760 GLY A C 1
ATOM 4446 O O . GLY A 1 760 ? 109.599 125.087 144.401 1.00 72.25 760 GLY A O 1
ATOM 4447 N N . PHE A 1 761 ? 108.409 126.790 145.252 1.00 72.88 761 PHE A N 1
ATOM 4448 C CA . PHE A 1 761 ? 108.341 127.475 143.966 1.00 72.88 761 PHE A CA 1
ATOM 4449 C C . PHE A 1 761 ? 109.718 127.937 143.508 1.00 72.88 761 PHE A C 1
ATOM 4450 O O . PHE A 1 761 ? 110.067 127.784 142.333 1.00 72.88 761 PHE A O 1
ATOM 4458 N N . ALA A 1 762 ? 110.507 128.514 144.417 1.00 71.95 762 ALA A N 1
ATOM 4459 C CA . ALA A 1 762 ? 111.802 129.066 144.035 1.00 71.95 762 ALA A CA 1
ATOM 4460 C C . ALA A 1 762 ? 112.717 127.996 143.459 1.00 71.95 762 ALA A C 1
ATOM 4461 O O . ALA A 1 762 ? 113.476 128.258 142.521 1.00 71.95 762 ALA A O 1
ATOM 4463 N N . LEU A 1 763 ? 112.656 126.781 144.004 1.00 73.47 763 LEU A N 1
ATOM 4464 C CA . LEU A 1 763 ? 113.499 125.708 143.496 1.00 73.47 763 LEU A CA 1
ATOM 4465 C C . LEU A 1 763 ? 112.982 125.148 142.179 1.00 73.47 763 LEU A C 1
ATOM 4466 O O . LEU A 1 763 ? 113.747 124.506 141.453 1.00 73.47 763 LEU A O 1
ATOM 4471 N N . PHE A 1 764 ? 111.708 125.372 141.858 1.00 73.52 764 PHE A N 1
ATOM 4472 C CA . PHE A 1 764 ? 111.197 124.967 140.553 1.00 73.52 764 PHE A CA 1
ATOM 4473 C C . PHE A 1 764 ? 111.836 125.796 139.448 1.00 73.52 764 PHE A C 1
ATOM 4474 O O . PHE A 1 764 ? 112.360 125.249 138.471 1.00 73.52 764 PHE A O 1
ATOM 4482 N N . PHE A 1 765 ? 111.817 127.122 139.593 1.00 70.12 765 PHE A N 1
ATOM 4483 C CA . PHE A 1 765 ? 112.418 127.978 138.578 1.00 70.12 765 PHE A CA 1
ATOM 4484 C C . PHE A 1 765 ? 113.937 127.917 138.627 1.00 70.12 765 PHE A C 1
ATOM 4485 O O . PHE A 1 765 ? 114.599 128.171 137.615 1.00 70.12 765 PHE A O 1
ATOM 4493 N N . PHE A 1 766 ? 114.504 127.585 139.785 1.00 76.18 766 PHE A N 1
ATOM 4494 C CA . PHE A 1 766 ? 115.943 127.370 139.867 1.00 76.18 766 PHE A CA 1
ATOM 4495 C C . PHE A 1 766 ? 116.361 126.163 139.039 1.00 76.18 766 PHE A C 1
ATOM 4496 O O . PHE A 1 766 ? 117.422 126.170 138.407 1.00 76.18 766 PHE A O 1
ATOM 4504 N N . PHE A 1 767 ? 115.543 125.114 139.039 1.00 78.56 767 PHE A N 1
ATOM 4505 C CA . PHE A 1 767 ? 115.860 123.901 138.301 1.00 78.56 767 PHE A CA 1
ATOM 4506 C C . PHE A 1 767 ? 115.557 124.011 136.815 1.00 78.56 767 PHE A C 1
ATOM 4507 O O . PHE A 1 767 ? 116.031 123.171 136.044 1.00 78.56 767 PHE A O 1
ATOM 4515 N N . GLN A 1 768 ? 114.772 125.004 136.393 1.00 82.16 768 GLN A N 1
ATOM 4516 C CA . GLN A 1 768 ? 114.614 125.263 134.966 1.00 82.16 768 GLN A CA 1
ATOM 4517 C C . GLN A 1 768 ? 115.955 125.608 134.336 1.00 82.16 768 GLN A C 1
ATOM 4518 O O . GLN A 1 768 ? 116.443 124.900 133.449 1.00 82.16 768 GLN A O 1
ATOM 4524 N N . GLY A 1 769 ? 116.572 126.692 134.790 1.00 88.52 769 GLY A N 1
ATOM 4525 C CA . GLY A 1 769 ? 117.924 126.971 134.366 1.00 88.52 769 GLY A CA 1
ATOM 4526 C C . GLY A 1 769 ? 118.926 126.324 135.295 1.00 88.52 769 GLY A C 1
ATOM 4527 O O . GLY A 1 769 ? 119.300 126.888 136.327 1.00 88.52 769 GLY A O 1
ATOM 4528 N N . LEU A 1 770 ? 119.360 125.123 134.929 1.00 96.44 770 LEU A N 1
ATOM 4529 C CA . LEU A 1 770 ? 120.486 124.460 135.565 1.00 96.44 770 LEU A CA 1
ATOM 4530 C C . LEU A 1 770 ? 121.399 123.771 134.568 1.00 96.44 770 LEU A C 1
ATOM 4531 O O . LEU A 1 770 ? 122.590 123.604 134.859 1.00 96.44 770 LEU A O 1
ATOM 4536 N N . SER A 1 771 ? 120.889 123.387 133.401 1.00 93.27 771 SER A N 1
ATOM 4537 C CA . SER A 1 771 ? 121.695 122.939 132.279 1.00 93.27 771 SER A CA 1
ATOM 4538 C C . SER A 1 771 ? 121.946 124.052 131.275 1.00 93.27 771 SER A C 1
ATOM 4539 O O . SER A 1 771 ? 122.656 123.830 130.289 1.00 93.27 771 SER A O 1
ATOM 4542 N N . THR A 1 772 ? 121.391 125.241 131.502 1.00 90.02 772 THR A N 1
ATOM 4543 C CA . THR A 1 772 ? 121.508 126.316 130.527 1.00 90.02 772 THR A CA 1
ATOM 4544 C C . THR A 1 772 ? 122.851 127.019 130.667 1.00 90.02 772 THR A C 1
ATOM 4545 O O . THR A 1 772 ? 122.917 128.252 130.708 1.00 90.02 772 THR A O 1
ATOM 4549 N N . TRP A 1 773 ? 123.924 126.234 130.728 1.00 94.04 773 TRP A N 1
ATOM 4550 C CA . TRP A 1 773 ? 125.281 126.764 130.664 1.00 94.04 773 TRP A CA 1
ATOM 4551 C C . TRP A 1 773 ? 126.184 125.579 130.363 1.00 94.04 773 TRP A C 1
ATOM 4552 O O . TRP A 1 773 ? 126.346 124.698 131.213 1.00 94.04 773 TRP A O 1
ATOM 4563 N N . GLN A 1 774 ? 126.759 125.548 129.163 1.00 88.40 774 GLN A N 1
ATOM 4564 C CA . GLN A 1 774 ? 127.517 124.381 128.726 1.00 88.40 774 GLN A CA 1
ATOM 4565 C C . GLN A 1 774 ? 128.866 124.766 128.136 1.00 88.40 774 GLN A C 1
ATOM 4566 O O . GLN A 1 774 ? 129.317 125.905 128.292 1.00 88.40 774 GLN A O 1
ATOM 4572 N N . LYS A 1 775 ? 129.520 123.804 127.483 1.00 84.98 775 LYS A N 1
ATOM 4573 C CA . LYS A 1 775 ? 130.912 123.971 127.076 1.00 84.98 775 LYS A CA 1
ATOM 4574 C C . LYS A 1 775 ? 131.114 125.236 126.250 1.00 84.98 775 LYS A C 1
ATOM 4575 O O . LYS A 1 775 ? 132.008 126.039 126.538 1.00 84.98 775 LYS A O 1
ATOM 4581 N N . THR A 1 776 ? 130.291 125.436 125.226 1.00 73.15 776 THR A N 1
ATOM 4582 C CA . THR A 1 776 ? 130.499 126.538 124.303 1.00 73.15 776 THR A CA 1
ATOM 4583 C C . THR A 1 776 ? 129.255 127.416 124.229 1.00 73.15 776 THR A C 1
ATOM 4584 O O . THR A 1 776 ? 128.150 126.948 124.512 1.00 73.15 776 THR A O 1
ATOM 4588 N N . PRO A 1 777 ? 129.402 128.693 123.864 1.00 66.74 777 PRO A N 1
ATOM 4589 C CA . PRO A 1 777 ? 128.214 129.555 123.766 1.00 66.74 777 PRO A CA 1
ATOM 4590 C C . PRO A 1 777 ? 127.199 129.061 122.759 1.00 66.74 777 PRO A C 1
ATOM 4591 O O . PRO A 1 777 ? 125.999 129.295 122.943 1.00 66.74 777 PRO A O 1
ATOM 4595 N N . ALA A 1 778 ? 127.641 128.391 121.695 1.00 65.17 778 ALA A N 1
ATOM 4596 C CA . ALA A 1 778 ? 126.699 127.832 120.733 1.00 65.17 778 ALA A CA 1
ATOM 4597 C C . ALA A 1 778 ? 125.795 126.798 121.385 1.00 65.17 778 ALA A C 1
ATOM 4598 O O . ALA A 1 778 ? 124.578 126.805 121.170 1.00 65.17 778 ALA A O 1
ATOM 4600 N N . GLU A 1 779 ? 126.369 125.902 122.190 1.00 68.74 779 GLU A N 1
ATOM 4601 C CA . GLU A 1 779 ? 125.556 124.912 122.890 1.00 68.74 779 GLU A CA 1
ATOM 4602 C C . GLU A 1 779 ? 124.813 125.539 124.061 1.00 68.74 779 GLU A C 1
ATOM 4603 O O . GLU A 1 779 ? 123.679 125.153 124.359 1.00 68.74 779 GLU A O 1
ATOM 4609 N N . SER A 1 780 ? 125.437 126.496 124.744 1.00 70.39 780 SER A N 1
ATOM 4610 C CA . SER A 1 780 ? 124.759 127.179 125.837 1.00 70.39 780 SER A CA 1
ATOM 4611 C C . SER A 1 780 ? 123.591 128.030 125.359 1.00 70.39 780 SER A C 1
ATOM 4612 O O . SER A 1 780 ? 122.768 128.443 126.180 1.00 70.39 780 SER A O 1
ATOM 4615 N N . ARG A 1 781 ? 123.504 128.306 124.060 1.00 60.93 781 ARG A N 1
ATOM 4616 C CA . ARG A 1 781 ? 122.460 129.173 123.534 1.00 60.93 781 ARG A CA 1
ATOM 4617 C C . ARG A 1 781 ? 121.239 128.417 123.037 1.00 60.93 781 ARG A C 1
ATOM 4618 O O . ARG A 1 781 ? 120.183 129.030 122.861 1.00 60.93 781 ARG A O 1
ATOM 4626 N N . GLU A 1 782 ? 121.347 127.120 122.805 1.00 64.10 782 GLU A N 1
ATOM 4627 C CA . GLU A 1 782 ? 120.144 126.417 122.379 1.00 64.10 782 GLU A CA 1
ATOM 4628 C C . GLU A 1 782 ? 119.231 126.095 123.528 1.00 64.10 782 GLU A C 1
ATOM 4629 O O . GLU A 1 782 ? 118.260 125.351 123.357 1.00 64.10 782 GLU A O 1
ATOM 4635 N N . HIS A 1 783 ? 119.526 126.643 124.704 1.00 70.35 783 HIS A N 1
ATOM 4636 C CA . HIS A 1 783 ? 118.688 126.496 125.882 1.00 70.35 783 HIS A CA 1
ATOM 4637 C C . HIS A 1 783 ? 117.889 127.752 126.186 1.00 70.35 783 HIS A C 1
ATOM 4638 O O . HIS A 1 783 ? 117.057 127.734 127.096 1.00 70.35 783 HIS A O 1
ATOM 4645 N N . ASN A 1 784 ? 118.128 128.836 125.453 1.00 64.34 784 ASN A N 1
ATOM 4646 C CA . ASN A 1 784 ? 117.375 130.063 125.643 1.00 64.34 784 ASN A CA 1
ATOM 4647 C C . ASN A 1 784 ? 115.885 129.810 125.460 1.00 64.34 784 ASN A C 1
ATOM 4648 O O . ASN A 1 784 ? 115.462 128.896 124.748 1.00 64.34 784 ASN A O 1
ATOM 4653 N N . ARG A 1 785 ? 115.085 130.641 126.115 1.00 63.98 785 ARG A N 1
ATOM 4654 C CA . ARG A 1 785 ? 113.639 130.507 126.071 1.00 63.98 785 ARG A CA 1
ATOM 4655 C C . ARG A 1 785 ? 113.018 131.861 126.362 1.00 63.98 785 ARG A C 1
ATOM 4656 O O . ARG A 1 785 ? 113.609 132.694 127.052 1.00 63.98 785 ARG A O 1
ATOM 4664 N N . ASP A 1 786 ? 111.823 132.068 125.818 1.00 61.90 786 ASP A N 1
ATOM 4665 C CA . ASP A 1 786 ? 111.212 133.386 125.769 1.00 61.90 786 ASP A CA 1
ATOM 4666 C C . ASP A 1 786 ? 110.873 133.900 127.167 1.00 61.90 786 ASP A C 1
ATOM 4667 O O . ASP A 1 786 ? 110.932 133.176 128.161 1.00 61.90 786 ASP A O 1
ATOM 4672 N N . CYS A 1 787 ? 110.515 135.179 127.225 1.00 64.39 787 CYS A N 1
ATOM 4673 C CA . CYS A 1 787 ? 110.117 135.794 128.479 1.00 64.39 787 CYS A CA 1
ATOM 4674 C C . CYS A 1 787 ? 108.785 135.217 128.944 1.00 64.39 787 CYS A C 1
ATOM 4675 O O . CYS A 1 787 ? 108.003 134.678 128.159 1.00 64.39 787 CYS A O 1
ATOM 4678 N N . ILE A 1 788 ? 108.529 135.340 130.246 1.00 60.55 788 ILE A N 1
ATOM 4679 C CA . ILE A 1 788 ? 107.348 134.732 130.847 1.00 60.55 788 ILE A CA 1
ATOM 4680 C C . ILE A 1 788 ? 106.434 135.797 131.432 1.00 60.55 788 ILE A C 1
ATOM 4681 O O . ILE A 1 788 ? 105.253 135.879 131.080 1.00 60.55 788 ILE A O 1
ATOM 4686 N N . LEU A 1 789 ? 106.970 136.617 132.327 1.00 60.86 789 LEU A N 1
ATOM 4687 C CA . LEU A 1 789 ? 106.165 137.556 133.093 1.00 60.86 789 LEU A CA 1
ATOM 4688 C C . LEU A 1 789 ? 106.223 138.938 132.453 1.00 60.86 789 LEU A C 1
ATOM 4689 O O . LEU A 1 789 ? 107.299 139.531 132.339 1.00 60.86 789 LEU A O 1
ATOM 4694 N N . LEU A 1 790 ? 105.060 139.445 132.040 1.00 61.60 790 LEU A N 1
ATOM 4695 C CA . LEU A 1 790 ? 104.936 140.793 131.486 1.00 61.60 790 LEU A CA 1
ATOM 4696 C C . LEU A 1 790 ? 105.863 141.006 130.295 1.00 61.60 790 LEU A C 1
ATOM 4697 O O . LEU A 1 790 ? 106.266 142.135 130.003 1.00 61.60 790 LEU A O 1
ATOM 4702 N N . ASP A 1 791 ? 106.214 139.919 129.605 1.00 66.23 791 ASP A N 1
ATOM 4703 C CA . ASP A 1 791 ? 107.104 139.942 128.446 1.00 66.23 791 ASP A CA 1
ATOM 4704 C C . ASP A 1 791 ? 108.505 140.425 128.801 1.00 66.23 791 ASP A C 1
ATOM 4705 O O . ASP A 1 791 ? 109.273 140.805 127.913 1.00 66.23 791 ASP A O 1
ATOM 4710 N N . PHE A 1 792 ? 108.855 140.427 130.078 1.00 59.05 792 PHE A N 1
ATOM 4711 C CA . PHE A 1 792 ? 110.107 141.030 130.514 1.00 59.05 792 PHE A CA 1
ATOM 4712 C C . PHE A 1 792 ? 111.014 140.074 131.271 1.00 59.05 792 PHE A C 1
ATOM 4713 O O . PHE A 1 792 ? 112.228 140.100 131.062 1.00 59.05 792 PHE A O 1
ATOM 4721 N N . PHE A 1 793 ? 110.464 139.231 132.140 1.00 58.26 793 PHE A N 1
ATOM 4722 C CA . PHE A 1 793 ? 111.255 138.383 133.020 1.00 58.26 793 PHE A CA 1
ATOM 4723 C C . PHE A 1 793 ? 111.141 136.923 132.606 1.00 58.26 793 PHE A C 1
ATOM 4724 O O . PHE A 1 793 ? 110.040 136.422 132.362 1.00 58.26 793 PHE A O 1
ATOM 4732 N N . ASP A 1 794 ? 112.282 136.248 132.523 1.00 63.33 794 ASP A N 1
ATOM 4733 C CA . ASP A 1 794 ? 112.346 134.831 132.216 1.00 63.33 794 ASP A CA 1
ATOM 4734 C C . ASP A 1 794 ? 112.370 134.022 133.510 1.00 63.33 794 ASP A C 1
ATOM 4735 O O . ASP A 1 794 ? 112.093 134.536 134.595 1.00 63.33 794 ASP A O 1
ATOM 4740 N N . ASP A 1 795 ? 112.694 132.732 133.393 1.00 66.34 795 ASP A N 1
ATOM 4741 C CA . ASP A 1 795 ? 112.715 131.864 134.568 1.00 66.34 795 ASP A CA 1
ATOM 4742 C C . ASP A 1 795 ? 113.770 132.302 135.574 1.00 66.34 795 ASP A C 1
ATOM 4743 O O . ASP A 1 795 ? 113.515 132.309 136.781 1.00 66.34 795 ASP A O 1
ATOM 4748 N N . HIS A 1 796 ? 114.963 132.669 135.102 1.00 62.05 796 HIS A N 1
ATOM 4749 C CA . HIS A 1 796 ? 116.033 133.013 136.031 1.00 62.05 796 HIS A CA 1
ATOM 4750 C C . HIS A 1 796 ? 115.776 134.343 136.723 1.00 62.05 796 HIS A C 1
ATOM 4751 O O . HIS A 1 796 ? 116.316 134.588 137.804 1.00 62.05 796 HIS A O 1
ATOM 4758 N N . ASP A 1 797 ? 114.959 135.207 136.127 1.00 60.74 797 ASP A N 1
ATOM 4759 C CA . ASP A 1 797 ? 114.532 136.403 136.840 1.00 60.74 797 ASP A CA 1
ATOM 4760 C C . ASP A 1 797 ? 113.522 136.060 137.919 1.00 60.74 797 ASP A C 1
ATOM 4761 O O . ASP A 1 797 ? 113.519 136.670 138.993 1.00 60.74 797 ASP A O 1
ATOM 4766 N N . ILE A 1 798 ? 112.653 135.084 137.654 1.00 60.49 798 ILE A N 1
ATOM 4767 C CA . ILE A 1 798 ? 111.704 134.638 138.662 1.00 60.49 798 ILE A CA 1
ATOM 4768 C C . ILE A 1 798 ? 112.422 133.890 139.778 1.00 60.49 798 ILE A C 1
ATOM 4769 O O . ILE A 1 798 ? 111.862 133.704 140.863 1.00 60.49 798 ILE A O 1
ATOM 4774 N N . TRP A 1 799 ? 113.677 133.498 139.555 1.00 60.69 799 TRP A N 1
ATOM 4775 C CA . TRP A 1 799 ? 114.465 132.897 140.625 1.00 60.69 799 TRP A CA 1
ATOM 4776 C C . TRP A 1 799 ? 115.052 133.964 141.537 1.00 60.69 799 TRP A C 1
ATOM 4777 O O . TRP A 1 799 ? 115.052 133.805 142.761 1.00 60.69 799 TRP A O 1
ATOM 4788 N N . HIS A 1 800 ? 115.551 135.061 140.966 1.00 62.10 800 HIS A N 1
ATOM 4789 C CA . HIS A 1 800 ? 115.998 136.183 141.785 1.00 62.10 800 HIS A CA 1
ATOM 4790 C C . HIS A 1 800 ? 114.857 136.761 142.608 1.00 62.10 800 HIS A C 1
ATOM 4791 O O . HIS A 1 800 ? 115.097 137.399 143.639 1.00 62.10 800 HIS A O 1
ATOM 4798 N N . PHE A 1 801 ? 113.615 136.564 142.168 1.00 60.70 801 PHE A N 1
ATOM 4799 C CA . PHE A 1 801 ? 112.470 137.124 142.876 1.00 60.70 801 PHE A CA 1
ATOM 4800 C C . PHE A 1 801 ? 112.065 136.254 144.054 1.00 60.70 801 PHE A C 1
ATOM 4801 O O . PHE A 1 801 ? 111.893 136.750 145.170 1.00 60.70 801 PHE A O 1
ATOM 4809 N N . LEU A 1 802 ? 111.893 134.956 143.819 1.00 61.77 802 LEU A N 1
ATOM 4810 C CA . LEU A 1 802 ? 111.433 134.068 144.873 1.00 61.77 802 LEU A CA 1
ATOM 4811 C C . LEU A 1 802 ? 112.535 133.749 145.870 1.00 61.77 802 LEU A C 1
ATOM 4812 O O . LEU A 1 802 ? 112.245 133.481 147.037 1.00 61.77 802 LEU A O 1
ATOM 4817 N N . SER A 1 803 ? 113.793 133.762 145.430 1.00 62.10 803 SER A N 1
ATOM 4818 C CA . SER A 1 803 ? 114.892 133.489 146.349 1.00 62.10 803 SER A CA 1
ATOM 4819 C C . SER A 1 803 ? 115.018 134.580 147.400 1.00 62.10 803 SER A C 1
ATOM 4820 O O . SER A 1 803 ? 115.252 134.289 148.577 1.00 62.10 803 SER A O 1
ATOM 4823 N N . SER A 1 804 ? 114.870 135.841 146.999 1.00 63.61 804 SER A N 1
ATOM 4824 C CA . SER A 1 804 ? 114.993 136.937 147.948 1.00 63.61 804 SER A CA 1
ATOM 4825 C C . SER A 1 804 ? 113.817 137.000 148.908 1.00 63.61 804 SER A C 1
ATOM 4826 O O . SER A 1 804 ? 113.949 137.571 149.993 1.00 63.61 804 SER A O 1
ATOM 4829 N N . ILE A 1 805 ? 112.680 136.422 148.538 1.00 64.63 805 ILE A N 1
ATOM 4830 C CA . ILE A 1 805 ? 111.552 136.339 149.454 1.00 64.63 805 ILE A CA 1
ATOM 4831 C C . ILE A 1 805 ? 111.646 135.097 150.334 1.00 64.63 805 ILE A C 1
ATOM 4832 O O . ILE A 1 805 ? 111.200 135.118 151.484 1.00 64.63 805 ILE A O 1
ATOM 4837 N N . ALA A 1 806 ? 112.241 134.017 149.827 1.00 68.73 806 ALA A N 1
ATOM 4838 C CA . ALA A 1 806 ? 112.448 132.840 150.658 1.00 68.73 806 ALA A CA 1
ATOM 4839 C C . ALA A 1 806 ? 113.512 133.094 151.717 1.00 68.73 806 ALA A C 1
ATOM 4840 O O . ALA A 1 806 ? 113.322 132.746 152.887 1.00 68.73 806 ALA A O 1
ATOM 4842 N N . MET A 1 807 ? 114.641 133.696 151.328 1.00 70.74 807 MET A N 1
ATOM 4843 C CA . MET A 1 807 ? 115.647 134.088 152.311 1.00 70.74 807 MET A CA 1
ATOM 4844 C C . MET A 1 807 ? 115.042 134.964 153.400 1.00 70.74 807 MET A C 1
ATOM 4845 O O . MET A 1 807 ? 115.165 134.665 154.591 1.00 70.74 807 MET A O 1
ATOM 4850 N N . PHE A 1 808 ? 114.376 136.050 153.005 1.00 71.13 808 PHE A N 1
ATOM 4851 C CA . PHE A 1 808 ? 113.729 136.916 153.984 1.00 71.13 808 PHE A CA 1
ATOM 4852 C C . PHE A 1 808 ? 112.684 136.152 154.782 1.00 71.13 808 PHE A C 1
ATOM 4853 O O . PHE A 1 808 ? 112.571 136.331 156.000 1.00 71.13 808 PHE A O 1
ATOM 4861 N N . GLY A 1 809 ? 111.925 135.278 154.123 1.00 74.00 809 GLY A N 1
ATOM 4862 C CA . GLY A 1 809 ? 110.979 134.440 154.837 1.00 74.00 809 GLY A CA 1
ATOM 4863 C C . GLY A 1 809 ? 111.627 133.459 155.787 1.00 74.00 809 GLY A C 1
ATOM 4864 O O . GLY A 1 809 ? 110.947 132.923 156.666 1.00 74.00 809 GLY A O 1
ATOM 4865 N N . SER A 1 810 ? 112.923 133.207 155.628 1.00 77.37 810 SER A N 1
ATOM 4866 C CA . SER A 1 810 ? 113.643 132.330 156.539 1.00 77.37 810 SER A CA 1
ATOM 4867 C C . SER A 1 810 ? 114.312 133.094 157.667 1.00 77.37 810 SER A C 1
ATOM 4868 O O . SER A 1 810 ? 114.527 132.529 158.744 1.00 77.37 810 SER A O 1
ATOM 4871 N N . PHE A 1 811 ? 114.661 134.361 157.439 1.00 78.54 811 PHE A N 1
ATOM 4872 C CA . PHE A 1 811 ? 115.198 135.181 158.519 1.00 78.54 811 PHE A CA 1
ATOM 4873 C C . PHE A 1 811 ? 114.168 135.384 159.620 1.00 78.54 811 PHE A C 1
ATOM 4874 O O . PHE A 1 811 ? 114.500 135.316 160.809 1.00 78.54 811 PHE A O 1
ATOM 4882 N N . LEU A 1 812 ? 112.911 135.639 159.249 1.00 81.86 812 LEU A N 1
ATOM 4883 C CA . LEU A 1 812 ? 111.868 135.814 160.252 1.00 81.86 812 LEU A CA 1
ATOM 4884 C C . LEU A 1 812 ? 111.510 134.515 160.956 1.00 81.86 812 LEU A C 1
ATOM 4885 O O . LEU A 1 812 ? 110.867 134.557 162.008 1.00 81.86 812 LEU A O 1
ATOM 4890 N N . VAL A 1 813 ? 111.891 133.368 160.399 1.00 86.54 813 VAL A N 1
ATOM 4891 C CA . VAL A 1 813 ? 111.745 132.123 161.143 1.00 86.54 813 VAL A CA 1
ATOM 4892 C C . VAL A 1 813 ? 112.787 132.050 162.250 1.00 86.54 813 VAL A C 1
ATOM 4893 O O . VAL A 1 813 ? 112.456 131.845 163.421 1.00 86.54 813 VAL A O 1
ATOM 4897 N N . LEU A 1 814 ? 114.062 132.244 161.902 1.00 90.58 814 LEU A N 1
ATOM 4898 C CA . LEU A 1 814 ? 115.115 132.264 162.912 1.00 90.58 814 LEU A CA 1
ATOM 4899 C C . LEU A 1 814 ? 114.859 133.323 163.973 1.00 90.58 814 LEU A C 1
ATOM 4900 O O . LEU A 1 814 ? 115.324 133.189 165.110 1.00 90.58 814 LEU A O 1
ATOM 4905 N N . LEU A 1 815 ? 114.131 134.380 163.620 1.00 88.92 815 LEU A N 1
ATOM 4906 C CA . LEU A 1 815 ? 113.908 135.489 164.538 1.00 88.92 815 LEU A CA 1
ATOM 4907 C C . LEU A 1 815 ? 112.720 135.227 165.457 1.00 88.92 815 LEU A C 1
ATOM 4908 O O . LEU A 1 815 ? 112.867 135.177 166.681 1.00 88.92 815 LEU A O 1
ATOM 4913 N N . THR A 1 816 ? 111.531 135.063 164.879 1.00 95.26 816 THR A N 1
ATOM 4914 C CA . THR A 1 816 ? 110.315 134.984 165.674 1.00 95.26 816 THR A CA 1
ATOM 4915 C C . THR A 1 816 ? 110.126 133.645 166.371 1.00 95.26 816 THR A C 1
ATOM 4916 O O . THR A 1 816 ? 109.375 133.588 167.351 1.00 95.26 816 THR A O 1
ATOM 4920 N N . LEU A 1 817 ? 110.788 132.586 165.896 1.00 102.15 817 LEU A N 1
ATOM 4921 C CA . LEU A 1 817 ? 110.407 131.217 166.242 1.00 102.15 817 LEU A CA 1
ATOM 4922 C C . LEU A 1 817 ? 110.182 131.042 167.738 1.00 102.15 817 LEU A C 1
ATOM 4923 O O . LEU A 1 817 ? 109.076 130.713 168.180 1.00 102.15 817 LEU A O 1
ATOM 4928 N N . ASP A 1 818 ? 111.220 131.266 168.535 1.00 109.21 818 ASP A N 1
ATOM 4929 C CA . ASP A 1 818 ? 111.143 131.022 169.974 1.00 109.21 818 ASP A CA 1
ATOM 4930 C C . ASP A 1 818 ? 110.739 132.275 170.744 1.00 109.21 818 ASP A C 1
ATOM 4931 O O . ASP A 1 818 ? 111.401 132.673 171.700 1.00 109.21 818 ASP A O 1
ATOM 4936 N N . ASP A 1 819 ? 109.637 132.907 170.340 1.00 111.65 819 ASP A N 1
ATOM 4937 C CA . ASP A 1 819 ? 109.115 134.046 171.081 1.00 111.65 819 ASP A CA 1
ATOM 4938 C C . ASP A 1 819 ? 108.175 133.642 172.204 1.00 111.65 819 ASP A C 1
ATOM 4939 O O . ASP A 1 819 ? 107.927 134.448 173.107 1.00 111.65 819 ASP A O 1
ATOM 4944 N N . ASP A 1 820 ? 107.646 132.419 172.171 1.00 116.15 820 ASP A N 1
ATOM 4945 C CA . ASP A 1 820 ? 106.847 131.931 173.287 1.00 116.15 820 ASP A CA 1
ATOM 4946 C C . ASP A 1 820 ? 107.681 131.749 174.547 1.00 116.15 820 ASP A C 1
ATOM 4947 O O . ASP A 1 820 ? 107.115 131.671 175.642 1.00 116.15 820 ASP A O 1
ATOM 4952 N N . LEU A 1 821 ? 109.007 131.684 174.421 1.00 120.00 821 LEU A N 1
ATOM 4953 C CA . LEU A 1 821 ? 109.876 131.535 175.581 1.00 120.00 821 LEU A CA 1
ATOM 4954 C C . LEU A 1 821 ? 110.244 132.899 176.144 1.00 120.00 821 LEU A C 1
ATOM 4955 O O . LEU A 1 821 ? 111.428 133.202 176.313 1.00 120.00 821 LEU A O 1
ATOM 4960 N N . ASP A 1 822 ? 109.246 133.729 176.436 1.00 124.89 822 ASP A N 1
ATOM 4961 C CA . ASP A 1 822 ? 109.481 135.038 177.029 1.00 124.89 822 ASP A CA 1
ATOM 4962 C C . ASP A 1 822 ? 109.234 135.045 178.530 1.00 124.89 822 ASP A C 1
ATOM 4963 O O . ASP A 1 822 ? 109.231 136.115 179.146 1.00 124.89 822 ASP A O 1
ATOM 4968 N N . THR A 1 823 ? 109.026 133.872 179.130 1.00 126.98 823 THR A N 1
ATOM 4969 C CA . THR A 1 823 ? 108.838 133.752 180.570 1.00 126.98 823 THR A CA 1
ATOM 4970 C C . THR A 1 823 ? 109.574 132.573 181.186 1.00 126.98 823 THR A C 1
ATOM 4971 O O . THR A 1 823 ? 109.610 132.480 182.417 1.00 126.98 823 THR A O 1
ATOM 4975 N N . VAL A 1 824 ? 110.158 131.678 180.393 1.00 131.73 824 VAL A N 1
ATOM 4976 C CA . VAL A 1 824 ? 110.735 130.432 180.887 1.00 131.73 824 VAL A CA 1
ATOM 4977 C C . VAL A 1 824 ? 112.247 130.580 180.974 1.00 131.73 824 VAL A C 1
ATOM 4978 O O . VAL A 1 824 ? 112.886 131.097 180.048 1.00 131.73 824 VAL A O 1
ATOM 4980 N N . GLN A 1 825 ? 112.822 130.125 182.088 1.00 131.81 825 GLN A N 1
ATOM 4981 C CA . GLN A 1 825 ? 114.262 130.135 182.284 1.00 131.81 825 GLN A CA 1
ATOM 4982 C C . GLN A 1 825 ? 114.848 128.754 182.534 1.00 131.81 825 GLN A C 1
ATOM 4983 O O . GLN A 1 825 ? 116.074 128.635 182.645 1.00 131.81 825 GLN A O 1
ATOM 4985 N N . ARG A 1 826 ? 114.018 127.716 182.629 1.00 134.23 826 ARG A N 1
ATOM 4986 C CA . ARG A 1 826 ? 114.495 126.354 182.835 1.00 134.23 826 ARG A CA 1
ATOM 4987 C C . ARG A 1 826 ? 114.661 125.603 181.515 1.00 134.23 826 ARG A C 1
ATOM 4988 O O . ARG A 1 826 ? 115.724 125.033 181.253 1.00 134.23 826 ARG A O 1
ATOM 4990 N N . ASP A 1 827 ? 113.616 125.593 180.682 1.00 136.88 827 ASP A N 1
ATOM 4991 C CA . ASP A 1 827 ? 113.686 124.882 179.409 1.00 136.88 827 ASP A CA 1
ATOM 4992 C C . ASP A 1 827 ? 114.721 125.503 178.479 1.00 136.88 827 ASP A C 1
ATOM 4993 O O . ASP A 1 827 ? 115.484 124.784 177.825 1.00 136.88 827 ASP A O 1
ATOM 4995 N N . LYS A 1 828 ? 114.757 126.835 178.403 1.00 137.34 828 LYS A N 1
ATOM 4996 C CA . LYS A 1 828 ? 115.705 127.502 177.516 1.00 137.34 828 LYS A CA 1
ATOM 4997 C C . LYS A 1 828 ? 117.146 127.250 177.945 1.00 137.34 828 LYS A C 1
ATOM 4998 O O . LYS A 1 828 ? 118.015 127.000 177.101 1.00 137.34 828 LYS A O 1
ATOM 5000 N N . ILE A 1 829 ? 117.418 127.312 179.249 1.00 139.44 829 ILE A N 1
ATOM 5001 C CA . ILE A 1 829 ? 118.791 127.187 179.729 1.00 139.44 829 ILE A CA 1
ATOM 5002 C C . ILE A 1 829 ? 119.302 125.763 179.551 1.00 139.44 829 ILE A C 1
ATOM 5003 O O . ILE A 1 829 ? 120.439 125.549 179.114 1.00 139.44 829 ILE A O 1
ATOM 5005 N N . TYR A 1 830 ? 118.480 124.770 179.882 1.00 138.44 830 TYR A N 1
ATOM 5006 C CA . TYR A 1 830 ? 118.898 123.375 179.865 1.00 138.44 830 TYR A CA 1
ATOM 5007 C C . TYR A 1 830 ? 118.504 122.648 178.585 1.00 138.44 830 TYR A C 1
ATOM 5008 O O . TYR A 1 830 ? 118.466 121.413 178.576 1.00 138.44 830 TYR A O 1
ATOM 5010 N N . VAL A 1 831 ? 118.208 123.379 177.509 1.00 134.96 831 VAL A N 1
ATOM 5011 C CA . VAL A 1 831 ? 117.875 122.731 176.245 1.00 134.96 831 VAL A CA 1
ATOM 5012 C C . VAL A 1 831 ? 119.103 122.050 175.656 1.00 134.96 831 VAL A C 1
ATOM 5013 O O . VAL A 1 831 ? 119.010 120.962 175.075 1.00 134.96 831 VAL A O 1
ATOM 5015 N N . PHE A 1 832 ? 120.268 122.676 175.791 1.00 131.08 832 PHE A N 1
ATOM 5016 C CA . PHE A 1 832 ? 121.510 122.098 175.291 1.00 131.08 832 PHE A CA 1
ATOM 5017 C C . PHE A 1 832 ? 122.709 122.608 176.083 1.00 131.08 832 PHE A C 1
ATOM 5018 O O . PHE A 1 832 ? 123.412 123.519 175.645 1.00 131.08 832 PHE A O 1
ATOM 5020 N N . GLY B 1 24 ? 129.126 145.774 68.338 1.00 72.87 24 GLY B N 1
ATOM 5021 C CA . GLY B 1 24 ? 128.438 144.893 69.264 1.00 72.87 24 GLY B CA 1
ATOM 5022 C C . GLY B 1 24 ? 129.327 144.381 70.377 1.00 72.87 24 GLY B C 1
ATOM 5023 O O . GLY B 1 24 ? 129.361 144.956 71.465 1.00 72.87 24 GLY B O 1
ATOM 5024 N N . PRO B 1 25 ? 130.048 143.295 70.116 1.00 69.42 25 PRO B N 1
ATOM 5025 C CA . PRO B 1 25 ? 130.939 142.739 71.136 1.00 69.42 25 PRO B CA 1
ATOM 5026 C C . PRO B 1 25 ? 132.117 143.660 71.416 1.00 69.42 25 PRO B C 1
ATOM 5027 O O . PRO B 1 25 ? 132.592 144.399 70.551 1.00 69.42 25 PRO B O 1
ATOM 5031 N N . LYS B 1 26 ? 132.584 143.604 72.659 1.00 62.09 26 LYS B N 1
ATOM 5032 C CA . LYS B 1 26 ? 133.703 144.421 73.092 1.00 62.09 26 LYS B CA 1
ATOM 5033 C C . LYS B 1 26 ? 134.975 144.046 72.339 1.00 62.09 26 LYS B C 1
ATOM 5034 O O . LYS B 1 26 ? 135.162 142.906 71.907 1.00 62.09 26 LYS B O 1
ATOM 5040 N N . ASN B 1 27 ? 135.855 145.030 72.179 1.00 63.12 27 ASN B N 1
ATOM 5041 C CA . ASN B 1 27 ? 137.237 144.732 71.844 1.00 63.12 27 ASN B CA 1
ATOM 5042 C C . ASN B 1 27 ? 137.848 143.893 72.957 1.00 63.12 27 ASN B C 1
ATOM 5043 O O . ASN B 1 27 ? 137.498 144.048 74.127 1.00 63.12 27 ASN B O 1
ATOM 5048 N N . VAL B 1 28 ? 138.758 142.999 72.594 1.00 56.33 28 VAL B N 1
ATOM 5049 C CA . VAL B 1 28 ? 139.588 142.298 73.565 1.00 56.33 28 VAL B CA 1
ATOM 5050 C C . VAL B 1 28 ? 141.015 142.314 73.044 1.00 56.33 28 VAL B C 1
ATOM 5051 O O . VAL B 1 28 ? 141.309 141.697 72.015 1.00 56.33 28 VAL B O 1
ATOM 5055 N N . SER B 1 29 ? 141.893 143.020 73.747 1.00 51.66 29 SER B N 1
ATOM 5056 C CA . SER B 1 29 ? 143.292 143.132 73.363 1.00 51.66 29 SER B CA 1
ATOM 5057 C C . SER B 1 29 ? 144.117 142.198 74.229 1.00 51.66 29 SER B C 1
ATOM 5058 O O . SER B 1 29 ? 144.152 142.347 75.453 1.00 51.66 29 SER B O 1
ATOM 5061 N N . GLN B 1 30 ? 144.784 141.245 73.591 1.00 50.40 30 GLN B N 1
ATOM 5062 C CA . GLN B 1 30 ? 145.692 140.327 74.260 1.00 50.40 30 GLN B CA 1
ATOM 5063 C C . GLN B 1 30 ? 147.102 140.657 73.800 1.00 50.40 30 GLN B C 1
ATOM 5064 O O . GLN B 1 30 ? 147.365 140.711 72.595 1.00 50.40 30 GLN B O 1
ATOM 5070 N N . LYS B 1 31 ? 148.002 140.870 74.753 1.00 48.99 31 LYS B N 1
ATOM 5071 C CA . LYS B 1 31 ? 149.320 141.395 74.442 1.00 48.99 31 LYS B CA 1
ATOM 5072 C C . LYS B 1 31 ? 150.346 140.825 75.406 1.00 48.99 31 LYS B C 1
ATOM 5073 O O . LYS B 1 31 ? 150.093 140.722 76.608 1.00 48.99 31 LYS B O 1
ATOM 5079 N N . ASP B 1 32 ? 151.496 140.439 74.866 1.00 52.34 32 ASP B N 1
ATOM 5080 C CA . ASP B 1 32 ? 152.586 139.954 75.695 1.00 52.34 32 ASP B CA 1
ATOM 5081 C C . ASP B 1 32 ? 153.186 141.103 76.491 1.00 52.34 32 ASP B C 1
ATOM 5082 O O . ASP B 1 32 ? 153.237 142.243 76.022 1.00 52.34 32 ASP B O 1
ATOM 5087 N N . ALA B 1 33 ? 153.645 140.800 77.698 1.00 49.74 33 ALA B N 1
ATOM 5088 C CA . ALA B 1 33 ? 154.177 141.816 78.589 1.00 49.74 33 ALA B CA 1
ATOM 5089 C C . ALA B 1 33 ? 155.472 141.323 79.214 1.00 49.74 33 ALA B C 1
ATOM 5090 O O . ALA B 1 33 ? 155.858 140.161 79.067 1.00 49.74 33 ALA B O 1
ATOM 5092 N N . GLU B 1 34 ? 156.149 142.228 79.916 1.00 55.87 34 GLU B N 1
ATOM 5093 C CA . GLU B 1 34 ? 157.446 141.942 80.507 1.00 55.87 34 GLU B CA 1
ATOM 5094 C C . GLU B 1 34 ? 157.495 142.499 81.918 1.00 55.87 34 GLU B C 1
ATOM 5095 O O . GLU B 1 34 ? 156.760 143.423 82.272 1.00 55.87 34 GLU B O 1
ATOM 5101 N N . PHE B 1 35 ? 158.371 141.918 82.732 1.00 48.90 35 PHE B N 1
ATOM 5102 C CA . PHE B 1 35 ? 158.587 142.424 84.074 1.00 48.90 35 PHE B CA 1
ATOM 5103 C C . PHE B 1 35 ? 159.356 143.742 84.027 1.00 48.90 35 PHE B C 1
ATOM 5104 O O . PHE B 1 35 ? 160.086 144.033 83.077 1.00 48.90 35 PHE B O 1
ATOM 5112 N N . GLU B 1 36 ? 159.192 144.534 85.086 1.00 49.93 36 GLU B N 1
ATOM 5113 C CA . GLU B 1 36 ? 159.922 145.788 85.275 1.00 49.93 36 GLU B CA 1
ATOM 5114 C C . GLU B 1 36 ? 159.842 146.678 84.040 1.00 49.93 36 GLU B C 1
ATOM 5115 O O . GLU B 1 36 ? 160.853 147.130 83.501 1.00 49.93 36 GLU B O 1
ATOM 5121 N N . ARG B 1 37 ? 158.618 146.928 83.588 1.00 51.90 37 ARG B N 1
ATOM 5122 C CA . ARG B 1 37 ? 158.371 147.816 82.462 1.00 51.90 37 ARG B CA 1
ATOM 5123 C C . ARG B 1 37 ? 156.949 148.330 82.578 1.00 51.90 37 ARG B C 1
ATOM 5124 O O . ARG B 1 37 ? 156.005 147.536 82.620 1.00 51.90 37 ARG B O 1
ATOM 5132 N N . THR B 1 38 ? 156.801 149.648 82.640 1.00 47.95 38 THR B N 1
ATOM 5133 C CA . THR B 1 38 ? 155.532 150.271 82.982 1.00 47.95 38 THR B CA 1
ATOM 5134 C C . THR B 1 38 ? 154.693 150.483 81.732 1.00 47.95 38 THR B C 1
ATOM 5135 O O . THR B 1 38 ? 155.212 150.898 80.692 1.00 47.95 38 THR B O 1
ATOM 5139 N N . TYR B 1 39 ? 153.397 150.202 81.839 1.00 48.11 39 TYR B N 1
ATOM 5140 C CA . TYR B 1 39 ? 152.458 150.321 80.734 1.00 48.11 39 TYR B CA 1
ATOM 5141 C C . TYR B 1 39 ? 151.444 151.405 81.055 1.00 48.11 39 TYR B C 1
ATOM 5142 O O . TYR B 1 39 ? 150.843 151.396 82.135 1.00 48.11 39 TYR B O 1
ATOM 5151 N N . VAL B 1 40 ? 151.251 152.323 80.117 1.00 49.80 40 VAL B N 1
ATOM 5152 C CA . VAL B 1 40 ? 150.271 153.398 80.253 1.00 49.80 40 VAL B CA 1
ATOM 5153 C C . VAL B 1 40 ? 149.246 153.193 79.146 1.00 49.80 40 VAL B C 1
ATOM 5154 O O . VAL B 1 40 ? 149.401 153.687 78.026 1.00 49.80 40 VAL B O 1
ATOM 5158 N N . ASP B 1 41 ? 148.181 152.470 79.457 1.00 52.65 41 ASP B N 1
ATOM 5159 C CA . ASP B 1 41 ? 147.118 152.169 78.512 1.00 52.65 41 ASP B CA 1
ATOM 5160 C C . ASP B 1 41 ? 145.819 152.785 79.021 1.00 52.65 41 ASP B C 1
ATOM 5161 O O . ASP B 1 41 ? 145.804 153.521 80.008 1.00 52.65 41 ASP B O 1
ATOM 5166 N N . GLU B 1 42 ? 144.720 152.490 78.329 1.00 57.00 42 GLU B N 1
ATOM 5167 C CA . GLU B 1 42 ? 143.415 152.958 78.767 1.00 57.00 42 GLU B CA 1
ATOM 5168 C C . GLU B 1 42 ? 142.343 151.973 78.333 1.00 57.00 42 GLU B C 1
ATOM 5169 O O . GLU B 1 42 ? 142.510 151.236 77.358 1.00 57.00 42 GLU B O 1
ATOM 5175 N N . VAL B 1 43 ? 141.237 151.969 79.075 1.00 49.97 43 VAL B N 1
ATOM 5176 C CA . VAL B 1 43 ? 140.083 151.135 78.783 1.00 49.97 43 VAL B CA 1
ATOM 5177 C C . VAL B 1 43 ? 138.827 151.977 78.931 1.00 49.97 43 VAL B C 1
ATOM 5178 O O . VAL B 1 43 ? 138.832 153.046 79.543 1.00 49.97 43 VAL B O 1
ATOM 5182 N N . ASN B 1 44 ? 137.742 151.476 78.352 1.00 53.51 44 ASN B N 1
ATOM 5183 C CA . ASN B 1 44 ? 136.424 152.071 78.499 1.00 53.51 44 ASN B CA 1
ATOM 5184 C C . ASN B 1 44 ? 135.424 150.931 78.628 1.00 53.51 44 ASN B C 1
ATOM 5185 O O . ASN B 1 44 ? 135.796 149.779 78.866 1.00 53.51 44 ASN B O 1
ATOM 5190 N N . SER B 1 45 ? 134.140 151.247 78.487 1.00 55.74 45 SER B N 1
ATOM 5191 C CA . SER B 1 45 ? 133.129 150.210 78.618 1.00 55.74 45 SER B CA 1
ATOM 5192 C C . SER B 1 45 ? 133.098 149.267 77.428 1.00 55.74 45 SER B C 1
ATOM 5193 O O . SER B 1 45 ? 132.398 148.252 77.487 1.00 55.74 45 SER B O 1
ATOM 5196 N N . GLU B 1 46 ? 133.834 149.566 76.362 1.00 57.28 46 GLU B N 1
ATOM 5197 C CA . GLU B 1 46 ? 133.892 148.733 75.167 1.00 57.28 46 GLU B CA 1
ATOM 5198 C C . GLU B 1 46 ? 135.321 148.297 74.875 1.00 57.28 46 GLU B C 1
ATOM 5199 O O . GLU B 1 46 ? 135.765 148.288 73.729 1.00 57.28 46 GLU B O 1
ATOM 5205 N N . LEU B 1 47 ? 136.058 147.924 75.921 1.00 50.00 47 LEU B N 1
ATOM 5206 C CA . LEU B 1 47 ? 137.463 147.564 75.789 1.00 50.00 47 LEU B CA 1
ATOM 5207 C C . LEU B 1 47 ? 137.955 146.826 77.025 1.00 50.00 47 LEU B C 1
ATOM 5208 O O . LEU B 1 47 ? 137.748 147.282 78.152 1.00 50.00 47 LEU B O 1
ATOM 5213 N N . VAL B 1 48 ? 138.598 145.680 76.822 1.00 46.12 48 VAL B N 1
ATOM 5214 C CA . VAL B 1 48 ? 139.219 144.904 77.888 1.00 46.12 48 VAL B CA 1
ATOM 5215 C C . VAL B 1 48 ? 140.666 144.666 77.497 1.00 46.12 48 VAL B C 1
ATOM 5216 O O . VAL B 1 48 ? 140.940 144.248 76.368 1.00 46.12 48 VAL B O 1
ATOM 5220 N N . ASN B 1 49 ? 141.591 144.931 78.416 1.00 42.46 49 ASN B N 1
ATOM 5221 C CA . ASN B 1 49 ? 143.002 144.669 78.174 1.00 42.46 49 ASN B CA 1
ATOM 5222 C C . ASN B 1 49 ? 143.440 143.437 78.950 1.00 42.46 49 ASN B C 1
ATOM 5223 O O . ASN B 1 49 ? 143.078 143.266 80.114 1.00 42.46 49 ASN B O 1
ATOM 5228 N N . ILE B 1 50 ? 144.209 142.574 78.293 1.00 41.60 50 ILE B N 1
ATOM 5229 C CA . ILE B 1 50 ? 144.746 141.375 78.919 1.00 41.60 50 ILE B CA 1
ATOM 5230 C C . ILE B 1 50 ? 146.237 141.319 78.633 1.00 41.60 50 ILE B C 1
ATOM 5231 O O . ILE B 1 50 ? 146.651 141.369 77.471 1.00 41.60 50 ILE B O 1
ATOM 5236 N N . TYR B 1 51 ? 147.038 141.213 79.689 1.00 42.59 51 TYR B N 1
ATOM 5237 C CA . TYR B 1 51 ? 148.483 141.103 79.583 1.00 42.59 51 TYR B CA 1
ATOM 5238 C C . TYR B 1 51 ? 148.919 139.725 80.053 1.00 42.59 51 TYR B C 1
ATOM 5239 O O . TYR B 1 51 ? 148.448 139.239 81.086 1.00 42.59 51 TYR B O 1
ATOM 5248 N N . THR B 1 52 ? 149.823 139.109 79.302 1.00 44.33 52 THR B N 1
ATOM 5249 C CA . THR B 1 52 ? 150.361 137.792 79.616 1.00 44.33 52 THR B CA 1
ATOM 5250 C C . THR B 1 52 ? 151.791 137.941 80.108 1.00 44.33 52 THR B C 1
ATOM 5251 O O . THR B 1 52 ? 152.669 138.348 79.341 1.00 44.33 52 THR B O 1
ATOM 5255 N N . PHE B 1 53 ? 152.029 137.601 81.370 1.00 45.24 53 PHE B N 1
ATOM 5256 C CA . PHE B 1 53 ? 153.371 137.561 81.924 1.00 45.24 53 PHE B CA 1
ATOM 5257 C C . PHE B 1 53 ? 153.783 136.115 82.149 1.00 45.24 53 PHE B C 1
ATOM 5258 O O . PHE B 1 53 ? 152.942 135.242 82.378 1.00 45.24 53 PHE B O 1
ATOM 5266 N N . ASN B 1 54 ? 155.084 135.870 82.090 1.00 56.22 54 ASN B N 1
ATOM 5267 C CA . ASN B 1 54 ? 155.651 134.574 82.420 1.00 56.22 54 ASN B CA 1
ATOM 5268 C C . ASN B 1 54 ? 156.947 134.795 83.182 1.00 56.22 54 ASN B C 1
ATOM 5269 O O . ASN B 1 54 ? 157.593 135.836 83.057 1.00 56.22 54 ASN B O 1
ATOM 5274 N N . HIS B 1 55 ? 157.330 133.795 83.964 1.00 62.03 55 HIS B N 1
ATOM 5275 C CA . HIS B 1 55 ? 158.607 133.867 84.659 1.00 62.03 55 HIS B CA 1
ATOM 5276 C C . HIS B 1 55 ? 159.042 132.461 85.032 1.00 62.03 55 HIS B C 1
ATOM 5277 O O . HIS B 1 55 ? 158.205 131.592 85.282 1.00 62.03 55 HIS B O 1
ATOM 5284 N N . THR B 1 56 ? 160.352 132.241 85.040 1.00 69.90 56 THR B N 1
ATOM 5285 C CA . THR B 1 56 ? 160.917 130.936 85.345 1.00 69.90 56 THR B CA 1
ATOM 5286 C C . THR B 1 56 ? 161.257 130.874 86.827 1.00 69.90 56 THR B C 1
ATOM 5287 O O . THR B 1 56 ? 162.054 131.679 87.321 1.00 69.90 56 THR B O 1
ATOM 5291 N N . VAL B 1 57 ? 160.655 129.924 87.530 1.00 75.75 57 VAL B N 1
ATOM 5292 C CA . VAL B 1 57 ? 160.815 129.787 88.972 1.00 75.75 57 VAL B CA 1
ATOM 5293 C C . VAL B 1 57 ? 161.651 128.553 89.266 1.00 75.75 57 VAL B C 1
ATOM 5294 O O . VAL B 1 57 ? 161.625 127.561 88.524 1.00 75.75 57 VAL B O 1
ATOM 5298 N N . THR B 1 58 ? 162.403 128.618 90.363 1.00 84.52 58 THR B N 1
ATOM 5299 C CA . THR B 1 58 ? 163.336 127.577 90.763 1.00 84.52 58 THR B CA 1
ATOM 5300 C C . THR B 1 58 ? 163.059 127.198 92.212 1.00 84.52 58 THR B C 1
ATOM 5301 O O . THR B 1 58 ? 162.592 128.020 93.004 1.00 84.52 58 THR B O 1
ATOM 5305 N N . ARG B 1 59 ? 163.347 125.938 92.553 1.00 89.68 59 ARG B N 1
ATOM 5306 C CA . ARG B 1 59 ? 162.974 125.421 93.868 1.00 89.68 59 ARG B CA 1
ATOM 5307 C C . ARG B 1 59 ? 163.727 126.125 94.992 1.00 89.68 59 ARG B C 1
ATOM 5308 O O . ARG B 1 59 ? 163.115 126.611 95.949 1.00 89.68 59 ARG B O 1
ATOM 5316 N N . ASN B 1 60 ? 165.051 126.197 94.895 1.00 94.76 60 ASN B N 1
ATOM 5317 C CA . ASN B 1 60 ? 165.852 126.671 96.018 1.00 94.76 60 ASN B CA 1
ATOM 5318 C C . ASN B 1 60 ? 166.117 128.168 95.977 1.00 94.76 60 ASN B C 1
ATOM 5319 O O . ASN B 1 60 ? 166.959 128.654 96.739 1.00 94.76 60 ASN B O 1
ATOM 5324 N N . ARG B 1 61 ? 165.428 128.906 95.114 1.00 82.61 61 ARG B N 1
ATOM 5325 C CA . ARG B 1 61 ? 165.505 130.363 95.098 1.00 82.61 61 ARG B CA 1
ATOM 5326 C C . ARG B 1 61 ? 164.111 130.870 94.768 1.00 82.61 61 ARG B C 1
ATOM 5327 O O . ARG B 1 61 ? 163.672 130.776 93.619 1.00 82.61 61 ARG B O 1
ATOM 5335 N N . THR B 1 62 ? 163.411 131.384 95.769 1.00 72.35 62 THR B N 1
ATOM 5336 C CA . THR B 1 62 ? 162.064 131.893 95.579 1.00 72.35 62 THR B CA 1
ATOM 5337 C C . THR B 1 62 ? 162.107 133.402 95.403 1.00 72.35 62 THR B C 1
ATOM 5338 O O . THR B 1 62 ? 162.830 134.104 96.115 1.00 72.35 62 THR B O 1
ATOM 5342 N N . GLU B 1 63 ? 161.328 133.892 94.445 1.00 68.52 63 GLU B N 1
ATOM 5343 C CA . GLU B 1 63 ? 161.175 135.314 94.211 1.00 68.52 63 GLU B CA 1
ATOM 5344 C C . GLU B 1 63 ? 159.712 135.678 94.394 1.00 68.52 63 GLU B C 1
ATOM 5345 O O . GLU B 1 63 ? 158.835 134.813 94.423 1.00 68.52 63 GLU B O 1
ATOM 5351 N N . GLY B 1 64 ? 159.458 136.970 94.525 1.00 54.18 64 GLY B N 1
ATOM 5352 C CA . GLY B 1 64 ? 158.110 137.489 94.674 1.00 54.18 64 GLY B CA 1
ATOM 5353 C C . GLY B 1 64 ? 157.755 138.341 93.470 1.00 54.18 64 GLY B C 1
ATOM 5354 O O . GLY B 1 64 ? 158.604 139.053 92.933 1.00 54.18 64 GLY B O 1
ATOM 5355 N N . VAL B 1 65 ? 156.502 138.255 93.048 1.00 43.20 65 VAL B N 1
ATOM 5356 C CA . VAL B 1 65 ? 155.994 139.040 91.936 1.00 43.20 65 VAL B CA 1
ATOM 5357 C C . VAL B 1 65 ? 155.017 140.046 92.511 1.00 43.20 65 VAL B C 1
ATOM 5358 O O . VAL B 1 65 ? 154.007 139.665 93.112 1.00 43.20 65 VAL B O 1
ATOM 5362 N N . ARG B 1 66 ? 155.316 141.327 92.340 1.00 39.85 66 ARG B N 1
ATOM 5363 C CA . ARG B 1 66 ? 154.510 142.390 92.915 1.00 39.85 66 ARG B CA 1
ATOM 5364 C C . ARG B 1 66 ? 153.902 143.195 91.781 1.00 39.85 66 ARG B C 1
ATOM 5365 O O . ARG B 1 66 ? 154.628 143.786 90.974 1.00 39.85 66 ARG B O 1
ATOM 5373 N N . VAL B 1 67 ? 152.585 143.201 91.713 1.00 39.86 67 VAL B N 1
ATOM 5374 C CA . VAL B 1 67 ? 151.868 143.986 90.720 1.00 39.86 67 VAL B CA 1
ATOM 5375 C C . VAL B 1 67 ? 151.478 145.313 91.347 1.00 39.86 67 VAL B C 1
ATOM 5376 O O . VAL B 1 67 ? 151.120 145.386 92.532 1.00 39.86 67 VAL B O 1
ATOM 5380 N N . SER B 1 68 ? 151.581 146.374 90.553 1.00 42.65 68 SER B N 1
ATOM 5381 C CA . SER B 1 68 ? 151.312 147.731 90.992 1.00 42.65 68 SER B CA 1
ATOM 5382 C C . SER B 1 68 ? 150.463 148.416 89.941 1.00 42.65 68 SER B C 1
ATOM 5383 O O . SER B 1 68 ? 150.822 148.425 88.760 1.00 42.65 68 SER B O 1
ATOM 5386 N N . VAL B 1 69 ? 149.345 148.990 90.365 1.00 40.55 69 VAL B N 1
ATOM 5387 C CA . VAL B 1 69 ? 148.459 149.714 89.468 1.00 40.55 69 VAL B CA 1
ATOM 5388 C C . VAL B 1 69 ? 148.237 151.102 90.043 1.00 40.55 69 VAL B C 1
ATOM 5389 O O . VAL B 1 69 ? 148.266 151.307 91.259 1.00 40.55 69 VAL B O 1
ATOM 5393 N N . ASN B 1 70 ? 148.020 152.060 89.150 1.00 46.88 70 ASN B N 1
ATOM 5394 C CA . ASN B 1 70 ? 147.891 153.455 89.541 1.00 46.88 70 ASN B CA 1
ATOM 5395 C C . ASN B 1 70 ? 147.074 154.160 88.473 1.00 46.88 70 ASN B C 1
ATOM 5396 O O . ASN B 1 70 ? 147.483 154.198 87.315 1.00 46.88 70 ASN B O 1
ATOM 5401 N N . VAL B 1 71 ? 145.929 154.705 88.850 1.00 49.91 71 VAL B N 1
ATOM 5402 C CA . VAL B 1 71 ? 145.064 155.396 87.906 1.00 49.91 71 VAL B CA 1
ATOM 5403 C C . VAL B 1 71 ? 145.388 156.880 87.936 1.00 49.91 71 VAL B C 1
ATOM 5404 O O . VAL B 1 71 ? 145.618 157.463 89.002 1.00 49.91 71 VAL B O 1
ATOM 5408 N N . LEU B 1 72 ? 145.427 157.490 86.760 1.00 57.01 72 LEU B N 1
ATOM 5409 C CA . LEU B 1 72 ? 145.761 158.897 86.610 1.00 57.01 72 LEU B CA 1
ATOM 5410 C C . LEU B 1 72 ? 144.481 159.717 86.548 1.00 57.01 72 LEU B C 1
ATOM 5411 O O . LEU B 1 72 ? 143.546 159.349 85.831 1.00 57.01 72 LEU B O 1
ATOM 5416 N N . ASN B 1 73 ? 144.436 160.790 87.339 1.00 66.25 73 ASN B N 1
ATOM 5417 C CA . ASN B 1 73 ? 143.362 161.794 87.366 1.00 66.25 73 ASN B CA 1
ATOM 5418 C C . ASN B 1 73 ? 141.989 161.180 87.080 1.00 66.25 73 ASN B C 1
ATOM 5419 O O . ASN B 1 73 ? 141.277 161.550 86.145 1.00 66.25 73 ASN B O 1
ATOM 5424 N N . LYS B 1 74 ? 141.624 160.231 87.936 1.00 66.40 74 LYS B N 1
ATOM 5425 C CA . LYS B 1 74 ? 140.408 159.451 87.756 1.00 66.40 74 LYS B CA 1
ATOM 5426 C C . LYS B 1 74 ? 139.212 160.133 88.407 1.00 66.40 74 LYS B C 1
ATOM 5427 O O . LYS B 1 74 ? 139.293 160.615 89.540 1.00 66.40 74 LYS B O 1
ATOM 5433 N N . GLN B 1 75 ? 138.098 160.171 87.683 1.00 70.22 75 GLN B N 1
ATOM 5434 C CA . GLN B 1 75 ? 136.833 160.655 88.211 1.00 70.22 75 GLN B CA 1
ATOM 5435 C C . GLN B 1 75 ? 136.056 159.501 88.834 1.00 70.22 75 GLN B C 1
ATOM 5436 O O . GLN B 1 75 ? 136.260 158.333 88.504 1.00 70.22 75 GLN B O 1
ATOM 5438 N N . LYS B 1 76 ? 135.140 159.847 89.733 1.00 70.01 76 LYS B N 1
ATOM 5439 C CA . LYS B 1 76 ? 134.466 158.863 90.572 1.00 70.01 76 LYS B CA 1
ATOM 5440 C C . LYS B 1 76 ? 133.345 158.116 89.855 1.00 70.01 76 LYS B C 1
ATOM 5441 O O . LYS B 1 76 ? 132.531 157.474 90.528 1.00 70.01 76 LYS B O 1
ATOM 5443 N N . GLY B 1 77 ? 133.275 158.185 88.528 1.00 63.68 77 GLY B N 1
ATOM 5444 C CA . GLY B 1 77 ? 132.200 157.545 87.795 1.00 63.68 77 GLY B CA 1
ATOM 5445 C C . GLY B 1 77 ? 132.086 156.052 88.030 1.00 63.68 77 GLY B C 1
ATOM 5446 O O . GLY B 1 77 ? 131.131 155.591 88.662 1.00 63.68 77 GLY B O 1
ATOM 5447 N N . ALA B 1 78 ? 133.061 155.284 87.540 1.00 56.96 78 ALA B N 1
ATOM 5448 C CA . ALA B 1 78 ? 133.064 153.844 87.716 1.00 56.96 78 ALA B CA 1
ATOM 5449 C C . ALA B 1 78 ? 134.509 153.377 87.703 1.00 56.96 78 ALA B C 1
ATOM 5450 O O . ALA B 1 78 ? 135.284 153.816 86.841 1.00 56.96 78 ALA B O 1
ATOM 5452 N N . PRO B 1 79 ? 134.895 152.499 88.617 1.00 48.11 79 PRO B N 1
ATOM 5453 C CA . PRO B 1 79 ? 136.311 152.171 88.789 1.00 48.11 79 PRO B CA 1
ATOM 5454 C C . PRO B 1 79 ? 136.828 151.223 87.717 1.00 48.11 79 PRO B C 1
ATOM 5455 O O . PRO B 1 79 ? 136.081 150.641 86.933 1.00 48.11 79 PRO B O 1
ATOM 5459 N N . LEU B 1 80 ? 138.151 151.094 87.700 1.00 41.15 80 LEU B N 1
ATOM 5460 C CA . LEU B 1 80 ? 138.817 150.003 87.010 1.00 41.15 80 LEU B CA 1
ATOM 5461 C C . LEU B 1 80 ? 138.624 148.718 87.796 1.00 41.15 80 LEU B C 1
ATOM 5462 O O . LEU B 1 80 ? 138.509 148.731 89.022 1.00 41.15 80 LEU B O 1
ATOM 5467 N N . LEU B 1 81 ? 138.678 147.599 87.085 1.00 34.32 81 LEU B N 1
ATOM 5468 C CA . LEU B 1 81 ? 138.538 146.278 87.671 1.00 34.32 81 LEU B CA 1
ATOM 5469 C C . LEU B 1 81 ? 139.734 145.468 87.204 1.00 34.32 81 LEU B C 1
ATOM 5470 O O . LEU B 1 81 ? 139.911 145.262 85.995 1.00 34.32 81 LEU B O 1
ATOM 5475 N N . PHE B 1 82 ? 140.566 145.052 88.157 1.00 35.50 82 PHE B N 1
ATOM 5476 C CA . PHE B 1 82 ? 141.831 144.385 87.889 1.00 35.50 82 PHE B CA 1
ATOM 5477 C C . PHE B 1 82 ? 141.763 142.955 88.396 1.00 35.50 82 PHE B C 1
ATOM 5478 O O . PHE B 1 82 ? 141.425 142.718 89.559 1.00 35.50 82 PHE B O 1
ATOM 5486 N N . VAL B 1 83 ? 142.085 142.007 87.521 1.00 33.13 83 VAL B N 1
ATOM 5487 C CA . VAL B 1 83 ? 142.059 140.588 87.849 1.00 33.13 83 VAL B CA 1
ATOM 5488 C C . VAL B 1 83 ? 143.418 139.994 87.511 1.00 33.13 83 VAL B C 1
ATOM 5489 O O . VAL B 1 83 ? 143.862 140.076 86.365 1.00 33.13 83 VAL B O 1
ATOM 5493 N N . VAL B 1 84 ? 144.064 139.382 88.493 1.00 33.79 84 VAL B N 1
ATOM 5494 C CA . VAL B 1 84 ? 145.304 138.648 88.285 1.00 33.79 84 VAL B CA 1
ATOM 5495 C C . VAL B 1 84 ? 144.972 137.166 88.348 1.00 33.79 84 VAL B C 1
ATOM 5496 O O . VAL B 1 84 ? 144.504 136.668 89.380 1.00 33.79 84 VAL B O 1
ATOM 5500 N N . ARG B 1 85 ? 145.203 136.466 87.247 1.00 37.67 85 ARG B N 1
ATOM 5501 C CA . ARG B 1 85 ? 144.821 135.071 87.094 1.00 37.67 85 ARG B CA 1
ATOM 5502 C C . ARG B 1 85 ? 146.075 134.218 87.004 1.00 37.67 85 ARG B C 1
ATOM 5503 O O . ARG B 1 85 ? 146.881 134.391 86.084 1.00 37.67 85 ARG B O 1
ATOM 5511 N N . GLN B 1 86 ? 146.226 133.298 87.944 1.00 43.57 86 GLN B N 1
ATOM 5512 C CA . GLN B 1 86 ? 147.325 132.352 87.971 1.00 43.57 86 GLN B CA 1
ATOM 5513 C C . GLN B 1 86 ? 146.778 130.948 87.757 1.00 43.57 86 GLN B C 1
ATOM 5514 O O . GLN B 1 86 ? 145.581 130.751 87.542 1.00 43.57 86 GLN B O 1
ATOM 5520 N N . LYS B 1 87 ? 147.670 129.962 87.817 1.00 46.56 87 LYS B N 1
ATOM 5521 C CA . LYS B 1 87 ? 147.236 128.580 87.641 1.00 46.56 87 LYS B CA 1
ATOM 5522 C C . LYS B 1 87 ? 146.296 128.144 88.754 1.00 46.56 87 LYS B C 1
ATOM 5523 O O . LYS B 1 87 ? 145.286 127.480 88.493 1.00 46.56 87 LYS B O 1
ATOM 5529 N N . GLU B 1 88 ? 146.604 128.503 89.999 1.00 48.01 88 GLU B N 1
ATOM 5530 C CA . GLU B 1 88 ? 145.872 127.993 91.150 1.00 48.01 88 GLU B CA 1
ATOM 5531 C C . GLU B 1 88 ? 145.222 129.085 91.987 1.00 48.01 88 GLU B C 1
ATOM 5532 O O . GLU B 1 88 ? 144.788 128.807 93.108 1.00 48.01 88 GLU B O 1
ATOM 5538 N N . ALA B 1 89 ? 145.129 130.311 91.480 1.00 40.31 89 ALA B N 1
ATOM 5539 C CA . ALA B 1 89 ? 144.566 131.385 92.281 1.00 40.31 89 ALA B CA 1
ATOM 5540 C C . ALA B 1 89 ? 144.064 132.496 91.374 1.00 40.31 89 ALA B C 1
ATOM 5541 O O . ALA B 1 89 ? 144.647 132.758 90.322 1.00 40.31 89 ALA B O 1
ATOM 5543 N N . VAL B 1 90 ? 142.979 133.136 91.797 1.00 35.93 90 VAL B N 1
ATOM 5544 C CA . VAL B 1 90 ? 142.441 134.326 91.154 1.00 35.93 90 VAL B CA 1
ATOM 5545 C C . VAL B 1 90 ? 142.397 135.425 92.199 1.00 35.93 90 VAL B C 1
ATOM 5546 O O . VAL B 1 90 ? 141.883 135.214 93.302 1.00 35.93 90 VAL B O 1
ATOM 5550 N N . VAL B 1 91 ? 142.932 136.590 91.858 1.00 32.89 91 VAL B N 1
ATOM 5551 C CA . VAL B 1 91 ? 142.922 137.748 92.740 1.00 32.89 91 VAL B CA 1
ATOM 5552 C C . VAL B 1 91 ? 142.259 138.883 91.983 1.00 32.89 91 VAL B C 1
ATOM 5553 O O . VAL B 1 91 ? 142.455 139.017 90.775 1.00 32.89 91 VAL B O 1
ATOM 5557 N N . SER B 1 92 ? 141.449 139.676 92.670 1.00 32.23 92 SER B N 1
ATOM 5558 C CA . SER B 1 92 ? 140.793 140.776 91.989 1.00 32.23 92 SER B CA 1
ATOM 5559 C C . SER B 1 92 ? 140.662 141.954 92.933 1.00 32.23 92 SER B C 1
ATOM 5560 O O . SER B 1 92 ? 140.598 141.787 94.151 1.00 32.23 92 SER B O 1
ATOM 5563 N N . PHE B 1 93 ? 140.627 143.147 92.352 1.00 35.86 93 PHE B N 1
ATOM 5564 C CA . PHE B 1 93 ? 140.313 144.354 93.100 1.00 35.86 93 PHE B CA 1
ATOM 5565 C C . PHE B 1 93 ? 139.799 145.408 92.132 1.00 35.86 93 PHE B C 1
ATOM 5566 O O . PHE B 1 93 ? 139.663 145.169 90.929 1.00 35.86 93 PHE B O 1
ATOM 5574 N N . GLN B 1 94 ? 139.501 146.584 92.676 1.00 40.98 94 GLN B N 1
ATOM 5575 C CA . GLN B 1 94 ? 138.917 147.679 91.918 1.00 40.98 94 GLN B CA 1
ATOM 5576 C C . GLN B 1 94 ? 139.579 148.979 92.338 1.00 40.98 94 GLN B C 1
ATOM 5577 O O . GLN B 1 94 ? 139.775 149.223 93.529 1.00 40.98 94 GLN B O 1
ATOM 5583 N N . VAL B 1 95 ? 139.939 149.794 91.352 1.00 41.91 95 VAL B N 1
ATOM 5584 C CA . VAL B 1 95 ? 140.818 150.942 91.540 1.00 41.91 95 VAL B CA 1
ATOM 5585 C C . VAL B 1 95 ? 140.109 152.179 91.006 1.00 41.91 95 VAL B C 1
ATOM 5586 O O . VAL B 1 95 ? 139.631 152.160 89.873 1.00 41.91 95 VAL B O 1
ATOM 5590 N N . PRO B 1 96 ? 140.040 153.285 91.759 1.00 44.07 96 PRO B N 1
ATOM 5591 C CA . PRO B 1 96 ? 140.597 153.518 93.092 1.00 44.07 96 PRO B CA 1
ATOM 5592 C C . PRO B 1 96 ? 139.932 152.672 94.162 1.00 44.07 96 PRO B C 1
ATOM 5593 O O . PRO B 1 96 ? 138.715 152.532 94.176 1.00 44.07 96 PRO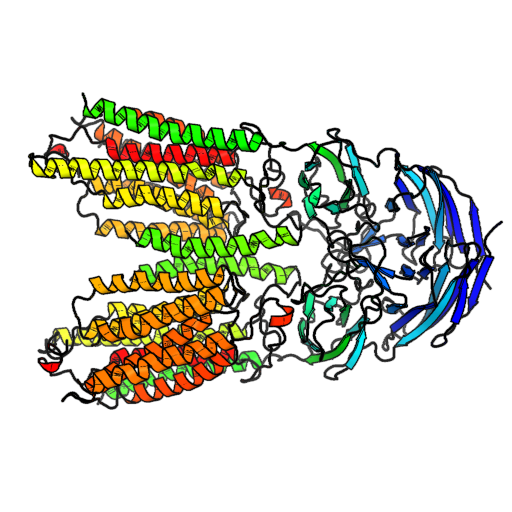 B O 1
ATOM 5597 N N . LEU B 1 97 ? 140.741 152.125 95.060 1.00 43.49 97 LEU B N 1
ATOM 5598 C CA . LEU B 1 97 ? 140.247 151.190 96.054 1.00 43.49 97 LEU B CA 1
ATOM 5599 C C . LEU B 1 97 ? 139.685 151.957 97.241 1.00 43.49 97 LEU B C 1
ATOM 5600 O O . LEU B 1 97 ? 140.315 152.893 97.738 1.00 43.49 97 LEU B O 1
ATOM 5605 N N . ILE B 1 98 ? 138.500 151.560 97.691 1.00 48.95 98 ILE B N 1
ATOM 5606 C CA . ILE B 1 98 ? 137.789 152.247 98.761 1.00 48.95 98 ILE B CA 1
ATOM 5607 C C . ILE B 1 98 ? 137.820 151.365 100.000 1.00 48.95 98 ILE B C 1
ATOM 5608 O O . ILE B 1 98 ? 137.494 150.175 99.931 1.00 48.95 98 ILE B O 1
ATOM 5613 N N . LEU B 1 99 ? 138.210 151.951 101.127 1.00 53.45 99 LEU B N 1
ATOM 5614 C CA . LEU B 1 99 ? 138.370 151.240 102.383 1.00 53.45 99 LEU B CA 1
ATOM 5615 C C . LEU B 1 99 ? 137.509 151.888 103.457 1.00 53.45 99 LEU B C 1
ATOM 5616 O O . LEU B 1 99 ? 137.167 153.072 103.386 1.00 53.45 99 LEU B O 1
ATOM 5621 N N . ARG B 1 100 ? 137.117 151.169 104.446 1.00 60.92 100 ARG B N 1
ATOM 5622 C CA . ARG B 1 100 ? 136.263 151.837 105.343 1.00 60.92 100 ARG B CA 1
ATOM 5623 C C . ARG B 1 100 ? 136.839 152.299 106.609 1.00 60.92 100 ARG B C 1
ATOM 5624 O O . ARG B 1 100 ? 137.869 151.955 107.061 1.00 60.92 100 ARG B O 1
ATOM 5632 N N . GLY B 1 101 ? 136.081 153.137 107.178 1.00 70.71 101 GLY B N 1
ATOM 5633 C CA . GLY B 1 101 ? 136.358 153.759 108.455 1.00 70.71 101 GLY B CA 1
ATOM 5634 C C . GLY B 1 101 ? 135.505 153.159 109.551 1.00 70.71 101 GLY B C 1
ATOM 5635 O O . GLY B 1 101 ? 135.149 151.975 109.516 1.00 70.71 101 GLY B O 1
ATOM 5636 N N . MET B 1 102 ? 135.165 153.979 110.545 1.00 82.23 102 MET B N 1
ATOM 5637 C CA . MET B 1 102 ? 134.233 153.536 111.578 1.00 82.23 102 MET B CA 1
ATOM 5638 C C . MET B 1 102 ? 132.801 153.980 111.291 1.00 82.23 102 MET B C 1
ATOM 5639 O O . MET B 1 102 ? 131.906 153.145 111.131 1.00 82.23 102 MET B O 1
ATOM 5644 N N . PHE B 1 103 ? 132.569 155.288 111.225 1.00 84.49 103 PHE B N 1
ATOM 5645 C CA . PHE B 1 103 ? 131.214 155.817 111.085 1.00 84.49 103 PHE B CA 1
ATOM 5646 C C . PHE B 1 103 ? 130.955 156.218 109.633 1.00 84.49 103 PHE B C 1
ATOM 5647 O O . PHE B 1 103 ? 130.912 157.395 109.276 1.00 84.49 103 PHE B O 1
ATOM 5655 N N . GLN B 1 104 ? 130.758 155.195 108.801 1.00 84.84 104 GLN B N 1
ATOM 5656 C CA . GLN B 1 104 ? 130.468 155.380 107.379 1.00 84.84 104 GLN B CA 1
ATOM 5657 C C . GLN B 1 104 ? 131.486 156.304 106.720 1.00 84.84 104 GLN B C 1
ATOM 5658 O O . GLN B 1 104 ? 131.142 157.168 105.911 1.00 84.84 104 GLN B O 1
ATOM 5664 N N . ARG B 1 105 ? 132.753 156.126 107.074 1.00 79.47 105 ARG B N 1
ATOM 5665 C CA . ARG B 1 105 ? 133.842 156.895 106.491 1.00 79.47 105 ARG B CA 1
ATOM 5666 C C . ARG B 1 105 ? 134.535 156.038 105.444 1.00 79.47 105 ARG B C 1
ATOM 5667 O O . ARG B 1 105 ? 134.942 154.908 105.732 1.00 79.47 105 ARG B O 1
ATOM 5675 N N . LYS B 1 106 ? 134.664 156.575 104.239 1.00 69.20 106 LYS B N 1
ATOM 5676 C CA . LYS B 1 106 ? 135.318 155.893 103.135 1.00 69.20 106 LYS B CA 1
ATOM 5677 C C . LYS B 1 106 ? 136.607 156.619 102.793 1.00 69.20 106 LYS B C 1
ATOM 5678 O O . LYS B 1 106 ? 136.634 157.850 102.714 1.00 69.20 106 LYS B O 1
ATOM 5684 N N . TYR B 1 107 ? 137.675 155.855 102.605 1.00 61.23 107 TYR B N 1
ATOM 5685 C CA . TYR B 1 107 ? 138.952 156.398 102.171 1.00 61.23 107 TYR B CA 1
ATOM 5686 C C . TYR B 1 107 ? 139.298 155.811 100.813 1.00 61.23 107 TYR B C 1
ATOM 5687 O O . TYR B 1 107 ? 139.159 154.608 100.596 1.00 61.23 107 TYR B O 1
ATOM 5696 N N . LEU B 1 108 ? 139.754 156.659 99.899 1.00 54.68 108 LEU B N 1
ATOM 5697 C CA . LEU B 1 108 ? 139.915 156.284 98.504 1.00 54.68 108 LEU B CA 1
ATOM 5698 C C . LEU B 1 108 ? 141.380 156.383 98.114 1.00 54.68 108 LEU B C 1
ATOM 5699 O O . LEU B 1 108 ? 142.019 157.412 98.348 1.00 54.68 108 LEU B O 1
ATOM 5704 N N . TYR B 1 109 ? 141.907 155.312 97.522 1.00 48.03 109 TYR B N 1
ATOM 5705 C CA . TYR B 1 109 ? 143.318 155.204 97.173 1.00 48.03 109 TYR B CA 1
ATOM 5706 C C . TYR B 1 109 ? 143.452 155.039 95.671 1.00 48.03 109 TYR B C 1
ATOM 5707 O O . TYR B 1 109 ? 142.874 154.113 95.093 1.00 48.03 109 TYR B O 1
ATOM 5716 N N . GLN B 1 110 ? 144.224 155.927 95.041 1.00 47.14 110 GLN B N 1
ATOM 5717 C CA . GLN B 1 110 ? 144.412 155.866 93.596 1.00 47.14 110 GLN B CA 1
ATOM 5718 C C . GLN B 1 110 ? 145.403 154.795 93.174 1.00 47.14 110 GLN B C 1
ATOM 5719 O O . GLN B 1 110 ? 145.398 154.399 92.006 1.00 47.14 110 GLN B O 1
ATOM 5725 N N . LYS B 1 111 ? 146.251 154.318 94.080 1.00 42.08 111 LYS B N 1
ATOM 5726 C CA . LYS B 1 111 ? 147.329 153.401 93.739 1.00 42.08 111 LYS B CA 1
ATOM 5727 C C . LYS B 1 111 ? 147.252 152.165 94.619 1.00 42.08 111 LYS B C 1
ATOM 5728 O O . LYS B 1 111 ? 147.185 152.277 95.845 1.00 42.08 111 LYS B O 1
ATOM 5734 N N . VAL B 1 112 ? 147.283 150.990 93.992 1.00 40.51 112 VAL B N 1
ATOM 5735 C CA . VAL B 1 112 ? 147.164 149.715 94.688 1.00 40.51 112 VAL B CA 1
ATOM 5736 C C . VAL B 1 112 ? 148.351 148.843 94.311 1.00 40.51 112 VAL B C 1
ATOM 5737 O O . VAL B 1 112 ? 148.917 148.974 93.222 1.00 40.51 112 VAL B O 1
ATOM 5741 N N . GLU B 1 113 ? 148.744 147.957 95.227 1.00 42.39 113 GLU B N 1
ATOM 5742 C CA . GLU B 1 113 ? 149.825 147.011 94.986 1.00 42.39 113 GLU B CA 1
ATOM 5743 C C . GLU B 1 113 ? 149.549 145.719 95.735 1.00 42.39 113 GLU B C 1
ATOM 5744 O O . GLU B 1 113 ? 149.004 145.742 96.839 1.00 42.39 113 GLU B O 1
ATOM 5750 N N . ARG B 1 114 ? 149.930 144.596 95.134 1.00 42.48 114 ARG B N 1
ATOM 5751 C CA . ARG B 1 114 ? 149.912 143.312 95.826 1.00 42.48 114 ARG B CA 1
ATOM 5752 C C . ARG B 1 114 ? 151.095 142.452 95.423 1.00 42.48 114 ARG B C 1
ATOM 5753 O O . ARG B 1 114 ? 151.458 142.385 94.250 1.00 42.48 114 ARG B O 1
ATOM 5761 N N . THR B 1 115 ? 151.677 141.778 96.411 1.00 41.14 115 THR B N 1
ATOM 5762 C CA . THR B 1 115 ? 152.581 140.671 96.144 1.00 41.14 115 THR B CA 1
ATOM 5763 C C . THR B 1 115 ? 151.747 139.424 95.900 1.00 41.14 115 THR B C 1
ATOM 5764 O O . THR B 1 115 ? 150.788 139.158 96.631 1.00 41.14 115 THR B O 1
ATOM 5768 N N . LEU B 1 116 ? 152.103 138.658 94.877 1.00 43.21 116 LEU B N 1
ATOM 5769 C CA . LEU B 1 116 ? 151.299 137.517 94.468 1.00 43.21 116 LEU B CA 1
ATOM 5770 C C . LEU B 1 116 ? 151.713 136.271 95.236 1.00 43.21 116 LEU B C 1
ATOM 5771 O O . LEU B 1 116 ? 152.898 135.933 95.293 1.00 43.21 116 LEU B O 1
ATOM 5776 N N . CYS B 1 117 ? 150.730 135.596 95.823 1.00 54.67 117 CYS B N 1
ATOM 5777 C CA . CYS B 1 117 ? 150.974 134.316 96.465 1.00 54.67 117 CYS B CA 1
ATOM 5778 C C . CYS B 1 117 ? 151.119 133.235 95.406 1.00 54.67 117 CYS B C 1
ATOM 5779 O O . CYS B 1 117 ? 150.386 133.212 94.415 1.00 54.67 117 CYS B O 1
ATOM 5782 N N . GLN B 1 118 ? 152.075 132.332 95.616 1.00 64.26 118 GLN B N 1
ATOM 5783 C CA . GLN B 1 118 ? 152.240 131.244 94.690 1.00 64.26 118 GLN B CA 1
ATOM 5784 C C . GLN B 1 118 ? 152.755 130.014 95.426 1.00 64.26 118 GLN B C 1
ATOM 5785 O O . GLN B 1 118 ? 153.687 130.133 96.235 1.00 64.26 118 GLN B O 1
ATOM 5791 N N . PRO B 1 119 ? 152.164 128.849 95.188 1.00 68.73 119 PRO B N 1
ATOM 5792 C CA . PRO B 1 119 ? 152.558 127.646 95.914 1.00 68.73 119 PRO B CA 1
ATOM 5793 C C . PRO B 1 119 ? 153.956 127.214 95.517 1.00 68.73 119 PRO B C 1
ATOM 5794 O O . PRO B 1 119 ? 154.454 127.619 94.456 1.00 68.73 119 PRO B O 1
ATOM 5798 N N . PRO B 1 120 ? 154.627 126.412 96.343 1.00 75.78 120 PRO B N 1
ATOM 5799 C CA . PRO B 1 120 ? 155.989 125.990 96.003 1.00 75.78 120 PRO B CA 1
ATOM 5800 C C . PRO B 1 120 ? 156.016 125.195 94.708 1.00 75.78 120 PRO B C 1
ATOM 5801 O O . PRO B 1 120 ? 155.104 124.422 94.406 1.00 75.78 120 PRO B O 1
ATOM 5805 N N . THR B 1 121 ? 157.080 125.400 93.938 1.00 83.05 121 THR B N 1
ATOM 5806 C CA . THR B 1 121 ? 157.206 124.746 92.643 1.00 83.05 121 THR B CA 1
ATOM 5807 C C . THR B 1 121 ? 157.549 123.272 92.815 1.00 83.05 121 THR B C 1
ATOM 5808 O O . THR B 1 121 ? 158.389 122.905 93.644 1.00 83.05 121 THR B O 1
ATOM 5812 N N . LYS B 1 122 ? 156.881 122.421 92.035 1.00 88.68 122 LYS B N 1
ATOM 5813 C CA . LYS B 1 122 ? 157.078 120.983 92.165 1.00 88.68 122 LYS B CA 1
ATOM 5814 C C . LYS B 1 122 ? 158.334 120.507 91.445 1.00 88.68 122 LYS B C 1
ATOM 5815 O O . LYS B 1 122 ? 158.919 119.492 91.840 1.00 88.68 122 LYS B O 1
ATOM 5821 N N . ASN B 1 123 ? 158.765 121.210 90.402 1.00 89.73 123 ASN B N 1
ATOM 5822 C CA . ASN B 1 123 ? 159.953 120.805 89.669 1.00 89.73 123 ASN B CA 1
ATOM 5823 C C . ASN B 1 123 ? 161.183 121.535 90.204 1.00 89.73 123 ASN B C 1
ATOM 5824 O O . ASN B 1 123 ? 161.113 122.325 91.148 1.00 89.73 123 ASN B O 1
ATOM 5829 N N . GLU B 1 124 ? 162.335 121.260 89.589 1.00 88.44 124 GLU B N 1
ATOM 5830 C CA . GLU B 1 124 ? 163.533 122.024 89.911 1.00 88.44 124 GLU B CA 1
ATOM 5831 C C . GLU B 1 124 ? 163.431 123.449 89.385 1.00 88.44 124 GLU B C 1
ATOM 5832 O O . GLU B 1 124 ? 163.978 124.376 89.993 1.00 88.44 124 GLU B O 1
ATOM 5838 N N . SER B 1 125 ? 162.731 123.637 88.267 1.00 84.35 125 SER B N 1
ATOM 5839 C CA . SER B 1 125 ? 162.491 124.941 87.668 1.00 84.35 125 SER B CA 1
ATOM 5840 C C . SER B 1 125 ? 161.426 124.776 86.601 1.00 84.35 125 SER B C 1
ATOM 5841 O O . SER B 1 125 ? 161.455 123.811 85.835 1.00 84.35 125 SER B O 1
ATOM 5844 N N . GLU B 1 126 ? 160.492 125.720 86.558 1.00 79.12 126 GLU B N 1
ATOM 5845 C CA . GLU B 1 126 ? 159.433 125.672 85.560 1.00 79.12 126 GLU B CA 1
ATOM 5846 C C . GLU B 1 126 ? 159.037 127.080 85.154 1.00 79.12 126 GLU B C 1
ATOM 5847 O O . GLU B 1 126 ? 159.199 128.037 85.913 1.00 79.12 126 GLU B O 1
ATOM 5853 N N . ILE B 1 127 ? 158.500 127.191 83.946 1.00 68.40 127 ILE B N 1
ATOM 5854 C CA . ILE B 1 127 ? 157.948 128.444 83.452 1.00 68.40 127 ILE B CA 1
ATOM 5855 C C . ILE B 1 127 ? 156.510 128.542 83.931 1.00 68.40 127 ILE B C 1
ATOM 5856 O O . ILE B 1 127 ? 155.718 127.613 83.734 1.00 68.40 127 ILE B O 1
ATOM 5861 N N . GLN B 1 128 ? 156.165 129.659 84.560 1.00 62.73 128 GLN B N 1
ATOM 5862 C CA . GLN B 1 128 ? 154.825 129.881 85.075 1.00 62.73 128 GLN B CA 1
ATOM 5863 C C . GLN B 1 128 ? 154.265 131.143 84.449 1.00 62.73 128 GLN B C 1
ATOM 5864 O O . GLN B 1 128 ? 154.930 132.183 84.440 1.00 62.73 128 GLN B O 1
ATOM 5870 N N . PHE B 1 129 ? 153.051 131.041 83.925 1.00 52.61 129 PHE B N 1
ATOM 5871 C CA . PHE B 1 129 ? 152.347 132.159 83.324 1.00 52.61 129 PHE B CA 1
ATOM 5872 C C . PHE B 1 129 ? 151.298 132.699 84.282 1.00 52.61 129 PHE B C 1
ATOM 5873 O O . PHE B 1 129 ? 150.770 131.976 85.130 1.00 52.61 129 PHE B O 1
ATOM 5881 N N . PHE B 1 130 ? 150.998 133.982 84.130 1.00 42.28 130 PHE B N 1
ATOM 5882 C CA . PHE B 1 130 ? 149.835 134.575 84.764 1.00 42.28 130 PHE B CA 1
ATOM 5883 C C . PHE B 1 130 ? 149.374 135.733 83.897 1.00 42.28 130 PHE B C 1
ATOM 5884 O O . PHE B 1 130 ? 150.079 136.179 82.989 1.00 42.28 130 PHE B O 1
ATOM 5892 N N . TYR B 1 131 ? 148.154 136.184 84.150 1.00 38.24 131 TYR B N 1
ATOM 5893 C CA . TYR B 1 131 ? 147.515 137.176 83.304 1.00 38.24 131 TYR B CA 1
ATOM 5894 C C . TYR B 1 131 ? 146.972 138.305 84.158 1.00 38.24 131 TYR B C 1
ATOM 5895 O O . TYR B 1 131 ? 146.572 138.099 85.303 1.00 38.24 131 TYR B O 1
ATOM 5904 N N . VAL B 1 132 ? 146.971 139.505 83.589 1.00 38.52 132 VAL B N 1
ATOM 5905 C CA . VAL B 1 132 ? 146.385 140.679 84.222 1.00 38.52 132 VAL B CA 1
ATOM 5906 C C . VAL B 1 132 ? 145.283 141.198 83.316 1.00 38.52 132 VAL B C 1
ATOM 5907 O O . VAL B 1 132 ? 145.498 141.390 82.115 1.00 38.52 132 VAL B O 1
ATOM 5911 N N . ASP B 1 133 ? 144.109 141.424 83.892 1.00 37.84 133 ASP B N 1
ATOM 5912 C CA . ASP B 1 133 ? 142.891 141.707 83.150 1.00 37.84 133 ASP B CA 1
ATOM 5913 C C . ASP B 1 133 ? 142.348 143.032 83.652 1.00 37.84 133 ASP B C 1
ATOM 5914 O O . ASP B 1 133 ? 141.986 143.145 84.828 1.00 37.84 133 ASP B O 1
ATOM 5919 N N . VAL B 1 134 ? 142.291 144.025 82.771 1.00 39.42 134 VAL B N 1
ATOM 5920 C CA . VAL B 1 134 ? 141.867 145.374 83.121 1.00 39.42 134 VAL B CA 1
ATOM 5921 C C . VAL B 1 134 ? 140.590 145.677 82.360 1.00 39.42 134 VAL B C 1
ATOM 5922 O O . VAL B 1 134 ? 140.566 145.592 81.125 1.00 39.42 134 VAL B O 1
ATOM 5926 N N . SER B 1 135 ? 139.536 146.035 83.090 1.00 39.58 135 SER B N 1
ATOM 5927 C CA . SER B 1 135 ? 138.275 146.345 82.435 1.00 39.58 135 SER B CA 1
ATOM 5928 C C . SER B 1 135 ? 137.487 147.336 83.272 1.00 39.58 135 SER B C 1
ATOM 5929 O O . SER B 1 135 ? 137.580 147.342 84.495 1.00 39.58 135 SER B O 1
ATOM 5932 N N . THR B 1 136 ? 136.699 148.173 82.608 1.00 48.29 136 THR B N 1
ATOM 5933 C CA . THR B 1 136 ? 135.838 149.104 83.318 1.00 48.29 136 THR B CA 1
ATOM 5934 C C . THR B 1 136 ? 134.485 149.158 82.630 1.00 48.29 136 THR B C 1
ATOM 5935 O O . THR B 1 136 ? 134.351 148.828 81.452 1.00 48.29 136 THR B O 1
ATOM 5939 N N . LEU B 1 137 ? 133.471 149.562 83.396 1.00 52.47 137 LEU B N 1
ATOM 5940 C CA . LEU B 1 137 ? 132.125 149.753 82.873 1.00 52.47 137 LEU B CA 1
ATOM 5941 C C . LEU B 1 137 ? 131.785 151.227 82.694 1.00 52.47 137 LEU B C 1
ATOM 5942 O O . LEU B 1 137 ? 130.617 151.567 82.488 1.00 52.47 137 LEU B O 1
ATOM 5947 N N . SER B 1 138 ? 132.775 152.105 82.770 1.00 55.45 138 SER B N 1
ATOM 5948 C CA . SER B 1 138 ? 132.468 153.507 82.547 1.00 55.45 138 SER B CA 1
ATOM 5949 C C . SER B 1 138 ? 132.645 153.859 81.075 1.00 55.45 138 SER B C 1
ATOM 5950 O O . SER B 1 138 ? 133.505 153.296 80.394 1.00 55.45 138 SER B O 1
ATOM 5953 N N . PRO B 1 139 ? 131.849 154.791 80.561 1.00 59.66 139 PRO B N 1
ATOM 5954 C CA . PRO B 1 139 ? 131.889 155.080 79.122 1.00 59.66 139 PRO B CA 1
ATOM 5955 C C . PRO B 1 139 ? 132.937 156.107 78.727 1.00 59.66 139 PRO B C 1
ATOM 5956 O O . PRO B 1 139 ? 132.907 156.621 77.607 1.00 59.66 139 PRO B O 1
ATOM 5960 N N . VAL B 1 140 ? 133.867 156.414 79.625 1.00 58.98 140 VAL B N 1
ATOM 5961 C CA . VAL B 1 140 ? 134.893 157.414 79.361 1.00 58.98 140 VAL B CA 1
ATOM 5962 C C . VAL B 1 140 ? 136.256 156.740 79.367 1.00 58.98 140 VAL B C 1
ATOM 5963 O O . VAL B 1 140 ? 136.475 155.744 80.063 1.00 58.98 140 VAL B O 1
ATOM 5967 N N . ASN B 1 141 ? 137.171 157.279 78.564 1.00 61.63 141 ASN B N 1
ATOM 5968 C CA . ASN B 1 141 ? 138.537 156.775 78.557 1.00 61.63 141 ASN B CA 1
ATOM 5969 C C . ASN B 1 141 ? 139.144 156.937 79.938 1.00 61.63 141 ASN B C 1
ATOM 5970 O O . ASN B 1 141 ? 139.275 158.058 80.437 1.00 61.63 141 ASN B O 1
ATOM 5975 N N . THR B 1 142 ? 139.520 155.827 80.556 1.00 54.69 142 THR B N 1
ATOM 5976 C CA . THR B 1 142 ? 140.189 155.855 81.845 1.00 54.69 142 THR B CA 1
ATOM 5977 C C . THR B 1 142 ? 141.620 155.381 81.655 1.00 54.69 142 THR B C 1
ATOM 5978 O O . THR B 1 142 ? 141.845 154.255 81.203 1.00 54.69 142 THR B O 1
ATOM 5982 N N . THR B 1 143 ? 142.577 156.224 82.018 1.00 51.68 143 THR B N 1
ATOM 5983 C CA . THR B 1 143 ? 143.987 155.958 81.774 1.00 51.68 143 THR B CA 1
ATOM 5984 C C . THR B 1 143 ? 144.621 155.456 83.063 1.00 51.68 143 THR B C 1
ATOM 5985 O O . THR B 1 143 ? 144.551 156.125 84.097 1.00 51.68 143 THR B O 1
ATOM 5989 N N . TYR B 1 144 ? 145.232 154.285 82.995 1.00 46.82 144 TYR B N 1
ATOM 5990 C CA . TYR B 1 144 ? 145.840 153.646 84.146 1.00 46.82 144 TYR B CA 1
ATOM 5991 C C . TYR B 1 144 ? 147.330 153.462 83.895 1.00 46.82 144 TYR B C 1
ATOM 5992 O O . TYR B 1 144 ? 147.865 153.856 82.859 1.00 46.82 144 TYR B O 1
ATOM 6001 N N . GLN B 1 145 ? 147.997 152.844 84.862 1.00 47.03 145 GLN B N 1
ATOM 6002 C CA . GLN B 1 145 ? 149.441 152.663 84.817 1.00 47.03 145 GLN B CA 1
ATOM 6003 C C . GLN B 1 145 ? 149.736 151.360 85.539 1.00 47.03 145 GLN B C 1
ATOM 6004 O O . GLN B 1 145 ? 149.466 151.249 86.738 1.00 47.03 145 GLN B O 1
ATOM 6010 N N . LEU B 1 146 ? 150.267 150.383 84.816 1.00 42.87 146 LEU B N 1
ATOM 6011 C CA . LEU B 1 146 ? 150.461 149.039 85.335 1.00 42.87 146 LEU B CA 1
ATOM 6012 C C . LEU B 1 146 ? 151.939 148.689 85.320 1.00 42.87 146 LEU B C 1
ATOM 6013 O O . LEU B 1 146 ? 152.666 149.054 84.395 1.00 42.87 146 LEU B O 1
ATOM 6018 N N . ARG B 1 147 ? 152.388 147.975 86.350 1.00 43.64 147 ARG B N 1
ATOM 6019 C CA . ARG B 1 147 ? 153.781 147.540 86.386 1.00 43.64 147 ARG B CA 1
ATOM 6020 C C . ARG B 1 147 ? 153.894 146.289 87.236 1.00 43.64 147 ARG B C 1
ATOM 6021 O O . ARG B 1 147 ? 153.516 146.301 88.408 1.00 43.64 147 ARG B O 1
ATOM 6029 N N . VAL B 1 148 ? 154.430 145.224 86.656 1.00 41.72 148 VAL B N 1
ATOM 6030 C CA . VAL B 1 148 ? 154.704 143.985 87.370 1.00 41.72 148 VAL B CA 1
ATOM 6031 C C . VAL B 1 148 ? 156.205 143.903 87.577 1.00 41.72 148 VAL B C 1
ATOM 6032 O O . VAL B 1 148 ? 156.972 143.933 86.606 1.00 41.72 148 VAL B O 1
ATOM 6036 N N . SER B 1 149 ? 156.630 143.807 88.829 1.00 45.88 149 SER B N 1
ATOM 6037 C CA . SER B 1 149 ? 158.044 143.805 89.154 1.00 45.88 149 SER B CA 1
ATOM 6038 C C . SER B 1 149 ? 158.395 142.555 89.943 1.00 45.88 149 SER B C 1
ATOM 6039 O O . SER B 1 149 ? 157.541 141.941 90.586 1.00 45.88 149 SER B O 1
ATOM 6042 N N . ARG B 1 150 ? 159.662 142.178 89.872 1.00 55.08 150 ARG B N 1
ATOM 6043 C CA . ARG B 1 150 ? 160.185 141.050 90.620 1.00 55.08 150 ARG B CA 1
ATOM 6044 C C . ARG B 1 150 ? 160.982 141.566 91.807 1.00 55.08 150 ARG B C 1
ATOM 6045 O O . ARG B 1 150 ? 161.781 142.497 91.674 1.00 55.08 150 ARG B O 1
ATOM 6053 N N . MET B 1 151 ? 160.752 140.965 92.967 1.00 57.04 151 MET B N 1
ATOM 6054 C CA . MET B 1 151 ? 161.343 141.414 94.218 1.00 57.04 151 MET B CA 1
ATOM 6055 C C . MET B 1 151 ? 162.605 140.611 94.494 1.00 57.04 151 MET B C 1
ATOM 6056 O O . MET B 1 151 ? 162.553 139.382 94.615 1.00 57.04 151 MET B O 1
ATOM 6061 N N . ASP B 1 152 ? 163.733 141.305 94.605 1.00 63.18 152 ASP B N 1
ATOM 6062 C CA . ASP B 1 152 ? 164.999 140.684 94.957 1.00 63.18 152 ASP B CA 1
ATOM 6063 C C . ASP B 1 152 ? 165.217 140.647 96.462 1.00 63.18 152 ASP B C 1
ATOM 6064 O O . ASP B 1 152 ? 166.337 140.391 96.914 1.00 63.18 152 ASP B O 1
ATOM 6069 N N . ASP B 1 153 ? 164.166 140.896 97.242 1.00 58.92 153 ASP B N 1
ATOM 6070 C CA . ASP B 1 153 ? 164.259 141.024 98.689 1.00 58.92 153 ASP B CA 1
ATOM 6071 C C . ASP B 1 153 ? 163.102 140.320 99.391 1.00 58.92 153 ASP B C 1
ATOM 6072 O O . ASP B 1 153 ? 162.709 140.713 100.491 1.00 58.92 153 ASP B O 1
ATOM 6077 N N . PHE B 1 154 ? 162.551 139.277 98.766 1.00 46.91 154 PHE B N 1
ATOM 6078 C CA . PHE B 1 154 ? 161.375 138.605 99.307 1.00 46.91 154 PHE B CA 1
ATOM 6079 C C . PHE B 1 154 ? 161.726 137.677 100.465 1.00 46.91 154 PHE B C 1
ATOM 6080 O O . PHE B 1 154 ? 160.946 137.543 101.413 1.00 46.91 154 PHE B O 1
ATOM 6088 N N . VAL B 1 155 ? 162.881 137.026 100.409 1.00 48.41 155 VAL B N 1
ATOM 6089 C CA . VAL B 1 155 ? 163.281 136.073 101.438 1.00 48.41 155 VAL B CA 1
ATOM 6090 C C . VAL B 1 155 ? 164.092 136.808 102.493 1.00 48.41 155 VAL B C 1
ATOM 6091 O O . VAL B 1 155 ? 165.177 137.323 102.209 1.00 48.41 155 VAL B O 1
ATOM 6095 N N . LEU B 1 156 ? 163.567 136.854 103.712 1.00 50.18 156 LEU B N 1
ATOM 6096 C CA . LEU B 1 156 ? 164.272 137.500 104.805 1.00 50.18 156 LEU B CA 1
ATOM 6097 C C . LEU B 1 156 ? 165.475 136.669 105.231 1.00 50.18 156 LEU B C 1
ATOM 6098 O O . LEU B 1 156 ? 165.542 135.458 105.009 1.00 50.18 156 LEU B O 1
ATOM 6103 N N . ARG B 1 157 ? 166.432 137.339 105.860 1.00 57.36 157 ARG B N 1
ATOM 6104 C CA . ARG B 1 157 ? 167.647 136.702 106.336 1.00 57.36 157 ARG B CA 1
ATOM 6105 C C . ARG B 1 157 ? 167.764 136.888 107.841 1.00 57.36 157 ARG B C 1
ATOM 6106 O O . ARG B 1 157 ? 167.200 137.825 108.410 1.00 57.36 157 ARG B O 1
ATOM 6114 N N . THR B 1 158 ? 168.503 135.986 108.479 1.00 55.32 158 THR B N 1
ATOM 6115 C CA . THR B 1 158 ? 168.566 135.949 109.933 1.00 55.32 158 THR B CA 1
ATOM 6116 C C . THR B 1 158 ? 169.621 136.924 110.435 1.00 55.32 158 THR B C 1
ATOM 6117 O O . THR B 1 158 ? 170.813 136.758 110.158 1.00 55.32 158 THR B O 1
ATOM 6121 N N . GLY B 1 159 ? 169.184 137.939 111.173 1.00 56.12 159 GLY B N 1
ATOM 6122 C CA . GLY B 1 159 ? 170.107 138.876 111.772 1.00 56.12 159 GLY B CA 1
ATOM 6123 C C . GLY B 1 159 ? 170.465 140.070 110.921 1.00 56.12 159 GLY B C 1
ATOM 6124 O O . GLY B 1 159 ? 171.476 140.724 111.191 1.00 56.12 159 GLY B O 1
ATOM 6125 N N . GLU B 1 160 ? 169.671 140.381 109.899 1.00 56.32 160 GLU B N 1
ATOM 6126 C CA . GLU B 1 160 ? 169.961 141.486 108.989 1.00 56.32 160 GLU B CA 1
ATOM 6127 C C . GLU B 1 160 ? 168.735 142.380 108.874 1.00 56.32 160 GLU B C 1
ATOM 6128 O O . GLU B 1 160 ? 167.709 141.968 108.325 1.00 56.32 160 GLU B O 1
ATOM 6134 N N . GLN B 1 161 ? 168.849 143.599 109.397 1.00 53.59 161 GLN B N 1
ATOM 6135 C CA . GLN B 1 161 ? 167.790 144.592 109.278 1.00 53.59 161 GLN B CA 1
ATOM 6136 C C . GLN B 1 161 ? 167.427 144.852 107.823 1.00 53.59 161 GLN B C 1
ATOM 6137 O O . GLN B 1 161 ? 168.299 145.020 106.968 1.00 53.59 161 GLN B O 1
ATOM 6143 N N . PHE B 1 162 ? 166.124 144.892 107.546 1.00 49.76 162 PHE B N 1
ATOM 6144 C CA . PHE B 1 162 ? 165.615 145.152 106.203 1.00 49.76 162 PHE B CA 1
ATOM 6145 C C . PHE B 1 162 ? 164.472 146.152 106.275 1.00 49.76 162 PHE B C 1
ATOM 6146 O O . PHE B 1 162 ? 163.543 145.971 107.062 1.00 49.76 162 PHE B O 1
ATOM 6154 N N . SER B 1 163 ? 164.519 147.188 105.440 1.00 50.50 163 SER B N 1
ATOM 6155 C CA . SER B 1 163 ? 163.578 148.296 105.532 1.00 50.50 163 SER B CA 1
ATOM 6156 C C . SER B 1 163 ? 162.719 148.389 104.279 1.00 50.50 163 SER B C 1
ATOM 6157 O O . SER B 1 163 ? 163.169 148.071 103.175 1.00 50.50 163 SER B O 1
ATOM 6160 N N . PHE B 1 164 ? 161.478 148.839 104.456 1.00 46.52 164 PHE B N 1
ATOM 6161 C CA . PHE B 1 164 ? 160.524 148.900 103.352 1.00 46.52 164 PHE B CA 1
ATOM 6162 C C . PHE B 1 164 ? 159.433 149.919 103.670 1.00 46.52 164 PHE B C 1
ATOM 6163 O O . PHE B 1 164 ? 159.411 150.527 104.742 1.00 46.52 164 PHE B O 1
ATOM 6171 N N . ASN B 1 165 ? 158.512 150.079 102.719 1.00 53.05 165 ASN B N 1
ATOM 6172 C CA . ASN B 1 165 ? 157.427 151.049 102.778 1.00 53.05 165 ASN B CA 1
ATOM 6173 C C . ASN B 1 165 ? 156.099 150.331 102.609 1.00 53.05 165 ASN B C 1
ATOM 6174 O O . ASN B 1 165 ? 156.012 149.322 101.905 1.00 53.05 165 ASN B O 1
ATOM 6179 N N . THR B 1 166 ? 155.055 150.863 103.239 1.00 46.94 166 THR B N 1
ATOM 6180 C CA . THR B 1 166 ? 153.729 150.300 103.023 1.00 46.94 166 THR B CA 1
ATOM 6181 C C . THR B 1 166 ? 152.662 151.348 103.304 1.00 46.94 166 THR B C 1
ATOM 6182 O O . THR B 1 166 ? 152.873 152.289 104.071 1.00 46.94 166 THR B O 1
ATOM 6186 N N . THR B 1 167 ? 151.511 151.182 102.651 1.00 47.40 167 THR B N 1
ATOM 6187 C CA . THR B 1 167 ? 150.351 152.033 102.890 1.00 47.40 167 THR B CA 1
ATOM 6188 C C . THR B 1 167 ? 149.108 151.172 103.053 1.00 47.40 167 THR B C 1
ATOM 6189 O O . THR B 1 167 ? 149.197 149.941 103.047 1.00 47.40 167 THR B O 1
ATOM 6193 N N . ALA B 1 168 ? 147.941 151.805 103.189 1.00 46.46 168 ALA B N 1
ATOM 6194 C CA . ALA B 1 168 ? 146.717 151.050 103.422 1.00 46.46 168 ALA B CA 1
ATOM 6195 C C . ALA B 1 168 ? 146.241 150.311 102.183 1.00 46.46 168 ALA B C 1
ATOM 6196 O O . ALA B 1 168 ? 145.485 149.344 102.308 1.00 46.46 168 ALA B O 1
ATOM 6198 N N . ALA B 1 169 ? 146.658 150.742 100.996 1.00 43.13 169 ALA B N 1
ATOM 6199 C CA . ALA B 1 169 ? 146.301 150.077 99.755 1.00 43.13 169 ALA B CA 1
ATOM 6200 C C . ALA B 1 169 ? 147.424 149.215 99.209 1.00 43.13 169 ALA B C 1
ATOM 6201 O O . ALA B 1 169 ? 147.234 148.550 98.190 1.00 43.13 169 ALA B O 1
ATOM 6203 N N . GLN B 1 170 ? 148.583 149.204 99.860 1.00 42.58 170 GLN B N 1
ATOM 6204 C CA . GLN B 1 170 ? 149.752 148.457 99.401 1.00 42.58 170 GLN B CA 1
ATOM 6205 C C . GLN B 1 170 ? 150.282 147.594 100.536 1.00 42.58 170 GLN B C 1
ATOM 6206 O O . GLN B 1 170 ? 151.358 147.857 101.083 1.00 42.58 170 GLN B O 1
ATOM 6212 N N . PRO B 1 171 ? 149.553 146.546 100.909 1.00 40.53 171 PRO B N 1
ATOM 6213 C CA . PRO B 1 171 ? 150.035 145.657 101.967 1.00 40.53 171 PRO B CA 1
ATOM 6214 C C . PRO B 1 171 ? 151.218 144.845 101.481 1.00 40.53 171 PRO B C 1
ATOM 6215 O O . PRO B 1 171 ? 151.340 144.540 100.294 1.00 40.53 171 PRO B O 1
ATOM 6219 N N . GLN B 1 172 ? 152.103 144.485 102.408 1.00 40.65 172 GLN B N 1
ATOM 6220 C CA . GLN B 1 172 ? 153.284 143.738 102.006 1.00 40.65 172 GLN B CA 1
ATOM 6221 C C . GLN B 1 172 ? 153.442 142.496 102.861 1.00 40.65 172 GLN B C 1
ATOM 6222 O O . GLN B 1 172 ? 152.854 142.379 103.933 1.00 40.65 172 GLN B O 1
ATOM 6228 N N . TYR B 1 173 ? 154.218 141.546 102.351 1.00 39.69 173 TYR B N 1
ATOM 6229 C CA . TYR B 1 173 ? 154.545 140.359 103.117 1.00 39.69 173 TYR B CA 1
ATOM 6230 C C . TYR B 1 173 ? 155.831 139.757 102.578 1.00 39.69 173 TYR B C 1
ATOM 6231 O O . TYR B 1 173 ? 156.126 139.842 101.386 1.00 39.69 173 TYR B O 1
ATOM 6240 N N . PHE B 1 174 ? 156.596 139.159 103.484 1.00 40.20 174 PHE B N 1
ATOM 6241 C CA . PHE B 1 174 ? 157.898 138.590 103.181 1.00 40.20 174 PHE B CA 1
ATOM 6242 C C . PHE B 1 174 ? 157.958 137.180 103.739 1.00 40.20 174 PHE B C 1
ATOM 6243 O O . PHE B 1 174 ? 157.135 136.784 104.563 1.00 40.20 174 PHE B O 1
ATOM 6251 N N . LYS B 1 175 ? 158.941 136.418 103.277 1.00 44.22 175 LYS B N 1
ATOM 6252 C CA . LYS B 1 175 ? 159.067 135.013 103.628 1.00 44.22 175 LYS B CA 1
ATOM 6253 C C . LYS B 1 175 ? 160.340 134.789 104.425 1.00 44.22 175 LYS B C 1
ATOM 6254 O O . LYS B 1 175 ? 161.409 135.272 104.043 1.00 44.22 175 LYS B O 1
ATOM 6260 N N . TYR B 1 176 ? 160.221 134.061 105.528 1.00 50.14 176 TYR B N 1
ATOM 6261 C CA . TYR B 1 176 ? 161.371 133.632 106.307 1.00 50.14 176 TYR B CA 1
ATOM 6262 C C . TYR B 1 176 ? 161.347 132.118 106.421 1.00 50.14 176 TYR B C 1
ATOM 6263 O O . TYR B 1 176 ? 160.331 131.541 106.809 1.00 50.14 176 TYR B O 1
ATOM 6272 N N . GLU B 1 177 ? 162.471 131.482 106.109 1.00 54.32 177 GLU B N 1
ATOM 6273 C CA . GLU B 1 177 ? 162.604 130.036 106.206 1.00 54.32 177 GLU B CA 1
ATOM 6274 C C . GLU B 1 177 ? 163.717 129.702 107.185 1.00 54.32 177 GLU B C 1
ATOM 6275 O O . GLU B 1 177 ? 164.802 130.287 107.124 1.00 54.32 177 GLU B O 1
ATOM 6281 N N . PHE B 1 178 ? 163.434 128.768 108.088 1.00 55.14 178 PHE B N 1
ATOM 6282 C CA . PHE B 1 178 ? 164.287 128.549 109.246 1.00 55.14 178 PHE B CA 1
ATOM 6283 C C . PHE B 1 178 ? 165.666 128.057 108.817 1.00 55.14 178 PHE B C 1
ATOM 6284 O O . PHE B 1 178 ? 165.774 127.202 107.932 1.00 55.14 178 PHE B O 1
ATOM 6292 N N . PRO B 1 179 ? 166.734 128.569 109.418 1.00 57.34 179 PRO B N 1
ATOM 6293 C CA . PRO B 1 179 ? 168.070 128.042 109.127 1.00 57.34 179 PRO B CA 1
ATOM 6294 C C . PRO B 1 179 ? 168.268 126.657 109.718 1.00 57.34 179 PRO B C 1
ATOM 6295 O O . PRO B 1 179 ? 167.349 126.091 110.317 1.00 57.34 179 PRO B O 1
ATOM 6299 N N . GLU B 1 180 ? 169.464 126.098 109.557 1.00 63.35 180 GLU B N 1
ATOM 6300 C CA . GLU B 1 180 ? 169.733 124.742 110.014 1.00 63.35 180 GLU B CA 1
ATOM 6301 C C . GLU B 1 180 ? 169.890 124.729 111.529 1.00 63.35 180 GLU B C 1
ATOM 6302 O O . GLU B 1 180 ? 170.740 125.438 112.077 1.00 63.35 180 GLU B O 1
ATOM 6308 N N . GLY B 1 181 ? 169.073 123.923 112.202 1.00 63.17 181 GLY B N 1
ATOM 6309 C CA . GLY B 1 181 ? 169.211 123.711 113.627 1.00 63.17 181 GLY B CA 1
ATOM 6310 C C . GLY B 1 181 ? 168.686 124.810 114.520 1.00 63.17 181 GLY B C 1
ATOM 6311 O O . GLY B 1 181 ? 168.889 124.740 115.735 1.00 63.17 181 GLY B O 1
ATOM 6312 N N . VAL B 1 182 ? 168.018 125.818 113.970 1.00 61.04 182 VAL B N 1
ATOM 6313 C CA . VAL B 1 182 ? 167.452 126.906 114.760 1.00 61.04 182 VAL B CA 1
ATOM 6314 C C . VAL B 1 182 ? 165.978 126.594 114.964 1.00 61.04 182 VAL B C 1
ATOM 6315 O O . VAL B 1 182 ? 165.211 126.518 113.999 1.00 61.04 182 VAL B O 1
ATOM 6319 N N . ASP B 1 183 ? 165.573 126.416 116.219 1.00 59.70 183 ASP B N 1
ATOM 6320 C CA . ASP B 1 183 ? 164.231 125.946 116.525 1.00 59.70 183 ASP B CA 1
ATOM 6321 C C . ASP B 1 183 ? 163.264 127.061 116.886 1.00 59.70 183 ASP B C 1
ATOM 6322 O O . ASP B 1 183 ? 162.064 126.801 116.999 1.00 59.70 183 ASP B O 1
ATOM 6327 N N . SER B 1 184 ? 163.744 128.288 117.066 1.00 55.23 184 SER B N 1
ATOM 6328 C CA . SER B 1 184 ? 162.860 129.405 117.355 1.00 55.23 184 SER B CA 1
ATOM 6329 C C . SER B 1 184 ? 163.544 130.689 116.927 1.00 55.23 184 SER B C 1
ATOM 6330 O O . SER B 1 184 ? 164.772 130.786 116.938 1.00 55.23 184 SER B O 1
ATOM 6333 N N . VAL B 1 185 ? 162.732 131.670 116.547 1.00 50.77 185 VAL B N 1
ATOM 6334 C CA . VAL B 1 185 ? 163.210 132.997 116.186 1.00 50.77 185 VAL B CA 1
ATOM 6335 C C . VAL B 1 185 ? 162.281 134.028 116.812 1.00 50.77 185 VAL B C 1
ATOM 6336 O O . VAL B 1 185 ? 161.198 133.709 117.296 1.00 50.77 185 VAL B O 1
ATOM 6340 N N . ILE B 1 186 ? 162.732 135.275 116.821 1.00 49.25 186 ILE B N 1
ATOM 6341 C CA . ILE B 1 186 ? 161.894 136.406 117.180 1.00 49.25 186 ILE B CA 1
ATOM 6342 C C . ILE B 1 186 ? 161.932 137.403 116.033 1.00 49.25 186 ILE B C 1
ATOM 6343 O O . ILE B 1 186 ? 163.010 137.743 115.530 1.00 49.25 186 ILE B O 1
ATOM 6348 N N . VAL B 1 187 ? 160.754 137.836 115.600 1.00 47.57 187 VAL B N 1
ATOM 6349 C CA . VAL B 1 187 ? 160.590 138.814 114.535 1.00 47.57 187 VAL B CA 1
ATOM 6350 C C . VAL B 1 187 ? 160.334 140.157 115.199 1.00 47.57 187 VAL B C 1
ATOM 6351 O O . VAL B 1 187 ? 159.315 140.338 115.870 1.00 47.57 187 VAL B O 1
ATOM 6355 N N . LYS B 1 188 ? 161.262 141.092 115.027 1.00 45.85 188 LYS B N 1
ATOM 6356 C CA . LYS B 1 188 ? 161.160 142.426 115.593 1.00 45.85 188 LYS B CA 1
ATOM 6357 C C . LYS B 1 188 ? 160.956 143.404 114.449 1.00 45.85 188 LYS B C 1
ATOM 6358 O O . LYS B 1 188 ? 161.782 143.471 113.533 1.00 45.85 188 LYS B O 1
ATOM 6364 N N . VAL B 1 189 ? 159.865 144.158 114.501 1.00 47.90 189 VAL B N 1
ATOM 6365 C CA . VAL B 1 189 ? 159.560 145.159 113.490 1.00 47.90 189 VAL B CA 1
ATOM 6366 C C . VAL B 1 189 ? 159.463 146.504 114.192 1.00 47.90 189 VAL B C 1
ATOM 6367 O O . VAL B 1 189 ? 158.798 146.622 115.227 1.00 47.90 189 VAL B O 1
ATOM 6371 N N . THR B 1 190 ? 160.137 147.508 113.643 1.00 50.38 190 THR B N 1
ATOM 6372 C CA . THR B 1 190 ? 160.240 148.816 114.274 1.00 50.38 190 THR B CA 1
ATOM 6373 C C . THR B 1 190 ? 159.971 149.921 113.267 1.00 50.38 190 THR B C 1
ATOM 6374 O O . THR B 1 190 ? 160.269 149.793 112.077 1.00 50.38 190 THR B O 1
ATOM 6378 N N . SER B 1 191 ? 159.398 151.014 113.760 1.00 58.61 191 SER B N 1
ATOM 6379 C CA . SER B 1 191 ? 159.129 152.196 112.958 1.00 58.61 191 SER B CA 1
ATOM 6380 C C . SER B 1 191 ? 159.489 153.431 113.767 1.00 58.61 191 SER B C 1
ATOM 6381 O O . SER B 1 191 ? 159.163 153.520 114.952 1.00 58.61 191 SER B O 1
ATOM 6384 N N . ASN B 1 192 ? 160.160 154.384 113.124 1.00 66.17 192 ASN B N 1
ATOM 6385 C CA . ASN B 1 192 ? 160.621 155.594 113.791 1.00 66.17 192 ASN B CA 1
ATOM 6386 C C . ASN B 1 192 ? 159.571 156.697 113.803 1.00 66.17 192 ASN B C 1
ATOM 6387 O O . ASN B 1 192 ? 159.921 157.868 113.979 1.00 66.17 192 ASN B O 1
ATOM 6392 N N . LYS B 1 193 ? 158.299 156.353 113.623 1.00 64.24 193 LYS B N 1
ATOM 6393 C CA . LYS B 1 193 ? 157.229 157.339 113.610 1.00 64.24 193 LYS B CA 1
ATOM 6394 C C . LYS B 1 193 ? 155.935 156.637 113.992 1.00 64.24 193 LYS B C 1
ATOM 6395 O O . LYS B 1 193 ? 155.758 155.446 113.724 1.00 64.24 193 LYS B O 1
ATOM 6401 N N . ALA B 1 194 ? 155.028 157.385 114.617 1.00 65.02 194 ALA B N 1
ATOM 6402 C CA . ALA B 1 194 ? 153.954 156.777 115.395 1.00 65.02 194 ALA B CA 1
ATOM 6403 C C . ALA B 1 194 ? 152.720 156.405 114.574 1.00 65.02 194 ALA B C 1
ATOM 6404 O O . ALA B 1 194 ? 152.349 155.230 114.515 1.00 65.02 194 ALA B O 1
ATOM 6406 N N . PHE B 1 195 ? 152.078 157.382 113.926 1.00 68.80 195 PHE B N 1
ATOM 6407 C CA . PHE B 1 195 ? 150.685 157.107 113.590 1.00 68.80 195 PHE B CA 1
ATOM 6408 C C . PHE B 1 195 ? 150.329 156.937 112.121 1.00 68.80 195 PHE B C 1
ATOM 6409 O O . PHE B 1 195 ? 149.489 157.681 111.603 1.00 68.80 195 PHE B O 1
ATOM 6417 N N . PRO B 1 196 ? 150.931 156.002 111.423 1.00 62.03 196 PRO B N 1
ATOM 6418 C CA . PRO B 1 196 ? 150.111 155.037 110.695 1.00 62.03 196 PRO B CA 1
ATOM 6419 C C . PRO B 1 196 ? 149.990 153.816 111.586 1.00 62.03 196 PRO B C 1
ATOM 6420 O O . PRO B 1 196 ? 151.001 153.383 112.144 1.00 62.03 196 PRO B O 1
ATOM 6424 N N . CYS B 1 197 ? 148.808 153.243 111.751 1.00 60.86 197 CYS B N 1
ATOM 6425 C CA . CYS B 1 197 ? 148.785 152.015 112.523 1.00 60.86 197 CYS B CA 1
ATOM 6426 C C . CYS B 1 197 ? 149.180 150.843 111.638 1.00 60.86 197 CYS B C 1
ATOM 6427 O O . CYS B 1 197 ? 149.351 150.974 110.425 1.00 60.86 197 CYS B O 1
ATOM 6430 N N . SER B 1 198 ? 149.326 149.679 112.256 1.00 51.01 198 SER B N 1
ATOM 6431 C CA . SER B 1 198 ? 149.701 148.504 111.498 1.00 51.01 198 SER B CA 1
ATOM 6432 C C . SER B 1 198 ? 149.235 147.254 112.212 1.00 51.01 198 SER B C 1
ATOM 6433 O O . SER B 1 198 ? 149.035 147.245 113.427 1.00 51.01 198 SER B O 1
ATOM 6436 N N . VAL B 1 199 ? 149.065 146.201 111.429 1.00 44.21 199 VAL B N 1
ATOM 6437 C CA . VAL B 1 199 ? 148.857 144.849 111.914 1.00 44.21 199 VAL B CA 1
ATOM 6438 C C . VAL B 1 199 ? 149.938 143.990 111.285 1.00 44.21 199 VAL B C 1
ATOM 6439 O O . VAL B 1 199 ? 150.115 144.000 110.059 1.00 44.21 199 VAL B O 1
ATOM 6443 N N . ILE B 1 200 ? 150.679 143.283 112.124 1.00 47.13 200 ILE B N 1
ATOM 6444 C CA . ILE B 1 200 ? 151.790 142.448 111.700 1.00 47.13 200 ILE B CA 1
ATOM 6445 C C . ILE B 1 200 ? 151.420 141.019 112.053 1.00 47.13 200 ILE B C 1
ATOM 6446 O O . ILE B 1 200 ? 151.446 140.628 113.224 1.00 47.13 200 ILE B O 1
ATOM 6451 N N . SER B 1 201 ? 151.097 140.235 111.039 1.00 44.95 201 SER B N 1
ATOM 6452 C CA . SER B 1 201 ? 150.643 138.869 111.212 1.00 44.95 201 SER B CA 1
ATOM 6453 C C . SER B 1 201 ? 151.729 137.907 110.765 1.00 44.95 201 SER B C 1
ATOM 6454 O O . SER B 1 201 ? 152.573 138.239 109.934 1.00 44.95 201 SER B O 1
ATOM 6457 N N . ILE B 1 202 ? 151.720 136.714 111.343 1.00 44.17 202 ILE B N 1
ATOM 6458 C CA . ILE B 1 202 ? 152.669 135.674 110.982 1.00 44.17 202 ILE B CA 1
ATOM 6459 C C . ILE B 1 202 ? 151.867 134.446 110.593 1.00 44.17 202 ILE B C 1
ATOM 6460 O O . ILE B 1 202 ? 151.195 133.844 111.436 1.00 44.17 202 ILE B O 1
ATOM 6465 N N . GLN B 1 203 ? 151.934 134.079 109.321 1.00 43.60 203 GLN B N 1
ATOM 6466 C CA . GLN B 1 203 ? 151.118 133.009 108.771 1.00 43.60 203 GLN B CA 1
ATOM 6467 C C . GLN B 1 203 ? 152.011 131.944 108.157 1.00 43.60 203 GLN B C 1
ATOM 6468 O O . GLN B 1 203 ? 153.208 132.140 107.978 1.00 43.60 203 GLN B O 1
ATOM 6474 N N . ASP B 1 204 ? 151.427 130.796 107.843 1.00 49.26 204 ASP B N 1
ATOM 6475 C CA . ASP B 1 204 ? 152.197 129.757 107.181 1.00 49.26 204 ASP B CA 1
ATOM 6476 C C . ASP B 1 204 ? 152.318 130.076 105.693 1.00 49.26 204 ASP B C 1
ATOM 6477 O O . ASP B 1 204 ? 151.801 131.081 105.203 1.00 49.26 204 ASP B O 1
ATOM 6482 N N . VAL B 1 205 ? 153.006 129.212 104.955 1.00 47.82 205 VAL B N 1
ATOM 6483 C CA . VAL B 1 205 ? 153.379 129.508 103.580 1.00 47.82 205 VAL B CA 1
ATOM 6484 C C . VAL B 1 205 ? 152.445 128.825 102.580 1.00 47.82 205 VAL B C 1
ATOM 6485 O O . VAL B 1 205 ? 152.829 128.598 101.435 1.00 47.82 205 VAL B O 1
ATOM 6489 N N . LEU B 1 206 ? 151.230 128.494 102.993 1.00 51.85 206 LEU B N 1
ATOM 6490 C CA . LEU B 1 206 ? 150.235 127.926 102.097 1.00 51.85 206 LEU B CA 1
ATOM 6491 C C . LEU B 1 206 ? 149.346 129.044 101.575 1.00 51.85 206 LEU B C 1
ATOM 6492 O O . LEU B 1 206 ? 148.831 129.848 102.356 1.00 51.85 206 LEU B O 1
ATOM 6497 N N . CYS B 1 207 ? 149.174 129.096 100.258 1.00 55.03 207 CYS B N 1
ATOM 6498 C CA . CYS B 1 207 ? 148.310 130.105 99.674 1.00 55.03 207 CYS B CA 1
ATOM 6499 C C . CYS B 1 207 ? 146.861 129.847 100.083 1.00 55.03 207 CYS B C 1
ATOM 6500 O O . CYS B 1 207 ? 146.463 128.701 100.296 1.00 55.03 207 CYS B O 1
ATOM 6503 N N . PRO B 1 208 ? 146.044 130.902 100.202 1.00 49.80 208 PRO B N 1
ATOM 6504 C CA . PRO B 1 208 ? 146.385 132.302 99.955 1.00 49.80 208 PRO B CA 1
ATOM 6505 C C . PRO B 1 208 ? 147.029 132.969 101.158 1.00 49.80 208 PRO B C 1
ATOM 6506 O O . PRO B 1 208 ? 147.233 132.331 102.187 1.00 49.80 208 PRO B O 1
ATOM 6510 N N . VAL B 1 209 ? 147.352 134.248 101.017 1.00 46.83 209 VAL B N 1
ATOM 6511 C CA . VAL B 1 209 ? 147.872 135.059 102.107 1.00 46.83 209 VAL B CA 1
ATOM 6512 C C . VAL B 1 209 ? 146.822 136.100 102.448 1.00 46.83 209 VAL B C 1
ATOM 6513 O O . VAL B 1 209 ? 146.239 136.726 101.555 1.00 46.83 209 VAL B O 1
ATOM 6517 N N . TYR B 1 210 ? 146.570 136.271 103.736 1.00 46.04 210 TYR B N 1
ATOM 6518 C CA . TYR B 1 210 ? 145.495 137.127 104.218 1.00 46.04 210 TYR B CA 1
ATOM 6519 C C . TYR B 1 210 ? 146.108 138.471 104.584 1.00 46.04 210 TYR B C 1
ATOM 6520 O O . TYR B 1 210 ? 146.475 138.716 105.730 1.00 46.04 210 TYR B O 1
ATOM 6529 N N . ASP B 1 211 ? 146.212 139.351 103.594 1.00 45.65 211 ASP B N 1
ATOM 6530 C CA . ASP B 1 211 ? 146.868 140.642 103.751 1.00 45.65 211 ASP B CA 1
ATOM 6531 C C . ASP B 1 211 ? 145.921 141.789 103.433 1.00 45.65 211 ASP B C 1
ATOM 6532 O O . ASP B 1 211 ? 146.305 142.788 102.825 1.00 45.65 211 ASP B O 1
ATOM 6537 N N . LEU B 1 212 ? 144.669 141.661 103.851 1.00 47.15 212 LEU B N 1
ATOM 6538 C CA . LEU B 1 212 ? 143.677 142.708 103.694 1.00 47.15 212 LEU B CA 1
ATOM 6539 C C . LEU B 1 212 ? 143.175 143.135 105.063 1.00 47.15 212 LEU B C 1
ATOM 6540 O O . LEU B 1 212 ? 143.335 142.422 106.055 1.00 47.15 212 LEU B O 1
ATOM 6545 N N . ASP B 1 213 ? 142.566 144.319 105.107 1.00 53.13 213 ASP B N 1
ATOM 6546 C CA . ASP B 1 213 ? 142.084 144.861 106.369 1.00 53.13 213 ASP B CA 1
ATOM 6547 C C . ASP B 1 213 ? 141.066 143.951 107.040 1.00 53.13 213 ASP B C 1
ATOM 6548 O O . ASP B 1 213 ? 140.855 144.064 108.251 1.00 53.13 213 ASP B O 1
ATOM 6553 N N . ASN B 1 214 ? 140.433 143.056 106.286 1.00 48.65 214 ASN B N 1
ATOM 6554 C CA . ASN B 1 214 ? 139.431 142.155 106.829 1.00 48.65 214 ASN B CA 1
ATOM 6555 C C . ASN B 1 214 ? 139.855 140.693 106.850 1.00 48.65 214 ASN B C 1
ATOM 6556 O O . ASN B 1 214 ? 139.160 139.879 107.463 1.00 48.65 214 ASN B O 1
ATOM 6561 N N . ASN B 1 215 ? 140.963 140.336 106.203 1.00 45.90 215 ASN B N 1
ATOM 6562 C CA . ASN B 1 215 ? 141.475 138.975 106.247 1.00 45.90 215 ASN B CA 1
ATOM 6563 C C . ASN B 1 215 ? 142.597 138.784 107.258 1.00 45.90 215 ASN B C 1
ATOM 6564 O O . ASN B 1 215 ? 142.807 137.658 107.716 1.00 45.90 215 ASN B O 1
ATOM 6569 N N . VAL B 1 216 ? 143.319 139.851 107.610 1.00 45.89 216 VAL B N 1
ATOM 6570 C CA . VAL B 1 216 ? 144.606 139.705 108.284 1.00 45.89 216 VAL B CA 1
ATOM 6571 C C . VAL B 1 216 ? 144.459 139.070 109.659 1.00 45.89 216 VAL B C 1
ATOM 6572 O O . VAL B 1 216 ? 145.397 138.438 110.160 1.00 45.89 216 VAL B O 1
ATOM 6576 N N . ALA B 1 217 ? 143.298 139.206 110.290 1.00 46.99 217 ALA B N 1
ATOM 6577 C CA . ALA B 1 217 ? 143.084 138.668 111.625 1.00 46.99 217 ALA B CA 1
ATOM 6578 C C . ALA B 1 217 ? 142.379 137.321 111.611 1.00 46.99 217 ALA B C 1
ATOM 6579 O O . ALA B 1 217 ? 141.909 136.869 112.658 1.00 46.99 217 ALA B O 1
ATOM 6581 N N . PHE B 1 218 ? 142.286 136.674 110.450 1.00 47.97 218 PHE B N 1
ATOM 6582 C CA . PHE B 1 218 ? 141.559 135.413 110.360 1.00 47.97 218 PHE B CA 1
ATOM 6583 C C . PHE B 1 218 ? 142.306 134.288 111.069 1.00 47.97 218 PHE B C 1
ATOM 6584 O O . PHE B 1 218 ? 141.725 133.560 111.880 1.00 47.97 218 PHE B O 1
ATOM 6592 N N . ILE B 1 219 ? 143.596 134.135 110.782 1.00 50.95 219 ILE B N 1
ATOM 6593 C CA . ILE B 1 219 ? 144.416 133.066 111.334 1.00 50.95 219 ILE B CA 1
ATOM 6594 C C . ILE B 1 219 ? 145.787 133.631 111.685 1.00 50.95 219 ILE B C 1
ATOM 6595 O O . ILE B 1 219 ? 146.063 134.818 111.498 1.00 50.95 219 ILE B O 1
ATOM 6600 N N . GLY B 1 220 ? 146.652 132.764 112.197 1.00 54.94 220 GLY B N 1
ATOM 6601 C CA . GLY B 1 220 ? 147.988 133.167 112.583 1.00 54.94 220 GLY B CA 1
ATOM 6602 C C . GLY B 1 220 ? 147.979 133.992 113.857 1.00 54.94 220 GLY B C 1
ATOM 6603 O O . GLY B 1 220 ? 146.958 134.185 114.514 1.00 54.94 220 GLY B O 1
ATOM 6604 N N . MET B 1 221 ? 149.160 134.491 114.201 1.00 51.82 221 MET B N 1
ATOM 6605 C CA . MET B 1 221 ? 149.362 135.308 115.387 1.00 51.82 221 MET B CA 1
ATOM 6606 C C . MET B 1 221 ? 149.799 136.696 114.950 1.00 51.82 221 MET B C 1
ATOM 6607 O O . MET B 1 221 ? 150.661 136.831 114.078 1.00 51.82 221 MET B O 1
ATOM 6612 N N . TYR B 1 222 ? 149.187 137.726 115.530 1.00 52.43 222 TYR B N 1
ATOM 6613 C CA . TYR B 1 222 ? 149.383 139.079 115.040 1.00 52.43 222 TYR B CA 1
ATOM 6614 C C . TYR B 1 222 ? 149.502 140.053 116.202 1.00 52.43 222 TYR B C 1
ATOM 6615 O O . TYR B 1 222 ? 149.270 139.710 117.362 1.00 52.43 222 TYR B O 1
ATOM 6624 N N . GLN B 1 223 ? 149.853 141.292 115.862 1.00 51.75 223 GLN B N 1
ATOM 6625 C CA . GLN B 1 223 ? 150.186 142.319 116.841 1.00 51.75 223 GLN B CA 1
ATOM 6626 C C . GLN B 1 223 ? 149.990 143.680 116.199 1.00 51.75 223 GLN B C 1
ATOM 6627 O O . GLN B 1 223 ? 150.637 143.981 115.194 1.00 51.75 223 GLN B O 1
ATOM 6633 N N . THR B 1 224 ? 149.111 144.494 116.768 1.00 54.17 224 THR B N 1
ATOM 6634 C CA . THR B 1 224 ? 149.018 145.887 116.354 1.00 54.17 224 THR B CA 1
ATOM 6635 C C . THR B 1 224 ? 150.205 146.663 116.905 1.00 54.17 224 THR B C 1
ATOM 6636 O O . THR B 1 224 ? 150.523 146.557 118.092 1.00 54.17 224 THR B O 1
ATOM 6640 N N . MET B 1 225 ? 150.862 147.449 116.056 1.00 53.58 225 MET B N 1
ATOM 6641 C CA . MET B 1 225 ? 151.963 148.274 116.522 1.00 53.58 225 MET B CA 1
ATOM 6642 C C . MET B 1 225 ? 151.687 149.752 116.314 1.00 53.58 225 MET B C 1
ATOM 6643 O O . MET B 1 225 ? 150.805 150.154 115.554 1.00 53.58 225 MET B O 1
ATOM 6648 N N . THR B 1 226 ? 152.478 150.550 117.022 1.00 60.62 226 THR B N 1
ATOM 6649 C CA . THR B 1 226 ? 152.673 151.963 116.739 1.00 60.62 226 THR B CA 1
ATOM 6650 C C . THR B 1 226 ? 154.122 152.266 116.397 1.00 60.62 226 THR B C 1
ATOM 6651 O O . THR B 1 226 ? 154.390 152.974 115.421 1.00 60.62 226 THR B O 1
ATOM 6655 N N . LYS B 1 227 ? 155.069 151.741 117.176 1.00 56.27 227 LYS B N 1
ATOM 6656 C CA . LYS B 1 227 ? 156.487 151.932 116.901 1.00 56.27 227 LYS B CA 1
ATOM 6657 C C . LYS B 1 227 ? 157.264 150.625 116.986 1.00 56.27 227 LYS B C 1
ATOM 6658 O O . LYS B 1 227 ? 158.335 150.502 116.386 1.00 56.27 227 LYS B O 1
ATOM 6664 N N . LYS B 1 228 ? 156.752 149.647 117.730 1.00 50.99 228 LYS B N 1
ATOM 6665 C CA . LYS B 1 228 ? 157.460 148.392 117.927 1.00 50.99 228 LYS B CA 1
ATOM 6666 C C . LYS B 1 228 ? 156.488 147.225 117.915 1.00 50.99 228 LYS B C 1
ATOM 6667 O O . LYS B 1 228 ? 155.343 147.343 118.354 1.00 50.99 228 LYS B O 1
ATOM 6673 N N . ALA B 1 229 ? 156.963 146.097 117.396 1.00 48.94 229 ALA B N 1
ATOM 6674 C CA . ALA B 1 229 ? 156.306 144.812 117.564 1.00 48.94 229 ALA B CA 1
ATOM 6675 C C . ALA B 1 229 ? 157.381 143.740 117.607 1.00 48.94 229 ALA B C 1
ATOM 6676 O O . ALA B 1 229 ? 158.454 143.899 117.024 1.00 48.94 229 ALA B O 1
ATOM 6678 N N . ALA B 1 230 ? 157.077 142.641 118.290 1.00 49.38 230 ALA B N 1
ATOM 6679 C CA . ALA B 1 230 ? 158.029 141.543 118.430 1.00 49.38 230 ALA B CA 1
ATOM 6680 C C . ALA B 1 230 ? 157.241 140.274 118.690 1.00 49.38 230 ALA B C 1
ATOM 6681 O O . ALA B 1 230 ? 156.438 140.229 119.624 1.00 49.38 230 ALA B O 1
ATOM 6683 N N . ILE B 1 231 ? 157.459 139.253 117.865 1.00 51.42 231 ILE B N 1
ATOM 6684 C CA . ILE B 1 231 ? 156.688 138.017 117.925 1.00 51.42 231 ILE B CA 1
ATOM 6685 C C . ILE B 1 231 ? 157.643 136.834 117.936 1.00 51.42 231 ILE B C 1
ATOM 6686 O O . ILE B 1 231 ? 158.544 136.753 117.098 1.00 51.42 231 ILE B O 1
ATOM 6691 N N . THR B 1 232 ? 157.436 135.911 118.870 1.00 53.03 232 THR B N 1
ATOM 6692 C CA . THR B 1 232 ? 158.264 134.718 118.973 1.00 53.03 232 THR B CA 1
ATOM 6693 C C . THR B 1 232 ? 157.633 133.583 118.179 1.00 53.03 232 THR B C 1
ATOM 6694 O O . THR B 1 232 ? 156.453 133.270 118.362 1.00 53.03 232 THR B O 1
ATOM 6698 N N . VAL B 1 233 ? 158.423 132.965 117.305 1.00 52.36 233 VAL B N 1
ATOM 6699 C CA . VAL B 1 233 ? 157.952 131.948 116.377 1.00 52.36 233 VAL B CA 1
ATOM 6700 C C . VAL B 1 233 ? 158.766 130.680 116.585 1.00 52.36 233 VAL B C 1
ATOM 6701 O O . VAL B 1 233 ? 159.976 130.741 116.828 1.00 52.36 233 VAL B O 1
ATOM 6705 N N . GLN B 1 234 ? 158.095 129.534 116.492 1.00 56.54 234 GLN B N 1
ATOM 6706 C CA . GLN B 1 234 ? 158.707 128.236 116.723 1.00 56.54 234 GLN B CA 1
ATOM 6707 C C . GLN B 1 234 ? 158.337 127.288 115.591 1.00 56.54 234 GLN B C 1
ATOM 6708 O O . GLN B 1 234 ? 157.246 127.377 115.023 1.00 56.54 234 GLN B O 1
ATOM 6714 N N . ARG B 1 235 ? 159.259 126.379 115.261 1.00 57.88 235 ARG B N 1
ATOM 6715 C CA . ARG B 1 235 ? 159.067 125.519 114.094 1.00 57.88 235 ARG B CA 1
ATOM 6716 C C . ARG B 1 235 ? 157.847 124.622 114.242 1.00 57.88 235 ARG B C 1
ATOM 6717 O O . ARG B 1 235 ? 157.138 124.368 113.263 1.00 57.88 235 ARG B O 1
ATOM 6725 N N . LYS B 1 236 ? 157.597 124.116 115.450 1.00 57.67 236 LYS B N 1
ATOM 6726 C CA . LYS B 1 236 ? 156.546 123.123 115.644 1.00 57.67 236 LYS B CA 1
ATOM 6727 C C . LYS B 1 236 ? 155.168 123.618 115.222 1.00 57.67 236 LYS B C 1
ATOM 6728 O O . LYS B 1 236 ? 154.240 122.808 115.135 1.00 57.67 236 LYS B O 1
ATOM 6734 N N . ASP B 1 237 ? 155.009 124.912 114.955 1.00 59.94 237 ASP B N 1
ATOM 6735 C CA . ASP B 1 237 ? 153.757 125.428 114.425 1.00 59.94 237 ASP B CA 1
ATOM 6736 C C . ASP B 1 237 ? 153.749 125.498 112.906 1.00 59.94 237 ASP B C 1
ATOM 6737 O O . ASP B 1 237 ? 152.675 125.646 112.312 1.00 59.94 237 ASP B O 1
ATOM 6742 N N . PHE B 1 238 ? 154.913 125.394 112.269 1.00 55.85 238 PHE B N 1
ATOM 6743 C CA . PHE B 1 238 ? 155.055 125.570 110.826 1.00 55.85 238 PHE B CA 1
ATOM 6744 C C . PHE B 1 238 ? 155.793 124.368 110.258 1.00 55.85 238 PHE B C 1
ATOM 6745 O O . PHE B 1 238 ? 157.027 124.370 110.162 1.00 55.85 238 PHE B O 1
ATOM 6753 N N . PRO B 1 239 ? 155.066 123.319 109.870 1.00 60.61 239 PRO B N 1
ATOM 6754 C CA . PRO B 1 239 ? 155.731 122.100 109.384 1.00 60.61 239 PRO B CA 1
ATOM 6755 C C . PRO B 1 239 ? 156.493 122.294 108.090 1.00 60.61 239 PRO B C 1
ATOM 6756 O O . PRO B 1 239 ? 157.316 121.440 107.741 1.00 60.61 239 PRO B O 1
ATOM 6760 N N . SER B 1 240 ? 156.245 123.379 107.362 1.00 57.19 240 SER B N 1
ATOM 6761 C CA . SER B 1 240 ? 157.013 123.686 106.166 1.00 57.19 240 SER B CA 1
ATOM 6762 C C . SER B 1 240 ? 158.350 124.340 106.484 1.00 57.19 240 SER B C 1
ATOM 6763 O O . SER B 1 240 ? 159.131 124.585 105.559 1.00 57.19 240 SER B O 1
ATOM 6766 N N . ASN B 1 241 ? 158.620 124.627 107.759 1.00 55.92 241 ASN B N 1
ATOM 6767 C CA . ASN B 1 241 ? 159.857 125.278 108.191 1.00 55.92 241 ASN B CA 1
ATOM 6768 C C . ASN B 1 241 ? 160.031 126.641 107.528 1.00 55.92 241 ASN B C 1
ATOM 6769 O O . ASN B 1 241 ? 161.134 127.026 107.141 1.00 55.92 241 ASN B O 1
ATOM 6774 N N . SER B 1 242 ? 158.933 127.378 107.404 1.00 51.67 242 SER B N 1
ATOM 6775 C CA . SER B 1 242 ? 158.955 128.731 106.870 1.00 51.67 242 SER B CA 1
ATOM 6776 C C . SER B 1 242 ? 157.621 129.387 107.180 1.00 51.67 242 SER B C 1
ATOM 6777 O O . SER B 1 242 ? 156.635 128.709 107.474 1.00 51.67 242 SER B O 1
ATOM 6780 N N . PHE B 1 243 ? 157.604 130.714 107.108 1.00 45.52 243 PHE B N 1
ATOM 6781 C CA . PHE B 1 243 ? 156.387 131.468 107.354 1.00 45.52 243 PHE B CA 1
ATOM 6782 C C . PHE B 1 243 ? 156.451 132.806 106.634 1.00 45.52 243 PHE B C 1
ATOM 6783 O O . PHE B 1 243 ? 157.482 133.198 106.083 1.00 45.52 243 PHE B O 1
ATOM 6791 N N . TYR B 1 244 ? 155.316 133.494 106.640 1.00 41.15 244 TYR B N 1
ATOM 6792 C CA . TYR B 1 244 ? 155.148 134.808 106.038 1.00 41.15 244 TYR B CA 1
ATOM 6793 C C . TYR B 1 244 ? 154.944 135.836 107.138 1.00 41.15 244 TYR B C 1
ATOM 6794 O O . TYR B 1 244 ? 154.092 135.654 108.017 1.00 41.15 244 TYR B O 1
ATOM 6803 N N . VAL B 1 245 ? 155.726 136.908 107.077 1.00 39.06 245 VAL B N 1
ATOM 6804 C CA . VAL B 1 245 ? 155.522 138.104 107.881 1.00 39.06 245 VAL B CA 1
ATOM 6805 C C . VAL B 1 245 ? 154.719 139.081 107.037 1.00 39.06 245 VAL B C 1
ATOM 6806 O O . VAL B 1 245 ? 155.182 139.519 105.980 1.00 39.06 245 VAL B O 1
ATOM 6810 N N . VAL B 1 246 ? 153.524 139.431 107.500 1.00 38.98 246 VAL B N 1
ATOM 6811 C CA . VAL B 1 246 ? 152.578 140.238 106.742 1.00 38.98 246 VAL B CA 1
ATOM 6812 C C . VAL B 1 246 ? 152.375 141.557 107.470 1.00 38.98 246 VAL B C 1
ATOM 6813 O O . VAL B 1 246 ? 152.088 141.567 108.670 1.00 38.98 246 VAL B O 1
ATOM 6817 N N . VAL B 1 247 ? 152.515 142.662 106.744 1.00 39.15 247 VAL B N 1
ATOM 6818 C CA . VAL B 1 247 ? 152.336 144.002 107.282 1.00 39.15 247 VAL B CA 1
ATOM 6819 C C . VAL B 1 247 ? 151.183 144.661 106.539 1.00 39.15 247 VAL B C 1
ATOM 6820 O O . VAL B 1 247 ? 151.202 144.750 105.300 1.00 39.15 247 VAL B O 1
ATOM 6824 N N . VAL B 1 248 ? 150.186 145.122 107.299 1.00 43.76 248 VAL B N 1
ATOM 6825 C CA . VAL B 1 248 ? 148.991 145.767 106.762 1.00 43.76 248 VAL B CA 1
ATOM 6826 C C . VAL B 1 248 ? 148.762 147.059 107.534 1.00 43.76 248 VAL B C 1
ATOM 6827 O O . VAL B 1 248 ? 148.577 147.025 108.752 1.00 43.76 248 VAL B O 1
ATOM 6831 N N . VAL B 1 249 ? 148.733 148.184 106.835 1.00 49.34 249 VAL B N 1
ATOM 6832 C CA . VAL B 1 249 ? 148.522 149.477 107.477 1.00 49.34 249 VAL B CA 1
ATOM 6833 C C . VAL B 1 249 ? 147.033 149.782 107.506 1.00 49.34 249 VAL B C 1
ATOM 6834 O O . VAL B 1 249 ? 146.295 149.433 106.580 1.00 49.34 249 VAL B O 1
ATOM 6838 N N . LYS B 1 250 ? 146.586 150.424 108.579 1.00 56.27 250 LYS B N 1
ATOM 6839 C CA . LYS B 1 250 ? 145.173 150.653 108.831 1.00 56.27 250 LYS B CA 1
ATOM 6840 C C . LYS B 1 250 ? 144.779 152.076 108.454 1.00 56.27 250 LYS B C 1
ATOM 6841 O O . LYS B 1 250 ? 145.610 152.986 108.431 1.00 56.27 250 LYS B O 1
ATOM 6847 N N . THR B 1 251 ? 143.493 152.257 108.155 1.00 59.31 251 THR B N 1
ATOM 6848 C CA . THR B 1 251 ? 143.001 153.554 107.709 1.00 59.31 251 THR B CA 1
ATOM 6849 C C . THR B 1 251 ? 142.741 154.520 108.854 1.00 59.31 251 THR B C 1
ATOM 6850 O O . THR B 1 251 ? 142.595 155.721 108.607 1.00 59.31 251 THR B O 1
ATOM 6854 N N . GLU B 1 252 ? 142.678 154.036 110.089 1.00 67.80 252 GLU B N 1
ATOM 6855 C CA . GLU B 1 252 ? 142.367 154.887 111.226 1.00 67.80 252 GLU B CA 1
ATOM 6856 C C . GLU B 1 252 ? 143.154 154.426 112.444 1.00 67.80 252 GLU B C 1
ATOM 6857 O O . GLU B 1 252 ? 143.377 153.230 112.643 1.00 67.80 252 GLU B O 1
ATOM 6863 N N . ASP B 1 253 ? 143.563 155.393 113.262 1.00 70.11 253 ASP B N 1
ATOM 6864 C CA . ASP B 1 253 ? 144.531 155.167 114.328 1.00 70.11 253 ASP B CA 1
ATOM 6865 C C . ASP B 1 253 ? 143.895 155.097 115.713 1.00 70.11 253 ASP B C 1
ATOM 6866 O O . ASP B 1 253 ? 144.572 155.358 116.711 1.00 70.11 253 ASP B O 1
ATOM 6871 N N . GLN B 1 254 ? 142.608 154.759 115.797 1.00 75.04 254 GLN B N 1
ATOM 6872 C CA . GLN B 1 254 ? 141.955 154.675 117.100 1.00 75.04 254 GLN B CA 1
ATOM 6873 C C . GLN B 1 254 ? 142.488 153.507 117.920 1.00 75.04 254 GLN B C 1
ATOM 6874 O O . GLN B 1 254 ? 142.658 153.625 119.138 1.00 75.04 254 GLN B O 1
ATOM 6880 N N . ALA B 1 255 ? 142.753 152.373 117.273 1.00 74.83 255 ALA B N 1
ATOM 6881 C CA . ALA B 1 255 ? 143.251 151.202 117.980 1.00 74.83 255 ALA B CA 1
ATOM 6882 C C . ALA B 1 255 ? 144.655 151.399 118.535 1.00 74.83 255 ALA B C 1
ATOM 6883 O O . ALA B 1 255 ? 145.117 150.561 119.314 1.00 74.83 255 ALA B O 1
ATOM 6885 N N . CYS B 1 256 ? 145.340 152.473 118.151 1.00 72.74 256 CYS B N 1
ATOM 6886 C CA . CYS B 1 256 ? 146.665 152.782 118.667 1.00 72.74 256 CYS B CA 1
ATOM 6887 C C . CYS B 1 256 ? 146.662 154.019 119.553 1.00 72.74 256 CYS B C 1
ATOM 6888 O O . CYS B 1 256 ? 147.728 154.578 119.827 1.00 72.74 256 CYS B O 1
ATOM 6891 N N . GLY B 1 257 ? 145.492 154.462 120.001 1.00 73.96 257 GLY B N 1
ATOM 6892 C CA . GLY B 1 257 ? 145.400 155.612 120.875 1.00 73.96 257 GLY B CA 1
ATOM 6893 C C . GLY B 1 257 ? 145.399 156.954 120.186 1.00 73.96 257 GLY B C 1
ATOM 6894 O O . GLY B 1 257 ? 145.702 157.963 120.831 1.00 73.96 257 GLY B O 1
ATOM 6895 N N . GLY B 1 258 ? 145.071 157.006 118.900 1.00 78.36 258 GLY B N 1
ATOM 6896 C CA . GLY B 1 258 ? 145.028 158.251 118.170 1.00 78.36 258 GLY B CA 1
ATOM 6897 C C . GLY B 1 258 ? 143.615 158.775 117.998 1.00 78.36 258 GLY B C 1
ATOM 6898 O O . GLY B 1 258 ? 142.644 158.023 118.009 1.00 78.36 258 GLY B O 1
ATOM 6899 N N . SER B 1 259 ? 143.512 160.091 117.838 1.00 91.95 259 SER B N 1
ATOM 6900 C CA . SER B 1 259 ? 142.231 160.742 117.618 1.00 91.95 259 SER B CA 1
ATOM 6901 C C . SER B 1 259 ? 141.896 160.742 116.128 1.00 91.95 259 SER B C 1
ATOM 6902 O O . SER B 1 259 ? 142.688 160.310 115.287 1.00 91.95 259 SER B O 1
ATOM 6905 N N . LEU B 1 260 ? 140.703 161.234 115.792 1.00 98.29 260 LEU B N 1
ATOM 6906 C CA . LEU B 1 260 ? 140.268 161.297 114.405 1.00 98.29 260 LEU B CA 1
ATOM 6907 C C . LEU B 1 260 ? 139.653 162.662 114.117 1.00 98.29 260 LEU B C 1
ATOM 6908 O O . LEU B 1 260 ? 138.896 163.191 114.949 1.00 98.29 260 LEU B O 1
ATOM 6913 N N . PRO B 1 261 ? 139.967 163.273 112.979 1.00 104.93 261 PRO B N 1
ATOM 6914 C CA . PRO B 1 261 ? 139.176 164.405 112.494 1.00 104.93 261 PRO B CA 1
ATOM 6915 C C . PRO B 1 261 ? 138.136 163.948 111.485 1.00 104.93 261 PRO B C 1
ATOM 6916 O O . PRO B 1 261 ? 138.212 162.852 110.929 1.00 104.93 261 PRO B O 1
ATOM 6920 N N . PHE B 1 262 ? 137.125 164.794 111.279 1.00 107.59 262 PHE B N 1
ATOM 6921 C CA . PHE B 1 262 ? 136.234 164.612 110.129 1.00 107.59 262 PHE B CA 1
ATOM 6922 C C . PHE B 1 262 ? 135.633 165.972 109.770 1.00 107.59 262 PHE B C 1
ATOM 6923 O O . PHE B 1 262 ? 134.599 166.364 110.316 1.00 107.59 262 PHE B O 1
ATOM 6925 N N . TYR B 1 263 ? 136.282 166.685 108.847 1.00 105.97 263 TYR B N 1
ATOM 6926 C CA . TYR B 1 263 ? 135.598 167.865 108.333 1.00 105.97 263 TYR B CA 1
ATOM 6927 C C . TYR B 1 263 ? 134.598 167.449 107.250 1.00 105.97 263 TYR B C 1
ATOM 6928 O O . TYR B 1 263 ? 133.395 167.686 107.423 1.00 105.97 263 TYR B O 1
ATOM 6930 N N . PRO B 1 264 ? 135.015 166.843 106.135 1.00 105.91 264 PRO B N 1
ATOM 6931 C CA . PRO B 1 264 ? 134.043 166.205 105.232 1.00 105.91 264 PRO B CA 1
ATOM 6932 C C . PRO B 1 264 ? 133.957 164.687 105.334 1.00 105.91 264 PRO B C 1
ATOM 6933 O O . PRO B 1 264 ? 133.244 164.086 104.524 1.00 105.91 264 PRO B O 1
ATOM 6937 N N . PHE B 1 265 ? 134.662 164.060 106.282 1.00 102.12 265 PHE B N 1
ATOM 6938 C CA . PHE B 1 265 ? 134.891 162.618 106.201 1.00 102.12 265 PHE B CA 1
ATOM 6939 C C . PHE B 1 265 ? 133.592 161.831 106.323 1.00 102.12 265 PHE B C 1
ATOM 6940 O O . PHE B 1 265 ? 133.400 160.830 105.623 1.00 102.12 265 PHE B O 1
ATOM 6948 N N . ALA B 1 266 ? 132.689 162.263 107.204 1.00 102.00 266 ALA B N 1
ATOM 6949 C CA . ALA B 1 266 ? 131.453 161.525 107.427 1.00 102.00 266 ALA B CA 1
ATOM 6950 C C . ALA B 1 266 ? 130.478 161.634 106.262 1.00 102.00 266 ALA B C 1
ATOM 6951 O O . ALA B 1 266 ? 129.471 160.917 106.254 1.00 102.00 266 ALA B O 1
ATOM 6953 N N . GLU B 1 267 ? 130.748 162.497 105.286 1.00 100.21 267 GLU B N 1
ATOM 6954 C CA . GLU B 1 267 ? 129.850 162.674 104.156 1.00 100.21 267 GLU B CA 1
ATOM 6955 C C . GLU B 1 267 ? 129.899 161.451 103.239 1.00 100.21 267 GLU B C 1
ATOM 6956 O O . GLU B 1 267 ? 130.621 160.479 103.479 1.00 100.21 267 GLU B O 1
ATOM 6958 N N . ASP B 1 268 ? 129.107 161.506 102.167 1.00 98.29 268 ASP B N 1
ATOM 6959 C CA . ASP B 1 268 ? 128.965 160.352 101.284 1.00 98.29 268 ASP B CA 1
ATOM 6960 C C . ASP B 1 268 ? 130.251 160.059 100.518 1.00 98.29 268 ASP B C 1
ATOM 6961 O O . ASP B 1 268 ? 130.655 158.897 100.401 1.00 98.29 268 ASP B O 1
ATOM 6963 N N . GLU B 1 269 ? 130.903 161.092 99.989 1.00 93.69 269 GLU B N 1
ATOM 6964 C CA . GLU B 1 269 ? 132.068 160.875 99.149 1.00 93.69 269 GLU B CA 1
ATOM 6965 C C . GLU B 1 269 ? 133.233 160.328 99.972 1.00 93.69 269 GLU B C 1
ATOM 6966 O O . GLU B 1 269 ? 133.321 160.569 101.179 1.00 93.69 269 GLU B O 1
ATOM 6972 N N . PRO B 1 270 ? 134.128 159.570 99.347 1.00 79.08 270 PRO B N 1
ATOM 6973 C CA . PRO B 1 270 ? 135.325 159.106 100.045 1.00 79.08 270 PRO B CA 1
ATOM 6974 C C . PRO B 1 270 ? 136.362 160.210 100.176 1.00 79.08 270 PRO B C 1
ATOM 6975 O O . PRO B 1 270 ? 136.293 161.255 99.527 1.00 79.08 270 PRO B O 1
ATOM 6979 N N . VAL B 1 271 ? 137.341 159.953 101.038 1.00 76.10 271 VAL B N 1
ATOM 6980 C CA . VAL B 1 271 ? 138.376 160.919 101.382 1.00 76.10 271 VAL B CA 1
ATOM 6981 C C . VAL B 1 271 ? 139.700 160.438 100.811 1.00 76.10 271 VAL B C 1
ATOM 6982 O O . VAL B 1 271 ? 140.110 159.298 101.057 1.00 76.10 271 VAL B O 1
ATOM 6986 N N . ASP B 1 272 ? 140.367 161.305 100.056 1.00 73.36 272 ASP B N 1
ATOM 6987 C CA . ASP B 1 272 ? 141.678 160.972 99.521 1.00 73.36 272 ASP B CA 1
ATOM 6988 C C . ASP B 1 272 ? 142.663 160.767 100.662 1.00 73.36 272 ASP B C 1
ATOM 6989 O O . ASP B 1 272 ? 142.884 161.671 101.473 1.00 73.36 272 ASP B O 1
ATOM 6994 N N . GLN B 1 273 ? 143.258 159.573 100.726 1.00 65.21 273 GLN B N 1
ATOM 6995 C CA . GLN B 1 273 ? 144.126 159.226 101.843 1.00 65.21 273 GLN B CA 1
ATOM 6996 C C . GLN B 1 273 ? 145.379 158.497 101.374 1.00 65.21 273 GLN B C 1
ATOM 6997 O O . GLN B 1 273 ? 145.951 157.697 102.122 1.00 65.21 273 GLN B O 1
ATOM 7003 N N . GLY B 1 274 ? 145.831 158.769 100.155 1.00 69.87 274 GLY B N 1
ATOM 7004 C CA . GLY B 1 274 ? 147.016 158.120 99.638 1.00 69.87 274 GLY B CA 1
ATOM 7005 C C . GLY B 1 274 ? 148.324 158.767 100.025 1.00 69.87 274 GLY B C 1
ATOM 7006 O O . GLY B 1 274 ? 149.375 158.379 99.512 1.00 69.87 274 GLY B O 1
ATOM 7007 N N . HIS B 1 275 ? 148.288 159.748 100.922 1.00 73.11 275 HIS B N 1
ATOM 7008 C CA . HIS B 1 275 ? 149.452 160.549 101.269 1.00 73.11 275 HIS B CA 1
ATOM 7009 C C . HIS B 1 275 ? 150.163 160.086 102.536 1.00 73.11 275 HIS B C 1
ATOM 7010 O O . HIS B 1 275 ? 151.155 160.706 102.927 1.00 73.11 275 HIS B O 1
ATOM 7017 N N . ARG B 1 276 ? 149.696 159.023 103.187 1.00 65.15 276 ARG B N 1
ATOM 7018 C CA . ARG B 1 276 ? 150.278 158.568 104.443 1.00 65.15 276 ARG B CA 1
ATOM 7019 C C . ARG B 1 276 ? 150.924 157.205 104.249 1.00 65.15 276 ARG B C 1
ATOM 7020 O O . ARG B 1 276 ? 150.254 156.244 103.862 1.00 65.15 276 ARG B O 1
ATOM 7028 N N . GLN B 1 277 ? 152.216 157.127 104.535 1.00 58.14 277 GLN B N 1
ATOM 7029 C CA . GLN B 1 277 ? 152.993 155.904 104.434 1.00 58.14 277 GLN B CA 1
ATOM 7030 C C . GLN B 1 277 ? 153.502 155.496 105.805 1.00 58.14 277 GLN B C 1
ATOM 7031 O O . GLN B 1 277 ? 153.504 156.279 106.755 1.00 58.14 277 GLN B O 1
ATOM 7037 N N . LYS B 1 278 ? 153.971 154.257 105.885 1.00 52.40 278 LYS B N 1
ATOM 7038 C CA . LYS B 1 278 ? 154.701 153.787 107.050 1.00 52.40 278 LYS B CA 1
ATOM 7039 C C . LYS B 1 278 ? 155.975 153.116 106.572 1.00 52.40 278 LYS B C 1
ATOM 7040 O O . LYS B 1 278 ? 155.931 152.235 105.707 1.00 52.40 278 LYS B O 1
ATOM 7046 N N . THR B 1 279 ? 157.103 153.544 107.130 1.00 50.96 279 THR B N 1
ATOM 7047 C CA . THR B 1 279 ? 158.411 153.002 106.796 1.00 50.96 279 THR B CA 1
ATOM 7048 C C . THR B 1 279 ? 158.841 152.080 107.923 1.00 50.96 279 THR B C 1
ATOM 7049 O O . THR B 1 279 ? 159.033 152.530 109.057 1.00 50.96 279 THR B O 1
ATOM 7053 N N . LEU B 1 280 ? 159.001 150.800 107.616 1.00 47.06 280 LEU B N 1
ATOM 7054 C CA . LEU B 1 280 ? 159.211 149.794 108.642 1.00 47.06 280 LEU B CA 1
ATOM 7055 C C . LEU B 1 280 ? 160.547 149.099 108.450 1.00 47.06 280 LEU B C 1
ATOM 7056 O O . LEU B 1 280 ? 161.080 149.030 107.340 1.00 47.06 280 LEU B O 1
ATOM 7061 N N . SER B 1 281 ? 161.082 148.589 109.555 1.00 45.57 281 SER B N 1
ATOM 7062 C CA . SER B 1 281 ? 162.286 147.777 109.564 1.00 45.57 281 SER B CA 1
ATOM 7063 C C . SER B 1 281 ? 161.946 146.444 110.204 1.00 45.57 281 SER B C 1
ATOM 7064 O O . SER B 1 281 ? 161.291 146.407 111.248 1.00 45.57 281 SER B O 1
ATOM 7067 N N . VAL B 1 282 ? 162.390 145.360 109.589 1.00 45.37 282 VAL B N 1
ATOM 7068 C CA . VAL B 1 282 ? 162.110 144.014 110.065 1.00 45.37 282 VAL B CA 1
ATOM 7069 C C . VAL B 1 282 ? 163.432 143.288 110.256 1.00 45.37 282 VAL B C 1
ATOM 7070 O O . VAL B 1 282 ? 164.349 143.407 109.431 1.00 45.37 282 VAL B O 1
ATOM 7074 N N . LEU B 1 283 ? 163.540 142.575 111.375 1.00 45.98 283 LEU B N 1
ATOM 7075 C CA . LEU B 1 283 ? 164.741 141.834 111.733 1.00 45.98 283 LEU B CA 1
ATOM 7076 C C . LEU B 1 283 ? 164.315 140.547 112.417 1.00 45.98 283 LEU B C 1
ATOM 7077 O O . LEU B 1 283 ? 163.622 140.588 113.436 1.00 45.98 283 LEU B O 1
ATOM 7082 N N . VAL B 1 284 ? 164.715 139.409 111.863 1.00 50.28 284 VAL B N 1
ATOM 7083 C CA . VAL B 1 284 ? 164.387 138.105 112.426 1.00 50.28 284 VAL B CA 1
ATOM 7084 C C . VAL B 1 284 ? 165.662 137.524 113.011 1.00 50.28 284 VAL B C 1
ATOM 7085 O O . VAL B 1 284 ? 166.612 137.235 112.275 1.00 50.28 284 VAL B O 1
ATOM 7089 N N . SER B 1 285 ? 165.688 137.348 114.328 1.00 53.27 285 SER B N 1
ATOM 7090 C CA . SER B 1 285 ? 166.908 136.939 115.007 1.00 53.27 285 SER B CA 1
ATOM 7091 C C . SER B 1 285 ? 166.647 135.732 115.893 1.00 53.27 285 SER B C 1
ATOM 7092 O O . SER B 1 285 ? 165.560 135.566 116.445 1.00 53.27 285 SER B O 1
ATOM 7095 N N . GLN B 1 286 ? 167.672 134.899 116.036 1.00 59.20 286 GLN B N 1
ATOM 7096 C CA . GLN B 1 286 ? 167.546 133.680 116.819 1.00 59.20 286 GLN B CA 1
ATOM 7097 C C . GLN B 1 286 ? 167.307 134.004 118.289 1.00 59.20 286 GLN B C 1
ATOM 7098 O O . GLN B 1 286 ? 167.752 135.033 118.803 1.00 59.20 286 GLN B O 1
ATOM 7104 N N . ALA B 1 287 ? 166.589 133.116 118.964 1.00 62.49 287 ALA B N 1
ATOM 7105 C CA . ALA B 1 287 ? 166.248 133.281 120.368 1.00 62.49 287 ALA B CA 1
ATOM 7106 C C . ALA B 1 287 ? 167.176 132.444 121.243 1.00 62.49 287 ALA B C 1
ATOM 7107 O O . ALA B 1 287 ? 167.944 131.610 120.760 1.00 62.49 287 ALA B O 1
ATOM 7109 N N . VAL B 1 288 ? 167.111 132.698 122.552 1.00 67.45 288 VAL B N 1
ATOM 7110 C CA . VAL B 1 288 ? 167.957 131.987 123.509 1.00 67.45 288 VAL B CA 1
ATOM 7111 C C . VAL B 1 288 ? 167.741 130.489 123.348 1.00 67.45 288 VAL B C 1
ATOM 7112 O O . VAL B 1 288 ? 166.608 129.997 123.416 1.00 67.45 288 VAL B O 1
ATOM 7116 N N . THR B 1 289 ? 168.826 129.758 123.091 1.00 74.20 289 THR B N 1
ATOM 7117 C CA . THR B 1 289 ? 168.671 128.383 122.631 1.00 74.20 289 THR B CA 1
ATOM 7118 C C . THR B 1 289 ? 168.066 127.458 123.679 1.00 74.20 289 THR B C 1
ATOM 7119 O O . THR B 1 289 ? 166.879 127.126 123.606 1.00 74.20 289 THR B O 1
ATOM 7123 N N . SER B 1 290 ? 168.863 127.041 124.657 1.00 75.20 290 SER B N 1
ATOM 7124 C CA . SER B 1 290 ? 168.325 126.346 125.823 1.00 75.20 290 SER B CA 1
ATOM 7125 C C . SER B 1 290 ? 169.036 126.666 127.127 1.00 75.20 290 SER B C 1
ATOM 7126 O O . SER B 1 290 ? 168.407 126.567 128.186 1.00 75.20 290 SER B O 1
ATOM 7129 N N . GLU B 1 291 ? 170.312 127.046 127.103 1.00 75.75 291 GLU B N 1
ATOM 7130 C CA . GLU B 1 291 ? 171.079 127.213 128.327 1.00 75.75 291 GLU B CA 1
ATOM 7131 C C . GLU B 1 291 ? 170.824 128.542 129.012 1.00 75.75 291 GLU B C 1
ATOM 7132 O O . GLU B 1 291 ? 171.300 128.737 130.134 1.00 75.75 291 GLU B O 1
ATOM 7138 N N . ALA B 1 292 ? 170.092 129.457 128.377 1.00 68.93 292 ALA B N 1
ATOM 7139 C CA . ALA B 1 292 ? 169.643 130.645 129.093 1.00 68.93 292 ALA B CA 1
ATOM 7140 C C . ALA B 1 292 ? 168.708 130.264 130.229 1.00 68.93 292 ALA B C 1
ATOM 7141 O O . ALA B 1 292 ? 168.779 130.836 131.321 1.00 68.93 292 ALA B O 1
ATOM 7143 N N . TYR B 1 293 ? 167.827 129.289 129.989 1.00 66.41 293 TYR B N 1
ATOM 7144 C CA . TYR B 1 293 ? 166.936 128.812 131.042 1.00 66.41 293 TYR B CA 1
ATOM 7145 C C . TYR B 1 293 ? 167.723 128.196 132.190 1.00 66.41 293 TYR B C 1
ATOM 7146 O O . TYR B 1 293 ? 167.437 128.457 133.364 1.00 66.41 293 TYR B O 1
ATOM 7155 N N . VAL B 1 294 ? 168.718 127.367 131.862 1.00 69.25 294 VAL B N 1
ATOM 7156 C CA . VAL B 1 294 ? 169.558 126.760 132.886 1.00 69.25 294 VAL B CA 1
ATOM 7157 C C . VAL B 1 294 ? 170.294 127.832 133.674 1.00 69.25 294 VAL B C 1
ATOM 7158 O O . VAL B 1 294 ? 170.372 127.771 134.906 1.00 69.25 294 VAL B O 1
ATOM 7162 N N . SER B 1 295 ? 170.847 128.827 132.981 1.00 68.87 295 SER B N 1
ATOM 7163 C CA . SER B 1 295 ? 171.565 129.897 133.662 1.00 68.87 295 SER B CA 1
ATOM 7164 C C . SER B 1 295 ? 170.645 130.676 134.589 1.00 68.87 295 SER B C 1
ATOM 7165 O O . SER B 1 295 ? 171.023 130.996 135.721 1.00 68.87 295 SER B O 1
ATOM 7168 N N . GLY B 1 296 ? 169.430 130.983 134.137 1.00 68.96 296 GLY B N 1
ATOM 7169 C CA . GLY B 1 296 ? 168.504 131.715 134.986 1.00 68.96 296 GLY B CA 1
ATOM 7170 C C . GLY B 1 296 ? 168.106 130.929 136.221 1.00 68.96 296 GLY B C 1
ATOM 7171 O O . GLY B 1 296 ? 168.103 131.460 137.337 1.00 68.96 296 GLY B O 1
ATOM 7172 N N . MET B 1 297 ? 167.767 129.650 136.037 1.00 70.30 297 MET B N 1
ATOM 7173 C CA . MET B 1 297 ? 167.385 128.828 137.180 1.00 70.30 297 MET B CA 1
ATOM 7174 C C . MET B 1 297 ? 168.543 128.665 138.156 1.00 70.30 297 MET B C 1
ATOM 7175 O O . MET B 1 297 ? 168.353 128.757 139.376 1.00 70.30 297 MET B O 1
ATOM 7180 N N . LEU B 1 298 ? 169.750 128.423 137.639 1.00 68.45 298 LEU B N 1
ATOM 7181 C CA . LEU B 1 298 ? 170.909 128.286 138.512 1.00 68.45 298 LEU B CA 1
ATOM 7182 C C . LEU B 1 298 ? 171.199 129.582 139.251 1.00 68.45 298 LEU B C 1
ATOM 7183 O O . LEU B 1 298 ? 171.558 129.557 140.431 1.00 68.45 298 LEU B O 1
ATOM 7188 N N . PHE B 1 299 ? 171.036 130.725 138.585 1.00 66.31 299 PHE B N 1
ATOM 7189 C CA . PHE B 1 299 ? 171.233 132.004 139.257 1.00 66.31 299 PHE B CA 1
ATOM 7190 C C . PHE B 1 299 ? 170.240 132.177 140.397 1.00 66.31 299 PHE B C 1
ATOM 7191 O O . PHE B 1 299 ? 170.622 132.525 141.523 1.00 66.31 299 PHE B O 1
ATOM 7199 N N . CYS B 1 300 ? 168.957 131.933 140.123 1.00 68.73 300 CYS B N 1
ATOM 7200 C CA . CYS B 1 300 ? 167.936 132.062 141.158 1.00 68.73 300 CYS B CA 1
ATOM 7201 C C . CYS B 1 300 ? 168.248 131.166 142.349 1.00 68.73 300 CYS B C 1
ATOM 7202 O O . CYS B 1 300 ? 168.266 131.622 143.501 1.00 68.73 300 CYS B O 1
ATOM 7205 N N . LEU B 1 301 ? 168.504 129.883 142.084 1.00 70.11 301 LEU B N 1
ATOM 7206 C CA . LEU B 1 301 ? 168.753 128.944 143.171 1.00 70.11 301 LEU B CA 1
ATOM 7207 C C . LEU B 1 301 ? 170.005 129.316 143.948 1.00 70.11 301 LEU B C 1
ATOM 7208 O O . LEU B 1 301 ? 170.003 129.283 145.181 1.00 70.11 301 LEU B O 1
ATOM 7213 N N . GLY B 1 302 ? 171.081 129.686 143.254 1.00 69.45 302 GLY B N 1
ATOM 7214 C CA . GLY B 1 302 ? 172.298 130.052 143.952 1.00 69.45 302 GLY B CA 1
ATOM 7215 C C . GLY B 1 302 ? 172.111 131.247 144.861 1.00 69.45 302 GLY B C 1
ATOM 7216 O O . GLY B 1 302 ? 172.487 131.207 146.035 1.00 69.45 302 GLY B O 1
ATOM 7217 N N . ILE B 1 303 ? 171.496 132.316 144.349 1.00 68.61 303 ILE B N 1
ATOM 7218 C CA . ILE B 1 303 ? 171.385 133.512 145.174 1.00 68.61 303 ILE B CA 1
ATOM 7219 C C . ILE B 1 303 ? 170.417 133.297 146.331 1.00 68.61 303 ILE B C 1
ATOM 7220 O O . ILE B 1 303 ? 170.655 133.800 147.434 1.00 68.61 303 ILE B O 1
ATOM 7225 N N . PHE B 1 304 ? 169.321 132.567 146.125 1.00 68.62 304 PHE B N 1
ATOM 7226 C CA . PHE B 1 304 ? 168.345 132.403 147.196 1.00 68.62 304 PHE B CA 1
ATOM 7227 C C . PHE B 1 304 ? 168.603 131.186 148.075 1.00 68.62 304 PHE B C 1
ATOM 7228 O O . PHE B 1 304 ? 167.838 130.953 149.013 1.00 68.62 304 PHE B O 1
ATOM 7236 N N . LEU B 1 305 ? 169.651 130.407 147.805 1.00 71.68 305 LEU B N 1
ATOM 7237 C CA . LEU B 1 305 ? 170.127 129.419 148.763 1.00 71.68 305 LEU B CA 1
ATOM 7238 C C . LEU B 1 305 ? 171.414 129.841 149.448 1.00 71.68 305 LEU B C 1
ATOM 7239 O O . LEU B 1 305 ? 171.782 129.244 150.471 1.00 71.68 305 LEU B O 1
ATOM 7244 N N . SER B 1 306 ? 172.105 130.851 148.917 1.00 74.56 306 SER B N 1
ATOM 7245 C CA . SER B 1 306 ? 173.187 131.458 149.678 1.00 74.56 306 SER B CA 1
ATOM 7246 C C . SER B 1 306 ? 172.670 132.004 150.999 1.00 74.56 306 SER B C 1
ATOM 7247 O O . SER B 1 306 ? 173.353 131.914 152.022 1.00 74.56 306 SER B O 1
ATOM 7250 N N . PHE B 1 307 ? 171.449 132.542 151.002 1.00 75.93 307 PHE B N 1
ATOM 7251 C CA . PHE B 1 307 ? 170.849 133.016 152.244 1.00 75.93 307 PHE B CA 1
ATOM 7252 C C . PHE B 1 307 ? 170.659 131.873 153.234 1.00 75.93 307 PHE B C 1
ATOM 7253 O O . PHE B 1 307 ? 170.972 132.006 154.421 1.00 75.93 307 PHE B O 1
ATOM 7261 N N . TYR B 1 308 ? 170.137 130.741 152.761 1.00 76.38 308 TYR B N 1
ATOM 7262 C CA . TYR B 1 308 ? 169.901 129.600 153.642 1.00 76.38 308 TYR B CA 1
ATOM 7263 C C . TYR B 1 308 ? 171.207 129.089 154.237 1.00 76.38 308 TYR B C 1
ATOM 7264 O O . TYR B 1 308 ? 171.310 128.868 155.453 1.00 76.38 308 TYR B O 1
ATOM 7273 N N . LEU B 1 309 ? 172.218 128.898 153.389 1.00 82.84 309 LEU B N 1
ATOM 7274 C CA . LEU B 1 309 ? 173.515 128.444 153.878 1.00 82.84 309 LEU B CA 1
ATOM 7275 C C . LEU B 1 309 ? 174.111 129.452 154.854 1.00 82.84 309 LEU B C 1
ATOM 7276 O O . LEU B 1 309 ? 174.687 129.072 155.883 1.00 82.84 309 LEU B O 1
ATOM 7281 N N . LEU B 1 310 ? 173.972 130.744 154.551 1.00 84.78 310 LEU B N 1
ATOM 7282 C CA . LEU B 1 310 ? 174.493 131.783 155.428 1.00 84.78 310 LEU B CA 1
ATOM 7283 C C . LEU B 1 310 ? 173.831 131.734 156.794 1.00 84.78 310 LEU B C 1
ATOM 7284 O O . LEU B 1 310 ? 174.505 131.870 157.818 1.00 84.78 310 LEU B O 1
ATOM 7289 N N . THR B 1 311 ? 172.512 131.543 156.835 1.00 87.33 311 THR B N 1
ATOM 7290 C CA . THR B 1 311 ? 171.824 131.449 158.120 1.00 87.33 311 THR B CA 1
ATOM 7291 C C . THR B 1 311 ? 172.246 130.204 158.889 1.00 87.33 311 THR B C 1
ATOM 7292 O O . THR B 1 311 ? 172.384 130.248 160.115 1.00 87.33 311 THR B O 1
ATOM 7296 N N . VAL B 1 312 ? 172.440 129.081 158.193 1.00 93.74 312 VAL B N 1
ATOM 7297 C CA . VAL B 1 312 ? 172.881 127.865 158.878 1.00 93.74 312 VAL B CA 1
ATOM 7298 C C . VAL B 1 312 ? 174.236 128.088 159.545 1.00 93.74 312 VAL B C 1
ATOM 7299 O O . VAL B 1 312 ? 174.420 127.802 160.739 1.00 93.74 312 VAL B O 1
ATOM 7303 N N . LEU B 1 313 ? 175.205 128.604 158.786 1.00 99.79 313 LEU B N 1
ATOM 7304 C CA . LEU B 1 313 ? 176.507 128.893 159.382 1.00 99.79 313 LEU B CA 1
ATOM 7305 C C . LEU B 1 313 ? 176.409 129.957 160.471 1.00 99.79 313 LEU B C 1
ATOM 7306 O O . LEU B 1 313 ? 177.111 129.877 161.483 1.00 99.79 313 LEU B O 1
ATOM 7311 N N . LEU B 1 314 ? 175.537 130.951 160.294 1.00 106.04 314 LEU B N 1
ATOM 7312 C CA . LEU B 1 314 ? 175.388 131.991 161.306 1.00 106.04 314 LEU B CA 1
ATOM 7313 C C . LEU B 1 314 ? 174.887 131.412 162.620 1.00 106.04 314 LEU B C 1
ATOM 7314 O O . LEU B 1 314 ? 175.373 131.780 163.693 1.00 106.04 314 LEU B O 1
ATOM 7319 N N . ALA B 1 315 ? 173.904 130.515 162.555 1.00 110.52 315 ALA B N 1
ATOM 7320 C CA . ALA B 1 315 ? 173.400 129.890 163.771 1.00 110.52 315 ALA B CA 1
ATOM 7321 C C . ALA B 1 315 ? 174.463 129.020 164.425 1.00 110.52 315 ALA B C 1
ATOM 7322 O O . ALA B 1 315 ? 174.717 129.141 165.632 1.00 110.52 315 ALA B O 1
ATOM 7324 N N . CYS B 1 316 ? 175.116 128.148 163.644 1.00 115.11 316 CYS B N 1
ATOM 7325 C CA . CYS B 1 316 ? 176.112 127.263 164.242 1.00 115.11 316 CYS B CA 1
ATOM 7326 C C . CYS B 1 316 ? 177.312 128.046 164.765 1.00 115.11 316 CYS B C 1
ATOM 7327 O O . CYS B 1 316 ? 178.051 127.549 165.621 1.00 115.11 316 CYS B O 1
ATOM 7330 N N . TRP B 1 317 ? 177.519 129.264 164.263 1.00 120.29 317 TRP B N 1
ATOM 7331 C CA . TRP B 1 317 ? 178.534 130.150 164.819 1.00 120.29 317 TRP B CA 1
ATOM 7332 C C . TRP B 1 317 ? 178.070 130.769 166.132 1.00 120.29 317 TRP B C 1
ATOM 7333 O O . TRP B 1 317 ? 178.713 130.607 167.175 1.00 120.29 317 TRP B O 1
ATOM 7344 N N . GLU B 1 318 ? 176.949 131.488 166.093 1.00 123.97 318 GLU B N 1
ATOM 7345 C CA . GLU B 1 318 ? 176.555 132.318 167.225 1.00 123.97 318 GLU B CA 1
ATOM 7346 C C . GLU B 1 318 ? 176.173 131.476 168.435 1.00 123.97 318 GLU B C 1
ATOM 7347 O O . GLU B 1 318 ? 176.531 131.819 169.568 1.00 123.97 318 GLU B O 1
ATOM 7353 N N . ASN B 1 319 ? 175.444 130.376 168.225 1.00 125.40 319 ASN B N 1
ATOM 7354 C CA . ASN B 1 319 ? 175.058 129.546 169.364 1.00 125.40 319 ASN B CA 1
ATOM 7355 C C . ASN B 1 319 ? 176.272 128.949 170.063 1.00 125.40 319 ASN B C 1
ATOM 7356 O O . ASN B 1 319 ? 176.218 128.671 171.268 1.00 125.40 319 ASN B O 1
ATOM 7361 N N . TRP B 1 320 ? 177.372 128.752 169.336 1.00 127.21 320 TRP B N 1
ATOM 7362 C CA . TRP B 1 320 ? 178.591 128.177 169.891 1.00 127.21 320 TRP B CA 1
ATOM 7363 C C . TRP B 1 320 ? 179.660 129.232 170.163 1.00 127.21 320 TRP B C 1
ATOM 7364 O O . TRP B 1 320 ? 180.854 128.962 169.998 1.00 127.21 320 TRP B O 1
ATOM 7375 N N . ARG B 1 321 ? 179.252 130.429 170.570 1.00 129.67 321 ARG B N 1
ATOM 7376 C CA . ARG B 1 321 ? 180.203 131.482 170.907 1.00 129.67 321 ARG B CA 1
ATOM 7377 C C . ARG B 1 321 ? 180.006 131.955 172.344 1.00 129.67 321 ARG B C 1
ATOM 7378 O O . ARG B 1 321 ? 180.940 131.949 173.144 1.00 129.67 321 ARG B O 1
ATOM 7386 N N . PHE B 1 450 ? 145.178 135.119 161.825 1.00 147.79 450 PHE B N 1
ATOM 7387 C CA . PHE B 1 450 ? 146.029 133.976 161.521 1.00 147.79 450 PHE B CA 1
ATOM 7388 C C . PHE B 1 450 ? 145.567 133.278 160.246 1.00 147.79 450 PHE B C 1
ATOM 7389 O O . PHE B 1 450 ? 146.290 133.241 159.249 1.00 147.79 450 PHE B O 1
ATOM 7391 N N . TRP B 1 451 ? 144.355 132.722 160.284 1.00 147.90 451 TRP B N 1
ATOM 7392 C CA . TRP B 1 451 ? 143.818 132.052 159.105 1.00 147.90 451 TRP B CA 1
ATOM 7393 C C . TRP B 1 451 ? 143.193 133.042 158.130 1.00 147.90 451 TRP B C 1
ATOM 7394 O O . TRP B 1 451 ? 142.934 132.688 156.975 1.00 147.90 451 TRP B O 1
ATOM 7396 N N . ASN B 1 452 ? 142.943 134.277 158.574 1.00 147.22 452 ASN B N 1
ATOM 7397 C CA . ASN B 1 452 ? 142.296 135.259 157.709 1.00 147.22 452 ASN B CA 1
ATOM 7398 C C . ASN B 1 452 ? 143.199 135.665 156.552 1.00 147.22 452 ASN B C 1
ATOM 7399 O O . ASN B 1 452 ? 142.734 135.815 155.414 1.00 147.22 452 ASN B O 1
ATOM 7401 N N . ILE B 1 453 ? 144.493 135.858 156.822 1.00 146.85 453 ILE B N 1
ATOM 7402 C CA . ILE B 1 453 ? 145.418 136.295 155.778 1.00 146.85 453 ILE B CA 1
ATOM 7403 C C . ILE B 1 453 ? 145.512 135.245 154.677 1.00 146.85 453 ILE B C 1
ATOM 7404 O O . ILE B 1 453 ? 145.459 135.565 153.483 1.00 146.85 453 ILE B O 1
ATOM 7406 N N . ALA B 1 454 ? 145.659 133.976 155.063 1.00 144.61 454 ALA B N 1
ATOM 7407 C CA . ALA B 1 454 ? 145.683 132.905 154.073 1.00 144.61 454 ALA B CA 1
ATOM 7408 C C . ALA B 1 454 ? 144.342 132.778 153.360 1.00 144.61 454 ALA B C 1
ATOM 7409 O O . ALA B 1 454 ? 144.298 132.636 152.133 1.00 144.61 454 ALA B O 1
ATOM 7411 N N . THR B 1 455 ? 143.240 132.832 154.114 1.00 143.03 455 THR B N 1
ATOM 7412 C CA . THR B 1 455 ? 141.918 132.677 153.511 1.00 143.03 455 THR B CA 1
ATOM 7413 C C . THR B 1 455 ? 141.627 133.794 152.521 1.00 143.03 455 THR B C 1
ATOM 7414 O O . THR B 1 455 ? 141.054 133.551 151.453 1.00 143.03 455 THR B O 1
ATOM 7416 N N . ILE B 1 456 ? 142.005 135.029 152.860 1.00 139.69 456 ILE B N 1
ATOM 7417 C CA . ILE B 1 456 ? 141.836 136.141 151.930 1.00 139.69 456 ILE B CA 1
ATOM 7418 C C . ILE B 1 456 ? 142.584 135.857 150.634 1.00 139.69 456 ILE B C 1
ATOM 7419 O O . ILE B 1 456 ? 142.049 136.033 149.533 1.00 139.69 456 ILE B O 1
ATOM 7421 N N . ALA B 1 457 ? 143.835 135.406 150.748 1.00 135.89 457 ALA B N 1
ATOM 7422 C CA . ALA B 1 457 ? 144.580 134.993 149.564 1.00 135.89 457 ALA B CA 1
ATOM 7423 C C . ALA B 1 457 ? 143.976 133.741 148.941 1.00 135.89 457 ALA B C 1
ATOM 7424 O O . ALA B 1 457 ? 143.888 133.638 147.713 1.00 135.89 457 ALA B O 1
ATOM 7426 N N . VAL B 1 458 ? 143.555 132.780 149.769 1.00 135.56 458 VAL B N 1
ATOM 7427 C CA . VAL B 1 458 ? 142.940 131.563 149.242 1.00 135.56 458 VAL B CA 1
ATOM 7428 C C . VAL B 1 458 ? 141.641 131.893 148.521 1.00 135.56 458 VAL B C 1
ATOM 7429 O O . VAL B 1 458 ? 141.365 131.368 147.434 1.00 135.56 458 VAL B O 1
ATOM 7431 N N . PHE B 1 459 ? 140.824 132.771 149.107 1.00 135.13 459 PHE B N 1
ATOM 7432 C CA . PHE B 1 459 ? 139.624 133.251 148.426 1.00 135.13 459 PHE B CA 1
ATOM 7433 C C . PHE B 1 459 ? 139.939 134.255 147.342 1.00 135.13 459 PHE B C 1
ATOM 7434 O O . PHE B 1 459 ? 139.015 134.827 146.747 1.00 135.13 459 PHE B O 1
ATOM 7436 N N . TYR B 1 460 ? 141.226 134.485 147.092 1.00 128.30 460 TYR B N 1
ATOM 7437 C CA . TYR B 1 460 ? 141.686 135.288 145.966 1.00 128.30 460 TYR B CA 1
ATOM 7438 C C . TYR B 1 460 ? 142.488 134.467 144.972 1.00 128.30 460 TYR B C 1
ATOM 7439 O O . TYR B 1 460 ? 142.248 134.568 143.765 1.00 128.30 460 TYR B O 1
ATOM 7441 N N . ALA B 1 461 ? 143.411 133.627 145.451 1.00 125.12 461 ALA B N 1
ATOM 7442 C CA . ALA B 1 461 ? 144.306 132.899 144.553 1.00 125.12 461 ALA B CA 1
ATOM 7443 C C . ALA B 1 461 ? 143.528 132.027 143.578 1.00 125.12 461 ALA B C 1
ATOM 7444 O O . ALA B 1 461 ? 143.844 131.983 142.384 1.00 125.12 461 ALA B O 1
ATOM 7446 N N . LEU B 1 462 ? 142.514 131.314 144.067 1.00 122.15 462 LEU B N 1
ATOM 7447 C CA . LEU B 1 462 ? 141.678 130.534 143.158 1.00 122.15 462 LEU B CA 1
ATOM 7448 C C . LEU B 1 462 ? 140.964 131.422 142.147 1.00 122.15 462 LEU B C 1
ATOM 7449 O O . LEU B 1 462 ? 140.990 131.093 140.948 1.00 122.15 462 LEU B O 1
ATOM 7451 N N . PRO B 1 463 ? 140.324 132.537 142.526 1.00 120.99 463 PRO B N 1
ATOM 7452 C CA . PRO B 1 463 ? 139.918 133.505 141.492 1.00 120.99 463 PRO B CA 1
ATOM 7453 C C . PRO B 1 463 ? 141.083 134.040 140.676 1.00 120.99 463 PRO B C 1
ATOM 7454 O O . PRO B 1 463 ? 140.902 134.326 139.489 1.00 120.99 463 PRO B O 1
ATOM 7458 N N . VAL B 1 464 ? 142.272 134.189 141.270 1.00 116.06 464 VAL B N 1
ATOM 7459 C CA . VAL B 1 464 ? 143.436 134.594 140.483 1.00 116.06 464 VAL B CA 1
ATOM 7460 C C . VAL B 1 464 ? 143.803 133.505 139.485 1.00 116.06 464 VAL B C 1
ATOM 7461 O O . VAL B 1 464 ? 144.015 133.774 138.297 1.00 116.06 464 VAL B O 1
ATOM 7465 N N . VAL B 1 465 ? 143.880 132.258 139.953 1.00 116.75 465 VAL B N 1
ATOM 7466 C CA . VAL B 1 465 ? 144.231 131.151 139.068 1.00 116.75 465 VAL B CA 1
ATOM 7467 C C . VAL B 1 465 ? 143.187 131.002 137.968 1.00 116.75 465 VAL B C 1
ATOM 7468 O O . VAL B 1 465 ? 143.519 130.850 136.788 1.00 116.75 465 VAL B O 1
ATOM 7472 N N . GLN B 1 466 ? 141.906 131.060 138.338 1.00 115.83 466 GLN B N 1
ATOM 7473 C CA . GLN B 1 466 ? 140.853 130.836 137.355 1.00 115.83 466 GLN B CA 1
ATOM 7474 C C . GLN B 1 466 ? 140.762 131.985 136.356 1.00 115.83 466 GLN B C 1
ATOM 7475 O O . GLN B 1 466 ? 140.632 131.752 135.150 1.00 115.83 466 GLN B O 1
ATOM 7481 N N . LEU B 1 467 ? 140.828 133.230 136.836 1.00 112.31 467 LEU B N 1
ATOM 7482 C CA . LEU B 1 467 ? 140.649 134.379 135.952 1.00 112.31 467 LEU B CA 1
ATOM 7483 C C . LEU B 1 467 ? 141.741 134.448 134.891 1.00 112.31 467 LEU B C 1
ATOM 7484 O O . LEU B 1 467 ? 141.453 134.564 133.696 1.00 112.31 467 LEU B O 1
ATOM 7489 N N . VAL B 1 468 ? 143.004 134.380 135.314 1.00 105.19 468 VAL B N 1
ATOM 7490 C CA . VAL B 1 468 ? 144.104 134.566 134.373 1.00 105.19 468 VAL B CA 1
ATOM 7491 C C . VAL B 1 468 ? 144.205 133.386 133.414 1.00 105.19 468 VAL B C 1
ATOM 7492 O O . VAL B 1 468 ? 144.456 133.565 132.217 1.00 105.19 468 VAL B O 1
ATOM 7496 N N . ILE B 1 469 ? 144.021 132.163 133.919 1.00 107.09 469 ILE B N 1
ATOM 7497 C CA . ILE B 1 469 ? 144.053 130.992 133.046 1.00 107.09 469 ILE B CA 1
ATOM 7498 C C . ILE B 1 469 ? 142.945 131.074 132.004 1.00 107.09 469 ILE B C 1
ATOM 7499 O O . ILE B 1 469 ? 143.169 130.813 130.818 1.00 107.09 469 ILE B O 1
ATOM 7504 N N . THR B 1 470 ? 141.737 131.452 132.428 1.00 105.92 470 THR B N 1
ATOM 7505 C CA . THR B 1 470 ? 140.644 131.649 131.485 1.00 105.92 470 THR B CA 1
ATOM 7506 C C . THR B 1 470 ? 140.935 132.793 130.520 1.00 105.92 470 THR B C 1
ATOM 7507 O O . THR B 1 470 ? 140.354 132.842 129.431 1.00 105.92 470 THR B O 1
ATOM 7511 N N . TYR B 1 471 ? 141.849 133.688 130.885 1.00 97.59 471 TYR B N 1
ATOM 7512 C CA . TYR B 1 471 ? 1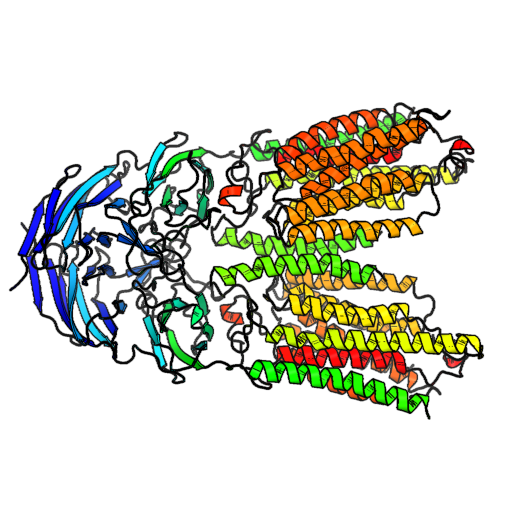42.182 134.850 130.073 1.00 97.59 471 TYR B CA 1
ATOM 7513 C C . TYR B 1 471 ? 143.438 134.646 129.236 1.00 97.59 471 TYR B C 1
ATOM 7514 O O . TYR B 1 471 ? 143.531 135.196 128.135 1.00 97.59 471 TYR B O 1
ATOM 7523 N N . GLN B 1 472 ? 144.402 133.871 129.739 1.00 93.31 472 GLN B N 1
ATOM 7524 C CA . GLN B 1 472 ? 145.596 133.547 128.961 1.00 93.31 472 GLN B CA 1
ATOM 7525 C C . GLN B 1 472 ? 145.262 132.688 127.748 1.00 93.31 472 GLN B C 1
ATOM 7526 O O . GLN B 1 472 ? 145.831 132.885 126.667 1.00 93.31 472 GLN B O 1
ATOM 7532 N N . THR B 1 473 ? 144.341 131.734 127.904 1.00 95.79 473 THR B N 1
ATOM 7533 C CA . THR B 1 473 ? 144.084 130.753 126.855 1.00 95.79 473 THR B CA 1
ATOM 7534 C C . THR B 1 473 ? 143.612 131.386 125.553 1.00 95.79 473 THR B C 1
ATOM 7535 O O . THR B 1 473 ? 143.708 130.746 124.500 1.00 95.79 473 THR B O 1
ATOM 7539 N N . VAL B 1 474 ? 143.102 132.619 125.594 1.00 91.89 474 VAL B N 1
ATOM 7540 C CA . VAL B 1 474 ? 142.631 133.266 124.373 1.00 91.89 474 VAL B CA 1
ATOM 7541 C C . VAL B 1 474 ? 143.781 133.441 123.388 1.00 91.89 474 VAL B C 1
ATOM 7542 O O . VAL B 1 474 ? 143.723 132.966 122.248 1.00 91.89 474 VAL B O 1
ATOM 7546 N N . VAL B 1 475 ? 144.853 134.110 123.820 1.00 88.51 475 VAL B N 1
ATOM 7547 C CA . VAL B 1 475 ? 146.019 134.282 122.957 1.00 88.51 475 VAL B CA 1
ATOM 7548 C C . VAL B 1 475 ? 146.618 132.932 122.589 1.00 88.51 475 VAL B C 1
ATOM 7549 O O . VAL B 1 475 ? 147.179 132.766 121.499 1.00 88.51 475 VAL B O 1
ATOM 7553 N N . ASN B 1 476 ? 146.507 131.948 123.486 1.00 91.91 476 ASN B N 1
ATOM 7554 C CA . ASN B 1 476 ? 146.987 130.604 123.186 1.00 91.91 476 ASN B CA 1
ATOM 7555 C C . ASN B 1 476 ? 146.271 130.020 121.973 1.00 91.91 476 ASN B C 1
ATOM 7556 O O . ASN B 1 476 ? 146.885 129.298 121.178 1.00 91.91 476 ASN B O 1
ATOM 7561 N N . VAL B 1 477 ? 144.988 130.335 121.798 1.00 89.19 477 VAL B N 1
ATOM 7562 C CA . VAL B 1 477 ? 144.204 129.767 120.716 1.00 89.19 477 VAL B CA 1
ATOM 7563 C C . VAL B 1 477 ? 143.867 130.788 119.631 1.00 89.19 477 VAL B C 1
ATOM 7564 O O . VAL B 1 477 ? 143.618 130.392 118.485 1.00 89.19 477 VAL B O 1
ATOM 7568 N N . THR B 1 478 ? 143.884 132.087 119.937 1.00 82.78 478 THR B N 1
ATOM 7569 C CA . THR B 1 478 ? 143.480 133.089 118.956 1.00 82.78 478 THR B CA 1
ATOM 7570 C C . THR B 1 478 ? 144.659 133.723 118.231 1.00 82.78 478 THR B C 1
ATOM 7571 O O . THR B 1 478 ? 144.526 134.100 117.062 1.00 82.78 478 THR B O 1
ATOM 7575 N N . GLY B 1 479 ? 145.809 133.839 118.886 1.00 68.18 479 GLY B N 1
ATOM 7576 C CA . GLY B 1 479 ? 146.930 134.526 118.288 1.00 68.18 479 GLY B CA 1
ATOM 7577 C C . GLY B 1 479 ? 146.837 136.032 118.321 1.00 68.18 479 GLY B C 1
ATOM 7578 O O . GLY B 1 479 ? 147.719 136.701 117.773 1.00 68.18 479 GLY B O 1
ATOM 7579 N N . ASN B 1 480 ? 145.802 136.588 118.940 1.00 65.08 480 ASN B N 1
ATOM 7580 C CA . ASN B 1 480 ? 145.669 138.033 119.091 1.00 65.08 480 ASN B CA 1
ATOM 7581 C C . ASN B 1 480 ? 146.501 138.442 120.295 1.00 65.08 480 ASN B C 1
ATOM 7582 O O . ASN B 1 480 ? 146.044 138.361 121.436 1.00 65.08 480 ASN B O 1
ATOM 7587 N N . GLN B 1 481 ? 147.733 138.880 120.045 1.00 61.83 481 GLN B N 1
ATOM 7588 C CA . GLN B 1 481 ? 148.678 139.184 121.106 1.00 61.83 481 GLN B CA 1
ATOM 7589 C C . GLN B 1 481 ? 148.556 140.612 121.612 1.00 61.83 481 GLN B C 1
ATOM 7590 O O . GLN B 1 481 ? 149.505 141.135 122.206 1.00 61.83 481 GLN B O 1
ATOM 7596 N N . ASP B 1 482 ? 147.412 141.252 121.395 1.00 66.13 482 ASP B N 1
ATOM 7597 C CA . ASP B 1 482 ? 147.124 142.557 121.966 1.00 66.13 482 ASP B CA 1
ATOM 7598 C C . ASP B 1 482 ? 146.302 142.442 123.241 1.00 66.13 482 ASP B C 1
ATOM 7599 O O . ASP B 1 482 ? 145.618 143.394 123.625 1.00 66.13 482 ASP B O 1
ATOM 7604 N N . ILE B 1 483 ? 146.354 141.288 123.896 1.00 72.76 483 ILE B N 1
ATOM 7605 C CA . ILE B 1 483 ? 145.493 140.983 125.024 1.00 72.76 483 ILE B CA 1
ATOM 7606 C C . ILE B 1 483 ? 146.262 140.964 126.339 1.00 72.76 483 ILE B C 1
ATOM 7607 O O . ILE B 1 483 ? 145.777 141.481 127.348 1.00 72.76 483 ILE B O 1
ATOM 7612 N N . CYS B 1 484 ? 147.468 140.406 126.344 1.00 71.94 484 CYS B N 1
ATOM 7613 C CA . CYS B 1 484 ? 148.315 140.364 127.526 1.00 71.94 484 CYS B CA 1
ATOM 7614 C C . CYS B 1 484 ? 149.486 141.317 127.332 1.00 71.94 484 CYS B C 1
ATOM 7615 O O . CYS B 1 484 ? 150.092 141.354 126.258 1.00 71.94 484 CYS B O 1
ATOM 7618 N N . TYR B 1 485 ? 149.795 142.084 128.377 1.00 68.23 485 TYR B N 1
ATOM 7619 C CA . TYR B 1 485 ? 150.755 143.186 128.294 1.00 68.23 485 TYR B CA 1
ATOM 7620 C C . TYR B 1 485 ? 152.136 142.720 128.755 1.00 68.23 485 TYR B C 1
ATOM 7621 O O . TYR B 1 485 ? 152.674 143.157 129.771 1.00 68.23 485 TYR B O 1
ATOM 7630 N N . TYR B 1 486 ? 152.713 141.819 127.967 1.00 63.55 486 TYR B N 1
ATOM 7631 C CA . TYR B 1 486 ? 154.036 141.302 128.271 1.00 63.55 486 TYR B CA 1
ATOM 7632 C C . TYR B 1 486 ? 155.107 142.335 127.945 1.00 63.55 486 TYR B C 1
ATOM 7633 O O . TYR B 1 486 ? 154.830 143.465 127.534 1.00 63.55 486 TYR B O 1
ATOM 7642 N N . ASN B 1 487 ? 156.353 141.926 128.138 1.00 57.68 487 ASN B N 1
ATOM 7643 C CA . ASN B 1 487 ? 157.530 142.621 127.634 1.00 57.68 487 ASN B CA 1
ATOM 7644 C C . ASN B 1 487 ? 158.057 141.712 126.531 1.00 57.68 487 ASN B C 1
ATOM 7645 O O . ASN B 1 487 ? 158.882 140.833 126.773 1.00 57.68 487 ASN B O 1
ATOM 7650 N N . PHE B 1 488 ? 157.557 141.922 125.315 1.00 54.08 488 PHE B N 1
ATOM 7651 C CA . PHE B 1 488 ? 157.761 140.955 124.245 1.00 54.08 488 PHE B CA 1
ATOM 7652 C C . PHE B 1 488 ? 159.215 140.839 123.823 1.00 54.08 488 PHE B C 1
ATOM 7653 O O . PHE B 1 488 ? 159.590 139.831 123.219 1.00 54.08 488 PHE B O 1
ATOM 7661 N N . LEU B 1 489 ? 160.041 141.841 124.117 1.00 55.82 489 LEU B N 1
ATOM 7662 C CA . LEU B 1 489 ? 161.454 141.746 123.785 1.00 55.82 489 LEU B CA 1
ATOM 7663 C C . LEU B 1 489 ? 162.222 140.864 124.758 1.00 55.82 489 LEU B C 1
ATOM 7664 O O . LEU B 1 489 ? 163.278 140.338 124.395 1.00 55.82 489 LEU B O 1
ATOM 7669 N N . CYS B 1 490 ? 161.719 140.693 125.982 1.00 57.97 490 CYS B N 1
ATOM 7670 C CA . CYS B 1 490 ? 162.265 139.741 126.952 1.00 57.97 490 CYS B CA 1
ATOM 7671 C C . CYS B 1 490 ? 161.087 138.932 127.487 1.00 57.97 490 CYS B C 1
ATOM 7672 O O . CYS B 1 490 ? 160.528 139.247 128.538 1.00 57.97 490 CYS B O 1
ATOM 7675 N N . ALA B 1 491 ? 160.716 137.880 126.758 1.00 54.46 491 ALA B N 1
ATOM 7676 C CA . ALA B 1 491 ? 159.611 137.013 127.164 1.00 54.46 491 ALA B CA 1
ATOM 7677 C C . ALA B 1 491 ? 159.914 135.622 126.622 1.00 54.46 491 ALA B C 1
ATOM 7678 O O . ALA B 1 491 ? 159.714 135.364 125.432 1.00 54.46 491 ALA B O 1
ATOM 7680 N N . HIS B 1 492 ? 160.392 134.738 127.491 1.00 56.19 492 HIS B N 1
ATOM 7681 C CA . HIS B 1 492 ? 160.901 133.449 127.057 1.00 56.19 492 HIS B CA 1
ATOM 7682 C C . HIS B 1 492 ? 159.895 132.359 127.377 1.00 56.19 492 HIS B C 1
ATOM 7683 O O . HIS B 1 492 ? 159.669 132.068 128.558 1.00 56.19 492 HIS B O 1
ATOM 7690 N N . PRO B 1 493 ? 159.278 131.737 126.377 1.00 59.54 493 PRO B N 1
ATOM 7691 C CA . PRO B 1 493 ? 158.200 130.786 126.653 1.00 59.54 493 PRO B CA 1
ATOM 7692 C C . PRO B 1 493 ? 158.715 129.468 127.203 1.00 59.54 493 PRO B C 1
ATOM 7693 O O . PRO B 1 493 ? 159.855 129.064 126.962 1.00 59.54 493 PRO B O 1
ATOM 7697 N N . LEU B 1 494 ? 157.846 128.796 127.949 1.00 64.04 494 LEU B N 1
ATOM 7698 C CA . LEU B 1 494 ? 158.109 127.441 128.416 1.00 64.04 494 LEU B CA 1
ATOM 7699 C C . LEU B 1 494 ? 156.769 126.740 128.555 1.00 64.04 494 LEU B C 1
ATOM 7700 O O . LEU B 1 494 ? 155.931 127.164 129.355 1.00 64.04 494 LEU B O 1
ATOM 7705 N N . GLY B 1 495 ? 156.574 125.674 127.787 1.00 69.40 495 GLY B N 1
ATOM 7706 C CA . GLY B 1 495 ? 155.269 125.038 127.753 1.00 69.40 495 GLY B CA 1
ATOM 7707 C C . GLY B 1 495 ? 154.229 126.012 127.246 1.00 69.40 495 GLY B C 1
ATOM 7708 O O . GLY B 1 495 ? 154.367 126.600 126.169 1.00 69.40 495 GLY B O 1
ATOM 7709 N N . ASN B 1 496 ? 153.173 126.199 128.032 1.00 74.19 496 ASN B N 1
ATOM 7710 C CA . ASN B 1 496 ? 152.115 127.132 127.681 1.00 74.19 496 ASN B CA 1
ATOM 7711 C C . ASN B 1 496 ? 152.421 128.544 128.174 1.00 74.19 496 ASN B C 1
ATOM 7712 O O . ASN B 1 496 ? 151.836 129.506 127.669 1.00 74.19 496 ASN B O 1
ATOM 7717 N N . LEU B 1 497 ? 153.351 128.692 129.112 1.00 67.24 497 LEU B N 1
ATOM 7718 C CA . LEU B 1 497 ? 153.691 130.005 129.640 1.00 67.24 497 LEU B CA 1
ATOM 7719 C C . LEU B 1 497 ? 154.409 130.821 128.577 1.00 67.24 497 LEU B C 1
ATOM 7720 O O . LEU B 1 497 ? 155.345 130.332 127.938 1.00 67.24 497 LEU B O 1
ATOM 7725 N N . SER B 1 498 ? 153.972 132.066 128.387 1.00 64.96 498 SER B N 1
ATOM 7726 C CA . SER B 1 498 ? 154.603 132.917 127.384 1.00 64.96 498 SER B CA 1
ATOM 7727 C C . SER B 1 498 ? 155.841 133.601 127.942 1.00 64.96 498 SER B C 1
ATOM 7728 O O . SER B 1 498 ? 156.897 133.603 127.302 1.00 64.96 498 SER B O 1
ATOM 7731 N N . ALA B 1 499 ? 155.732 134.193 129.127 1.00 60.60 499 ALA B N 1
ATOM 7732 C CA . ALA B 1 499 ? 156.843 134.862 129.794 1.00 60.60 499 ALA B CA 1
ATOM 7733 C C . ALA B 1 499 ? 157.189 134.044 131.032 1.00 60.60 499 ALA B C 1
ATOM 7734 O O . ALA B 1 499 ? 156.692 134.311 132.126 1.00 60.60 499 ALA B O 1
ATOM 7736 N N . PHE B 1 500 ? 158.042 133.040 130.851 1.00 59.57 500 PHE B N 1
ATOM 7737 C CA . PHE B 1 500 ? 158.423 132.182 131.962 1.00 59.57 500 PHE B CA 1
ATOM 7738 C C . PHE B 1 500 ? 159.411 132.864 132.896 1.00 59.57 500 PHE B C 1
ATOM 7739 O O . PHE B 1 500 ? 159.430 132.565 134.093 1.00 59.57 500 PHE B O 1
ATOM 7747 N N . ASN B 1 501 ? 160.228 133.783 132.379 1.00 57.11 501 ASN B N 1
ATOM 7748 C CA . ASN B 1 501 ? 161.189 134.464 133.236 1.00 57.11 501 ASN B CA 1
ATOM 7749 C C . ASN B 1 501 ? 160.498 135.401 134.217 1.00 57.11 501 ASN B C 1
ATOM 7750 O O . ASN B 1 501 ? 161.039 135.676 135.293 1.00 57.11 501 ASN B O 1
ATOM 7755 N N . ASN B 1 502 ? 159.311 135.891 133.874 1.00 60.66 502 ASN B N 1
ATOM 7756 C CA . ASN B 1 502 ? 158.519 136.715 134.783 1.00 60.66 502 ASN B CA 1
ATOM 7757 C C . ASN B 1 502 ? 157.815 135.900 135.845 1.00 60.66 502 ASN B C 1
ATOM 7758 O O . ASN B 1 502 ? 156.951 136.409 136.556 1.00 60.66 502 ASN B O 1
ATOM 7763 N N . ILE B 1 503 ? 158.171 134.623 135.964 1.00 60.70 503 ILE B N 1
ATOM 7764 C CA . ILE B 1 503 ? 157.640 133.744 136.990 1.00 60.70 503 ILE B CA 1
ATOM 7765 C C . ILE B 1 503 ? 158.743 133.197 137.885 1.00 60.70 503 ILE B C 1
ATOM 7766 O O . ILE B 1 503 ? 158.586 133.151 139.110 1.00 60.70 503 ILE B O 1
ATOM 7771 N N . LEU B 1 504 ? 159.865 132.775 137.298 1.00 59.96 504 LEU B N 1
ATOM 7772 C CA . LEU B 1 504 ? 161.045 132.451 138.092 1.00 59.96 504 LEU B CA 1
ATOM 7773 C C . LEU B 1 504 ? 161.444 133.600 139.004 1.00 59.96 504 LEU B C 1
ATOM 7774 O O . LEU B 1 504 ? 161.937 133.368 140.112 1.00 59.96 504 LEU B O 1
ATOM 7779 N N . SER B 1 505 ? 161.260 134.839 138.548 1.00 61.61 505 SER B N 1
ATOM 7780 C CA . SER B 1 505 ? 161.633 135.998 139.343 1.00 61.61 505 SER B CA 1
ATOM 7781 C C . SER B 1 505 ? 160.929 136.024 140.689 1.00 61.61 505 SER B C 1
ATOM 7782 O O . SER B 1 505 ? 161.454 136.614 141.639 1.00 61.61 505 SER B O 1
ATOM 7785 N N . ASN B 1 506 ? 159.761 135.394 140.799 1.00 63.90 506 ASN B N 1
ATOM 7786 C CA . ASN B 1 506 ? 159.003 135.374 142.036 1.00 63.90 506 ASN B CA 1
ATOM 7787 C C . ASN B 1 506 ? 159.410 134.232 142.953 1.00 63.90 506 ASN B C 1
ATOM 7788 O O . ASN B 1 506 ? 158.670 133.901 143.884 1.00 63.90 506 ASN B O 1
ATOM 7793 N N . LEU B 1 507 ? 160.569 133.620 142.712 1.00 62.31 507 LEU B N 1
ATOM 7794 C CA . LEU B 1 507 ? 161.077 132.619 143.635 1.00 62.31 507 LEU B CA 1
ATOM 7795 C C . LEU B 1 507 ? 161.701 133.246 144.871 1.00 62.31 507 LEU B C 1
ATOM 7796 O O . LEU B 1 507 ? 161.855 132.563 145.886 1.00 62.31 507 LEU B O 1
ATOM 7801 N N . GLY B 1 508 ? 162.066 134.526 144.801 1.00 62.92 508 GLY B N 1
ATOM 7802 C CA . GLY B 1 508 ? 162.631 135.187 145.963 1.00 62.92 508 GLY B CA 1
ATOM 7803 C C . GLY B 1 508 ? 161.623 135.373 147.077 1.00 62.92 508 GLY B C 1
ATOM 7804 O O . GLY B 1 508 ? 161.954 135.229 148.254 1.00 62.92 508 GLY B O 1
ATOM 7805 N N . TYR B 1 509 ? 160.385 135.713 146.723 1.00 67.80 509 TYR B N 1
ATOM 7806 C CA . TYR B 1 509 ? 159.346 135.832 147.734 1.00 67.80 509 TYR B CA 1
ATOM 7807 C C . TYR B 1 509 ? 159.084 134.492 148.408 1.00 67.80 509 TYR B C 1
ATOM 7808 O O . TYR B 1 509 ? 158.957 134.419 149.635 1.00 67.80 509 TYR B O 1
ATOM 7817 N N . ILE B 1 510 ? 158.994 133.420 147.621 1.00 66.54 510 ILE B N 1
ATOM 7818 C CA . ILE B 1 510 ? 158.706 132.103 148.177 1.00 66.54 510 ILE B CA 1
ATOM 7819 C C . ILE B 1 510 ? 159.831 131.646 149.098 1.00 66.54 510 ILE B C 1
ATOM 7820 O O . ILE B 1 510 ? 159.587 131.170 150.211 1.00 66.54 510 ILE B O 1
ATOM 7825 N N . LEU B 1 511 ? 161.077 131.785 148.656 1.00 65.00 511 LEU B N 1
ATOM 7826 C CA . LEU B 1 511 ? 162.202 131.222 149.389 1.00 65.00 511 LEU B CA 1
ATOM 7827 C C . LEU B 1 511 ? 162.780 132.158 150.439 1.00 65.00 511 LEU B C 1
ATOM 7828 O O . LEU B 1 511 ? 163.658 131.739 151.199 1.00 65.00 511 LEU B O 1
ATOM 7833 N N . LEU B 1 512 ? 162.324 133.408 150.505 1.00 68.52 512 LEU B N 1
ATOM 7834 C CA . LEU B 1 512 ? 162.696 134.287 151.603 1.00 68.52 512 LEU B CA 1
ATOM 7835 C C . LEU B 1 512 ? 161.545 134.569 152.551 1.00 68.52 512 LEU B C 1
ATOM 7836 O O . LEU B 1 512 ? 161.786 135.060 153.657 1.00 68.52 512 LEU B O 1
ATOM 7841 N N . GLY B 1 513 ? 160.309 134.281 152.146 1.00 71.66 513 GLY B N 1
ATOM 7842 C CA . GLY B 1 513 ? 159.230 134.173 153.107 1.00 71.66 513 GLY B CA 1
ATOM 7843 C C . GLY B 1 513 ? 159.242 132.873 153.871 1.00 71.66 513 GLY B C 1
ATOM 7844 O O . GLY B 1 513 ? 158.633 132.786 154.938 1.00 71.66 513 GLY B O 1
ATOM 7845 N N . LEU B 1 514 ? 159.936 131.864 153.348 1.00 73.08 514 LEU B N 1
ATOM 7846 C CA . LEU B 1 514 ? 160.070 130.585 154.027 1.00 73.08 514 LEU B CA 1
ATOM 7847 C C . LEU B 1 514 ? 161.295 130.542 154.921 1.00 73.08 514 LEU B C 1
ATOM 7848 O O . LEU B 1 514 ? 161.278 129.860 155.950 1.00 73.08 514 LEU B O 1
ATOM 7853 N N . LEU B 1 515 ? 162.358 131.258 154.555 1.00 75.40 515 LEU B N 1
ATOM 7854 C CA . LEU B 1 515 ? 163.519 131.343 155.432 1.00 75.40 515 LEU B CA 1
ATOM 7855 C C . LEU B 1 515 ? 163.222 132.191 156.657 1.00 75.40 515 LEU B C 1
ATOM 7856 O O . LEU B 1 515 ? 163.789 131.951 157.728 1.00 75.40 515 LEU B O 1
ATOM 7861 N N . PHE B 1 516 ? 162.333 133.177 156.526 1.00 78.18 516 PHE B N 1
ATOM 7862 C CA . PHE B 1 516 ? 161.963 133.985 157.681 1.00 78.18 516 PHE B CA 1
ATOM 7863 C C . PHE B 1 516 ? 161.146 133.180 158.682 1.00 78.18 516 PHE B C 1
ATOM 7864 O O . PHE B 1 516 ? 161.394 133.249 159.890 1.00 78.18 516 PHE B O 1
ATOM 7872 N N . LEU B 1 517 ? 160.161 132.415 158.202 1.00 77.12 517 LEU B N 1
ATOM 7873 C CA . LEU B 1 517 ? 159.381 131.572 159.102 1.00 77.12 517 LEU B CA 1
ATOM 7874 C C . LEU B 1 517 ? 160.258 130.565 159.831 1.00 77.12 517 LEU B C 1
ATOM 7875 O O . LEU B 1 517 ? 159.903 130.117 160.925 1.00 77.12 517 LEU B O 1
ATOM 7880 N N . LEU B 1 518 ? 161.397 130.199 159.248 1.00 77.87 518 LEU B N 1
ATOM 7881 C CA . LEU B 1 518 ? 162.347 129.339 159.940 1.00 77.87 518 LEU B CA 1
ATOM 7882 C C . LEU B 1 518 ? 163.239 130.107 160.904 1.00 77.87 518 LEU B C 1
ATOM 7883 O O . LEU B 1 518 ? 164.032 129.486 161.616 1.00 77.87 518 LEU B O 1
ATOM 7888 N N . ILE B 1 519 ? 163.139 131.432 160.930 1.00 82.06 519 ILE B N 1
ATOM 7889 C CA . ILE B 1 519 ? 163.793 132.225 161.964 1.00 82.06 519 ILE B CA 1
ATOM 7890 C C . ILE B 1 519 ? 162.835 132.506 163.111 1.00 82.06 519 ILE B C 1
ATOM 7891 O O . ILE B 1 519 ? 163.198 132.353 164.279 1.00 82.06 519 ILE B O 1
ATOM 7896 N N . ILE B 1 520 ? 161.607 132.916 162.789 1.00 86.64 520 ILE B N 1
ATOM 7897 C CA . ILE B 1 520 ? 160.597 133.147 163.817 1.00 86.64 520 ILE B CA 1
ATOM 7898 C C . ILE B 1 520 ? 160.332 131.864 164.591 1.00 86.64 520 ILE B C 1
ATOM 7899 O O . ILE B 1 520 ? 160.185 131.878 165.818 1.00 86.64 520 ILE B O 1
ATOM 7904 N N . LEU B 1 521 ? 160.263 130.735 163.884 1.00 88.14 521 LEU B N 1
ATOM 7905 C CA . LEU B 1 521 ? 160.097 129.450 164.552 1.00 88.14 521 LEU B CA 1
ATOM 7906 C C . LEU B 1 521 ? 161.276 129.149 165.463 1.00 88.14 521 LEU B C 1
ATOM 7907 O O . LEU B 1 521 ? 161.097 128.657 166.582 1.00 88.14 521 LEU B O 1
ATOM 7912 N N . GLN B 1 522 ? 162.493 129.442 165.005 1.00 91.12 522 GLN B N 1
ATOM 7913 C CA . GLN B 1 522 ? 163.668 129.137 165.810 1.00 91.12 522 GLN B CA 1
ATOM 7914 C C . GLN B 1 522 ? 163.799 130.080 166.996 1.00 91.12 522 GLN B C 1
ATOM 7915 O O . GLN B 1 522 ? 164.295 129.678 168.052 1.00 91.12 522 GLN B O 1
ATOM 7921 N N . ARG B 1 523 ? 163.376 131.335 166.839 1.00 93.56 523 ARG B N 1
ATOM 7922 C CA . ARG B 1 523 ? 163.369 132.251 167.972 1.00 93.56 523 ARG B CA 1
ATOM 7923 C C . ARG B 1 523 ? 162.324 131.845 169.004 1.00 93.56 523 ARG B C 1
ATOM 7924 O O . ARG B 1 523 ? 162.584 131.902 170.211 1.00 93.56 523 ARG B O 1
ATOM 7932 N N . GLU B 1 524 ? 161.136 131.436 168.553 1.00 97.51 524 GLU B N 1
ATOM 7933 C CA . GLU B 1 524 ? 160.116 130.983 169.492 1.00 97.51 524 GLU B CA 1
ATOM 7934 C C . GLU B 1 524 ? 160.553 129.715 170.217 1.00 97.51 524 GLU B C 1
ATOM 7935 O O . GLU B 1 524 ? 160.436 129.624 171.444 1.00 97.51 524 GLU B O 1
ATOM 7941 N N . ILE B 1 525 ? 161.063 128.728 169.477 1.00 97.58 525 ILE B N 1
ATOM 7942 C CA . ILE B 1 525 ? 161.493 127.477 170.100 1.00 97.58 525 ILE B CA 1
ATOM 7943 C C . ILE B 1 525 ? 162.617 127.735 171.094 1.00 97.58 525 ILE B C 1
ATOM 7944 O O . ILE B 1 525 ? 162.595 127.235 172.225 1.00 97.58 525 ILE B O 1
ATOM 7949 N N . ASN B 1 526 ? 163.618 128.516 170.684 1.00 100.37 526 ASN B N 1
ATOM 7950 C CA . ASN B 1 526 ? 164.707 128.847 171.595 1.00 100.37 526 ASN B CA 1
ATOM 7951 C C . ASN B 1 526 ? 164.188 129.584 172.823 1.00 100.37 526 ASN B C 1
ATOM 7952 O O . ASN B 1 526 ? 164.625 129.317 173.948 1.00 100.37 526 ASN B O 1
ATOM 7957 N N . HIS B 1 527 ? 163.255 130.516 172.624 1.00 104.76 527 HIS B N 1
ATOM 7958 C CA . HIS B 1 527 ? 162.677 131.237 173.752 1.00 104.76 527 HIS B CA 1
ATOM 7959 C C . HIS B 1 527 ? 161.929 130.295 174.683 1.00 104.76 527 HIS B C 1
ATOM 7960 O O . HIS B 1 527 ? 162.014 130.429 175.909 1.00 104.76 527 HIS B O 1
ATOM 7967 N N . ASN B 1 528 ? 161.194 129.334 174.123 1.00 104.35 528 ASN B N 1
ATOM 7968 C CA . ASN B 1 528 ? 160.457 128.396 174.963 1.00 104.35 528 ASN B CA 1
ATOM 7969 C C . ASN B 1 528 ? 161.392 127.382 175.612 1.00 104.35 528 ASN B C 1
ATOM 7970 O O . ASN B 1 528 ? 161.135 126.920 176.729 1.00 104.35 528 ASN B O 1
ATOM 7975 N N . ARG B 1 529 ? 162.485 127.023 174.931 1.00 107.70 529 ARG B N 1
ATOM 7976 C CA . ARG B 1 529 ? 163.509 126.215 175.584 1.00 107.70 529 ARG B CA 1
ATOM 7977 C C . ARG B 1 529 ? 164.188 126.987 176.706 1.00 107.70 529 ARG B C 1
ATOM 7978 O O . ARG B 1 529 ? 164.832 126.385 177.572 1.00 107.70 529 ARG B O 1
ATOM 7986 N N . ALA B 1 530 ? 164.067 128.318 176.700 1.00 109.82 530 ALA B N 1
ATOM 7987 C CA . ALA B 1 530 ? 164.564 129.115 177.815 1.00 109.82 530 ALA B CA 1
ATOM 7988 C C . ALA B 1 530 ? 163.539 129.204 178.934 1.00 109.82 530 ALA B C 1
ATOM 7989 O O . ALA B 1 530 ? 163.909 129.364 180.103 1.00 109.82 530 ALA B O 1
ATOM 7991 N N . LEU B 1 531 ? 162.251 129.096 178.601 1.00 112.49 531 LEU B N 1
ATOM 7992 C CA . LEU B 1 531 ? 161.200 129.250 179.599 1.00 112.49 531 LEU B CA 1
ATOM 7993 C C . LEU B 1 531 ? 161.147 128.084 180.576 1.00 112.49 531 LEU B C 1
ATOM 7994 O O . LEU B 1 531 ? 160.384 128.141 181.545 1.00 112.49 531 LEU B O 1
ATOM 7999 N N . LEU B 1 532 ? 161.917 127.025 180.336 1.00 114.05 532 LEU B N 1
ATOM 8000 C CA . LEU B 1 532 ? 162.093 125.979 181.331 1.00 114.05 532 LEU B CA 1
ATOM 8001 C C . LEU B 1 532 ? 163.206 126.301 182.317 1.00 114.05 532 LEU B C 1
ATOM 8002 O O . LEU B 1 532 ? 163.328 125.616 183.339 1.00 114.05 532 LEU B O 1
ATOM 8007 N N . ARG B 1 533 ? 164.016 127.323 182.036 1.00 117.49 533 ARG B N 1
ATOM 8008 C CA . ARG B 1 533 ? 165.018 127.803 182.977 1.00 117.49 533 ARG B CA 1
ATOM 8009 C C . ARG B 1 533 ? 164.536 129.003 183.779 1.00 117.49 533 ARG B C 1
ATOM 8010 O O . ARG B 1 533 ? 165.073 129.263 184.863 1.00 117.49 533 ARG B O 1
ATOM 8012 N N . ASN B 1 534 ? 163.543 129.732 183.266 1.00 120.84 534 ASN B N 1
ATOM 8013 C CA . ASN B 1 534 ? 162.854 130.796 183.998 1.00 120.84 534 ASN B CA 1
ATOM 8014 C C . ASN B 1 534 ? 163.811 131.916 184.411 1.00 120.84 534 ASN B C 1
ATOM 8015 O O . ASN B 1 534 ? 164.003 132.209 185.593 1.00 120.84 534 ASN B O 1
ATOM 8020 N N . ASP B 1 535 ? 164.415 132.541 183.407 1.00 125.48 535 ASP B N 1
ATOM 8021 C CA . ASP B 1 535 ? 165.130 133.783 183.640 1.00 125.48 535 ASP B CA 1
ATOM 8022 C C . ASP B 1 535 ? 164.132 134.917 183.866 1.00 125.48 535 ASP B C 1
ATOM 8023 O O . ASP B 1 535 ? 162.964 134.837 183.475 1.00 125.48 535 ASP B O 1
ATOM 8028 N N . LEU B 1 536 ? 164.609 135.983 184.510 1.00 128.41 536 LEU B N 1
ATOM 8029 C CA . LEU B 1 536 ? 163.750 137.118 184.831 1.00 128.41 536 LEU B CA 1
ATOM 8030 C C . LEU B 1 536 ? 163.204 137.820 183.596 1.00 128.41 536 LEU B C 1
ATOM 8031 O O . LEU B 1 536 ? 162.212 138.550 183.711 1.00 128.41 536 LEU B O 1
ATOM 8033 N N . CYS B 1 537 ? 163.812 137.619 182.426 1.00 130.48 537 CYS B N 1
ATOM 8034 C CA . CYS B 1 537 ? 163.373 138.278 181.197 1.00 130.48 537 CYS B CA 1
ATOM 8035 C C . CYS B 1 537 ? 162.203 137.505 180.586 1.00 130.48 537 CYS B C 1
ATOM 8036 O O . CYS B 1 537 ? 162.312 136.848 179.549 1.00 130.48 537 CYS B O 1
ATOM 8038 N N . ALA B 1 538 ? 161.057 137.589 181.263 1.00 130.96 538 ALA B N 1
ATOM 8039 C CA . ALA B 1 538 ? 159.825 137.041 180.693 1.00 130.96 538 ALA B CA 1
ATOM 8040 C C . ALA B 1 538 ? 159.193 138.042 179.732 1.00 130.96 538 ALA B C 1
ATOM 8041 O O . ALA B 1 538 ? 159.057 137.775 178.533 1.00 130.96 538 ALA B O 1
ATOM 8043 N N . LEU B 1 539 ? 158.805 139.209 180.247 1.00 131.67 539 LEU B N 1
ATOM 8044 C CA . LEU B 1 539 ? 158.337 140.307 179.412 1.00 131.67 539 LEU B CA 1
ATOM 8045 C C . LEU B 1 539 ? 158.773 141.677 179.906 1.00 131.67 539 LEU B C 1
ATOM 8046 O O . LEU B 1 539 ? 158.389 142.677 179.293 1.00 131.67 539 LEU B O 1
ATOM 8048 N N . GLU B 1 540 ? 159.555 141.765 180.983 1.00 131.32 540 GLU B N 1
ATOM 8049 C CA . GLU B 1 540 ? 159.970 143.036 181.564 1.00 131.32 540 GLU B CA 1
ATOM 8050 C C . GLU B 1 540 ? 161.401 143.407 181.201 1.00 131.32 540 GLU B C 1
ATOM 8051 O O . GLU B 1 540 ? 161.644 144.500 180.684 1.00 131.32 540 GLU B O 1
ATOM 8053 N N . CYS B 1 541 ? 162.358 142.511 181.459 1.00 128.86 541 CYS B N 1
ATOM 8054 C CA . CYS B 1 541 ? 163.750 142.790 181.121 1.00 128.86 541 CYS B CA 1
ATOM 8055 C C . CYS B 1 541 ? 163.956 142.939 179.620 1.00 128.86 541 CYS B C 1
ATOM 8056 O O . CYS B 1 541 ? 164.994 143.459 179.197 1.00 128.86 541 CYS B O 1
ATOM 8058 N N . GLY B 1 542 ? 163.001 142.488 178.812 1.00 125.71 542 GLY B N 1
ATOM 8059 C CA . GLY B 1 542 ? 163.047 142.719 177.384 1.00 125.71 542 GLY B CA 1
ATOM 8060 C C . GLY B 1 542 ? 161.797 143.412 176.888 1.00 125.71 542 GLY B C 1
ATOM 8061 O O . GLY B 1 542 ? 161.414 144.466 177.403 1.00 125.71 542 GLY B O 1
ATOM 8062 N N . ILE B 1 543 ? 161.155 142.828 175.882 1.00 120.98 543 ILE B N 1
ATOM 8063 C CA . ILE B 1 543 ? 159.887 143.330 175.361 1.00 120.98 543 ILE B CA 1
ATOM 8064 C C . ILE B 1 543 ? 158.979 142.126 175.144 1.00 120.98 543 ILE B C 1
ATOM 8065 O O . ILE B 1 543 ? 159.458 141.068 174.712 1.00 120.98 543 ILE B O 1
ATOM 8070 N N . PRO B 1 544 ? 157.686 142.222 175.454 1.00 120.94 544 PRO B N 1
ATOM 8071 C CA . PRO B 1 544 ? 156.788 141.071 175.262 1.00 120.94 544 PRO B CA 1
ATOM 8072 C C . PRO B 1 544 ? 156.807 140.577 173.823 1.00 120.94 544 PRO B C 1
ATOM 8073 O O . PRO B 1 544 ? 156.426 141.291 172.893 1.00 120.94 544 PRO B O 1
ATOM 8077 N N . LYS B 1 545 ? 157.253 139.337 173.650 1.00 115.27 545 LYS B N 1
ATOM 8078 C CA . LYS B 1 545 ? 157.407 138.763 172.320 1.00 115.27 545 LYS B CA 1
ATOM 8079 C C . LYS B 1 545 ? 156.044 138.401 171.744 1.00 115.27 545 LYS B C 1
ATOM 8080 O O . LYS B 1 545 ? 155.314 137.588 172.319 1.00 115.27 545 LYS B O 1
ATOM 8086 N N . HIS B 1 546 ? 155.700 139.006 170.609 1.00 110.74 546 HIS B N 1
ATOM 8087 C CA . HIS B 1 546 ? 154.456 138.729 169.896 1.00 110.74 546 HIS B CA 1
ATOM 8088 C C . HIS B 1 546 ? 154.817 138.324 168.471 1.00 110.74 546 HIS B C 1
ATOM 8089 O O . HIS B 1 546 ? 154.898 139.166 167.574 1.00 110.74 546 HIS B O 1
ATOM 8096 N N . PHE B 1 547 ? 155.020 137.027 168.269 1.00 102.10 547 PHE B N 1
ATOM 8097 C CA . PHE B 1 547 ? 155.345 136.496 166.954 1.00 102.10 547 PHE B CA 1
ATOM 8098 C C . PHE B 1 547 ? 154.128 136.334 166.058 1.00 102.10 547 PHE B C 1
ATOM 8099 O O . PHE B 1 547 ? 154.301 136.060 164.865 1.00 102.10 547 PHE B O 1
ATOM 8107 N N . GLY B 1 548 ? 152.914 136.472 166.601 1.00 100.70 548 GLY B N 1
ATOM 8108 C CA . GLY B 1 548 ? 151.722 136.264 165.798 1.00 100.70 548 GLY B CA 1
ATOM 8109 C C . GLY B 1 548 ? 151.669 137.130 164.557 1.00 100.70 548 GLY B C 1
ATOM 8110 O O . GLY B 1 548 ? 151.140 136.709 163.525 1.00 100.70 548 GLY B O 1
ATOM 8111 N N . LEU B 1 549 ? 152.227 138.339 164.629 1.00 99.01 549 LEU B N 1
ATOM 8112 C CA . LEU B 1 549 ? 152.278 139.214 163.467 1.00 99.01 549 LEU B CA 1
ATOM 8113 C C . LEU B 1 549 ? 153.621 139.142 162.744 1.00 99.01 549 LEU B C 1
ATOM 8114 O O . LEU B 1 549 ? 153.740 139.657 161.631 1.00 99.01 549 LEU B O 1
ATOM 8119 N N . PHE B 1 550 ? 154.625 138.482 163.338 1.00 93.70 550 PHE B N 1
ATOM 8120 C CA . PHE B 1 550 ? 155.789 138.035 162.572 1.00 93.70 550 PHE B CA 1
ATOM 8121 C C . PHE B 1 550 ? 155.411 136.926 161.597 1.00 93.70 550 PHE B C 1
ATOM 8122 O O . PHE B 1 550 ? 155.795 136.959 160.424 1.00 93.70 550 PHE B O 1
ATOM 8130 N N . TYR B 1 551 ? 154.677 135.922 162.075 1.00 93.44 551 TYR B N 1
ATOM 8131 C CA . TYR B 1 551 ? 154.169 134.888 161.180 1.00 93.44 551 TYR B CA 1
ATOM 8132 C C . TYR B 1 551 ? 153.368 135.490 160.038 1.00 93.44 551 TYR B C 1
ATOM 8133 O O . TYR B 1 551 ? 153.441 135.014 158.900 1.00 93.44 551 TYR B O 1
ATOM 8142 N N . ALA B 1 552 ? 152.617 136.554 160.316 1.00 91.66 552 ALA B N 1
ATOM 8143 C CA . ALA B 1 552 ? 151.871 137.222 159.256 1.00 91.66 552 ALA B CA 1
ATOM 8144 C C . ALA B 1 552 ? 152.810 137.819 158.217 1.00 91.66 552 ALA B C 1
ATOM 8145 O O . ALA B 1 552 ? 152.559 137.721 157.012 1.00 91.66 552 ALA B O 1
ATOM 8147 N N . MET B 1 553 ? 153.900 138.446 158.666 1.00 90.81 553 MET B N 1
ATOM 8148 C CA . MET B 1 553 ? 154.867 139.006 157.727 1.00 90.81 553 MET B CA 1
ATOM 8149 C C . MET B 1 553 ? 155.561 137.913 156.928 1.00 90.81 553 MET B C 1
ATOM 8150 O O . MET B 1 553 ? 155.734 138.036 155.710 1.00 90.81 553 MET B O 1
ATOM 8155 N N . GLY B 1 554 ? 155.966 136.833 157.595 1.00 85.39 554 GLY B N 1
ATOM 8156 C CA . GLY B 1 554 ? 156.679 135.774 156.907 1.00 85.39 554 GLY B CA 1
ATOM 8157 C C . GLY B 1 554 ? 155.811 134.979 155.954 1.00 85.39 554 GLY B C 1
ATOM 8158 O O . GLY B 1 554 ? 156.330 134.308 155.059 1.00 85.39 554 GLY B O 1
ATOM 8159 N N . THR B 1 555 ? 154.491 135.040 156.121 1.00 84.38 555 THR B N 1
ATOM 8160 C CA . THR B 1 555 ? 153.597 134.303 155.242 1.00 84.38 555 THR B CA 1
ATOM 8161 C C . THR B 1 555 ? 152.952 135.187 154.187 1.00 84.38 555 THR B C 1
ATOM 8162 O O . THR B 1 555 ? 152.485 134.669 153.168 1.00 84.38 555 THR B O 1
ATOM 8166 N N . ALA B 1 556 ? 152.909 136.501 154.408 1.00 85.94 556 ALA B N 1
ATOM 8167 C CA . ALA B 1 556 ? 152.480 137.400 153.346 1.00 85.94 556 ALA B CA 1
ATOM 8168 C C . ALA B 1 556 ? 153.537 137.506 152.256 1.00 85.94 556 ALA B C 1
ATOM 8169 O O . ALA B 1 556 ? 153.199 137.665 151.080 1.00 85.94 556 ALA B O 1
ATOM 8171 N N . LEU B 1 557 ? 154.816 137.414 152.623 1.00 77.65 557 LEU B N 1
ATOM 8172 C CA . LEU B 1 557 ? 155.865 137.401 151.609 1.00 77.65 557 LEU B CA 1
ATOM 8173 C C . LEU B 1 557 ? 155.750 136.163 150.731 1.00 77.65 557 LEU B C 1
ATOM 8174 O O . LEU B 1 557 ? 156.030 136.216 149.530 1.00 77.65 557 LEU B O 1
ATOM 8179 N N . MET B 1 558 ? 155.325 135.039 151.312 1.00 81.47 558 MET B N 1
ATOM 8180 C CA . MET B 1 558 ? 155.096 133.828 150.531 1.00 81.47 558 MET B CA 1
ATOM 8181 C C . MET B 1 558 ? 153.971 134.012 149.520 1.00 81.47 558 MET B C 1
ATOM 8182 O O . MET B 1 558 ? 154.104 133.626 148.355 1.00 81.47 558 MET B O 1
ATOM 8187 N N . MET B 1 559 ? 152.851 134.593 149.950 1.00 85.95 559 MET B N 1
ATOM 8188 C CA . MET B 1 559 ? 151.719 134.742 149.042 1.00 85.95 559 MET B CA 1
ATOM 8189 C C . MET B 1 559 ? 152.005 135.764 147.951 1.00 85.95 559 MET B C 1
ATOM 8190 O O . MET B 1 559 ? 151.391 135.709 146.880 1.00 85.95 559 MET B O 1
ATOM 8195 N N . GLU B 1 560 ? 152.915 136.705 148.202 1.00 84.63 560 GLU B N 1
ATOM 8196 C CA . GLU B 1 560 ? 153.292 137.649 147.158 1.00 84.63 560 GLU B CA 1
ATOM 8197 C C . GLU B 1 560 ? 153.966 136.948 145.986 1.00 84.63 560 GLU B C 1
ATOM 8198 O O . GLU B 1 560 ? 153.711 137.298 144.828 1.00 84.63 560 GLU B O 1
ATOM 8204 N N . GLY B 1 561 ? 154.814 135.962 146.257 1.00 77.28 561 GLY B N 1
ATOM 8205 C CA . GLY B 1 561 ? 155.420 135.180 145.204 1.00 77.28 561 GLY B CA 1
ATOM 8206 C C . GLY B 1 561 ? 154.493 134.207 144.523 1.00 77.28 561 GLY B C 1
ATOM 8207 O O . GLY B 1 561 ? 154.944 133.377 143.734 1.00 77.28 561 GLY B O 1
ATOM 8208 N N . LEU B 1 562 ? 153.201 134.277 144.823 1.00 77.91 562 LEU B N 1
ATOM 8209 C CA . LEU B 1 562 ? 152.178 133.531 144.111 1.00 77.91 562 LEU B CA 1
ATOM 8210 C C . LEU B 1 562 ? 151.110 134.424 143.510 1.00 77.91 562 LEU B C 1
ATOM 8211 O O . LEU B 1 562 ? 150.607 134.116 142.429 1.00 77.91 562 LEU B O 1
ATOM 8216 N N . LEU B 1 563 ? 150.753 135.520 144.179 1.00 83.13 563 LEU B N 1
ATOM 8217 C CA . LEU B 1 563 ? 149.853 136.494 143.583 1.00 83.13 563 LEU B CA 1
ATOM 8218 C C . LEU B 1 563 ? 150.476 137.181 142.378 1.00 83.13 563 LEU B C 1
ATOM 8219 O O . LEU B 1 563 ? 149.776 137.431 141.392 1.00 83.13 563 LEU B O 1
ATOM 8224 N N . SER B 1 564 ? 151.771 137.486 142.435 1.00 76.22 564 SER B N 1
ATOM 8225 C CA . SER B 1 564 ? 152.476 138.096 141.316 1.00 76.22 564 SER B CA 1
ATOM 8226 C C . SER B 1 564 ? 152.939 137.086 140.280 1.00 76.22 564 SER B C 1
ATOM 8227 O O . SER B 1 564 ? 152.914 137.390 139.084 1.00 76.22 564 SER B O 1
ATOM 8230 N N . ALA B 1 565 ? 153.366 135.896 140.709 1.00 74.19 565 ALA B N 1
ATOM 8231 C CA . ALA B 1 565 ? 153.716 134.857 139.750 1.00 74.19 565 ALA B CA 1
ATOM 8232 C C . ALA B 1 565 ? 152.514 134.437 138.919 1.00 74.19 565 ALA B C 1
ATOM 8233 O O . ALA B 1 565 ? 152.671 134.037 137.763 1.00 74.19 565 ALA B O 1
ATOM 8235 N N . CYS B 1 566 ? 151.311 134.521 139.483 1.00 80.38 566 CYS B N 1
ATOM 8236 C CA . CYS B 1 566 ? 150.100 134.254 138.723 1.00 80.38 566 CYS B CA 1
ATOM 8237 C C . CYS B 1 566 ? 149.621 135.474 137.956 1.00 80.38 566 CYS B C 1
ATOM 8238 O O . CYS B 1 566 ? 148.983 135.327 136.908 1.00 80.38 566 CYS B O 1
ATOM 8241 N N . TYR B 1 567 ? 149.910 136.675 138.455 1.00 79.29 567 TYR B N 1
ATOM 8242 C CA . TYR B 1 567 ? 149.620 137.876 137.683 1.00 79.29 567 TYR B CA 1
ATOM 8243 C C . TYR B 1 567 ? 150.496 137.954 136.440 1.00 79.29 567 TYR B C 1
ATOM 8244 O O . TYR B 1 567 ? 150.048 138.424 135.389 1.00 79.29 567 TYR B O 1
ATOM 8253 N N . HIS B 1 568 ? 151.743 137.495 136.536 1.00 71.20 568 HIS B N 1
ATOM 8254 C CA . HIS B 1 568 ? 152.628 137.499 135.380 1.00 71.20 568 HIS B CA 1
ATOM 8255 C C . HIS B 1 568 ? 152.377 136.276 134.511 1.00 71.20 568 HIS B C 1
ATOM 8256 O O . HIS B 1 568 ? 153.308 135.545 134.162 1.00 71.20 568 HIS B O 1
ATOM 8263 N N . VAL B 1 569 ? 151.109 136.046 134.171 1.00 75.60 569 VAL B N 1
ATOM 8264 C CA . VAL B 1 569 ? 150.724 135.126 133.113 1.00 75.60 569 VAL B CA 1
ATOM 8265 C C . VAL B 1 569 ? 149.994 135.834 131.981 1.00 75.60 569 VAL B C 1
ATOM 8266 O O . VAL B 1 569 ? 150.159 135.478 130.811 1.00 75.60 569 VAL B O 1
ATOM 8270 N N . CYS B 1 570 ? 149.181 136.837 132.309 1.00 79.57 570 CYS B N 1
ATOM 8271 C CA . CYS B 1 570 ? 148.736 137.845 131.349 1.00 79.57 570 CYS B CA 1
ATOM 8272 C C . CYS B 1 570 ? 148.537 139.134 132.124 1.00 79.57 570 CYS B C 1
ATOM 8273 O O . CYS B 1 570 ? 147.442 139.408 132.633 1.00 79.57 570 CYS B O 1
ATOM 8276 N N . PRO B 1 571 ? 149.583 139.946 132.259 1.00 72.29 571 PRO B N 1
ATOM 8277 C CA . PRO B 1 571 ? 149.410 141.263 132.877 1.00 72.29 571 PRO B CA 1
ATOM 8278 C C . PRO B 1 571 ? 148.403 142.090 132.096 1.00 72.29 571 PRO B C 1
ATOM 8279 O O . PRO B 1 571 ? 148.317 141.999 130.871 1.00 72.29 571 PRO B O 1
ATOM 8283 N N . ASN B 1 572 ? 147.640 142.899 132.811 1.00 84.66 572 ASN B N 1
ATOM 8284 C CA . ASN B 1 572 ? 146.480 143.563 132.228 1.00 84.66 572 ASN B CA 1
ATOM 8285 C C . ASN B 1 572 ? 146.057 144.699 133.152 1.00 84.66 572 ASN B C 1
ATOM 8286 O O . ASN B 1 572 ? 146.768 145.045 134.105 1.00 84.66 572 ASN B O 1
ATOM 8291 N N . TYR B 1 573 ? 144.897 145.287 132.859 1.00 90.06 573 TYR B N 1
ATOM 8292 C CA . TYR B 1 573 ? 144.267 146.288 133.711 1.00 90.06 573 TYR B CA 1
ATOM 8293 C C . TYR B 1 573 ? 143.311 145.644 134.706 1.00 90.06 573 TYR B C 1
ATOM 8294 O O . TYR B 1 573 ? 143.340 145.961 135.899 1.00 90.06 573 TYR B O 1
ATOM 8296 N N . THR B 1 574 ? 142.453 144.743 134.224 1.00 92.80 574 THR B N 1
ATOM 8297 C CA . THR B 1 574 ? 141.581 143.990 135.117 1.00 92.80 574 THR B CA 1
ATOM 8298 C C . THR B 1 574 ? 142.380 143.117 136.073 1.00 92.80 574 THR B C 1
ATOM 8299 O O . THR B 1 574 ? 141.914 142.811 137.175 1.00 92.80 574 THR B O 1
ATOM 8303 N N . ASN B 1 575 ? 143.579 142.712 135.669 1.00 94.41 575 ASN B N 1
ATOM 8304 C CA . ASN B 1 575 ? 144.377 141.726 136.382 1.00 94.41 575 ASN B CA 1
ATOM 8305 C C . ASN B 1 575 ? 145.388 142.342 137.343 1.00 94.41 575 ASN B C 1
ATOM 8306 O O . ASN B 1 575 ? 146.080 141.597 138.044 1.00 94.41 575 ASN B O 1
ATOM 8311 N N . PHE B 1 576 ? 145.484 143.673 137.413 1.00 100.50 576 PHE B N 1
ATOM 8312 C CA . PHE B 1 576 ? 146.645 144.290 138.051 1.00 100.50 576 PHE B CA 1
ATOM 8313 C C . PHE B 1 576 ? 146.628 144.159 139.569 1.00 100.50 576 PHE B C 1
ATOM 8314 O O . PHE B 1 576 ? 147.684 143.977 140.185 1.00 100.50 576 PHE B O 1
ATOM 8322 N N . GLN B 1 577 ? 145.457 144.262 140.196 1.00 102.12 577 GLN B N 1
ATOM 8323 C CA . GLN B 1 577 ? 145.412 144.452 141.643 1.00 102.12 577 GLN B CA 1
ATOM 8324 C C . GLN B 1 577 ? 146.011 143.288 142.423 1.00 102.12 577 GLN B C 1
ATOM 8325 O O . GLN B 1 577 ? 146.289 143.445 143.615 1.00 102.12 577 GLN B O 1
ATOM 8331 N N . PHE B 1 578 ? 146.219 142.136 141.786 1.00 102.52 578 PHE B N 1
ATOM 8332 C CA . PHE B 1 578 ? 146.604 140.938 142.524 1.00 102.52 578 PHE B CA 1
ATOM 8333 C C . PHE B 1 578 ? 147.975 141.077 143.182 1.00 102.52 578 PHE B C 1
ATOM 8334 O O . PHE B 1 578 ? 148.161 140.646 144.326 1.00 102.52 578 PHE B O 1
ATOM 8342 N N . ASP B 1 579 ? 148.949 141.669 142.487 1.00 97.40 579 ASP B N 1
ATOM 8343 C CA . ASP B 1 579 ? 150.327 141.612 142.975 1.00 97.40 579 ASP B CA 1
ATOM 8344 C C . ASP B 1 579 ? 150.678 142.774 143.907 1.00 97.40 579 ASP B C 1
ATOM 8345 O O . ASP B 1 579 ? 151.057 142.552 145.062 1.00 97.40 579 ASP B O 1
ATOM 8350 N N . THR B 1 580 ? 150.559 144.015 143.426 1.00 102.97 580 THR B N 1
ATOM 8351 C CA . THR B 1 580 ? 151.097 145.145 144.177 1.00 102.97 580 THR B CA 1
ATOM 8352 C C . THR B 1 580 ? 150.216 145.517 145.361 1.00 102.97 580 THR B C 1
ATOM 8353 O O . THR B 1 580 ? 150.721 146.014 146.373 1.00 102.97 580 THR B O 1
ATOM 8357 N N . SER B 1 581 ? 148.904 145.300 145.251 1.00 104.34 581 SER B N 1
ATOM 8358 C CA . SER B 1 581 ? 148.015 145.623 146.360 1.00 104.34 581 SER B CA 1
ATOM 8359 C C . SER B 1 581 ? 148.300 144.752 147.575 1.00 104.34 581 SER B C 1
ATOM 8360 O O . SER B 1 581 ? 148.077 145.182 148.712 1.00 104.34 581 SER B O 1
ATOM 8363 N N . PHE B 1 582 ? 148.796 143.535 147.359 1.00 100.26 582 PHE B N 1
ATOM 8364 C CA . PHE B 1 582 ? 149.077 142.642 148.472 1.00 100.26 582 PHE B CA 1
ATOM 8365 C C . PHE B 1 582 ? 150.444 142.919 149.085 1.00 100.26 582 PHE B C 1
ATOM 8366 O O . PHE B 1 582 ? 150.759 142.366 150.144 1.00 100.26 582 PHE B O 1
ATOM 8374 N N . MET B 1 583 ? 151.255 143.777 148.461 1.00 99.56 583 MET B N 1
ATOM 8375 C CA . MET B 1 583 ? 152.453 144.274 149.121 1.00 99.56 583 MET B CA 1
ATOM 8376 C C . MET B 1 583 ? 152.142 145.395 150.097 1.00 99.56 583 MET B C 1
ATOM 8377 O O . MET B 1 583 ? 152.998 145.732 150.921 1.00 99.56 583 MET B O 1
ATOM 8382 N N . TYR B 1 584 ? 150.946 145.981 150.013 1.00 105.87 584 TYR B N 1
ATOM 8383 C CA . TYR B 1 584 ? 150.508 146.928 151.028 1.00 105.87 584 TYR B CA 1
ATOM 8384 C C . TYR B 1 584 ? 150.392 146.246 152.384 1.00 105.87 584 TYR B C 1
ATOM 8385 O O . TYR B 1 584 ? 150.705 146.846 153.419 1.00 105.87 584 TYR B O 1
ATOM 8394 N N . MET B 1 585 ? 149.919 144.997 152.394 1.00 105.34 585 MET B N 1
ATOM 8395 C CA . MET B 1 585 ? 149.825 144.243 153.638 1.00 105.34 585 MET B CA 1
ATOM 8396 C C . MET B 1 585 ? 151.182 144.150 154.320 1.00 105.34 585 MET B C 1
ATOM 8397 O O . MET B 1 585 ? 151.317 144.483 155.501 1.00 105.34 585 MET B O 1
ATOM 8402 N N . ILE B 1 586 ? 152.206 143.719 153.580 1.00 99.31 586 ILE B N 1
ATOM 8403 C CA . ILE B 1 586 ? 153.557 143.682 154.131 1.00 99.31 586 ILE B CA 1
ATOM 8404 C C . ILE B 1 586 ? 153.991 145.077 154.553 1.00 99.31 586 ILE B C 1
ATOM 8405 O O . ILE B 1 586 ? 154.641 145.259 155.589 1.00 99.31 586 ILE B O 1
ATOM 8410 N N . ALA B 1 587 ? 153.633 146.087 153.759 1.00 104.63 587 ALA B N 1
ATOM 8411 C CA . ALA B 1 587 ? 153.885 147.463 154.163 1.00 104.63 587 ALA B CA 1
ATOM 8412 C C . ALA B 1 587 ? 153.119 147.808 155.432 1.00 104.63 587 ALA B C 1
ATOM 8413 O O . ALA B 1 587 ? 153.640 148.501 156.314 1.00 104.63 587 ALA B O 1
ATOM 8415 N N . GLY B 1 588 ? 151.874 147.339 155.539 1.00 105.80 588 GLY B N 1
ATOM 8416 C CA . GLY B 1 588 ? 151.110 147.584 156.748 1.00 105.80 588 GLY B CA 1
ATOM 8417 C C . GLY B 1 588 ? 151.723 146.925 157.969 1.00 105.80 588 GLY B C 1
ATOM 8418 O O . GLY B 1 588 ? 151.954 147.574 158.991 1.00 105.80 588 GLY B O 1
ATOM 8419 N N . LEU B 1 589 ? 152.027 145.628 157.866 1.00 102.13 589 LEU B N 1
ATOM 8420 C CA . LEU B 1 589 ? 152.566 144.909 159.015 1.00 102.13 589 LEU B CA 1
ATOM 8421 C C . LEU B 1 589 ? 153.919 145.460 159.443 1.00 102.13 589 LEU B C 1
ATOM 8422 O O . LEU B 1 589 ? 154.266 145.399 160.627 1.00 102.13 589 LEU B O 1
ATOM 8427 N N . CYS B 1 590 ? 154.696 146.000 158.503 1.00 104.01 590 CYS B N 1
ATOM 8428 C CA . CYS B 1 590 ? 155.967 146.621 158.856 1.00 104.01 590 CYS B CA 1
ATOM 8429 C C . CYS B 1 590 ? 155.786 147.919 159.630 1.00 104.01 590 CYS B C 1
ATOM 8430 O O . CYS B 1 590 ? 156.754 148.413 160.214 1.00 104.01 590 CYS B O 1
ATOM 8433 N N . MET B 1 591 ? 154.578 148.480 159.638 1.00 109.80 591 MET B N 1
ATOM 8434 C CA . MET B 1 591 ? 154.272 149.668 160.425 1.00 109.80 591 MET B CA 1
ATOM 8435 C C . MET B 1 591 ? 153.726 149.314 161.800 1.00 109.80 591 MET B C 1
ATOM 8436 O O . MET B 1 591 ? 154.054 149.980 162.788 1.00 109.80 591 MET B O 1
ATOM 8441 N N . LEU B 1 592 ? 152.883 148.281 161.874 1.00 111.14 592 LEU B N 1
ATOM 8442 C CA . LEU B 1 592 ? 152.282 147.901 163.150 1.00 111.14 592 LEU B CA 1
ATOM 8443 C C . LEU B 1 592 ? 153.329 147.463 164.162 1.00 111.14 592 LEU B C 1
ATOM 8444 O O . LEU B 1 592 ? 153.233 147.811 165.343 1.00 111.14 592 LEU B O 1
ATOM 8449 N N . LYS B 1 593 ? 154.329 146.691 163.726 1.00 108.54 593 LYS B N 1
ATOM 8450 C CA . LYS B 1 593 ? 155.347 146.219 164.660 1.00 108.54 593 LYS B CA 1
ATOM 8451 C C . LYS B 1 593 ? 155.967 147.346 165.464 1.00 108.54 593 LYS B C 1
ATOM 8452 O O . LYS B 1 593 ? 155.961 147.300 166.698 1.00 108.54 593 LYS B O 1
ATOM 8458 N N . LEU B 1 594 ? 156.461 148.388 164.802 1.00 113.68 594 LEU B N 1
ATOM 8459 C CA . LEU B 1 594 ? 157.120 149.445 165.553 1.00 113.68 594 LEU B CA 1
ATOM 8460 C C . LEU B 1 594 ? 156.121 150.178 166.438 1.00 113.68 594 LEU B C 1
ATOM 8461 O O . LEU B 1 594 ? 156.471 150.645 167.528 1.00 113.68 594 LEU B O 1
ATOM 8466 N N . TYR B 1 595 ? 154.868 150.283 165.991 1.00 118.00 595 TYR B N 1
ATOM 8467 C CA . TYR B 1 595 ? 153.816 150.771 166.873 1.00 118.00 595 TYR B CA 1
ATOM 8468 C C . TYR B 1 595 ? 153.495 149.756 167.966 1.00 118.00 595 TYR B C 1
ATOM 8469 O O . TYR B 1 595 ? 153.427 150.111 169.148 1.00 118.00 595 TYR B O 1
ATOM 8478 N N . GLN B 1 596 ? 153.302 148.488 167.597 1.00 116.18 596 GLN B N 1
ATOM 8479 C CA . GLN B 1 596 ? 152.935 147.451 168.557 1.00 116.18 596 GLN B CA 1
ATOM 8480 C C . GLN B 1 596 ? 154.089 147.041 169.460 1.00 116.18 596 GLN B C 1
ATOM 8481 O O . GLN B 1 596 ? 153.913 146.156 170.303 1.00 116.18 596 GLN B O 1
ATOM 8487 N N . LYS B 1 597 ? 155.256 147.663 169.315 1.00 116.16 597 LYS B N 1
ATOM 8488 C CA . LYS B 1 597 ? 156.373 147.417 170.214 1.00 116.16 597 LYS B CA 1
ATOM 8489 C C . LYS B 1 597 ? 156.374 148.394 171.378 1.00 116.16 597 LYS B C 1
ATOM 8490 O O . LYS B 1 597 ? 156.771 148.035 172.491 1.00 116.16 597 LYS B O 1
ATOM 8496 N N . ARG B 1 598 ? 155.932 149.624 171.135 1.00 121.77 598 ARG B N 1
ATOM 8497 C CA . ARG B 1 598 ? 155.849 150.647 172.164 1.00 121.77 598 ARG B CA 1
ATOM 8498 C C . ARG B 1 598 ? 154.453 150.755 172.764 1.00 121.77 598 ARG B C 1
ATOM 8499 O O . ARG B 1 598 ? 154.219 151.620 173.612 1.00 121.77 598 ARG B O 1
ATOM 8507 N N . HIS B 1 599 ? 153.525 149.897 172.343 1.00 122.15 599 HIS B N 1
ATOM 8508 C CA . HIS B 1 599 ? 152.156 149.900 172.843 1.00 122.15 599 HIS B CA 1
ATOM 8509 C C . HIS B 1 599 ? 151.649 148.465 172.902 1.00 122.15 599 HIS B C 1
ATOM 8510 O O . HIS B 1 599 ? 151.319 147.878 171.864 1.00 122.15 599 HIS B O 1
ATOM 8517 N N . PRO B 1 600 ? 151.572 147.868 174.094 1.00 129.52 600 PRO B N 1
ATOM 8518 C CA . PRO B 1 600 ? 151.255 146.436 174.188 1.00 129.52 600 PRO B CA 1
ATOM 8519 C C . PRO B 1 600 ? 149.826 146.094 173.794 1.00 129.52 600 PRO B C 1
ATOM 8520 O O . PRO B 1 600 ? 149.604 145.205 172.966 1.00 129.52 600 PRO B O 1
ATOM 8524 N N . ASP B 1 601 ? 148.847 146.790 174.373 1.00 133.88 601 ASP B N 1
ATOM 8525 C CA . ASP B 1 601 ? 147.437 146.481 174.131 1.00 133.88 601 ASP B CA 1
ATOM 8526 C C . ASP B 1 601 ? 146.981 147.150 172.834 1.00 133.88 601 ASP B C 1
ATOM 8527 O O . ASP B 1 601 ? 146.097 148.009 172.805 1.00 133.88 601 ASP B O 1
ATOM 8532 N N . ILE B 1 602 ? 147.610 146.728 171.741 1.00 132.63 602 ILE B N 1
ATOM 8533 C CA . ILE B 1 602 ? 147.318 147.250 170.413 1.00 132.63 602 ILE B CA 1
ATOM 8534 C C . ILE B 1 602 ? 146.521 146.257 169.580 1.00 132.63 602 ILE B C 1
ATOM 8535 O O . ILE B 1 602 ? 146.361 146.455 168.371 1.00 132.63 602 ILE B O 1
ATOM 8537 N N . ASN B 1 603 ? 146.021 145.181 170.195 1.00 135.63 603 ASN B N 1
ATOM 8538 C CA . ASN B 1 603 ? 145.177 144.241 169.465 1.00 135.63 603 ASN B CA 1
ATOM 8539 C C . ASN B 1 603 ? 143.900 144.908 168.977 1.00 135.63 603 ASN B C 1
ATOM 8540 O O . ASN B 1 603 ? 143.368 144.536 167.925 1.00 135.63 603 ASN B O 1
ATOM 8542 N N . ALA B 1 604 ? 143.392 145.890 169.726 1.00 137.98 604 ALA B N 1
ATOM 8543 C CA . ALA B 1 604 ? 142.287 146.700 169.230 1.00 137.98 604 ALA B CA 1
ATOM 8544 C C . ALA B 1 604 ? 142.735 147.608 168.094 1.00 137.98 604 ALA B C 1
ATOM 8545 O O . ALA B 1 604 ? 141.953 147.886 167.178 1.00 137.98 604 ALA B O 1
ATOM 8547 N N . SER B 1 605 ? 143.984 148.078 168.135 1.00 138.95 605 SER B N 1
ATOM 8548 C CA . SER B 1 605 ? 144.525 148.884 167.049 1.00 138.95 605 SER B CA 1
ATOM 8549 C C . SER B 1 605 ? 144.991 148.038 165.874 1.00 138.95 605 SER B C 1
ATOM 8550 O O . SER B 1 605 ? 145.225 148.582 164.790 1.00 138.95 605 SER B O 1
ATOM 8552 N N . ALA B 1 606 ? 145.136 146.724 166.064 1.00 138.72 606 ALA B N 1
ATOM 8553 C CA . ALA B 1 606 ? 145.475 145.849 164.947 1.00 138.72 606 ALA B CA 1
ATOM 8554 C C . ALA B 1 606 ? 144.376 145.858 163.893 1.00 138.72 606 ALA B C 1
ATOM 8555 O O . ALA B 1 606 ? 144.657 145.923 162.691 1.00 138.72 606 ALA B O 1
ATOM 8557 N N . TYR B 1 607 ? 143.117 145.795 164.323 1.00 141.86 607 TYR B N 1
ATOM 8558 C CA . TYR B 1 607 ? 141.995 145.892 163.401 1.00 141.86 607 TYR B CA 1
ATOM 8559 C C . TYR B 1 607 ? 141.717 147.321 162.959 1.00 141.86 607 TYR B C 1
ATOM 8560 O O . TYR B 1 607 ? 140.974 147.517 161.991 1.00 141.86 607 TYR B O 1
ATOM 8562 N N . SER B 1 608 ? 142.287 148.317 163.642 1.00 142.19 608 SER B N 1
ATOM 8563 C CA . SER B 1 608 ? 142.118 149.700 163.209 1.00 142.19 608 SER B CA 1
ATOM 8564 C C . SER B 1 608 ? 142.769 149.936 161.851 1.00 142.19 608 SER B C 1
ATOM 8565 O O . SER B 1 608 ? 142.191 150.605 160.987 1.00 142.19 608 SER B O 1
ATOM 8567 N N . ALA B 1 609 ? 143.970 149.394 161.644 1.00 142.66 609 ALA B N 1
ATOM 8568 C CA . ALA B 1 609 ? 144.654 149.536 160.368 1.00 142.66 609 ALA B CA 1
ATOM 8569 C C . ALA B 1 609 ? 144.054 148.659 159.278 1.00 142.66 609 ALA B C 1
ATOM 8570 O O . ALA B 1 609 ? 144.191 148.988 158.095 1.00 142.66 609 ALA B O 1
ATOM 8572 N N . TYR B 1 610 ? 143.405 147.551 159.648 1.00 144.24 610 TYR B N 1
ATOM 8573 C CA . TYR B 1 610 ? 142.778 146.690 158.649 1.00 144.24 610 TYR B CA 1
ATOM 8574 C C . TYR B 1 610 ? 141.733 147.452 157.843 1.00 144.24 610 TYR B C 1
ATOM 8575 O O . TYR B 1 610 ? 141.551 147.193 156.648 1.00 144.24 610 TYR B O 1
ATOM 8577 N N . ALA B 1 611 ? 141.035 148.392 158.482 1.00 144.60 611 ALA B N 1
ATOM 8578 C CA . ALA B 1 611 ? 140.095 149.238 157.756 1.00 144.60 611 ALA B CA 1
ATOM 8579 C C . ALA B 1 611 ? 140.817 150.142 156.765 1.00 144.60 611 ALA B C 1
ATOM 8580 O O . ALA B 1 611 ? 140.328 150.368 155.653 1.00 144.60 611 ALA B O 1
ATOM 8582 N N . CYS B 1 612 ? 141.982 150.669 157.152 1.00 144.84 612 CYS B N 1
ATOM 8583 C CA . CYS B 1 612 ? 142.706 151.598 156.290 1.00 144.84 612 CYS B CA 1
ATOM 8584 C C . CYS B 1 612 ? 143.217 150.925 155.023 1.00 144.84 612 CYS B C 1
ATOM 8585 O O . CYS B 1 612 ? 143.281 151.567 153.968 1.00 144.84 612 CYS B O 1
ATOM 8587 N N . LEU B 1 613 ? 143.590 149.645 155.107 1.00 145.36 613 LEU B N 1
ATOM 8588 C CA . LEU B 1 613 ? 144.172 148.965 153.953 1.00 145.36 613 LEU B CA 1
ATOM 8589 C C . LEU B 1 613 ? 143.191 148.900 152.790 1.00 145.36 613 LEU B C 1
ATOM 8590 O O . LEU B 1 613 ? 143.570 149.134 151.636 1.00 145.36 613 LEU B O 1
ATOM 8592 N N . ALA B 1 614 ? 141.926 148.580 153.071 1.00 145.79 614 ALA B N 1
ATOM 8593 C CA . ALA B 1 614 ? 140.924 148.531 152.012 1.00 145.79 614 ALA B CA 1
ATOM 8594 C C . ALA B 1 614 ? 140.731 149.892 151.358 1.00 145.79 614 ALA B C 1
ATOM 8595 O O . ALA B 1 614 ? 140.459 149.968 150.155 1.00 145.79 614 ALA B O 1
ATOM 8597 N N . ILE B 1 615 ? 140.867 150.974 152.131 1.00 145.44 615 ILE B N 1
ATOM 8598 C CA . ILE B 1 615 ? 140.701 152.316 151.577 1.00 145.44 615 ILE B CA 1
ATOM 8599 C C . ILE B 1 615 ? 141.747 152.586 150.506 1.00 145.44 615 ILE B C 1
ATOM 8600 O O . ILE B 1 615 ? 141.443 153.153 149.449 1.00 145.44 615 ILE B O 1
ATOM 8602 N N . VAL B 1 616 ? 142.998 152.195 150.762 1.00 143.58 616 VAL B N 1
ATOM 8603 C CA . VAL B 1 616 ? 144.041 152.331 149.750 1.00 143.58 616 VAL B CA 1
ATOM 8604 C C . VAL B 1 616 ? 143.712 151.476 148.535 1.00 143.58 616 VAL B C 1
ATOM 8605 O O . VAL B 1 616 ? 143.884 151.906 147.387 1.00 143.58 616 VAL B O 1
ATOM 8607 N N . ILE B 1 617 ? 143.242 150.248 148.766 1.00 144.01 617 ILE B N 1
ATOM 8608 C CA . ILE B 1 617 ? 142.762 149.419 147.665 1.00 144.01 617 ILE B CA 1
ATOM 8609 C C . ILE B 1 617 ? 141.568 150.079 146.991 1.00 144.01 617 ILE B C 1
ATOM 8610 O O . ILE B 1 617 ? 141.449 150.075 145.759 1.00 144.01 617 ILE B O 1
ATOM 8612 N N . PHE B 1 618 ? 140.663 150.652 147.786 1.00 145.82 618 PHE B N 1
ATOM 8613 C CA . PHE B 1 618 ? 139.557 151.417 147.220 1.00 145.82 618 PHE B CA 1
ATOM 8614 C C . PHE B 1 618 ? 140.063 152.645 146.476 1.00 145.82 618 PHE B C 1
ATOM 8615 O O . PHE B 1 618 ? 139.545 152.989 145.409 1.00 145.82 618 PHE B O 1
ATOM 8617 N N . PHE B 1 619 ? 141.071 153.325 147.032 1.00 144.74 619 PHE B N 1
ATOM 8618 C CA . PHE B 1 619 ? 141.658 154.472 146.345 1.00 144.74 619 PHE B CA 1
ATOM 8619 C C . PHE B 1 619 ? 142.251 154.061 145.005 1.00 144.74 619 PHE B C 1
ATOM 8620 O O . PHE B 1 619 ? 142.076 154.758 143.999 1.00 144.74 619 PHE B O 1
ATOM 8622 N N . SER B 1 620 ? 142.964 152.933 144.974 1.00 144.23 620 SER B N 1
ATOM 8623 C CA . SER B 1 620 ? 143.418 152.389 143.700 1.00 144.23 620 SER B CA 1
ATOM 8624 C C . SER B 1 620 ? 142.234 152.003 142.825 1.00 144.23 620 SER B C 1
ATOM 8625 O O . SER B 1 620 ? 142.241 152.249 141.613 1.00 144.23 620 SER B O 1
ATOM 8628 N N . VAL B 1 621 ? 141.206 151.397 143.424 1.00 144.54 621 VAL B N 1
ATOM 8629 C CA . VAL B 1 621 ? 139.992 151.073 142.682 1.00 144.54 621 VAL B CA 1
ATOM 8630 C C . VAL B 1 621 ? 139.314 152.345 142.193 1.00 144.54 621 VAL B C 1
ATOM 8631 O O . VAL B 1 621 ? 138.828 152.410 141.057 1.00 144.54 621 VAL B O 1
ATOM 8633 N N . LEU B 1 622 ? 139.260 153.374 143.044 1.00 145.24 622 LEU B N 1
ATOM 8634 C CA . LEU B 1 622 ? 138.719 154.659 142.612 1.00 145.24 622 LEU B CA 1
ATOM 8635 C C . LEU B 1 622 ? 139.531 155.230 141.460 1.00 145.24 622 LEU B C 1
ATOM 8636 O O . LEU B 1 622 ? 138.969 155.754 140.492 1.00 145.24 622 LEU B O 1
ATOM 8638 N N . GLY B 1 623 ? 140.858 155.138 141.546 1.00 144.79 623 GLY B N 1
ATOM 8639 C CA . GLY B 1 623 ? 141.689 155.442 140.397 1.00 144.79 623 GLY B CA 1
ATOM 8640 C C . GLY B 1 623 ? 141.510 154.470 139.250 1.00 144.79 623 GLY B C 1
ATOM 8641 O O . GLY B 1 623 ? 141.629 154.870 138.089 1.00 144.79 623 GLY B O 1
ATOM 8642 N N . VAL B 1 624 ? 141.230 153.201 139.553 1.00 146.64 624 VAL B N 1
ATOM 8643 C CA . VAL B 1 624 ? 141.012 152.211 138.503 1.00 146.64 624 VAL B CA 1
ATOM 8644 C C . VAL B 1 624 ? 139.730 152.496 137.731 1.00 146.64 624 VAL B C 1
ATOM 8645 O O . VAL B 1 624 ? 139.638 152.177 136.541 1.00 146.64 624 VAL B O 1
ATOM 8647 N N . VAL B 1 625 ? 138.723 153.081 138.388 1.00 147.52 625 VAL B N 1
ATOM 8648 C CA . VAL B 1 625 ? 137.453 153.355 137.719 1.00 147.52 625 VAL B CA 1
ATOM 8649 C C . VAL B 1 625 ? 137.660 154.263 136.516 1.00 147.52 625 VAL B C 1
ATOM 8650 O O . VAL B 1 625 ? 136.941 154.157 135.515 1.00 147.52 625 VAL B O 1
ATOM 8652 N N . PHE B 1 626 ? 138.637 155.166 136.590 1.00 146.85 626 PHE B N 1
ATOM 8653 C CA . PHE B 1 626 ? 139.067 155.980 135.454 1.00 146.85 626 PHE B CA 1
ATOM 8654 C C . PHE B 1 626 ? 140.589 155.874 135.389 1.00 146.85 626 PHE B C 1
ATOM 8655 O O . PHE B 1 626 ? 141.300 156.687 135.984 1.00 146.85 626 PHE B O 1
ATOM 8657 N N . GLY B 1 627 ? 141.081 154.862 134.670 1.00 143.82 627 GLY B N 1
ATOM 8658 C CA . GLY B 1 627 ? 142.516 154.636 134.601 1.00 143.82 627 GLY B CA 1
ATOM 8659 C C . GLY B 1 627 ? 143.272 155.772 133.946 1.00 143.82 627 GLY B C 1
ATOM 8660 O O . GLY B 1 627 ? 144.407 156.068 134.330 1.00 143.82 627 GLY B O 1
ATOM 8661 N N . LYS B 1 628 ? 142.663 156.419 132.956 1.00 147.51 628 LYS B N 1
ATOM 8662 C CA . LYS B 1 628 ? 143.225 157.598 132.302 1.00 147.51 628 LYS B CA 1
ATOM 8663 C C . LYS B 1 628 ? 142.529 158.870 132.761 1.00 147.51 628 LYS B C 1
ATOM 8664 O O . LYS B 1 628 ? 142.282 159.779 131.963 1.00 147.51 628 LYS B O 1
ATOM 8666 N N . GLY B 1 629 ? 142.191 158.943 134.049 1.00 151.37 629 GLY B N 1
ATOM 8667 C CA . GLY B 1 629 ? 141.396 160.039 134.581 1.00 151.37 629 GLY B CA 1
ATOM 8668 C C . GLY B 1 629 ? 142.074 161.384 134.340 1.00 151.37 629 GLY B C 1
ATOM 8669 O O . GLY B 1 629 ? 143.292 161.482 134.169 1.00 151.37 629 GLY B O 1
ATOM 8670 N N . ASN B 1 630 ? 141.255 162.431 134.331 1.00 152.94 630 ASN B N 1
ATOM 8671 C CA . ASN B 1 630 ? 141.749 163.781 134.131 1.00 152.94 630 ASN B CA 1
ATOM 8672 C C . ASN B 1 630 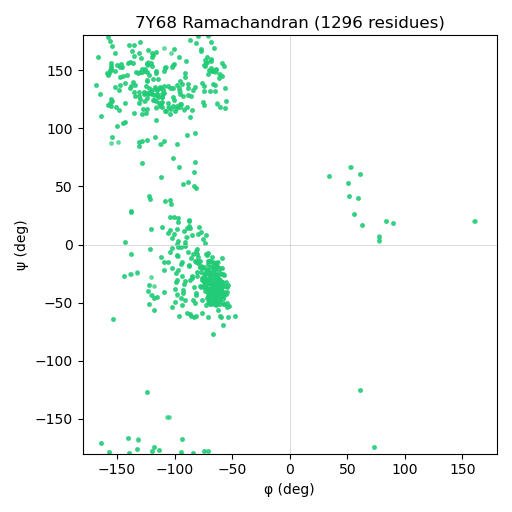? 142.586 164.225 135.327 1.00 152.94 630 ASN B C 1
ATOM 8673 O O . ASN B 1 630 ? 142.701 163.531 136.343 1.00 152.94 630 ASN B O 1
ATOM 8678 N N . THR B 1 631 ? 143.185 165.410 135.190 1.00 153.12 631 THR B N 1
ATOM 8679 C CA . THR B 1 631 ? 143.929 165.999 136.296 1.00 153.12 631 THR B CA 1
ATOM 8680 C C . THR B 1 631 ? 143.041 166.199 137.518 1.00 153.12 631 THR B C 1
ATOM 8681 O O . THR B 1 631 ? 143.512 166.070 138.653 1.00 153.12 631 THR B O 1
ATOM 8685 N N . ALA B 1 632 ? 141.751 166.480 137.301 1.00 152.84 632 ALA B N 1
ATOM 8686 C CA . ALA B 1 632 ? 140.847 166.766 138.412 1.00 152.84 632 ALA B CA 1
ATOM 8687 C C . ALA B 1 632 ? 140.822 165.625 139.419 1.00 152.84 632 ALA B C 1
ATOM 8688 O O . ALA B 1 632 ? 140.814 165.861 140.632 1.00 152.84 632 ALA B O 1
ATOM 8690 N N . PHE B 1 633 ? 140.806 164.378 138.943 1.00 151.32 633 PHE B N 1
ATOM 8691 C CA . PHE B 1 633 ? 140.991 163.252 139.849 1.00 151.32 633 PHE B CA 1
ATOM 8692 C C . PHE B 1 633 ? 142.362 163.298 140.507 1.00 151.32 633 PHE B C 1
ATOM 8693 O O . PHE B 1 633 ? 142.492 163.065 141.715 1.00 151.32 633 PHE B O 1
ATOM 8701 N N . TRP B 1 634 ? 143.396 163.593 139.722 1.00 145.60 634 TRP B N 1
ATOM 8702 C CA . TRP B 1 634 ? 144.763 163.438 140.198 1.00 145.60 634 TRP B CA 1
ATOM 8703 C C . TRP B 1 634 ? 145.109 164.505 141.231 1.00 145.60 634 TRP B C 1
ATOM 8704 O O . TRP B 1 634 ? 145.681 164.200 142.284 1.00 145.60 634 TRP B O 1
ATOM 8715 N N . ILE B 1 635 ? 144.773 165.768 140.949 1.00 151.72 635 ILE B N 1
ATOM 8716 C CA . ILE B 1 635 ? 145.136 166.851 141.861 1.00 151.72 635 ILE B CA 1
ATOM 8717 C C . ILE B 1 635 ? 144.301 166.788 143.138 1.00 151.72 635 ILE B C 1
ATOM 8718 O O . ILE B 1 635 ? 144.820 167.005 144.240 1.00 151.72 635 ILE B O 1
ATOM 8723 N N . VAL B 1 636 ? 143.001 166.507 143.018 1.00 153.37 636 VAL B N 1
ATOM 8724 C CA . VAL B 1 636 ? 142.154 166.411 144.206 1.00 153.37 636 VAL B CA 1
ATOM 8725 C C . VAL B 1 636 ? 142.645 165.291 145.114 1.00 153.37 636 VAL B C 1
ATOM 8726 O O . VAL B 1 636 ? 142.662 165.429 146.343 1.00 153.37 636 VAL B O 1
ATOM 8730 N N . PHE B 1 637 ? 143.049 164.165 144.527 1.00 152.32 637 PHE B N 1
ATOM 8731 C CA . PHE B 1 637 ? 143.707 163.144 145.330 1.00 152.32 637 PHE B CA 1
ATOM 8732 C C . PHE B 1 637 ? 145.064 163.626 145.826 1.00 152.32 637 PHE B C 1
ATOM 8733 O O . PHE B 1 637 ? 145.486 163.262 146.927 1.00 152.32 637 PHE B O 1
ATOM 8741 N N . SER B 1 638 ? 145.765 164.427 145.022 1.00 153.45 638 SER B N 1
ATOM 8742 C CA . SER B 1 638 ? 147.054 164.962 145.449 1.00 153.45 638 SER B CA 1
ATOM 8743 C C . SER B 1 638 ? 146.899 165.892 146.646 1.00 153.45 638 SER B C 1
ATOM 8744 O O . SER B 1 638 ? 147.683 165.827 147.600 1.00 153.45 638 SER B O 1
ATOM 8747 N N . ILE B 1 639 ? 145.898 166.775 146.616 1.00 154.98 639 ILE B N 1
ATOM 8748 C CA . ILE B 1 639 ? 145.721 167.708 147.724 1.00 154.98 639 ILE B CA 1
ATOM 8749 C C . ILE B 1 639 ? 145.193 166.986 148.962 1.00 154.98 639 ILE B C 1
ATOM 8750 O O . ILE B 1 639 ? 145.579 167.308 150.091 1.00 154.98 639 ILE B O 1
ATOM 8755 N N . ILE B 1 640 ? 144.296 166.012 148.777 1.00 155.31 640 ILE B N 1
ATOM 8756 C CA . ILE B 1 640 ? 143.815 165.251 149.929 1.00 155.31 640 ILE B CA 1
ATOM 8757 C C . ILE B 1 640 ? 144.950 164.433 150.532 1.00 155.31 640 ILE B C 1
ATOM 8758 O O . ILE B 1 640 ? 144.926 164.107 151.724 1.00 155.31 640 ILE B O 1
ATOM 8763 N N . HIS B 1 641 ? 145.955 164.087 149.724 1.00 156.78 641 HIS B N 1
ATOM 8764 C CA . HIS B 1 641 ? 147.187 163.523 150.264 1.00 156.78 641 HIS B CA 1
ATOM 8765 C C . HIS B 1 641 ? 147.874 164.513 151.195 1.00 156.78 641 HIS B C 1
ATOM 8766 O O . HIS B 1 641 ? 148.376 164.132 152.259 1.00 156.78 641 HIS B O 1
ATOM 8773 N N . ILE B 1 642 ? 147.897 165.793 150.811 1.00 158.13 642 ILE B N 1
ATOM 8774 C CA . ILE B 1 642 ? 148.641 166.802 151.558 1.00 158.13 642 ILE B CA 1
ATOM 8775 C C . ILE B 1 642 ? 148.134 166.908 152.990 1.00 158.13 642 ILE B C 1
ATOM 8776 O O . ILE B 1 642 ? 148.914 167.164 153.916 1.00 158.13 642 ILE B O 1
ATOM 8781 N N . ILE B 1 643 ? 146.831 166.711 153.201 1.00 161.41 643 ILE B N 1
ATOM 8782 C CA . ILE B 1 643 ? 146.287 166.741 154.556 1.00 161.41 643 ILE B CA 1
ATOM 8783 C C . ILE B 1 643 ? 146.877 165.613 155.391 1.00 161.41 643 ILE B C 1
ATOM 8784 O O . ILE B 1 643 ? 147.240 165.807 156.557 1.00 161.41 643 ILE B O 1
ATOM 8789 N N . ALA B 1 644 ? 146.989 164.418 154.807 1.00 161.89 644 ALA B N 1
ATOM 8790 C CA . ALA B 1 644 ? 147.524 163.269 155.529 1.00 161.89 644 ALA B CA 1
ATOM 8791 C C . ALA B 1 644 ? 148.985 163.446 155.920 1.00 161.89 644 ALA B C 1
ATOM 8792 O O . ALA B 1 644 ? 149.474 162.706 156.780 1.00 161.89 644 ALA B O 1
ATOM 8794 N N . THR B 1 645 ? 149.691 164.397 155.306 1.00 160.84 645 THR B N 1
ATOM 8795 C CA . THR B 1 645 ? 151.088 164.634 155.654 1.00 160.84 645 THR B CA 1
ATOM 8796 C C . THR B 1 645 ? 151.228 165.013 157.124 1.00 160.84 645 THR B C 1
ATOM 8797 O O . THR B 1 645 ? 151.870 164.303 157.905 1.00 160.84 645 THR B O 1
ATOM 8801 N N . LEU B 1 646 ? 150.628 166.138 157.517 1.00 161.30 646 LEU B N 1
ATOM 8802 C CA . LEU B 1 646 ? 150.663 166.548 158.915 1.00 161.30 646 LEU B CA 1
ATOM 8803 C C . LEU B 1 646 ? 149.738 165.711 159.786 1.00 161.30 646 LEU B C 1
ATOM 8804 O O . LEU B 1 646 ? 149.909 165.694 161.010 1.00 161.30 646 LEU B O 1
ATOM 8809 N N . LEU B 1 647 ? 148.762 165.025 159.189 1.00 162.35 647 LEU B N 1
ATOM 8810 C CA . LEU B 1 647 ? 147.770 164.300 159.975 1.00 162.35 647 LEU B CA 1
ATOM 8811 C C . LEU B 1 647 ? 148.407 163.152 160.750 1.00 162.35 647 LEU B C 1
ATOM 8812 O O . LEU B 1 647 ? 148.172 162.997 161.955 1.00 162.35 647 LEU B O 1
ATOM 8817 N N . LEU B 1 648 ? 149.218 162.333 160.078 1.00 160.78 648 LEU B N 1
ATOM 8818 C CA . LEU B 1 648 ? 149.902 161.246 160.768 1.00 160.78 648 LEU B CA 1
ATOM 8819 C C . LEU B 1 648 ? 151.146 161.738 161.495 1.00 160.78 648 LEU B C 1
ATOM 8820 O O . LEU B 1 648 ? 151.590 161.102 162.459 1.00 160.78 648 LEU B O 1
ATOM 8825 N N . SER B 1 649 ? 151.715 162.863 161.057 1.00 161.70 649 SER B N 1
ATOM 8826 C CA . SER B 1 649 ? 152.866 163.435 161.750 1.00 161.70 649 SER B CA 1
ATOM 8827 C C . SER B 1 649 ? 152.507 163.835 163.174 1.00 161.70 649 SER B C 1
ATOM 8828 O O . SER B 1 649 ? 153.352 163.786 164.077 1.00 161.70 649 SER B O 1
ATOM 8831 N N . THR B 1 650 ? 151.253 164.238 163.397 1.00 162.11 650 THR B N 1
ATOM 8832 C CA . THR B 1 650 ? 150.807 164.605 164.736 1.00 162.11 650 THR B CA 1
ATOM 8833 C C . THR B 1 650 ? 150.721 163.391 165.655 1.00 162.11 650 THR B C 1
ATOM 8834 O O . THR B 1 650 ? 150.921 163.521 166.868 1.00 162.11 650 THR B O 1
ATOM 8838 N N . GLN B 1 651 ? 150.425 162.213 165.098 1.00 160.45 651 GLN B N 1
ATOM 8839 C CA . GLN B 1 651 ? 150.261 161.013 165.914 1.00 160.45 651 GLN B CA 1
ATOM 8840 C C . GLN B 1 651 ? 151.509 160.723 166.742 1.00 160.45 651 GLN B C 1
ATOM 8841 O O . GLN B 1 651 ? 151.412 160.348 167.916 1.00 160.45 651 GLN B O 1
ATOM 8847 N N . LEU B 1 652 ? 152.688 160.896 166.151 1.00 155.47 652 LEU B N 1
ATOM 8848 C CA . LEU B 1 652 ? 153.941 160.652 166.853 1.00 155.47 652 LEU B CA 1
ATOM 8849 C C . LEU B 1 652 ? 154.485 161.894 167.547 1.00 155.47 652 LEU B C 1
ATOM 8850 O O . LEU B 1 652 ? 155.565 161.830 168.140 1.00 155.47 652 LEU B O 1
ATOM 8855 N N . TYR B 1 653 ? 153.767 163.012 167.488 1.00 160.01 653 TYR B N 1
ATOM 8856 C CA . TYR B 1 653 ? 154.160 164.225 168.198 1.00 160.01 653 TYR B CA 1
ATOM 8857 C C . TYR B 1 653 ? 152.944 165.108 168.457 1.00 160.01 653 TYR B C 1
ATOM 8858 O O . TYR B 1 653 ? 152.709 165.541 169.584 1.00 160.01 653 TYR B O 1
ATOM 8867 N N . TYR B 1 685 ? 162.304 168.142 172.509 1.00 163.01 685 TYR B N 1
ATOM 8868 C CA . TYR B 1 685 ? 161.384 167.854 171.417 1.00 163.01 685 TYR B CA 1
ATOM 8869 C C . TYR B 1 685 ? 161.852 168.533 170.133 1.00 163.01 685 TYR B C 1
ATOM 8870 O O . TYR B 1 685 ? 161.067 168.733 169.205 1.00 163.01 685 TYR B O 1
ATOM 8879 N N . VAL B 1 686 ? 163.139 168.886 170.092 1.00 161.39 686 VAL B N 1
ATOM 8880 C CA . VAL B 1 686 ? 163.677 169.631 168.956 1.00 161.39 686 VAL B CA 1
ATOM 8881 C C . VAL B 1 686 ? 163.618 168.789 167.687 1.00 161.39 686 VAL B C 1
ATOM 8882 O O . VAL B 1 686 ? 163.158 169.252 166.635 1.00 161.39 686 VAL B O 1
ATOM 8886 N N . ASP B 1 687 ? 164.084 167.540 167.765 1.00 158.66 687 ASP B N 1
ATOM 8887 C CA . ASP B 1 687 ? 164.068 166.670 166.593 1.00 158.66 687 ASP B CA 1
ATOM 8888 C C . ASP B 1 687 ? 162.653 166.336 166.139 1.00 158.66 687 ASP B C 1
ATOM 8889 O O . ASP B 1 687 ? 162.465 165.938 164.984 1.00 158.66 687 ASP B O 1
ATOM 8894 N N . ARG B 1 688 ? 161.657 166.486 167.015 1.00 158.47 688 ARG B N 1
ATOM 8895 C CA . ARG B 1 688 ? 160.277 166.267 166.598 1.00 158.47 688 ARG B CA 1
ATOM 8896 C C . ARG B 1 688 ? 159.761 167.423 165.755 1.00 158.47 688 ARG B C 1
ATOM 8897 O O . ARG B 1 688 ? 158.878 167.228 164.912 1.00 158.47 688 ARG B O 1
ATOM 8905 N N . MET B 1 689 ? 160.284 168.631 165.970 1.00 158.27 689 MET B N 1
ATOM 8906 C CA . MET B 1 689 ? 160.050 169.709 165.017 1.00 158.27 689 MET B CA 1
ATOM 8907 C C . MET B 1 689 ? 160.883 169.514 163.758 1.00 158.27 689 MET B C 1
ATOM 8908 O O . MET B 1 689 ? 160.455 169.903 162.666 1.00 158.27 689 MET B O 1
ATOM 8913 N N . VAL B 1 690 ? 162.070 168.920 163.896 1.00 157.35 690 VAL B N 1
ATOM 8914 C CA . VAL B 1 690 ? 162.829 168.487 162.731 1.00 157.35 690 VAL B CA 1
ATOM 8915 C C . VAL B 1 690 ? 162.123 167.321 162.050 1.00 157.35 690 VAL B C 1
ATOM 8916 O O . VAL B 1 690 ? 162.218 167.157 160.828 1.00 157.35 690 VAL B O 1
ATOM 8920 N N . LEU B 1 691 ? 161.386 166.512 162.819 1.00 154.31 691 LEU B N 1
ATOM 8921 C CA . LEU B 1 691 ? 160.655 165.382 162.251 1.00 154.31 691 LEU B CA 1
ATOM 8922 C C . LEU B 1 691 ? 159.706 165.823 161.144 1.00 154.31 691 LEU B C 1
ATOM 8923 O O . LEU B 1 691 ? 159.509 165.104 160.157 1.00 154.31 691 LEU B O 1
ATOM 8928 N N . LEU B 1 692 ? 159.108 167.005 161.288 1.00 156.04 692 LEU B N 1
ATOM 8929 C CA . LEU B 1 692 ? 158.205 167.513 160.266 1.00 156.04 692 LEU B CA 1
ATOM 8930 C C . LEU B 1 692 ? 158.931 167.936 158.996 1.00 156.04 692 LEU B C 1
ATOM 8931 O O . LEU B 1 692 ? 158.276 168.137 157.969 1.00 156.04 692 LEU B O 1
ATOM 8936 N N . VAL B 1 693 ? 160.258 168.072 159.038 1.00 155.58 693 VAL B N 1
ATOM 8937 C CA . VAL B 1 693 ? 160.995 168.559 157.876 1.00 155.58 693 VAL B CA 1
ATOM 8938 C C . VAL B 1 693 ? 161.005 167.512 156.769 1.00 155.58 693 VAL B C 1
ATOM 8939 O O . VAL B 1 693 ? 160.476 167.735 155.675 1.00 155.58 693 VAL B O 1
ATOM 8943 N N . MET B 1 694 ? 161.594 166.345 157.042 1.00 155.28 694 MET B N 1
ATOM 8944 C CA . MET B 1 694 ? 161.776 165.358 155.982 1.00 155.28 694 MET B CA 1
ATOM 8945 C C . MET B 1 694 ? 160.473 164.668 155.604 1.00 155.28 694 MET B C 1
ATOM 8946 O O . MET B 1 694 ? 160.312 164.251 154.453 1.00 155.28 694 MET B O 1
ATOM 8951 N N . GLY B 1 695 ? 159.537 164.541 156.545 1.00 154.23 695 GLY B N 1
ATOM 8952 C CA . GLY B 1 695 ? 158.316 163.803 156.262 1.00 154.23 695 GLY B CA 1
ATOM 8953 C C . GLY B 1 695 ? 157.425 164.504 155.257 1.00 154.23 695 GLY B C 1
ATOM 8954 O O . GLY B 1 695 ? 156.980 163.904 154.275 1.00 154.23 695 GLY B O 1
ATOM 8955 N N . ASN B 1 696 ? 157.144 165.787 155.493 1.00 155.12 696 ASN B N 1
ATOM 8956 C CA . ASN B 1 696 ? 156.270 166.530 154.593 1.00 155.12 696 ASN B CA 1
ATOM 8957 C C . ASN B 1 696 ? 156.906 166.733 153.225 1.00 155.12 696 ASN B C 1
ATOM 8958 O O . ASN B 1 696 ? 156.198 166.761 152.213 1.00 155.12 696 ASN B O 1
ATOM 8963 N N . VAL B 1 697 ? 158.232 166.881 153.176 1.00 153.52 697 VAL B N 1
ATOM 8964 C CA . VAL B 1 697 ? 158.913 167.128 151.907 1.00 153.52 697 VAL B CA 1
ATOM 8965 C C . VAL B 1 697 ? 158.709 165.961 150.949 1.00 153.52 697 VAL B C 1
ATOM 8966 O O . VAL B 1 697 ? 158.399 166.159 149.769 1.00 153.52 697 VAL B O 1
ATOM 8970 N N . ILE B 1 698 ? 158.863 164.729 151.443 1.00 151.62 698 ILE B N 1
ATOM 8971 C CA . ILE B 1 698 ? 158.774 163.558 150.573 1.00 151.62 698 ILE B CA 1
ATOM 8972 C C . ILE B 1 698 ? 157.391 163.461 149.943 1.00 151.62 698 ILE B C 1
ATOM 8973 O O . ILE B 1 698 ? 157.258 163.216 148.739 1.00 151.62 698 ILE B O 1
ATOM 8978 N N . ASN B 1 699 ? 156.341 163.652 150.745 1.00 150.87 699 ASN B N 1
ATOM 8979 C CA . ASN B 1 699 ? 154.990 163.653 150.192 1.00 150.87 699 ASN B CA 1
ATOM 8980 C C . ASN B 1 699 ? 154.821 164.763 149.166 1.00 150.87 699 ASN B C 1
ATOM 8981 O O . ASN B 1 699 ? 154.226 164.552 148.102 1.00 150.87 699 ASN B O 1
ATOM 8986 N N . TRP B 1 700 ? 155.332 165.958 149.471 1.00 152.92 700 TRP B N 1
ATOM 8987 C CA . TRP B 1 700 ? 155.344 167.027 148.478 1.00 152.92 700 TRP B CA 1
ATOM 8988 C C . TRP B 1 700 ? 156.235 166.668 147.297 1.00 152.92 700 TRP B C 1
ATOM 8989 O O . TRP B 1 700 ? 155.890 166.946 146.143 1.00 152.92 700 TRP B O 1
ATOM 9000 N N . SER B 1 701 ? 157.392 166.055 147.564 1.00 149.87 701 SER B N 1
ATOM 9001 C CA . SER B 1 701 ? 158.269 165.624 146.479 1.00 149.87 701 SER B CA 1
ATOM 9002 C C . SER B 1 701 ? 157.591 164.578 145.604 1.00 149.87 701 SER B C 1
ATOM 9003 O O . SER B 1 701 ? 157.575 164.702 144.375 1.00 149.87 701 SER B O 1
ATOM 9006 N N . LEU B 1 702 ? 157.023 163.539 146.222 1.00 144.45 702 LEU B N 1
ATOM 9007 C CA . LEU B 1 702 ? 156.351 162.492 145.461 1.00 144.45 702 LEU B CA 1
ATOM 9008 C C . LEU B 1 702 ? 155.108 162.999 144.742 1.00 144.45 702 LEU B C 1
ATOM 9009 O O . LEU B 1 702 ? 154.655 162.357 143.791 1.00 144.45 702 LEU B O 1
ATOM 9014 N N . ALA B 1 703 ? 154.546 164.127 145.178 1.00 144.95 703 ALA B N 1
ATOM 9015 C CA . ALA B 1 703 ? 153.373 164.674 144.506 1.00 144.95 703 ALA B CA 1
ATOM 9016 C C . ALA B 1 703 ? 153.715 165.145 143.097 1.00 144.95 703 ALA B C 1
ATOM 9017 O O . ALA B 1 703 ? 153.039 164.780 142.128 1.00 144.95 703 ALA B O 1
ATOM 9019 N N . ALA B 1 704 ? 154.774 165.949 142.964 1.00 144.10 704 ALA B N 1
ATOM 9020 C CA . ALA B 1 704 ? 155.103 166.532 141.667 1.00 144.10 704 ALA B CA 1
ATOM 9021 C C . ALA B 1 704 ? 155.452 165.458 140.645 1.00 144.10 704 ALA B C 1
ATOM 9022 O O . ALA B 1 704 ? 155.005 165.515 139.495 1.00 144.10 704 ALA B O 1
ATOM 9024 N N . TYR B 1 705 ? 156.242 164.462 141.049 1.00 144.45 705 TYR B N 1
ATOM 9025 C CA . TYR B 1 705 ? 156.586 163.378 140.136 1.00 144.45 705 TYR B CA 1
ATOM 9026 C C . TYR B 1 705 ? 155.357 162.573 139.739 1.00 144.45 705 TYR B C 1
ATOM 9027 O O . TYR B 1 705 ? 155.373 161.877 138.717 1.00 144.45 705 TYR B O 1
ATOM 9036 N N . GLY B 1 706 ? 154.289 162.647 140.534 1.00 140.06 706 GLY B N 1
ATOM 9037 C CA . GLY B 1 706 ? 153.013 162.115 140.088 1.00 140.06 706 GLY B CA 1
ATOM 9038 C C . GLY B 1 706 ? 152.267 163.082 139.189 1.00 140.06 706 GLY B C 1
ATOM 9039 O O . GLY B 1 706 ? 151.701 162.683 138.166 1.00 140.06 706 GLY B O 1
ATOM 9040 N N . LEU B 1 707 ? 152.247 164.366 139.558 1.00 141.12 707 LEU B N 1
ATOM 9041 C CA . LEU B 1 707 ? 151.532 165.366 138.767 1.00 141.12 707 LEU B CA 1
ATOM 9042 C C . LEU B 1 707 ? 152.118 165.499 137.367 1.00 141.12 707 LEU B C 1
ATOM 9043 O O . LEU B 1 707 ? 151.379 165.541 136.378 1.00 141.12 707 LEU B O 1
ATOM 9048 N N . ILE B 1 708 ? 153.447 165.574 137.262 1.00 137.56 708 ILE B N 1
ATOM 9049 C CA . ILE B 1 708 ? 154.069 165.791 135.958 1.00 137.56 708 ILE B CA 1
ATOM 9050 C C . ILE B 1 708 ? 153.892 164.578 135.055 1.00 137.56 708 ILE B C 1
ATOM 9051 O O . ILE B 1 708 ? 153.767 164.720 133.833 1.00 137.56 708 ILE B O 1
ATOM 9056 N N . MET B 1 709 ? 153.877 163.375 135.626 1.00 131.67 709 MET B N 1
ATOM 9057 C CA . MET B 1 709 ? 153.869 162.140 134.853 1.00 131.67 709 MET B CA 1
ATOM 9058 C C . MET B 1 709 ? 152.479 161.527 134.737 1.00 131.67 709 MET B C 1
ATOM 9059 O O . MET B 1 709 ? 152.047 161.189 133.631 1.00 131.67 709 MET B O 1
ATOM 9064 N N . ARG B 1 710 ? 151.768 161.387 135.858 1.00 129.15 710 ARG B N 1
ATOM 9065 C CA . ARG B 1 710 ? 150.428 160.812 135.904 1.00 129.15 710 ARG B CA 1
ATOM 9066 C C . ARG B 1 710 ? 150.402 159.449 135.222 1.00 129.15 710 ARG B C 1
ATOM 9067 O O . ARG B 1 710 ? 149.768 159.298 134.172 1.00 129.15 710 ARG B O 1
ATOM 9069 N N . PRO B 1 711 ? 151.078 158.443 135.775 1.00 119.23 711 PRO B N 1
ATOM 9070 C CA . PRO B 1 711 ? 151.134 157.141 135.103 1.00 119.23 711 PRO B CA 1
ATOM 9071 C C . PRO B 1 711 ? 149.763 156.492 135.012 1.00 119.23 711 PRO B C 1
ATOM 9072 O O . PRO B 1 711 ? 148.899 156.684 135.870 1.00 119.23 711 PRO B O 1
ATOM 9076 N N . ASN B 1 712 ? 149.572 155.716 133.941 1.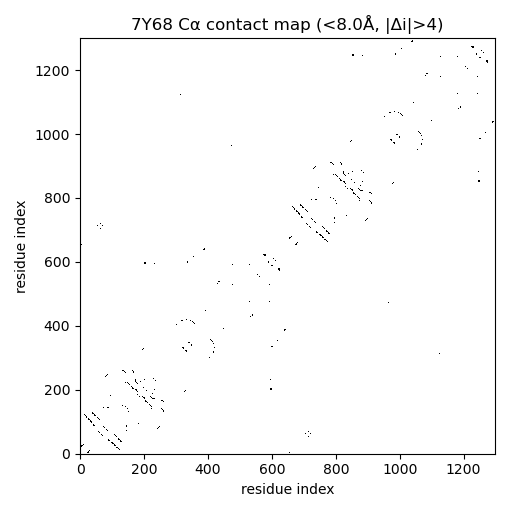00 109.75 712 ASN B N 1
ATOM 9077 C CA . ASN B 1 712 ? 148.369 154.899 133.822 1.00 109.75 712 ASN B CA 1
ATOM 9078 C C . ASN B 1 712 ? 148.265 153.921 134.983 1.00 109.75 712 ASN B C 1
ATOM 9079 O O . ASN B 1 712 ? 147.161 153.613 135.447 1.00 109.75 712 ASN B O 1
ATOM 9084 N N . ASP B 1 713 ? 149.402 153.443 135.479 1.00 112.41 713 ASP B N 1
ATOM 9085 C CA . ASP B 1 713 ? 149.431 152.559 136.636 1.00 112.41 713 ASP B CA 1
ATOM 9086 C C . ASP B 1 713 ? 149.462 153.394 137.908 1.00 112.41 713 ASP B C 1
ATOM 9087 O O . ASP B 1 713 ? 150.469 154.044 138.208 1.00 112.41 713 ASP B O 1
ATOM 9092 N N . PHE B 1 714 ? 148.361 153.378 138.657 1.00 124.78 714 PHE B N 1
ATOM 9093 C CA . PHE B 1 714 ? 148.242 154.161 139.881 1.00 124.78 714 PHE B CA 1
ATOM 9094 C C . PHE B 1 714 ? 148.518 153.347 141.137 1.00 124.78 714 PHE B C 1
ATOM 9095 O O . PHE B 1 714 ? 149.198 153.834 142.045 1.00 124.78 714 PHE B O 1
ATOM 9103 N N . ALA B 1 715 ? 147.995 152.121 141.217 1.00 118.55 715 ALA B N 1
ATOM 9104 C CA . ALA B 1 715 ? 148.237 151.290 142.389 1.00 118.55 715 ALA B CA 1
ATOM 9105 C C . ALA B 1 715 ? 149.718 150.996 142.570 1.00 118.55 715 ALA B C 1
ATOM 9106 O O . ALA B 1 715 ? 150.181 150.804 143.699 1.00 118.55 715 ALA B O 1
ATOM 9108 N N . SER B 1 716 ? 150.475 150.955 141.474 1.00 113.43 716 SER B N 1
ATOM 9109 C CA . SER B 1 716 ? 151.922 150.826 141.586 1.00 113.43 716 SER B CA 1
ATOM 9110 C C . SER B 1 716 ? 152.561 152.132 142.036 1.00 113.43 716 SER B C 1
ATOM 9111 O O . SER B 1 716 ? 153.605 152.114 142.694 1.00 113.43 716 SER B O 1
ATOM 9114 N N . TYR B 1 717 ? 151.957 153.269 141.681 1.00 121.88 717 TYR B N 1
ATOM 9115 C CA . TYR B 1 717 ? 152.481 154.557 142.125 1.00 121.88 717 TYR B CA 1
ATOM 9116 C C . TYR B 1 717 ? 152.403 154.688 143.639 1.00 121.88 717 TYR B C 1
ATOM 9117 O O . TYR B 1 717 ? 153.401 154.997 144.299 1.00 121.88 717 TYR B O 1
ATOM 9126 N N . LEU B 1 718 ? 151.220 154.447 144.209 1.00 118.16 718 LEU B N 1
ATOM 9127 C CA . LEU B 1 718 ? 151.043 154.611 145.646 1.00 118.16 718 LEU B CA 1
ATOM 9128 C C . LEU B 1 718 ? 151.914 153.643 146.434 1.00 118.16 718 LEU B C 1
ATOM 9129 O O . LEU B 1 718 ? 152.284 153.946 147.573 1.00 118.16 718 LEU B O 1
ATOM 9134 N N . LEU B 1 719 ? 152.250 152.490 145.851 1.00 112.36 719 LEU B N 1
ATOM 9135 C CA . LEU B 1 719 ? 153.212 151.599 146.485 1.00 112.36 719 LEU B CA 1
ATOM 9136 C C . LEU B 1 719 ? 154.515 152.325 146.783 1.00 112.36 719 LEU B C 1
ATOM 9137 O O . LEU B 1 719 ? 155.104 152.142 147.854 1.00 112.36 719 LEU B O 1
ATOM 9142 N N . ALA B 1 720 ? 154.974 153.169 145.854 1.00 113.01 720 ALA B N 1
ATOM 9143 C CA . ALA B 1 720 ? 156.186 153.942 146.103 1.00 113.01 720 ALA B CA 1
ATOM 9144 C C . ALA B 1 720 ? 156.019 154.851 147.313 1.00 113.01 720 ALA B C 1
ATOM 9145 O O . ALA B 1 720 ? 156.907 154.925 148.168 1.00 113.01 720 ALA B O 1
ATOM 9147 N N . ILE B 1 721 ? 154.874 155.534 147.413 1.00 117.24 721 ILE B N 1
ATOM 9148 C CA . ILE B 1 721 ? 154.577 156.309 148.615 1.00 117.24 721 ILE B CA 1
ATOM 9149 C C . ILE B 1 721 ? 154.549 155.403 149.837 1.00 117.24 721 ILE B C 1
ATOM 9150 O O . ILE B 1 721 ? 154.946 155.815 150.935 1.00 117.24 721 ILE B O 1
ATOM 9155 N N . GLY B 1 722 ? 154.088 154.167 149.674 1.00 113.02 722 GLY B N 1
ATOM 9156 C CA . GLY B 1 722 ? 154.136 153.187 150.739 1.00 113.02 722 GLY B CA 1
ATOM 9157 C C . GLY B 1 722 ? 155.518 153.007 151.337 1.00 113.02 722 GLY B C 1
ATOM 9158 O O . GLY B 1 722 ? 155.717 153.280 152.522 1.00 113.02 722 GLY B O 1
ATOM 9159 N N . ILE B 1 723 ? 156.482 152.556 150.528 1.00 109.28 723 ILE B N 1
ATOM 9160 C CA . ILE B 1 723 ? 157.829 152.320 151.043 1.00 109.28 723 ILE B CA 1
ATOM 9161 C C . ILE B 1 723 ? 158.466 153.616 151.526 1.00 109.28 723 ILE B C 1
ATOM 9162 O O . ILE B 1 723 ? 159.091 153.649 152.593 1.00 109.28 723 ILE B O 1
ATOM 9167 N N . CYS B 1 724 ? 158.328 154.700 150.755 1.00 116.22 724 CYS B N 1
ATOM 9168 C CA . CYS B 1 724 ? 159.033 155.933 151.097 1.00 116.22 724 CYS B CA 1
ATOM 9169 C C . CYS B 1 724 ? 158.676 156.418 152.496 1.00 116.22 724 CYS B C 1
ATOM 9170 O O . CYS B 1 724 ? 159.559 156.816 153.266 1.00 116.22 724 CYS B O 1
ATOM 9173 N N . ASN B 1 725 ? 157.392 156.388 152.849 1.00 117.18 725 ASN B N 1
ATOM 9174 C CA . ASN B 1 725 ? 157.018 156.697 154.224 1.00 117.18 725 ASN B CA 1
ATOM 9175 C C . ASN B 1 725 ? 157.466 155.591 155.170 1.00 117.18 725 ASN B C 1
ATOM 9176 O O . ASN B 1 725 ? 157.971 155.866 156.265 1.00 117.18 725 ASN B O 1
ATOM 9181 N N . LEU B 1 726 ? 157.293 154.336 154.755 1.00 111.33 726 LEU B N 1
ATOM 9182 C CA . LEU B 1 726 ? 157.731 153.208 155.570 1.00 111.33 726 LEU B CA 1
ATOM 9183 C C . LEU B 1 726 ? 159.236 153.243 155.803 1.00 111.33 726 LEU B C 1
ATOM 9184 O O . LEU B 1 726 ? 159.707 153.052 156.928 1.00 111.33 726 LEU B O 1
ATOM 9189 N N . LEU B 1 727 ? 160.012 153.503 154.749 1.00 112.59 727 LEU B N 1
ATOM 9190 C CA . LEU B 1 727 ? 161.456 153.581 154.913 1.00 112.59 727 LEU B CA 1
ATOM 9191 C C . LEU B 1 727 ? 161.861 154.802 155.725 1.00 112.59 727 LEU B C 1
ATOM 9192 O O . LEU B 1 727 ? 162.932 154.802 156.340 1.00 112.59 727 LEU B O 1
ATOM 9197 N N . LEU B 1 728 ? 161.017 155.834 155.753 1.00 116.93 728 LEU B N 1
ATOM 9198 C CA . LEU B 1 728 ? 161.269 156.977 156.623 1.00 116.93 728 LEU B CA 1
ATOM 9199 C C . LEU B 1 728 ? 160.991 156.632 158.079 1.00 116.93 728 LEU B C 1
ATOM 9200 O O . LEU B 1 728 ? 161.739 157.040 158.975 1.00 116.93 728 LEU B O 1
ATOM 9205 N N . TYR B 1 729 ? 159.920 155.880 158.332 1.00 116.07 729 TYR B N 1
ATOM 9206 C CA . TYR B 1 729 ? 159.467 155.684 159.703 1.00 116.07 729 TYR B CA 1
ATOM 9207 C C . TYR B 1 729 ? 160.414 154.768 160.476 1.00 116.07 729 TYR B C 1
ATOM 9208 O O . TYR B 1 729 ? 160.461 154.833 161.710 1.00 116.07 729 TYR B O 1
ATOM 9217 N N . PHE B 1 730 ? 161.179 153.922 159.777 1.00 113.71 730 PHE B N 1
ATOM 9218 C CA . PHE B 1 730 ? 162.316 153.261 160.416 1.00 113.71 730 PHE B CA 1
ATOM 9219 C C . PHE B 1 730 ? 163.301 154.278 160.970 1.00 113.71 730 PHE B C 1
ATOM 9220 O O . PHE B 1 730 ? 163.795 154.127 162.092 1.00 113.71 730 PHE B O 1
ATOM 9228 N N . ALA B 1 731 ? 163.609 155.316 160.189 1.00 119.79 731 ALA B N 1
ATOM 9229 C CA . ALA B 1 731 ? 164.584 156.305 160.629 1.00 119.79 731 ALA B CA 1
ATOM 9230 C C . ALA B 1 731 ? 164.113 157.018 161.885 1.00 119.79 731 ALA B C 1
ATOM 9231 O O . ALA B 1 731 ? 164.901 157.248 162.809 1.00 119.79 731 ALA B O 1
ATOM 9233 N N . PHE B 1 732 ? 162.826 157.362 161.949 1.00 129.65 732 PHE B N 1
ATOM 9234 C CA . PHE B 1 732 ? 162.309 158.029 163.137 1.00 129.65 732 PHE B CA 1
ATOM 9235 C C . PHE B 1 732 ? 162.478 157.165 164.377 1.00 129.65 732 PHE B C 1
ATOM 9236 O O . PHE B 1 732 ? 162.906 157.656 165.428 1.00 129.65 732 PHE B O 1
ATOM 9244 N N . TYR B 1 733 ? 162.147 155.876 164.278 1.00 121.69 733 TYR B N 1
ATOM 9245 C CA . TYR B 1 733 ? 162.300 154.993 165.427 1.00 121.69 733 TYR B CA 1
ATOM 9246 C C . TYR B 1 733 ? 163.757 154.911 165.858 1.00 121.69 733 TYR B C 1
ATOM 9247 O O . TYR B 1 733 ? 164.054 154.717 167.042 1.00 121.69 733 TYR B O 1
ATOM 9256 N N . ILE B 1 734 ? 164.680 155.054 164.908 1.00 119.64 734 ILE B N 1
ATOM 9257 C CA . ILE B 1 734 ? 166.101 155.033 165.233 1.00 119.64 734 ILE B CA 1
ATOM 9258 C C . ILE B 1 734 ? 166.530 156.354 165.861 1.00 119.64 734 ILE B C 1
ATOM 9259 O O . ILE B 1 734 ? 167.223 156.374 166.884 1.00 119.64 734 ILE B O 1
ATOM 9264 N N . ILE B 1 735 ? 166.137 157.476 165.254 1.00 121.44 735 ILE B N 1
ATOM 9265 C CA . ILE B 1 735 ? 166.617 158.777 165.719 1.00 121.44 735 ILE B CA 1
ATOM 9266 C C . ILE B 1 735 ? 166.206 159.014 167.166 1.00 121.44 735 ILE B C 1
ATOM 9267 O O . ILE B 1 735 ? 167.007 159.476 167.987 1.00 121.44 735 ILE B O 1
ATOM 9272 N N . MET B 1 736 ? 164.953 158.700 167.503 1.00 122.78 736 MET B N 1
ATOM 9273 C CA . MET B 1 736 ? 164.535 158.789 168.898 1.00 122.78 736 MET B CA 1
ATOM 9274 C C . MET B 1 736 ? 165.315 157.806 169.761 1.00 122.78 736 MET B C 1
ATOM 9275 O O . MET B 1 736 ? 165.685 158.120 170.898 1.00 122.78 736 MET B O 1
ATOM 9280 N N . LYS B 1 737 ? 165.578 156.609 169.232 1.00 120.51 737 LYS B N 1
ATOM 9281 C CA . LYS B 1 737 ? 166.436 155.656 169.927 1.00 120.51 737 LYS B CA 1
ATOM 9282 C C . LYS B 1 737 ? 167.885 156.124 169.947 1.00 120.51 737 LYS B C 1
ATOM 9283 O O . LYS B 1 737 ? 168.634 155.778 170.867 1.00 120.51 737 LYS B O 1
ATOM 9289 N N . LEU B 1 738 ? 168.294 156.906 168.945 1.00 120.56 738 LEU B N 1
ATOM 9290 C CA . LEU B 1 738 ? 169.653 157.437 168.913 1.00 120.56 738 LEU B CA 1
ATOM 9291 C C . LEU B 1 738 ? 169.893 158.422 170.052 1.00 120.56 738 LEU B C 1
ATOM 9292 O O . LEU B 1 738 ? 171.043 158.639 170.451 1.00 120.56 738 LEU B O 1
ATOM 9297 N N . ARG B 1 739 ? 168.829 159.009 170.596 1.00 122.21 739 ARG B N 1
ATOM 9298 C CA . ARG B 1 739 ? 168.926 160.012 171.658 1.00 122.21 739 ARG B CA 1
ATOM 9299 C C . ARG B 1 739 ? 168.466 159.475 173.005 1.00 122.21 739 ARG B C 1
ATOM 9300 O O . ARG B 1 739 ? 167.830 160.187 173.785 1.00 122.21 739 ARG B O 1
ATOM 9308 N N . SER B 1 740 ? 168.773 158.216 173.298 1.00 121.60 740 SER B N 1
ATOM 9309 C CA . SER B 1 740 ? 168.574 157.639 174.617 1.00 121.60 740 SER B CA 1
ATOM 9310 C C . SER B 1 740 ? 169.856 156.945 175.049 1.00 121.60 740 SER B C 1
ATOM 9311 O O . SER B 1 740 ? 170.821 156.839 174.288 1.00 121.60 740 SER B O 1
ATOM 9314 N N . GLY B 1 741 ? 169.862 156.467 176.296 1.00 119.84 741 GLY B N 1
ATOM 9315 C CA . GLY B 1 741 ? 170.940 155.600 176.733 1.00 119.84 741 GLY B CA 1
ATOM 9316 C C . GLY B 1 741 ? 170.986 154.288 175.983 1.00 119.84 741 GLY B C 1
ATOM 9317 O O . GLY B 1 741 ? 172.026 153.621 175.979 1.00 119.84 741 GLY B O 1
ATOM 9318 N N . GLU B 1 742 ? 169.877 153.903 175.357 1.00 117.75 742 GLU B N 1
ATOM 9319 C CA . GLU B 1 742 ? 169.849 152.713 174.520 1.00 117.75 742 GLU B CA 1
ATOM 9320 C C . GLU B 1 742 ? 170.752 152.892 173.309 1.00 117.75 742 GLU B C 1
ATOM 9321 O O . GLU B 1 742 ? 170.700 153.913 172.618 1.00 117.75 742 GLU B O 1
ATOM 9327 N N . ARG B 1 743 ? 171.587 151.889 173.057 1.00 110.40 743 ARG B N 1
ATOM 9328 C CA . ARG B 1 743 ? 172.567 151.923 171.984 1.00 110.40 743 ARG B CA 1
ATOM 9329 C C . ARG B 1 743 ? 172.340 150.753 171.034 1.00 110.40 743 ARG B C 1
ATOM 9330 O O . ARG B 1 743 ? 171.943 149.662 171.452 1.00 110.40 743 ARG B O 1
ATOM 9338 N N . ILE B 1 744 ? 172.597 150.991 169.753 1.00 106.25 744 ILE B N 1
ATOM 9339 C CA . ILE B 1 744 ? 172.327 150.012 168.704 1.00 106.25 744 ILE B CA 1
ATOM 9340 C C . ILE B 1 744 ? 173.548 149.120 168.526 1.00 106.25 744 ILE B C 1
ATOM 9341 O O . ILE B 1 744 ? 174.633 149.598 168.178 1.00 106.25 744 ILE B O 1
ATOM 9346 N N . LYS B 1 745 ? 173.371 147.823 168.760 1.00 102.38 745 LYS B N 1
ATOM 9347 C CA . LYS B 1 745 ? 174.431 146.865 168.493 1.00 102.38 745 LYS B CA 1
ATOM 9348 C C . LYS B 1 745 ? 174.601 146.679 166.987 1.00 102.38 745 LYS B C 1
ATOM 9349 O O . LYS B 1 745 ? 173.720 147.014 166.193 1.00 102.38 745 LYS B O 1
ATOM 9355 N N . LEU B 1 746 ? 175.763 146.148 166.595 1.00 98.16 746 LEU B N 1
ATOM 9356 C CA . LEU B 1 746 ? 176.066 146.017 165.172 1.00 98.16 746 LEU B CA 1
ATOM 9357 C C . LEU B 1 746 ? 175.224 144.931 164.512 1.00 98.16 746 LEU B C 1
ATOM 9358 O O . LEU B 1 746 ? 174.798 145.091 163.363 1.00 98.16 746 LEU B O 1
ATOM 9363 N N . ILE B 1 747 ? 174.985 143.816 165.211 1.00 96.17 747 ILE B N 1
ATOM 9364 C CA . ILE B 1 747 ? 174.199 142.729 164.622 1.00 96.17 747 ILE B CA 1
ATOM 9365 C C . ILE B 1 747 ? 172.831 143.203 164.146 1.00 96.17 747 ILE B C 1
ATOM 9366 O O . ILE B 1 747 ? 172.410 142.798 163.051 1.00 96.17 747 ILE B O 1
ATOM 9371 N N . PRO B 1 748 ? 172.094 144.031 164.887 1.00 95.48 748 PRO B N 1
ATOM 9372 C CA . PRO B 1 748 ? 170.891 144.650 164.320 1.00 95.48 748 PRO B CA 1
ATOM 9373 C C . PRO B 1 748 ? 171.132 145.982 163.629 1.00 95.48 748 PRO B C 1
ATOM 9374 O O . PRO B 1 748 ? 170.159 146.635 163.238 1.00 95.48 748 PRO B O 1
ATOM 9378 N N . LEU B 1 749 ? 172.388 146.397 163.474 1.00 93.89 749 LEU B N 1
ATOM 9379 C CA . LEU B 1 749 ? 172.748 147.578 162.700 1.00 93.89 749 LEU B CA 1
ATOM 9380 C C . LEU B 1 749 ? 173.236 147.230 161.303 1.00 93.89 749 LEU B C 1
ATOM 9381 O O . LEU B 1 749 ? 172.924 147.945 160.348 1.00 93.89 749 LEU B O 1
ATOM 9386 N N . LEU B 1 750 ? 173.992 146.141 161.166 1.00 89.32 750 LEU B N 1
ATOM 9387 C CA . LEU B 1 750 ? 174.443 145.711 159.851 1.00 89.32 750 LEU B CA 1
ATOM 9388 C C . LEU B 1 750 ? 173.282 145.319 158.950 1.00 89.32 750 LEU B C 1
ATOM 9389 O O . LEU B 1 750 ? 173.468 145.205 157.735 1.00 89.32 750 LEU B O 1
ATOM 9394 N N . CYS B 1 751 ? 172.096 145.104 159.509 1.00 90.01 751 CYS B N 1
ATOM 9395 C CA . CYS B 1 751 ? 170.905 144.861 158.711 1.00 90.01 751 CYS B CA 1
ATOM 9396 C C . CYS B 1 751 ? 170.150 146.141 158.385 1.00 90.01 751 CYS B C 1
ATOM 9397 O O . CYS B 1 751 ? 169.135 146.083 157.687 1.00 90.01 751 CYS B O 1
ATOM 9400 N N . ILE B 1 752 ? 170.625 147.288 158.858 1.00 87.76 752 ILE B N 1
ATOM 9401 C CA . ILE B 1 752 ? 169.980 148.559 158.550 1.00 87.76 752 ILE B CA 1
ATOM 9402 C C . ILE B 1 752 ? 170.603 149.212 157.325 1.00 87.76 752 ILE B C 1
ATOM 9403 O O . ILE B 1 752 ? 169.894 149.770 156.485 1.00 87.76 752 ILE B O 1
ATOM 9408 N N . VAL B 1 753 ? 171.929 149.165 157.209 1.00 83.82 753 VAL B N 1
ATOM 9409 C CA . VAL B 1 753 ? 172.584 149.761 156.052 1.00 83.82 753 VAL B CA 1
ATOM 9410 C C . VAL B 1 753 ? 172.305 148.939 154.797 1.00 83.82 753 VAL B C 1
ATOM 9411 O O . VAL B 1 753 ? 171.976 149.487 153.740 1.00 83.82 753 VAL B O 1
ATOM 9415 N N . CYS B 1 754 ? 172.399 147.610 154.900 1.00 82.44 754 CYS B N 1
ATOM 9416 C CA . CYS B 1 754 ? 172.204 146.769 153.724 1.00 82.44 754 CYS B CA 1
ATOM 9417 C C . CYS B 1 754 ? 170.748 146.763 153.282 1.00 82.44 754 CYS B C 1
ATOM 9418 O O . CYS B 1 754 ? 170.458 146.664 152.086 1.00 82.44 754 CYS B O 1
ATOM 9421 N N . THR B 1 755 ? 169.814 146.866 154.227 1.00 80.18 755 THR B N 1
ATOM 9422 C CA . THR B 1 755 ? 168.413 146.973 153.843 1.00 80.18 755 THR B CA 1
ATOM 9423 C C . THR B 1 755 ? 168.165 148.251 153.055 1.00 80.18 755 THR B C 1
ATOM 9424 O O . THR B 1 755 ? 167.361 148.266 152.116 1.00 80.18 755 THR B O 1
ATOM 9428 N N . SER B 1 756 ? 168.861 149.330 153.408 1.00 79.70 756 SER B N 1
ATOM 9429 C CA . SER B 1 756 ? 168.670 150.592 152.705 1.00 79.70 756 SER B CA 1
ATOM 9430 C C . SER B 1 756 ? 169.378 150.588 151.357 1.00 79.70 756 SER B C 1
ATOM 9431 O O . SER B 1 756 ? 168.871 151.158 150.383 1.00 79.70 756 SER B O 1
ATOM 9434 N N . VAL B 1 757 ? 170.555 149.965 151.281 1.00 77.23 757 VAL B N 1
ATOM 9435 C CA . VAL B 1 757 ? 171.260 149.859 150.004 1.00 77.23 757 VAL B CA 1
ATOM 9436 C C . VAL B 1 757 ? 170.415 149.100 148.991 1.00 77.23 757 VAL B C 1
ATOM 9437 O O . VAL B 1 757 ? 170.234 149.542 147.853 1.00 77.23 757 VAL B O 1
ATOM 9441 N N . VAL B 1 758 ? 169.878 147.947 149.395 1.00 74.49 758 VAL B N 1
ATOM 9442 C CA . VAL B 1 758 ? 169.064 147.159 148.477 1.00 74.49 758 VAL B CA 1
ATOM 9443 C C . VAL B 1 758 ? 167.773 147.886 148.132 1.00 74.49 758 VAL B C 1
ATOM 9444 O O . VAL B 1 758 ? 167.278 147.775 147.006 1.00 74.49 758 VAL B O 1
ATOM 9448 N N . TRP B 1 759 ? 167.212 148.649 149.071 1.00 75.86 759 TRP B N 1
ATOM 9449 C CA . TRP B 1 759 ? 166.047 149.463 148.741 1.00 75.86 759 TRP B CA 1
ATOM 9450 C C . TRP B 1 759 ? 166.383 150.495 147.677 1.00 75.86 759 TRP B C 1
ATOM 9451 O O . TRP B 1 759 ? 165.571 150.764 146.785 1.00 75.86 759 TRP B O 1
ATOM 9462 N N . GLY B 1 760 ? 167.569 151.099 147.763 1.00 72.25 760 GLY B N 1
ATOM 9463 C CA . GLY B 1 760 ? 167.956 152.076 146.758 1.00 72.25 760 GLY B CA 1
ATOM 9464 C C . GLY B 1 760 ? 168.046 151.475 145.370 1.00 72.25 760 GLY B C 1
ATOM 9465 O O . GLY B 1 760 ? 167.522 152.031 144.404 1.00 72.25 760 GLY B O 1
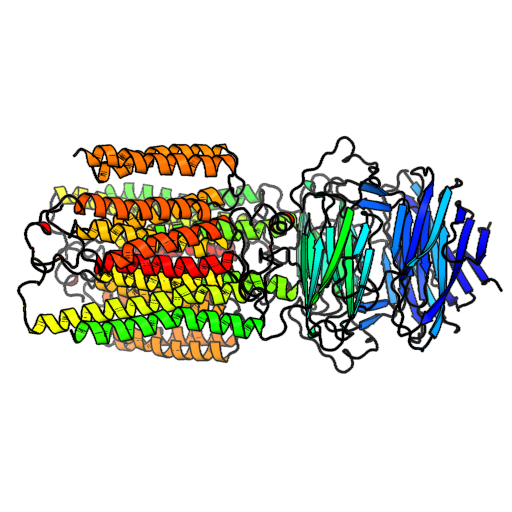ATOM 9466 N N . PHE B 1 761 ? 168.712 150.327 145.255 1.00 72.88 761 PHE B N 1
ATOM 9467 C CA . PHE B 1 761 ? 168.780 149.643 143.969 1.00 72.88 761 PHE B CA 1
ATOM 9468 C C . PHE B 1 761 ? 167.403 149.181 143.511 1.00 72.88 761 PHE B C 1
ATOM 9469 O O . PHE B 1 761 ? 167.054 149.334 142.336 1.00 72.88 761 PHE B O 1
ATOM 9477 N N . ALA B 1 762 ? 166.614 148.604 144.420 1.00 71.95 762 ALA B N 1
ATOM 9478 C CA . ALA B 1 762 ? 165.318 148.051 144.038 1.00 71.95 762 ALA B CA 1
ATOM 9479 C C . ALA B 1 762 ? 164.404 149.122 143.462 1.00 71.95 762 ALA B C 1
ATOM 9480 O O . ALA B 1 762 ? 163.645 148.860 142.524 1.00 71.95 762 ALA B O 1
ATOM 9482 N N . LEU B 1 763 ? 164.465 150.337 144.007 1.00 73.47 763 LEU B N 1
ATOM 9483 C CA . LEU B 1 763 ? 163.622 151.410 143.498 1.00 73.47 763 LEU B CA 1
ATOM 9484 C C . LEU B 1 763 ? 164.140 151.970 142.182 1.00 73.47 763 LEU B C 1
ATOM 9485 O O . LEU B 1 763 ? 163.375 152.613 141.456 1.00 73.47 763 LEU B O 1
ATOM 9490 N N . PHE B 1 764 ? 165.414 151.746 141.861 1.00 73.52 764 PHE B N 1
ATOM 9491 C CA . PHE B 1 764 ? 165.925 152.152 140.556 1.00 73.52 764 PHE B CA 1
ATOM 9492 C C . PHE B 1 764 ? 165.285 151.322 139.451 1.00 73.52 764 PHE B C 1
ATOM 9493 O O . PHE B 1 764 ? 164.762 151.869 138.475 1.00 73.52 764 PHE B O 1
ATOM 9501 N N . PHE B 1 765 ? 165.305 149.997 139.596 1.00 70.12 765 PHE B N 1
ATOM 9502 C CA . PHE B 1 765 ? 164.704 149.140 138.581 1.00 70.12 765 PHE B CA 1
ATOM 9503 C C . PHE B 1 765 ? 163.185 149.202 138.630 1.00 70.12 765 PHE B C 1
ATOM 9504 O O . PHE B 1 765 ? 162.523 148.948 137.618 1.00 70.12 765 PHE B O 1
ATOM 9512 N N . PHE B 1 766 ? 162.618 149.533 139.788 1.00 76.18 766 PHE B N 1
ATOM 9513 C CA . PHE B 1 766 ? 161.178 149.749 139.869 1.00 76.18 766 PHE B CA 1
ATOM 9514 C C . PHE B 1 766 ? 160.761 150.956 139.042 1.00 76.18 766 PHE B C 1
ATOM 9515 O O . PHE B 1 766 ? 159.700 150.949 138.409 1.00 76.18 766 PHE B O 1
ATOM 9523 N N . PHE B 1 767 ? 161.579 152.005 139.042 1.00 78.56 767 PHE B N 1
ATOM 9524 C CA . PHE B 1 767 ? 161.263 153.218 138.303 1.00 78.56 767 PHE B CA 1
ATOM 9525 C C . PHE B 1 767 ? 161.565 153.108 136.817 1.00 78.56 767 PHE B C 1
ATOM 9526 O O . PHE B 1 767 ? 161.091 153.948 136.047 1.00 78.56 767 PHE B O 1
ATOM 9534 N N . GLN B 1 768 ? 162.350 152.115 136.396 1.00 82.16 768 GLN B N 1
ATOM 9535 C CA . GLN B 1 768 ? 162.509 151.856 134.969 1.00 82.16 768 GLN B CA 1
ATOM 9536 C C . GLN B 1 768 ? 161.168 151.512 134.339 1.00 82.16 768 GLN B C 1
ATOM 9537 O O . GLN B 1 768 ? 160.680 152.220 133.451 1.00 82.16 768 GLN B O 1
ATOM 9543 N N . GLY B 1 769 ? 160.551 150.427 134.792 1.00 88.52 769 GLY B N 1
ATOM 9544 C CA . GLY B 1 769 ? 159.199 150.149 134.368 1.00 88.52 769 GLY B CA 1
ATOM 9545 C C . GLY B 1 769 ? 158.197 150.796 135.297 1.00 88.52 769 GLY B C 1
ATOM 9546 O O . GLY B 1 769 ? 157.823 150.231 136.329 1.00 88.52 769 GLY B O 1
ATOM 9547 N N . LEU B 1 770 ? 157.763 151.997 134.931 1.00 96.44 770 LEU B N 1
ATOM 9548 C CA . LEU B 1 770 ? 156.636 152.660 135.567 1.00 96.44 770 LEU B CA 1
ATOM 9549 C C . LEU B 1 770 ? 155.724 153.348 134.570 1.00 96.44 770 LEU B C 1
ATOM 9550 O O . LEU B 1 770 ? 154.533 153.515 134.860 1.00 96.44 770 LEU B O 1
ATOM 9555 N N . SER B 1 771 ? 156.234 153.733 133.403 1.00 93.27 771 SER B N 1
ATOM 9556 C CA . SER B 1 771 ? 155.428 154.181 132.280 1.00 93.27 771 SER B CA 1
ATOM 9557 C C . SER B 1 771 ? 155.178 153.069 131.277 1.00 93.27 771 SER B C 1
ATOM 9558 O O . SER B 1 771 ? 154.468 153.290 130.290 1.00 93.27 771 SER B O 1
ATOM 9561 N N . THR B 1 772 ? 155.733 151.879 131.504 1.00 90.02 772 THR B N 1
ATOM 9562 C CA . THR B 1 772 ? 155.615 150.804 130.528 1.00 90.02 772 THR B CA 1
ATOM 9563 C C . THR B 1 772 ? 154.272 150.101 130.668 1.00 90.02 772 THR B C 1
ATOM 9564 O O . THR B 1 772 ? 154.206 148.868 130.709 1.00 90.02 772 THR B O 1
ATOM 9568 N N . TRP B 1 773 ? 153.199 150.886 130.728 1.00 94.04 773 TRP B N 1
ATOM 9569 C CA . TRP B 1 773 ? 151.842 150.356 130.664 1.00 94.04 773 TRP B CA 1
ATOM 9570 C C . TRP B 1 773 ? 150.939 151.542 130.364 1.00 94.04 773 TRP B C 1
ATOM 9571 O O . TRP B 1 773 ? 150.778 152.422 131.213 1.00 94.04 773 TRP B O 1
ATOM 9582 N N . GLN B 1 774 ? 150.365 151.573 129.163 1.00 88.40 774 GLN B N 1
ATOM 9583 C CA . GLN B 1 774 ? 149.607 152.739 128.727 1.00 88.40 774 GLN B CA 1
ATOM 9584 C C . GLN B 1 774 ? 148.258 152.355 128.137 1.00 88.40 774 GLN B C 1
ATOM 9585 O O . GLN B 1 774 ? 147.807 151.216 128.292 1.00 88.40 774 GLN B O 1
ATOM 9591 N N . LYS B 1 775 ? 147.604 153.317 127.483 1.00 84.98 775 LYS B N 1
ATOM 9592 C CA . LYS B 1 775 ? 146.212 153.151 127.076 1.00 84.98 775 LYS B CA 1
ATOM 9593 C C . LYS B 1 775 ? 146.010 151.885 126.250 1.00 84.98 775 LYS B C 1
ATOM 9594 O O . LYS B 1 775 ? 145.116 151.082 126.537 1.00 84.98 775 LYS B O 1
ATOM 9600 N N . THR B 1 776 ? 146.834 151.685 125.225 1.00 73.15 776 THR B N 1
ATOM 9601 C CA . THR B 1 776 ? 146.626 150.583 124.302 1.00 73.15 776 THR B CA 1
ATOM 9602 C C . THR B 1 776 ? 147.869 149.705 124.229 1.00 73.15 776 THR B C 1
ATOM 9603 O O . THR B 1 776 ? 148.975 150.173 124.512 1.00 73.15 776 THR B O 1
ATOM 9607 N N . PRO B 1 777 ? 147.723 148.428 123.863 1.00 66.74 777 PRO B N 1
ATOM 9608 C CA . PRO B 1 777 ? 148.911 147.566 123.766 1.00 66.74 777 PRO B CA 1
ATOM 9609 C C . PRO B 1 777 ? 149.926 148.060 122.759 1.00 66.74 777 PRO B C 1
ATOM 9610 O O . PRO B 1 777 ? 151.126 147.826 122.943 1.00 66.74 777 PRO B O 1
ATOM 9614 N N . ALA B 1 778 ? 149.484 148.731 121.695 1.00 65.17 778 ALA B N 1
ATOM 9615 C CA . ALA B 1 778 ? 150.426 149.290 120.733 1.00 65.17 778 ALA B CA 1
ATOM 9616 C C . ALA B 1 778 ? 151.330 150.324 121.385 1.00 65.17 778 ALA B C 1
ATOM 9617 O O . ALA B 1 778 ? 152.547 150.317 121.170 1.00 65.17 778 ALA B O 1
ATOM 9619 N N . GLU B 1 779 ? 150.756 151.220 122.191 1.00 68.74 779 GLU B N 1
ATOM 9620 C CA . GLU B 1 779 ? 151.569 152.209 122.891 1.00 68.74 779 GLU B CA 1
ATOM 9621 C C . GLU B 1 779 ? 152.312 151.583 124.062 1.00 68.74 779 GLU B C 1
ATOM 9622 O O . GLU B 1 779 ? 153.446 151.968 124.360 1.00 68.74 779 GLU B O 1
ATOM 9628 N N . SER B 1 780 ? 151.688 150.625 124.745 1.00 70.39 780 SER B N 1
ATOM 9629 C CA . SER B 1 780 ? 152.366 149.942 125.837 1.00 70.39 780 SER B CA 1
ATOM 9630 C C . SER B 1 780 ? 153.533 149.091 125.360 1.00 70.39 780 SER B C 1
ATOM 9631 O O . SER B 1 780 ? 154.357 148.678 126.181 1.00 70.39 780 SER B O 1
ATOM 9634 N N . ARG B 1 781 ? 153.620 148.815 124.061 1.00 60.93 781 ARG B N 1
ATOM 9635 C CA . ARG B 1 781 ? 154.665 147.948 123.534 1.00 60.93 781 ARG B CA 1
ATOM 9636 C C . ARG B 1 781 ? 155.886 148.704 123.038 1.00 60.93 781 ARG B C 1
ATOM 9637 O O . ARG B 1 781 ? 156.942 148.091 122.862 1.00 60.93 781 ARG B O 1
ATOM 9645 N N . GLU B 1 782 ? 155.778 150.002 122.806 1.00 64.10 782 GLU B N 1
ATOM 9646 C CA . GLU B 1 782 ? 156.981 150.704 122.381 1.00 64.10 782 GLU B CA 1
ATOM 9647 C C . GLU B 1 782 ? 157.894 151.026 123.530 1.00 64.10 782 GLU B C 1
ATOM 9648 O O . GLU B 1 782 ? 158.865 151.770 123.359 1.00 64.10 782 GLU B O 1
ATOM 9654 N N . HIS B 1 783 ? 157.599 150.478 124.706 1.00 70.35 783 HIS B N 1
ATOM 9655 C CA . HIS B 1 783 ? 158.437 150.625 125.884 1.00 70.35 783 HIS B CA 1
ATOM 9656 C C . HIS B 1 783 ? 159.236 149.369 126.188 1.00 70.35 783 HIS B C 1
ATOM 9657 O O . HIS B 1 783 ? 160.067 149.386 127.098 1.00 70.35 783 HIS B O 1
ATOM 9664 N N . ASN B 1 784 ? 158.996 148.285 125.455 1.00 64.34 784 ASN B N 1
ATOM 9665 C CA . ASN B 1 784 ? 159.749 147.058 125.644 1.00 64.34 784 ASN B CA 1
ATOM 9666 C C . ASN B 1 784 ? 161.239 147.311 125.462 1.00 64.34 784 ASN B C 1
ATOM 9667 O O . ASN B 1 784 ? 161.662 148.225 124.750 1.00 64.34 784 ASN B O 1
ATOM 9672 N N . ARG B 1 785 ? 162.039 146.479 126.117 1.00 63.98 785 ARG B N 1
ATOM 9673 C CA . ARG B 1 785 ? 163.485 146.613 126.073 1.00 63.98 785 ARG B CA 1
ATOM 9674 C C . ARG B 1 785 ? 164.106 145.260 126.364 1.00 63.98 785 ARG B C 1
ATOM 9675 O O . ARG B 1 785 ? 163.515 144.427 127.054 1.00 63.98 785 ARG B O 1
ATOM 9683 N N . ASP B 1 786 ? 165.301 145.053 125.820 1.00 61.90 786 ASP B N 1
ATOM 9684 C CA . ASP B 1 786 ? 165.913 143.735 125.771 1.00 61.90 786 ASP B CA 1
ATOM 9685 C C . ASP B 1 786 ? 166.251 143.220 127.169 1.00 61.90 786 ASP B C 1
ATOM 9686 O O . ASP B 1 786 ? 166.192 143.944 128.164 1.00 61.90 786 ASP B O 1
ATOM 9691 N N . CYS B 1 787 ? 166.609 141.941 127.227 1.00 64.39 787 CYS B N 1
ATOM 9692 C CA . CYS B 1 787 ? 167.007 141.326 128.481 1.00 64.39 787 CYS B CA 1
ATOM 9693 C C . CYS B 1 787 ? 168.339 141.903 128.947 1.00 64.39 787 CYS B C 1
ATOM 9694 O O . CYS B 1 787 ? 169.121 142.442 128.162 1.00 64.39 787 CYS B O 1
ATOM 9697 N N . ILE B 1 788 ? 168.594 141.780 130.248 1.00 60.55 788 ILE B N 1
ATOM 9698 C CA . ILE B 1 788 ? 169.775 142.387 130.850 1.00 60.55 788 ILE B CA 1
ATOM 9699 C C . ILE B 1 788 ? 170.689 141.322 131.435 1.00 60.55 788 ILE B C 1
ATOM 9700 O O . ILE B 1 788 ? 171.870 141.241 131.083 1.00 60.55 788 ILE B O 1
ATOM 9705 N N . LEU B 1 789 ? 170.153 140.503 132.330 1.00 60.86 789 LEU B N 1
ATOM 9706 C CA . LEU B 1 789 ? 170.958 139.563 133.095 1.00 60.86 789 LEU B CA 1
ATOM 9707 C C . LEU B 1 789 ? 170.900 138.182 132.455 1.00 60.86 789 LEU B C 1
ATOM 9708 O O . LEU B 1 789 ? 169.823 137.589 132.341 1.00 60.86 789 LEU B O 1
ATOM 9713 N N . LEU B 1 790 ? 172.062 137.675 132.043 1.00 61.60 790 LEU B N 1
ATOM 9714 C CA . LEU B 1 790 ? 172.187 136.327 131.488 1.00 61.60 790 LEU B CA 1
ATOM 9715 C C . LEU B 1 790 ? 171.260 136.113 130.297 1.00 61.60 790 LEU B C 1
ATOM 9716 O O . LEU B 1 790 ? 170.857 134.984 130.005 1.00 61.60 790 LEU B O 1
ATOM 9721 N N . ASP B 1 791 ? 170.909 137.201 129.608 1.00 66.23 791 ASP B N 1
ATOM 9722 C CA . ASP B 1 791 ? 170.019 137.178 128.448 1.00 66.23 791 ASP B CA 1
ATOM 9723 C C . ASP B 1 791 ? 168.618 136.695 128.803 1.00 66.23 791 ASP B C 1
ATOM 9724 O O . ASP B 1 791 ? 167.851 136.315 127.915 1.00 66.23 791 ASP B O 1
ATOM 9729 N N . PHE B 1 792 ? 168.268 136.693 130.080 1.00 59.05 792 PHE B N 1
ATOM 9730 C CA . PHE B 1 792 ? 167.016 136.090 130.516 1.00 59.05 792 PHE B CA 1
ATOM 9731 C C . PHE B 1 792 ? 166.109 137.046 131.272 1.00 59.05 792 PHE B C 1
ATOM 9732 O O . PHE B 1 792 ? 164.895 137.020 131.063 1.00 59.05 792 PHE B O 1
ATOM 9740 N N . PHE B 1 793 ? 166.658 137.888 132.141 1.00 58.26 793 PHE B N 1
ATOM 9741 C CA . PHE B 1 793 ? 165.868 138.736 133.022 1.00 58.26 793 PHE B CA 1
ATOM 9742 C C . PHE B 1 793 ? 165.982 140.196 132.608 1.00 58.26 793 PHE B C 1
ATOM 9743 O O . PHE B 1 793 ? 167.083 140.697 132.364 1.00 58.26 793 PHE B O 1
ATOM 9751 N N . ASP B 1 794 ? 164.841 140.872 132.525 1.00 63.33 794 ASP B N 1
ATOM 9752 C CA . ASP B 1 794 ? 164.777 142.289 132.218 1.00 63.33 794 ASP B CA 1
ATOM 9753 C C . ASP B 1 794 ? 164.752 143.097 133.512 1.00 63.33 794 ASP B C 1
ATOM 9754 O O . ASP B 1 794 ? 165.029 142.583 134.597 1.00 63.33 794 ASP B O 1
ATOM 9759 N N . ASP B 1 795 ? 164.429 144.387 133.395 1.00 66.34 795 ASP B N 1
ATOM 9760 C CA . ASP B 1 795 ? 164.408 145.255 134.570 1.00 66.34 795 ASP B CA 1
ATOM 9761 C C . ASP B 1 795 ? 163.352 144.817 135.576 1.00 66.34 795 ASP B C 1
ATOM 9762 O O . ASP B 1 795 ? 163.607 144.810 136.783 1.00 66.34 795 ASP B O 1
ATOM 9767 N N . HIS B 1 796 ? 162.160 144.450 135.103 1.00 62.05 796 HIS B N 1
ATOM 9768 C CA . HIS B 1 796 ? 161.089 144.106 136.032 1.00 62.05 796 HIS B CA 1
ATOM 9769 C C . HIS B 1 796 ? 161.346 142.776 136.725 1.00 62.05 796 HIS B C 1
ATOM 9770 O O . HIS B 1 796 ? 160.806 142.531 137.805 1.00 62.05 796 HIS B O 1
ATOM 9777 N N . ASP B 1 797 ? 162.164 141.912 136.128 1.00 60.74 797 ASP B N 1
ATOM 9778 C CA . ASP B 1 797 ? 162.589 140.716 136.841 1.00 60.74 797 ASP B CA 1
ATOM 9779 C C . ASP B 1 797 ? 163.600 141.059 137.921 1.00 60.74 797 ASP B C 1
ATOM 9780 O O . ASP B 1 797 ? 163.603 140.448 138.995 1.00 60.74 797 ASP B O 1
ATOM 9785 N N . ILE B 1 798 ? 164.469 142.035 137.656 1.00 60.49 798 ILE B N 1
ATOM 9786 C CA . ILE B 1 798 ? 165.418 142.480 138.664 1.00 60.49 798 ILE B CA 1
ATOM 9787 C C . ILE B 1 798 ? 164.699 143.228 139.779 1.00 60.49 798 ILE B C 1
ATOM 9788 O O . ILE B 1 798 ? 165.259 143.415 140.865 1.00 60.49 798 ILE B O 1
ATOM 9793 N N . TRP B 1 799 ? 163.444 143.620 139.557 1.00 60.69 799 TRP B N 1
ATOM 9794 C CA . TRP B 1 799 ? 162.656 144.221 140.627 1.00 60.69 799 TRP B CA 1
ATOM 9795 C C . TRP B 1 799 ? 162.069 143.155 141.539 1.00 60.69 799 TRP B C 1
ATOM 9796 O O . TRP B 1 799 ? 162.069 143.313 142.763 1.00 60.69 799 TRP B O 1
ATOM 9807 N N . HIS B 1 800 ? 161.570 142.057 140.967 1.00 62.10 800 HIS B N 1
ATOM 9808 C CA . HIS B 1 800 ? 161.123 140.935 141.786 1.00 62.10 800 HIS B CA 1
ATOM 9809 C C . HIS B 1 800 ? 162.264 140.357 142.609 1.00 62.10 800 HIS B C 1
ATOM 9810 O O . HIS B 1 800 ? 162.024 139.719 143.639 1.00 62.10 800 HIS B O 1
ATOM 9817 N N . PHE B 1 801 ? 163.506 140.554 142.170 1.00 60.70 801 PHE B N 1
ATOM 9818 C CA . PHE B 1 801 ? 164.651 139.994 142.877 1.00 60.70 801 PHE B CA 1
ATOM 9819 C C . PHE B 1 801 ? 165.055 140.863 144.056 1.00 60.70 801 PHE B C 1
ATOM 9820 O O . PHE B 1 801 ? 165.227 140.368 145.171 1.00 60.70 801 PHE B O 1
ATOM 9828 N N . LEU B 1 802 ? 165.227 142.161 143.821 1.00 61.77 802 LEU B N 1
ATOM 9829 C CA . LEU B 1 802 ? 165.688 143.050 144.875 1.00 61.77 802 LEU B CA 1
ATOM 9830 C C . LEU B 1 802 ? 164.585 143.369 145.871 1.00 61.77 802 LEU B C 1
ATOM 9831 O O . LEU B 1 802 ? 164.875 143.636 147.039 1.00 61.77 802 LEU B O 1
ATOM 9836 N N . SER B 1 803 ? 163.328 143.355 145.432 1.00 62.10 803 SER B N 1
ATOM 9837 C CA . SER B 1 803 ? 162.228 143.629 146.351 1.00 62.10 803 SER B CA 1
ATOM 9838 C C . SER B 1 803 ? 162.102 142.538 147.401 1.00 62.10 803 SER B C 1
ATOM 9839 O O . SER B 1 803 ? 161.868 142.828 148.579 1.00 62.10 803 SER B O 1
ATOM 9842 N N . SER B 1 804 ? 162.250 141.277 147.000 1.00 63.61 804 SER B N 1
ATOM 9843 C CA . SER B 1 804 ? 162.127 140.180 147.949 1.00 63.61 804 SER B CA 1
ATOM 9844 C C . SER B 1 804 ? 163.303 140.117 148.909 1.00 63.61 804 SER B C 1
ATOM 9845 O O . SER B 1 804 ? 163.171 139.546 149.994 1.00 63.61 804 SER B O 1
ATOM 9848 N N . ILE B 1 805 ? 164.440 140.695 148.540 1.00 64.63 805 ILE B N 1
ATOM 9849 C CA . ILE B 1 805 ? 165.568 140.778 149.455 1.00 64.63 805 ILE B CA 1
ATOM 9850 C C . ILE B 1 805 ? 165.473 142.020 150.336 1.00 64.63 805 ILE B C 1
ATOM 9851 O O . ILE B 1 805 ? 165.919 141.999 151.486 1.00 64.63 805 ILE B O 1
ATOM 9856 N N . ALA B 1 806 ? 164.878 143.100 149.829 1.00 68.73 806 ALA B N 1
ATOM 9857 C CA . ALA B 1 806 ? 164.672 144.277 150.660 1.00 68.73 806 ALA B CA 1
ATOM 9858 C C . ALA B 1 806 ? 163.608 144.023 151.719 1.00 68.73 806 ALA B C 1
ATOM 9859 O O . ALA B 1 806 ? 163.797 144.370 152.889 1.00 68.73 806 ALA B O 1
ATOM 9861 N N . MET B 1 807 ? 162.479 143.421 151.330 1.00 70.74 807 MET B N 1
ATOM 9862 C CA . MET B 1 807 ? 161.473 143.029 152.313 1.00 70.74 807 MET B CA 1
ATOM 9863 C C . MET B 1 807 ? 162.077 142.153 153.401 1.00 70.74 807 MET B C 1
ATOM 9864 O O . MET B 1 807 ? 161.954 142.451 154.592 1.00 70.74 807 MET B O 1
ATOM 9869 N N . PHE B 1 808 ? 162.743 141.067 153.006 1.00 71.13 808 PHE B N 1
ATOM 9870 C CA . PHE B 1 808 ? 163.389 140.200 153.985 1.00 71.13 808 PHE B CA 1
ATOM 9871 C C . PHE B 1 808 ? 164.435 140.965 154.784 1.00 71.13 808 PHE B C 1
ATOM 9872 O O . PHE B 1 808 ? 164.548 140.785 156.002 1.00 71.13 808 PHE B O 1
ATOM 9880 N N . GLY B 1 809 ? 165.194 141.839 154.125 1.00 74.00 809 GLY B N 1
ATOM 9881 C CA . GLY B 1 809 ? 166.140 142.676 154.839 1.00 74.00 809 GLY B CA 1
ATOM 9882 C C . GLY B 1 809 ? 165.491 143.657 155.789 1.00 74.00 809 GLY B C 1
ATOM 9883 O O . GLY B 1 809 ? 166.171 144.193 156.669 1.00 74.00 809 GLY B O 1
ATOM 9884 N N . SER B 1 810 ? 164.195 143.909 155.630 1.00 77.37 810 SER B N 1
ATOM 9885 C CA . SER B 1 810 ? 163.475 144.786 156.541 1.00 77.37 810 SER B CA 1
ATOM 9886 C C . SER B 1 810 ? 162.806 144.022 157.669 1.00 77.37 810 SER B C 1
ATOM 9887 O O . SER B 1 810 ? 162.591 144.587 158.746 1.00 77.37 810 SER B O 1
ATOM 9890 N N . PHE B 1 811 ? 162.457 142.755 157.441 1.00 78.54 811 PHE B N 1
ATOM 9891 C CA . PHE B 1 811 ? 161.920 141.935 158.520 1.00 78.54 811 PHE B CA 1
ATOM 9892 C C . PHE B 1 811 ? 162.949 141.731 159.621 1.00 78.54 811 PHE B C 1
ATOM 9893 O O . PHE B 1 811 ? 162.617 141.800 160.810 1.00 78.54 811 PHE B O 1
ATOM 9901 N N . LEU B 1 812 ? 164.207 141.477 159.251 1.00 81.86 812 LEU B N 1
ATOM 9902 C CA . LEU B 1 812 ? 165.249 141.302 160.254 1.00 81.86 812 LEU B CA 1
ATOM 9903 C C . LEU B 1 812 ? 165.608 142.600 160.958 1.00 81.86 812 LEU B C 1
ATOM 9904 O O . LEU B 1 812 ? 166.251 142.558 162.010 1.00 81.86 812 LEU B O 1
ATOM 9909 N N . VAL B 1 813 ? 165.227 143.748 160.402 1.00 86.54 813 VAL B N 1
ATOM 9910 C CA . VAL B 1 813 ? 165.373 144.992 161.145 1.00 86.54 813 VAL B CA 1
ATOM 9911 C C . VAL B 1 813 ? 164.330 145.065 162.252 1.00 86.54 813 VAL B C 1
ATOM 9912 O O . VAL B 1 813 ? 164.661 145.270 163.423 1.00 86.54 813 VAL B O 1
ATOM 9916 N N . LEU B 1 814 ? 163.055 144.871 161.904 1.00 90.58 814 LEU B N 1
ATOM 9917 C CA . LEU B 1 814 ? 162.002 144.851 162.913 1.00 90.58 814 LEU B CA 1
ATOM 9918 C C . LEU B 1 814 ? 162.258 143.792 163.975 1.00 90.58 814 LEU B C 1
ATOM 9919 O O . LEU B 1 814 ? 161.792 143.925 165.111 1.00 90.58 814 LEU B O 1
ATOM 9924 N N . LEU B 1 815 ? 162.986 142.735 163.621 1.00 88.92 815 LEU B N 1
ATOM 9925 C CA . LEU B 1 815 ? 163.209 141.625 164.539 1.00 88.92 815 LEU B CA 1
ATOM 9926 C C . LEU B 1 815 ? 164.397 141.888 165.459 1.00 88.92 815 LEU B C 1
ATOM 9927 O O . LEU B 1 815 ? 164.249 141.937 166.683 1.00 88.92 815 LEU B O 1
ATOM 9932 N N . THR B 1 816 ? 165.586 142.052 164.881 1.00 95.26 816 THR B N 1
ATOM 9933 C CA . THR B 1 816 ? 166.802 142.130 165.676 1.00 95.26 816 THR B CA 1
ATOM 9934 C C . THR B 1 816 ? 166.990 143.469 166.373 1.00 95.26 816 THR B C 1
ATOM 9935 O O . THR B 1 816 ? 167.741 143.527 167.353 1.00 95.26 816 THR B O 1
ATOM 9939 N N . LEU B 1 817 ? 166.328 144.528 165.899 1.00 102.15 817 LEU B N 1
ATOM 9940 C CA . LEU B 1 817 ? 166.710 145.897 166.245 1.00 102.15 817 LEU B CA 1
ATOM 9941 C C . LEU B 1 817 ? 166.934 146.073 167.741 1.00 102.15 817 LEU B C 1
ATOM 9942 O O . LEU B 1 817 ? 168.040 146.401 168.183 1.00 102.15 817 LEU B O 1
ATOM 9947 N N . ASP B 1 818 ? 165.896 145.849 168.537 1.00 109.21 818 ASP B N 1
ATOM 9948 C CA . ASP B 1 818 ? 165.973 146.092 169.976 1.00 109.21 818 ASP B CA 1
ATOM 9949 C C . ASP B 1 818 ? 166.377 144.839 170.747 1.00 109.21 818 ASP B C 1
ATOM 9950 O O . ASP B 1 818 ? 165.714 144.440 171.703 1.00 109.21 818 ASP B O 1
ATOM 9955 N N . ASP B 1 819 ? 167.479 144.207 170.342 1.00 111.65 819 ASP B N 1
ATOM 9956 C CA . ASP B 1 819 ? 168.001 143.067 171.084 1.00 111.65 819 ASP B CA 1
ATOM 9957 C C . ASP B 1 819 ? 168.940 143.472 172.207 1.00 111.65 819 ASP B C 1
ATOM 9958 O O . ASP B 1 819 ? 169.188 142.665 173.110 1.00 111.65 819 ASP B O 1
ATOM 9963 N N . ASP B 1 820 ? 169.469 144.695 172.174 1.00 116.15 820 ASP B N 1
ATOM 9964 C CA . ASP B 1 820 ? 170.268 145.182 173.290 1.00 116.15 820 ASP B CA 1
ATOM 9965 C C . ASP B 1 820 ? 169.434 145.364 174.550 1.00 116.15 820 ASP B C 1
ATOM 9966 O O . ASP B 1 820 ? 170.000 145.442 175.646 1.00 116.15 820 ASP B O 1
ATOM 9971 N N . LEU B 1 821 ? 168.108 145.429 174.424 1.00 120.00 821 LEU B N 1
ATOM 9972 C CA . LEU B 1 821 ? 167.239 145.578 175.584 1.00 120.00 821 LEU B CA 1
ATOM 9973 C C . LEU B 1 821 ? 166.871 144.214 176.147 1.00 120.00 821 LEU B C 1
ATOM 9974 O O . LEU B 1 821 ? 165.686 143.911 176.316 1.00 120.00 821 LEU B O 1
ATOM 9979 N N . ASP B 1 822 ? 167.868 143.384 176.438 1.00 124.89 822 ASP B N 1
ATOM 9980 C CA . ASP B 1 822 ? 167.633 142.075 177.032 1.00 124.89 822 ASP B CA 1
ATOM 9981 C C . ASP B 1 822 ? 167.880 142.068 178.533 1.00 124.89 822 ASP B C 1
ATOM 9982 O O . ASP B 1 822 ? 167.883 140.997 179.148 1.00 124.89 822 ASP B O 1
ATOM 9987 N N . THR B 1 823 ? 168.088 143.240 179.133 1.00 126.98 823 THR B N 1
ATOM 9988 C CA . THR B 1 823 ? 168.276 143.360 180.573 1.00 126.98 823 THR B CA 1
ATOM 9989 C C . THR B 1 823 ? 167.540 144.540 181.189 1.00 126.98 823 THR B C 1
ATOM 9990 O O . THR B 1 823 ? 167.503 144.632 182.420 1.00 126.98 823 THR B O 1
ATOM 9994 N N . VAL B 1 824 ? 166.956 145.434 180.396 1.00 131.73 824 VAL B N 1
ATOM 9995 C CA . VAL B 1 824 ? 166.378 146.680 180.889 1.00 131.73 824 VAL B CA 1
ATOM 9996 C C . VAL B 1 824 ? 164.866 146.532 180.977 1.00 131.73 824 VAL B C 1
ATOM 9997 O O . VAL B 1 824 ? 164.228 146.016 180.050 1.00 131.73 824 VAL B O 1
ATOM 9999 N N . GLN B 1 825 ? 164.292 146.987 182.091 1.00 131.81 825 GLN B N 1
ATOM 10000 C CA . GLN B 1 825 ? 162.852 146.977 182.286 1.00 131.81 825 GLN B CA 1
ATOM 10001 C C . GLN B 1 825 ? 162.266 148.358 182.537 1.00 131.81 825 GLN B C 1
ATOM 10002 O O . GLN B 1 825 ? 161.040 148.477 182.647 1.00 131.81 825 GLN B O 1
ATOM 10004 N N . ARG B 1 826 ? 163.096 149.396 182.632 1.00 134.23 826 ARG B N 1
ATOM 10005 C CA . ARG B 1 826 ? 162.618 150.758 182.837 1.00 134.23 826 ARG B CA 1
ATOM 10006 C C . ARG B 1 826 ? 162.453 151.509 181.518 1.00 134.23 826 ARG B C 1
ATOM 10007 O O . ARG B 1 826 ? 161.390 152.080 181.256 1.00 134.23 826 ARG B O 1
ATOM 10009 N N . ASP B 1 827 ? 163.498 151.520 180.685 1.00 136.88 827 ASP B N 1
ATOM 10010 C CA . ASP B 1 827 ? 163.428 152.231 179.412 1.00 136.88 827 ASP B CA 1
ATOM 10011 C C . ASP B 1 827 ? 162.393 151.610 178.482 1.00 136.88 827 ASP B C 1
ATOM 10012 O O . ASP B 1 827 ? 161.631 152.329 177.828 1.00 136.88 827 ASP B O 1
ATOM 10014 N N . LYS B 1 828 ? 162.358 150.278 178.405 1.00 137.34 828 LYS B N 1
ATOM 10015 C CA . LYS B 1 828 ? 161.410 149.611 177.518 1.00 137.34 828 LYS B CA 1
ATOM 10016 C C . LYS B 1 828 ? 159.969 149.863 177.947 1.00 137.34 828 LYS B C 1
ATOM 10017 O O . LYS B 1 828 ? 159.100 150.114 177.103 1.00 137.34 828 LYS B O 1
ATOM 10019 N N . ILE B 1 829 ? 159.696 149.801 179.251 1.00 139.44 829 ILE B N 1
ATOM 10020 C CA . ILE B 1 829 ? 158.323 149.926 179.731 1.00 139.44 829 ILE B CA 1
ATOM 10021 C C . ILE B 1 829 ? 157.812 151.350 179.553 1.00 139.44 829 ILE B C 1
ATOM 10022 O O . ILE B 1 829 ? 156.675 151.564 179.115 1.00 139.44 829 ILE B O 1
ATOM 10024 N N . TYR B 1 830 ? 158.634 152.343 179.884 1.00 138.44 830 TYR B N 1
ATOM 10025 C CA . TYR B 1 830 ? 158.216 153.738 179.867 1.00 138.44 830 TYR B CA 1
ATOM 10026 C C . TYR B 1 830 ? 158.610 154.465 178.587 1.00 138.44 830 TYR B C 1
ATOM 10027 O O . TYR B 1 830 ? 158.649 155.700 178.579 1.00 138.44 830 TYR B O 1
ATOM 10029 N N . VAL B 1 831 ? 158.907 153.734 177.512 1.00 134.96 831 VAL B N 1
ATOM 10030 C CA . VAL B 1 831 ? 159.240 154.382 176.247 1.00 134.96 831 VAL B CA 1
ATOM 10031 C C . VAL B 1 831 ? 158.012 155.063 175.658 1.00 134.96 831 VAL B C 1
ATOM 10032 O O . VAL B 1 831 ? 158.105 156.151 175.078 1.00 134.96 831 VAL B O 1
ATOM 10034 N N . PHE B 1 832 ? 156.847 154.437 175.793 1.00 131.08 832 PHE B N 1
ATOM 10035 C CA . PHE B 1 832 ? 155.605 155.016 175.293 1.00 131.08 832 PHE B CA 1
ATOM 10036 C C . PHE B 1 832 ? 154.406 154.506 176.085 1.00 131.08 832 PHE B C 1
ATOM 10037 O O . PHE B 1 832 ? 153.703 153.595 175.646 1.00 131.08 832 PHE B O 1
#